Protein AF-0000000081663710 (afdb_homodimer)

Sequence (1134 aa):
MAEGKDVPVFTVFLDIFIFLIVEASFLVPYYLNLDLLPTRHRGFTCDDASIQHPKYNQTVPELYVLIGTFAIIIFMIGLYVFGAGMSFIFVLLTKKMVGKLRPNFMALCQPDFSKINCTDGLILDFTCLGDSAEAEDARQSFPSGHASTSFYCLTFIVIYIEARLIWRGSRLLKTLLQIVCLLVATFISLSRVYDFYHSLGDVIGGAVLGVGIAILMAYHVSSLFGKKSTGIEFEDKKQDTSVEMYNYVVSNRSTVPAWNEYTMMARDIRIYNVVIDIVIFVITVAVLVLFYLCIFDVVPLRFGFYCDDPDIRYPYLGDTVSELMLVVCVLLPPVAVFIIGEVLFYFLRTRRIERRRHRCWPFKLTINPLLVRIYQIVALYFFGETLNAIFTLLGKRLGGQLRPHFLATCVPDYSLFNCSDVMITGDVCTGNSKDIQDAIQSFPSGHASTSFYSMMFLAIYIQARLLWRSARLVKPFLQVVCLFVASFCALSRIYDRRHHPIDVLAGTALGITIAVFLTYAVSDLFKKKQKFALDKEEEEEDNEMKYYRTYYQQHKRNRRYEEERYLMAEGKDVPVFTVFLDIFIFLIVEASFLVPYYLNLDLLPTRHRGFTCDDASIQHPKYNQTVPELYVLIGTFAIIIFMIGLYVFGAGMSFIFVLLTKKMVGKLRPNFMALCQPDFSKINCTDGLILDFTCLGDSAEAEDARQSFPSGHASTSFYCLTFIVIYIEARLIWRGSRLLKTLLQIVCLLVATFISLSRVYDFYHSLGDVIGGAVLGVGIAILMAYHVSSLFGKKSTGIEFEDKKQDTSVEMYNYVVSNRSTVPAWNEYTMMARDIRIYNVVIDIVIFVITVAVLVLFYLCIFDVVPLRFGFYCDDPDIRYPYLGDTVSELMLVVCVLLPPVAVFIIGEVLFYFLRTRRIERRRHRCWPFKLTINPLLVRIYQIVALYFFGETLNAIFTLLGKRLGGQLRPHFLATCVPDYSLFNCSDVMITGDVCTGNSKDIQDAIQSFPSGHASTSFYSMMFLAIYIQARLLWRSARLVKPFLQVVCLFVASFCALSRIYDRRHHPIDVLAGTALGITIAVFLTYAVSDLFKKKQKFALDKEEEEEDNEMKYYRTYYQQHKRNRRYEEERYL

Foldseek 3Di:
DPPPPCPDPVVVVVLVVVLVVLQCVQCVCVVVVPCPFAADAFWDAPQPQQQCAAFDDQPDDPVNLVVVLVVLCVPPPRLSSSLLSVLRVVLVVCQRHVQAAFSPLCNAQVWPCVPDDNVVGTDRDTHGPHDPVSNSLRRRAAADSLLQSLLLRLLLVLLLLLLPVPVPLALCPNVLSSLVSVLVSLLSLLSCLLRRGYDPVNNVRSNVNSNVSSCCSVPPPDCSRPDPPPPPPPPPPVLCAVVCQVCLVPPPDPPPPQPPLVVVCPVPSPPVNVVVLVVSLVVLLVVLVCLVPPLPDCPFVSVFDAPPDQQQADAQQDFPQDPVNLCPVFVCVLLVVLLVLLVCLCVVNVVVVVVDDPPDDPDSPPPPVSVVSSCQLVSLLVSLLSSLSVSQSSCQSRVFAAFNNLCNQQVFDCVVDPSVDSGDGDNGGDHDPVSNSLRRRAAADSQLQSLLLRLLLSLVLLVLRVPPVVDPCPSVVSSVVSVVRSCVRLCSCVVSSVHDPVNSVRSNVSSNVSSCCCCSPRDPSRNDPSPPCVVVVVCVVVVVVVVVVVVVVVVVVVVVVVVVVVD/DPPPPCPDPVVVVVLVVVLVVLQCVQCVCVVVVVCPFAADAFWDAPQPQQQCAAFDDQPDDPVNLVVVLVVLCVPPPRLSSSLLSVLRVVLVVCQRHVQAAFSPLCNAQVWDCVPDDNVVGTDRDTHGPHDPVSNSLRRRAAADSLLQSLLLRLLLVLLLLLLPVPVPLALCPNVVSSLVSVLVSLLSLLSCLLRRRYDPVNNVRSNVNSNVSSCCSVPPPDCSNPDPPPPPPPPPPVLVAVVCQVCLVPPVDPPPPQPPLVVVCPVPSPPVNVVVLVVVLVVLLVVLVCLVPPLPDDPFCSVFDAPPPQQQADAQQDFPQDPVNLCPVFVCVLLVVLLVLLVVLCVVNVVVVVVDDPPDDPDSPPPPVSVVSSCQLVSLLVSLLSSLSVSQSSCQSRVFAAFNNLCNQQVFDCVVDPSVDSGDGDNGGDHDPVSNSLRRRAAADSQLQSLLLRLLLSLVLLVLRVPPVVDPCPSVVSSVVSVVRSCVRLCSCVVSSVHDPVNSVRSNVSSNVSSCCCCSPRDCSRRDPSPPCVVVVVCVVVVVVVVVVVVVVVVVVVVVVVVVVVD

pLDDT: mean 74.41, std 20.95, range [21.44, 97.62]

InterPro domains:
  IPR000326 Phosphatidic acid phosphatase type 2/haloperoxidase [PF01569] (79-219)
  IPR000326 Phosphatidic acid phosphatase type 2/haloperoxidase [PF01569] (380-524)
  IPR000326 Phosphatidic acid phosphatase type 2/haloperoxidase [SM00014] (77-218)
  IPR000326 Phosphatidic acid phosphatase type 2/haloperoxidase [SM00014] (378-519)
  IPR036938 Phosphatidic acid phosphatase type 2/haloperoxidase superfamily [SSF48317] (23-220)
  IPR036938 Phosphatidic acid phosphatase type 2/haloperoxidase superfamily [SSF48317] (284-522)
  IPR043216 Phosphatidic acid phosphatases-like [PTHR10165] (276-550)

Solvent-accessible surface area (backbone atoms only — not comparable to full-atom values): 60042 Å² total; per-residue (Å²): 131,73,85,72,74,78,63,55,67,64,29,53,52,48,34,51,50,53,47,50,49,53,46,42,66,46,48,44,36,63,75,63,66,49,70,88,62,66,61,33,82,61,58,52,44,80,80,47,69,72,28,60,38,63,78,55,74,66,81,70,48,68,65,59,55,50,50,53,55,54,61,57,37,76,72,61,47,71,66,50,48,47,44,52,37,50,52,49,43,54,37,50,51,39,14,23,29,59,9,36,66,11,21,20,25,48,60,33,19,34,63,49,59,91,78,53,64,61,87,67,44,63,42,71,83,81,52,62,70,37,54,65,70,51,29,57,53,27,31,40,19,34,37,26,61,65,12,17,51,36,26,20,52,32,44,37,47,36,54,46,44,67,66,63,58,69,71,75,68,40,75,49,57,64,52,48,54,37,49,49,36,52,49,50,25,49,49,57,26,33,37,35,39,56,30,30,54,27,51,67,68,17,29,50,51,9,30,53,51,10,40,52,46,24,51,48,37,48,71,72,55,40,68,73,74,55,80,76,78,64,80,69,77,64,71,89,65,80,73,64,56,83,56,33,61,71,38,42,67,71,58,60,62,76,74,65,69,66,62,71,63,64,60,66,61,54,65,73,74,46,65,64,34,56,48,50,44,49,52,50,46,50,48,53,49,46,50,42,50,45,49,59,62,60,62,55,57,80,69,62,56,75,78,40,51,48,80,84,42,64,70,28,62,38,63,76,66,62,62,87,68,41,73,65,49,44,44,62,71,43,58,43,48,49,55,55,49,48,48,52,48,49,51,50,50,46,56,64,47,43,66,68,43,65,78,69,79,75,82,74,74,83,82,64,84,70,67,55,65,64,58,52,52,45,48,53,53,52,51,49,53,52,46,49,51,47,51,52,49,41,55,37,49,51,32,21,71,31,51,37,33,70,10,22,18,28,50,60,42,23,42,62,46,68,86,79,54,59,73,85,49,79,68,49,63,64,93,45,58,65,41,57,64,70,56,34,60,54,28,44,34,23,24,36,24,57,60,13,16,51,27,24,21,40,26,45,38,40,33,52,50,47,64,59,66,58,70,67,72,65,32,62,43,57,61,57,48,56,35,47,49,28,52,47,53,20,46,51,52,26,38,34,34,43,48,24,34,53,28,53,68,67,18,32,51,50,10,33,52,50,12,40,51,53,24,50,47,43,50,69,72,60,41,69,68,70,68,73,77,74,79,57,67,59,53,49,50,46,43,41,42,43,43,42,42,44,42,42,44,47,44,45,45,46,47,47,47,49,48,48,52,54,50,56,72,71,102,130,72,85,71,74,78,61,54,64,65,28,54,50,48,33,51,50,52,47,50,50,53,45,42,66,44,48,44,34,62,76,62,65,50,68,88,62,66,61,36,84,62,57,51,43,79,80,47,70,73,28,60,38,62,80,54,72,66,82,69,48,69,64,58,56,52,50,53,52,53,63,57,36,76,70,63,47,71,66,51,51,45,44,52,38,50,52,48,45,53,38,51,52,39,14,24,28,60,8,36,67,11,21,18,24,46,60,35,20,34,63,48,61,90,79,53,66,62,86,67,42,63,43,71,82,81,52,60,69,38,54,66,69,50,28,56,54,26,30,39,20,34,37,25,59,64,13,17,51,36,25,21,52,33,45,36,46,36,54,47,44,65,65,63,58,70,72,75,70,42,75,49,56,63,50,48,54,37,48,49,35,51,50,50,27,48,48,57,26,32,36,34,40,57,30,29,53,24,50,69,69,18,29,52,50,8,30,52,52,9,39,52,45,24,50,48,38,49,71,70,56,38,67,70,75,56,78,77,79,65,81,69,78,64,71,87,67,80,74,64,57,81,57,31,62,69,39,41,66,68,59,60,61,75,75,66,70,67,62,71,64,64,60,67,61,55,65,75,73,46,66,64,35,54,49,50,43,49,51,51,46,52,48,52,50,48,50,41,49,44,53,60,63,60,62,56,55,82,71,61,56,76,75,40,50,48,79,81,43,65,69,28,61,38,64,76,67,62,64,86,69,40,74,66,49,43,45,62,70,43,58,44,48,48,54,55,49,48,49,52,47,50,52,49,50,46,55,63,47,43,68,68,44,66,78,68,80,76,80,74,73,84,82,64,85,70,70,55,65,64,58,53,52,44,48,52,54,51,51,49,53,51,47,48,50,48,51,51,49,41,54,38,50,51,32,20,72,32,50,37,33,71,10,22,17,28,49,58,42,23,43,62,48,67,85,79,56,59,74,85,48,79,68,50,62,61,92,44,60,64,42,55,66,70,56,36,58,52,29,45,34,22,23,34,26,59,61,12,17,51,29,24,20,39,28,46,38,41,33,52,48,47,63,59,66,58,72,66,73,66,33,64,44,57,61,55,48,54,34,47,48,27,52,49,52,19,48,51,52,25,38,35,33,42,47,26,33,54,27,53,69,67,19,31,51,50,10,33,51,49,12,41,52,51,25,51,46,43,48,68,72,59,40,70,69,72,69,72,78,73,80,57,68,61,54,49,52,46,42,43,42,42,44,43,42,44,44,42,44,47,45,46,46,48,46,48,47,49,49,48,53,54,53,55,72,71,102

Radius of gyration: 33.09 Å; Cα contacts (8 Å, |Δi|>4): 1557; chains: 2; bounding box: 78×124×87 Å

Nearest PDB structures (foldseek):
  3bb0-assembly1_A  TM=5.117E-01  e=9.313E-01  Curvularia inaequalis
  1vne-assembly1_A  TM=4.960E-01  e=1.161E+00  Curvularia inaequalis
  1vng-assembly1_A  TM=5.085E-01  e=1.447E+00  Curvularia inaequalis
  1vnf-assembly1_A  TM=5.122E-01  e=2.249E+00  Curvularia inaequalis
  1idu-assembly1_A  TM=5.058E-01  e=2.683E+00  Curvularia inaequalis

Structure (mmCIF, N/CA/C/O backbone):
data_AF-0000000081663710-model_v1
#
loop_
_entity.id
_entity.type
_entity.pdbx_description
1 polymer 'PA-phosphatase related-family protein DDB_G0271516-like'
#
loop_
_atom_site.group_PDB
_atom_site.id
_atom_site.type_symbol
_atom_site.label_atom_id
_atom_site.label_alt_id
_atom_sit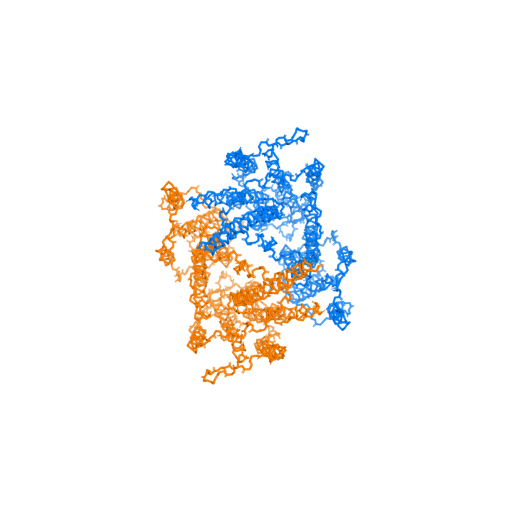e.label_comp_id
_atom_site.label_asym_id
_atom_site.label_entity_id
_atom_site.label_seq_id
_atom_site.pdbx_PDB_ins_code
_atom_site.Cartn_x
_atom_site.Cartn_y
_atom_site.Cartn_z
_atom_site.occupancy
_atom_site.B_iso_or_equiv
_atom_site.auth_seq_id
_atom_site.auth_comp_id
_atom_site.auth_asym_id
_atom_site.auth_atom_id
_atom_site.pdbx_PDB_model_num
ATOM 1 N N . MET A 1 1 ? 1.488 22.703 41.031 1 21.73 1 MET A N 1
ATOM 2 C CA . MET A 1 1 ? 0.462 21.688 41.219 1 21.73 1 MET A CA 1
ATOM 3 C C . MET A 1 1 ? -0.833 22.078 40.5 1 21.73 1 MET A C 1
ATOM 5 O O . MET A 1 1 ? -1.493 23.031 40.906 1 21.73 1 MET A O 1
ATOM 9 N N . ALA A 1 2 ? -0.873 22.125 39.188 1 28.91 2 ALA A N 1
ATOM 10 C CA . ALA A 1 2 ? -1.877 22.734 38.312 1 28.91 2 ALA A CA 1
ATOM 11 C C . ALA A 1 2 ? -3.281 22.266 38.688 1 28.91 2 ALA A C 1
ATOM 13 O O . ALA A 1 2 ? -3.455 21.172 39.25 1 28.91 2 ALA A O 1
ATOM 14 N N . GLU A 1 3 ? -4.152 23.141 39.031 1 32.72 3 GLU A N 1
ATOM 15 C CA . GLU A 1 3 ? -5.477 22.844 39.562 1 32.72 3 GLU A CA 1
ATOM 16 C C . GLU A 1 3 ? -6.074 21.609 38.906 1 32.72 3 GLU A C 1
ATOM 18 O O . GLU A 1 3 ? -6.23 21.578 37.688 1 32.72 3 GLU A O 1
ATOM 23 N N . GLY A 1 4 ? -5.738 20.344 39.188 1 39.12 4 GLY A N 1
ATOM 24 C CA . GLY A 1 4 ? -6.25 18.984 39 1 39.12 4 GLY A CA 1
ATOM 25 C C . GLY A 1 4 ? -7.762 18.938 38.875 1 39.12 4 GLY A C 1
ATOM 26 O O . GLY A 1 4 ? -8.484 18.922 39.875 1 39.12 4 GLY A O 1
ATOM 27 N N . LYS A 1 5 ? -8.227 19.688 37.844 1 46.16 5 LYS A N 1
ATOM 28 C CA . LYS A 1 5 ? -9.68 19.672 37.656 1 46.16 5 LYS A CA 1
ATOM 29 C C . LYS A 1 5 ? -10.242 18.281 37.938 1 46.16 5 LYS A C 1
ATOM 31 O O . LYS A 1 5 ? -9.609 17.281 37.625 1 46.16 5 LYS A O 1
ATOM 36 N N . ASP A 1 6 ? -11.055 17.984 38.938 1 51.72 6 ASP A N 1
ATOM 37 C CA . ASP A 1 6 ? -11.758 16.859 39.531 1 51.72 6 ASP A CA 1
ATOM 38 C C . ASP A 1 6 ? -12.375 15.969 38.438 1 51.72 6 ASP A C 1
ATOM 40 O O . ASP A 1 6 ? -13.312 16.375 37.75 1 51.72 6 ASP A O 1
ATOM 44 N N . VAL A 1 7 ? -11.648 15.172 37.781 1 60.25 7 VAL A N 1
ATOM 45 C CA . VAL A 1 7 ? -12.234 14.141 36.938 1 60.25 7 VAL A CA 1
ATOM 46 C C . VAL A 1 7 ? -13.281 13.359 37.719 1 60.25 7 VAL A C 1
ATOM 48 O O . VAL A 1 7 ? -12.977 12.781 38.781 1 60.25 7 VAL A O 1
ATOM 51 N N . PRO A 1 8 ? -14.539 13.68 37.375 1 67.31 8 PRO A N 1
ATOM 52 C CA . PRO A 1 8 ? -15.578 12.914 38.062 1 67.31 8 PRO A CA 1
ATOM 53 C C . PRO A 1 8 ? -15.258 11.422 38.156 1 67.31 8 PRO A C 1
ATOM 55 O O . PRO A 1 8 ? -14.766 10.844 37.188 1 67.31 8 PRO A O 1
ATOM 58 N N . VAL A 1 9 ? -15.234 10.867 39.375 1 67.5 9 VAL A N 1
ATOM 59 C CA . VAL A 1 9 ? -14.977 9.461 39.688 1 67.5 9 VAL A CA 1
ATOM 60 C C . VAL A 1 9 ? -15.734 8.578 38.688 1 67.5 9 VAL A C 1
ATOM 62 O O . VAL A 1 9 ? -15.234 7.527 38.281 1 67.5 9 VAL A O 1
ATOM 65 N N . PHE A 1 10 ? -16.859 9.102 38.312 1 72.44 10 PHE A N 1
ATOM 66 C CA . PHE A 1 10 ? -17.688 8.32 37.375 1 72.44 10 PHE A CA 1
ATOM 67 C C . PHE A 1 10 ? -16.984 8.117 36.062 1 72.44 10 PHE A C 1
ATOM 69 O O . PHE A 1 10 ? -17.062 7.039 35.469 1 72.44 10 PHE A O 1
ATOM 76 N N . THR A 1 11 ? -16.234 9.07 35.625 1 73.12 11 THR A N 1
ATOM 77 C CA . THR A 1 11 ? -15.578 8.961 34.344 1 73.12 11 THR A CA 1
ATOM 78 C C . THR A 1 11 ? -14.414 7.98 34.406 1 73.12 11 THR A C 1
ATOM 80 O O . THR A 1 11 ? -14.133 7.277 33.438 1 73.12 11 THR A O 1
ATOM 83 N N . VAL A 1 12 ? -13.867 7.914 35.531 1 71.19 12 VAL A N 1
ATOM 84 C CA . VAL A 1 12 ? -12.773 6.965 35.719 1 71.19 12 VAL A CA 1
ATOM 85 C C . VAL A 1 12 ? -13.32 5.543 35.75 1 71.19 12 VAL A C 1
ATOM 87 O O . VAL A 1 12 ? -12.742 4.641 35.125 1 71.19 12 VAL A O 1
ATOM 90 N N . PHE A 1 13 ? -14.461 5.469 36.438 1 71.44 13 PHE A N 1
ATOM 91 C CA . PHE A 1 13 ? -15.102 4.16 36.469 1 71.44 13 PHE A CA 1
ATOM 92 C C . PHE A 1 13 ? -15.539 3.723 35.094 1 71.44 13 PHE A C 1
ATOM 94 O O . PHE A 1 13 ? -15.43 2.547 34.719 1 71.44 13 PHE A O 1
ATOM 101 N N . LEU A 1 14 ? -15.977 4.625 34.344 1 73.56 14 LEU A N 1
ATOM 102 C CA . LEU A 1 14 ? -16.406 4.32 33 1 73.56 14 LEU A CA 1
ATOM 103 C C . LEU A 1 14 ? -15.227 3.887 32.125 1 73.56 14 LEU A C 1
ATOM 105 O O . LEU A 1 14 ? -15.328 2.939 31.359 1 73.56 14 LEU A O 1
ATOM 109 N N . ASP A 1 15 ? -14.156 4.484 32.281 1 75.5 15 ASP A N 1
ATOM 110 C CA . ASP A 1 15 ? -12.945 4.129 31.547 1 75.5 15 ASP A CA 1
ATOM 111 C C . ASP A 1 15 ? -12.461 2.732 31.922 1 75.5 15 ASP A C 1
ATOM 113 O O . ASP A 1 15 ? -12.086 1.939 31.062 1 75.5 15 ASP A O 1
ATOM 117 N N . ILE A 1 16 ? -12.555 2.459 33.156 1 73.44 16 ILE A N 1
ATOM 118 C CA . ILE A 1 16 ? -12.148 1.145 33.656 1 73.44 16 ILE A CA 1
ATOM 119 C C . ILE A 1 16 ? -13.094 0.077 33.094 1 73.44 16 ILE A C 1
ATOM 121 O O . ILE A 1 16 ? -12.664 -0.999 32.688 1 73.44 16 ILE A O 1
ATOM 125 N N . PHE A 1 17 ? -14.352 0.44 33.125 1 74.88 17 PHE A N 1
ATOM 126 C CA . PHE A 1 17 ? -15.367 -0.489 32.625 1 74.88 17 PHE A CA 1
ATOM 127 C C . PHE A 1 17 ? -15.156 -0.783 31.141 1 74.88 17 PHE A C 1
ATOM 129 O O . PHE A 1 17 ? -15.188 -1.941 30.719 1 74.88 17 PHE A O 1
ATOM 136 N N . ILE A 1 18 ? -14.906 0.208 30.422 1 76.06 18 ILE A N 1
ATOM 137 C CA . ILE A 1 18 ? -14.68 0.047 28.984 1 76.06 18 ILE A CA 1
ATOM 138 C C . ILE A 1 18 ? -13.414 -0.771 28.75 1 76.06 18 ILE A C 1
ATOM 140 O O . ILE A 1 18 ? -13.383 -1.654 27.891 1 76.06 18 ILE A O 1
ATOM 144 N N . PHE A 1 19 ? -12.469 -0.525 29.469 1 72.75 19 PHE A N 1
ATOM 145 C CA . PHE A 1 19 ? -11.211 -1.268 29.406 1 72.75 19 PHE A CA 1
ATOM 146 C C . PHE A 1 19 ? -11.445 -2.75 29.672 1 72.75 19 PHE A C 1
ATOM 148 O O . PHE A 1 19 ? -10.977 -3.602 28.922 1 72.75 19 PHE A O 1
ATOM 155 N N . LEU A 1 20 ? -12.227 -3.029 30.625 1 73.88 20 LEU A N 1
ATOM 156 C CA . LEU A 1 20 ? -12.5 -4.41 31.016 1 73.88 20 LEU A CA 1
ATOM 157 C C . LEU A 1 20 ? -13.344 -5.117 29.953 1 73.88 20 LEU A C 1
ATOM 159 O O . LEU A 1 20 ? -13.148 -6.301 29.688 1 73.88 20 LEU A O 1
ATOM 163 N N . ILE A 1 21 ? -14.172 -4.391 29.312 1 74.44 21 ILE A N 1
ATOM 164 C CA . ILE A 1 21 ? -15.031 -4.973 28.297 1 74.44 21 ILE A CA 1
ATOM 165 C C . ILE A 1 21 ? -14.203 -5.359 27.078 1 74.44 21 ILE A C 1
ATOM 167 O O . ILE A 1 21 ? -14.375 -6.441 26.516 1 74.44 21 ILE A O 1
ATOM 171 N N . VAL A 1 22 ? -13.352 -4.52 26.75 1 74.56 22 VAL A N 1
ATOM 172 C CA . VAL A 1 22 ? -12.523 -4.781 25.578 1 74.56 22 VAL A CA 1
ATOM 173 C C . VAL A 1 22 ? -11.594 -5.965 25.859 1 74.56 22 VAL A C 1
ATOM 175 O O . VAL A 1 22 ? -11.469 -6.867 25.031 1 74.56 22 VAL A O 1
ATOM 178 N N . GLU A 1 23 ? -11.078 -6.027 27.047 1 72.5 23 GLU A N 1
ATOM 179 C CA . GLU A 1 23 ? -10.172 -7.113 27.391 1 72.5 23 GLU A CA 1
ATOM 180 C C . GLU A 1 23 ? -10.922 -8.438 27.531 1 72.5 23 GLU A C 1
ATOM 182 O O . GLU A 1 23 ? -10.438 -9.484 27.109 1 72.5 23 GLU A O 1
ATOM 187 N N . ALA A 1 24 ? -12.094 -8.312 27.969 1 73.69 24 ALA A N 1
ATOM 188 C CA . ALA A 1 24 ? -12.906 -9.516 28.156 1 73.69 24 ALA A CA 1
ATOM 189 C C . ALA A 1 24 ? -13.398 -10.055 26.828 1 73.69 24 ALA A C 1
ATOM 191 O O . ALA A 1 24 ? -13.562 -11.266 26.656 1 73.69 24 ALA A O 1
ATOM 192 N N . SER A 1 25 ? -13.617 -9.211 25.953 1 72.62 25 SER A N 1
ATOM 193 C CA . SER A 1 25 ? -14.156 -9.617 24.656 1 72.62 25 SER A CA 1
ATOM 194 C C . SER A 1 25 ? -13.188 -10.523 23.906 1 72.62 25 SER A C 1
ATOM 196 O O . SER A 1 25 ? -13.602 -11.359 23.109 1 72.62 25 SER A O 1
ATOM 198 N N . PHE A 1 26 ? -11.977 -10.398 24.203 1 68.44 26 PHE A N 1
ATOM 199 C CA . PHE A 1 26 ? -11.047 -11.258 23.484 1 68.44 26 PHE A CA 1
ATOM 200 C C . PHE A 1 26 ? -10.523 -12.359 24.406 1 68.44 26 PHE A C 1
ATOM 202 O O . PHE A 1 26 ? -10.336 -13.5 23.969 1 68.44 26 PHE A O 1
ATOM 209 N N . LEU A 1 27 ? -10.344 -12.039 25.625 1 65.62 27 LEU A N 1
ATOM 210 C CA . LEU A 1 27 ? -9.734 -13.008 26.531 1 65.62 27 LEU A CA 1
ATOM 211 C C . LEU A 1 27 ? -10.727 -14.117 26.875 1 65.62 27 LEU A C 1
ATOM 213 O O . LEU A 1 27 ? -10.344 -15.289 26.969 1 65.62 27 LEU A O 1
ATOM 217 N N . VAL A 1 28 ? -11.984 -13.703 26.953 1 64.5 28 VAL A N 1
ATOM 218 C CA . VAL A 1 28 ? -12.977 -14.68 27.406 1 64.5 28 VAL A CA 1
ATOM 219 C C . VAL A 1 28 ? -13.188 -15.734 26.328 1 64.5 28 VAL A C 1
ATOM 221 O O . VAL A 1 28 ? -13.062 -16.938 26.594 1 64.5 28 VAL A O 1
ATOM 224 N N . PRO A 1 29 ? -13.445 -15.297 25.141 1 66.12 29 PRO A N 1
ATOM 225 C CA . PRO A 1 29 ? -13.609 -16.359 24.141 1 66.12 29 PRO A CA 1
ATOM 226 C C . PRO A 1 29 ? -12.32 -17.141 23.891 1 66.12 29 PRO A C 1
ATOM 228 O O . PRO A 1 29 ? -12.367 -18.344 23.625 1 66.12 29 PRO A O 1
ATOM 231 N N . TYR A 1 30 ? -11.266 -16.5 23.984 1 61.06 30 TYR A N 1
ATOM 232 C CA . TYR A 1 30 ? -9.984 -17.156 23.734 1 61.06 30 TYR A CA 1
ATOM 233 C C . TYR A 1 30 ? -9.68 -18.188 24.797 1 61.06 30 TYR A C 1
ATOM 235 O O . TYR A 1 30 ? -9.352 -19.344 24.484 1 61.06 30 TYR A O 1
ATOM 243 N N . TYR A 1 31 ? -9.914 -17.828 26.062 1 58.53 31 TYR A N 1
ATOM 244 C CA . TYR A 1 31 ? -9.547 -18.719 27.156 1 58.53 31 TYR A CA 1
ATOM 245 C C . TYR A 1 31 ? -10.641 -19.75 27.422 1 58.53 31 TYR A C 1
ATOM 247 O O . TYR A 1 31 ? -10.367 -20.859 27.875 1 58.53 31 TYR A O 1
ATOM 255 N N . LEU A 1 32 ? -11.891 -19.297 27.047 1 61.12 32 LEU A N 1
ATOM 256 C CA . LEU A 1 32 ? -12.984 -20.234 27.281 1 61.12 32 LEU A CA 1
ATOM 257 C C . LEU A 1 32 ? -13.25 -21.078 26.031 1 61.12 32 LEU A C 1
ATOM 259 O O . LEU A 1 32 ? -14.195 -21.859 26 1 61.12 32 LEU A O 1
ATOM 263 N N . ASN A 1 33 ? -12.328 -20.984 25.062 1 60 33 ASN A N 1
ATOM 264 C CA . ASN A 1 33 ? -12.484 -21.719 23.812 1 60 33 ASN A CA 1
ATOM 265 C C . ASN A 1 33 ? -13.898 -21.609 23.266 1 60 33 ASN A C 1
ATOM 267 O O . ASN A 1 33 ? -14.508 -22.609 22.875 1 60 33 ASN A O 1
ATOM 271 N N . LEU A 1 34 ? -14.539 -20.453 23.484 1 58.47 34 LEU A N 1
ATOM 272 C CA . LEU A 1 34 ? -15.859 -20.219 22.906 1 58.47 34 LEU A CA 1
ATOM 273 C C . LEU A 1 34 ? -15.75 -19.906 21.406 1 58.47 34 LEU A C 1
ATOM 275 O O . LEU A 1 34 ? -14.992 -19.031 21 1 58.47 34 LEU A O 1
ATOM 279 N N . ASP A 1 35 ? -15.977 -20.875 20.609 1 64.75 35 ASP A N 1
ATOM 280 C CA . ASP A 1 35 ? -15.883 -20.703 19.172 1 64.75 35 ASP A CA 1
ATOM 281 C C . ASP A 1 35 ? -17.062 -19.891 18.641 1 64.75 35 ASP A C 1
ATOM 283 O O . ASP A 1 35 ? -17.953 -20.438 17.984 1 64.75 35 ASP A O 1
ATOM 287 N N . LEU A 1 36 ? -17.219 -18.672 19.078 1 67 36 LEU A N 1
ATOM 288 C CA . LEU A 1 36 ? -18.312 -17.812 18.625 1 67 36 LEU A CA 1
ATOM 289 C C . LEU A 1 36 ? -18.25 -17.578 17.125 1 67 36 LEU A C 1
ATOM 291 O O . LEU A 1 36 ? -19.266 -17.375 16.469 1 67 36 LEU A O 1
ATOM 295 N N . LEU A 1 37 ? -17.062 -17.641 16.625 1 76.38 37 LEU A N 1
ATOM 296 C CA . LEU A 1 37 ? -16.828 -17.5 15.203 1 76.38 37 LEU A CA 1
ATOM 297 C C . LEU A 1 37 ? -15.859 -18.562 14.703 1 76.38 37 LEU A C 1
ATOM 299 O O . LEU A 1 37 ? -14.641 -18.406 14.828 1 76.38 37 LEU A O 1
ATOM 303 N N . PRO A 1 38 ? -16.484 -19.609 14.195 1 81 38 PRO A N 1
ATOM 304 C CA . PRO A 1 38 ? -15.586 -20.656 13.711 1 81 38 PRO A CA 1
ATOM 305 C C . PRO A 1 38 ? -14.703 -20.203 12.555 1 81 38 PRO A C 1
ATOM 307 O O . PRO A 1 38 ? -15.133 -19.375 11.742 1 81 38 PRO A O 1
ATOM 310 N N . THR A 1 39 ? -13.492 -20.688 12.547 1 84.88 39 THR A N 1
ATOM 311 C CA . THR A 1 39 ? -12.57 -20.375 11.461 1 84.88 39 THR A CA 1
ATOM 312 C C . THR A 1 39 ? -13.086 -20.922 10.133 1 84.88 39 THR A C 1
ATOM 314 O O . THR A 1 39 ? -13.586 -22.047 10.078 1 84.88 39 THR A O 1
ATOM 317 N N . ARG A 1 40 ? -13.055 -20.125 9.227 1 84.38 40 ARG A N 1
ATOM 318 C CA . ARG A 1 40 ? -13.453 -20.594 7.902 1 84.38 40 ARG A CA 1
ATOM 319 C C . ARG A 1 40 ? -12.359 -21.469 7.277 1 84.38 40 ARG A C 1
ATOM 321 O O . ARG A 1 40 ? -11.258 -20.984 7.004 1 84.38 40 ARG A O 1
ATOM 328 N N . HIS A 1 41 ? -12.75 -22.672 7.047 1 86.62 41 HIS A N 1
ATOM 329 C CA . HIS A 1 41 ? -11.781 -23.609 6.488 1 86.62 41 HIS A CA 1
ATOM 330 C C . HIS A 1 41 ? -11.641 -23.422 4.98 1 86.62 41 HIS A C 1
ATOM 332 O O . HIS A 1 41 ? -12.648 -23.328 4.27 1 86.62 41 HIS A O 1
ATOM 338 N N . ARG A 1 42 ? -10.414 -23.328 4.613 1 87.75 42 ARG A N 1
ATOM 339 C CA . ARG A 1 42 ? -10.102 -23.234 3.193 1 87.75 42 ARG A CA 1
ATOM 340 C C . ARG A 1 42 ? -9.594 -24.562 2.656 1 87.75 42 ARG A C 1
ATOM 342 O O . ARG A 1 42 ? -9.086 -25.391 3.414 1 87.75 42 ARG A O 1
ATOM 349 N N . GLY A 1 43 ? -9.875 -24.703 1.405 1 87.75 43 GLY A N 1
ATOM 350 C CA . GLY A 1 43 ? -9.328 -25.875 0.752 1 87.75 43 GLY A CA 1
ATOM 351 C C . GLY A 1 43 ? -7.918 -25.672 0.234 1 87.75 43 GLY A C 1
ATOM 352 O O . GLY A 1 43 ? -7.34 -24.594 0.4 1 87.75 43 GLY A O 1
ATOM 353 N N . PHE A 1 44 ? -7.301 -26.781 -0.149 1 88.56 44 PHE A N 1
ATOM 354 C CA . PHE A 1 44 ? -5.961 -26.703 -0.727 1 88.56 44 PHE A CA 1
ATOM 355 C C . PHE A 1 44 ? -5.855 -27.594 -1.956 1 88.56 44 PHE A C 1
ATOM 357 O O . PHE A 1 44 ? -6.738 -28.406 -2.217 1 88.56 44 PHE A O 1
ATOM 364 N N . THR A 1 45 ? -4.91 -27.266 -2.811 1 86.88 45 THR A N 1
ATOM 365 C CA . THR A 1 45 ? -4.539 -28.156 -3.91 1 86.88 45 THR A CA 1
ATOM 366 C C . THR A 1 45 ? -3.287 -28.953 -3.561 1 86.88 45 THR A C 1
ATOM 368 O O . THR A 1 45 ? -2.381 -28.438 -2.9 1 86.88 45 THR A O 1
ATOM 371 N N . CYS A 1 46 ? -3.32 -30.141 -3.992 1 81.75 46 CYS A N 1
ATOM 372 C CA . CYS A 1 46 ? -2.24 -31.062 -3.627 1 81.75 46 CYS A CA 1
ATOM 373 C C . CYS A 1 46 ? -0.896 -30.531 -4.117 1 81.75 46 CYS A C 1
ATOM 375 O O . CYS A 1 46 ? 0.14 -30.797 -3.504 1 81.75 46 CYS A O 1
ATOM 377 N N . ASP A 1 47 ? -0.935 -29.672 -5.156 1 76.25 47 ASP A N 1
ATOM 378 C CA . ASP A 1 47 ? 0.316 -29.219 -5.746 1 76.25 47 ASP A CA 1
ATOM 379 C C . ASP A 1 47 ? 0.652 -27.797 -5.277 1 76.25 47 ASP A C 1
ATOM 381 O O . ASP A 1 47 ? 1.55 -27.156 -5.824 1 76.25 47 ASP A O 1
ATOM 385 N N . ASP A 1 48 ? -0.047 -27.375 -4.273 1 80.06 48 ASP A N 1
ATOM 386 C CA . ASP A 1 48 ? 0.233 -26.031 -3.781 1 80.06 48 ASP A CA 1
ATOM 387 C C . ASP A 1 48 ? 1.531 -26 -2.979 1 80.06 48 ASP A C 1
ATOM 389 O O . ASP A 1 48 ? 1.552 -26.375 -1.807 1 80.06 48 ASP A O 1
ATOM 393 N N . ALA A 1 49 ? 2.564 -25.438 -3.531 1 76.31 49 ALA A N 1
ATOM 394 C CA . ALA A 1 49 ? 3.893 -25.422 -2.924 1 76.31 49 ALA A CA 1
ATOM 395 C C . ALA A 1 49 ? 3.943 -24.438 -1.75 1 76.31 49 ALA A C 1
ATOM 397 O O . ALA A 1 49 ? 4.766 -24.594 -0.843 1 76.31 49 ALA A O 1
ATOM 398 N N . SER A 1 50 ? 3.049 -23.531 -1.735 1 79.62 50 SER A N 1
ATOM 399 C CA . SER A 1 50 ? 3.102 -22.453 -0.743 1 79.62 50 SER A CA 1
ATOM 400 C C . SER A 1 50 ? 2.73 -22.969 0.644 1 79.62 50 SER A C 1
ATOM 402 O O . SER A 1 50 ? 3.012 -22.328 1.65 1 79.62 50 SER A O 1
ATOM 404 N N . ILE A 1 51 ? 2.191 -24.125 0.774 1 88.62 51 ILE A N 1
ATOM 405 C CA . ILE A 1 51 ? 1.743 -24.625 2.072 1 88.62 51 ILE A CA 1
ATOM 406 C C . ILE A 1 51 ? 2.463 -25.922 2.41 1 88.62 51 ILE A C 1
ATOM 408 O O . ILE A 1 51 ? 2.029 -26.672 3.289 1 88.62 51 ILE A O 1
ATOM 412 N N . GLN A 1 52 ? 3.557 -26.25 1.715 1 84.19 52 GLN A N 1
ATOM 413 C CA . GLN A 1 52 ? 4.219 -27.547 1.877 1 84.19 52 GLN A CA 1
ATOM 414 C C . GLN A 1 52 ? 5.516 -27.406 2.672 1 84.19 52 GLN A C 1
ATOM 416 O O . GLN A 1 52 ? 6.309 -28.344 2.748 1 84.19 52 GLN A O 1
ATOM 421 N N . HIS A 1 53 ? 5.734 -26.297 3.332 1 82.38 53 HIS A N 1
ATOM 422 C CA . HIS A 1 53 ? 6.969 -26.078 4.082 1 82.38 53 HIS A CA 1
ATOM 423 C C . HIS A 1 53 ? 6.977 -26.891 5.371 1 82.38 53 HIS A C 1
ATOM 425 O O . HIS A 1 53 ? 5.922 -27.172 5.945 1 82.38 53 HIS A O 1
ATOM 431 N N . PRO A 1 54 ? 8.18 -27.281 5.785 1 82.69 54 PRO A N 1
ATOM 432 C CA . PRO A 1 54 ? 8.281 -28.078 7.004 1 82.69 54 PRO A CA 1
ATOM 433 C C . PRO A 1 54 ? 8.047 -27.266 8.273 1 82.69 54 PRO A C 1
ATOM 435 O O . PRO A 1 54 ? 8.016 -26.031 8.219 1 82.69 54 PRO A O 1
ATOM 438 N N . LYS A 1 55 ? 7.793 -27.969 9.344 1 86.38 55 LYS A N 1
ATOM 439 C CA . LYS A 1 55 ? 7.633 -27.328 10.656 1 86.38 55 LYS A CA 1
ATOM 440 C C . LYS A 1 55 ? 8.984 -27.125 11.328 1 86.38 55 LYS A C 1
ATOM 442 O O . LYS A 1 55 ? 9.789 -28.047 11.43 1 86.38 55 LYS A O 1
ATOM 447 N N . TYR A 1 56 ? 9.297 -25.906 11.703 1 82.19 56 TYR A N 1
ATOM 448 C CA . TYR A 1 56 ? 10.484 -25.578 12.477 1 82.19 56 TYR A CA 1
ATOM 449 C C . TYR A 1 56 ? 10.109 -25.031 13.852 1 82.19 56 TYR A C 1
ATOM 451 O O . TYR A 1 56 ? 8.969 -24.625 14.07 1 82.19 56 TYR A O 1
ATOM 459 N N . ASN A 1 57 ? 11.109 -25.094 14.688 1 83.5 57 ASN A N 1
ATOM 460 C CA . ASN A 1 57 ? 10.898 -24.453 15.984 1 83.5 57 ASN A CA 1
ATOM 461 C C . ASN A 1 57 ? 10.805 -22.938 15.852 1 83.5 57 ASN A C 1
ATOM 463 O O . ASN A 1 57 ? 11.469 -22.344 15.008 1 83.5 57 ASN A O 1
ATOM 467 N N . GLN A 1 58 ? 9.969 -22.438 16.719 1 85.81 58 GLN A N 1
ATOM 468 C CA . GLN A 1 58 ? 9.773 -20.984 16.672 1 85.81 58 GLN A CA 1
ATOM 469 C C . GLN A 1 58 ? 10.992 -20.25 17.219 1 85.81 58 GLN A C 1
ATOM 471 O O . GLN A 1 58 ? 11.422 -20.484 18.344 1 85.81 58 GLN A O 1
ATOM 476 N N . THR A 1 59 ? 11.625 -19.406 16.453 1 81.5 59 THR A N 1
ATOM 477 C CA . THR A 1 59 ? 12.734 -18.562 16.875 1 81.5 59 THR A CA 1
ATOM 478 C C . THR A 1 59 ? 12.312 -17.641 18.016 1 81.5 59 THR A C 1
ATOM 480 O O . THR A 1 59 ? 13.062 -17.438 18.984 1 81.5 59 THR A O 1
ATOM 483 N N . VAL A 1 60 ? 11.102 -17.094 17.922 1 87.69 60 VAL A N 1
ATOM 484 C CA . VAL A 1 60 ? 10.523 -16.266 18.969 1 87.69 60 VAL A CA 1
ATOM 485 C C . VAL A 1 60 ? 9.188 -16.844 19.422 1 87.69 60 VAL A C 1
ATOM 487 O O . VAL A 1 60 ? 8.148 -16.594 18.797 1 87.69 60 VAL A O 1
ATOM 490 N N . PRO A 1 61 ? 9.227 -17.469 20.453 1 86.88 61 PRO A N 1
ATOM 491 C CA . PRO A 1 61 ? 7.977 -18.062 20.953 1 86.88 61 PRO A CA 1
ATOM 492 C C . PRO A 1 61 ? 6.961 -17 21.391 1 86.88 61 PRO A C 1
ATOM 494 O O . PRO A 1 61 ? 7.34 -15.875 21.719 1 86.88 61 PRO A O 1
ATOM 497 N N . GLU A 1 62 ? 5.734 -17.375 21.312 1 85.19 62 GLU A N 1
ATOM 498 C CA . GLU A 1 62 ? 4.629 -16.484 21.656 1 85.19 62 GLU A CA 1
ATOM 499 C C . GLU A 1 62 ? 4.781 -15.93 23.078 1 85.19 62 GLU A C 1
ATOM 501 O O . GLU A 1 62 ? 4.453 -14.766 23.328 1 85.19 62 GLU A O 1
ATOM 506 N N . LEU A 1 63 ? 5.293 -16.656 23.922 1 82.12 63 LEU A N 1
ATOM 507 C CA . LEU A 1 63 ? 5.445 -16.266 25.328 1 82.12 63 LEU A CA 1
ATOM 508 C C . LEU A 1 63 ? 6.363 -15.047 25.453 1 82.12 63 LEU A C 1
ATOM 510 O O . LEU A 1 63 ? 6.117 -14.164 26.266 1 82.12 63 LEU A O 1
ATOM 514 N N . TYR A 1 64 ? 7.348 -15.078 24.625 1 83.25 64 TYR A N 1
ATOM 515 C CA . TYR A 1 64 ? 8.281 -13.961 24.688 1 83.25 64 TYR A CA 1
ATOM 516 C C . TYR A 1 64 ? 7.613 -12.672 24.234 1 83.25 64 TYR A C 1
ATOM 518 O O . TYR A 1 64 ? 7.875 -11.602 24.781 1 83.25 64 TYR A O 1
ATOM 526 N N . VAL A 1 65 ? 6.766 -12.773 23.266 1 85.06 65 VAL A N 1
ATOM 527 C CA . VAL A 1 65 ? 6.055 -11.594 22.766 1 85.06 65 VAL A CA 1
ATOM 528 C C . VAL A 1 65 ? 5.059 -11.109 23.812 1 85.06 65 VAL A C 1
ATOM 530 O O . VAL A 1 65 ? 4.934 -9.906 24.062 1 85.06 65 VAL A O 1
ATOM 533 N N . LEU A 1 66 ? 4.484 -12.016 24.484 1 78.62 66 LEU A N 1
ATOM 534 C CA . LEU A 1 66 ? 3.527 -11.68 25.531 1 78.62 66 LEU A CA 1
ATOM 535 C C . LEU A 1 66 ? 4.227 -11.008 26.719 1 78.62 66 LEU A C 1
ATOM 537 O O . LEU A 1 66 ? 3.75 -9.992 27.234 1 78.62 66 LEU A O 1
ATOM 541 N N . ILE A 1 67 ? 5.336 -11.516 27.062 1 78.12 67 ILE A N 1
ATOM 542 C CA . ILE A 1 67 ? 6.102 -10.961 28.172 1 78.12 67 ILE A CA 1
ATOM 543 C C . ILE A 1 67 ? 6.582 -9.555 27.812 1 78.12 67 ILE A C 1
ATOM 545 O O . ILE A 1 67 ? 6.504 -8.633 28.625 1 78.12 67 ILE A O 1
ATOM 549 N N . GLY A 1 68 ? 6.977 -9.445 26.609 1 76.44 68 GLY A N 1
ATOM 550 C CA . GLY A 1 68 ? 7.414 -8.133 26.156 1 76.44 68 GLY A CA 1
ATOM 551 C C . GLY A 1 68 ? 6.301 -7.102 26.156 1 76.44 68 GLY A C 1
ATOM 552 O O . GLY A 1 68 ? 6.516 -5.949 26.547 1 76.44 68 GLY A O 1
ATOM 553 N N . THR A 1 69 ? 5.164 -7.508 25.781 1 75.06 69 THR A N 1
ATOM 554 C CA . THR A 1 69 ? 4.008 -6.621 25.734 1 75.06 69 THR A CA 1
ATOM 555 C C . THR A 1 69 ? 3.605 -6.195 27.156 1 75.06 69 THR A C 1
ATOM 557 O O . THR A 1 69 ? 3.311 -5.023 27.391 1 75.06 69 THR A O 1
ATOM 560 N N . PHE A 1 70 ? 3.705 -7.105 28.094 1 70.88 70 PHE A N 1
ATOM 561 C CA . PHE A 1 70 ? 3.256 -6.816 29.438 1 70.88 70 PHE A CA 1
ATOM 562 C C . PHE A 1 70 ? 4.32 -6.043 30.219 1 70.88 70 PHE A C 1
ATOM 564 O O . PHE A 1 70 ? 4 -5.277 31.125 1 70.88 70 PHE A O 1
ATOM 571 N N . ALA A 1 71 ? 5.539 -6.199 29.781 1 69.44 71 ALA A N 1
ATOM 572 C CA . ALA A 1 71 ? 6.613 -5.453 30.438 1 69.44 71 ALA A CA 1
ATOM 573 C C . ALA A 1 71 ? 6.488 -3.957 30.156 1 69.44 71 ALA A C 1
ATOM 575 O O . ALA A 1 71 ? 6.852 -3.133 31 1 69.44 71 ALA A O 1
ATOM 576 N N . ILE A 1 72 ? 5.914 -3.66 29.031 1 63.91 72 ILE A N 1
ATOM 577 C CA . ILE A 1 72 ? 5.766 -2.26 28.656 1 63.91 72 ILE A CA 1
ATOM 578 C C . ILE A 1 72 ? 4.578 -1.646 29.391 1 63.91 72 ILE A C 1
ATOM 580 O O . ILE A 1 72 ? 4.57 -0.448 29.688 1 63.91 72 ILE A O 1
ATOM 584 N N . ILE A 1 73 ? 3.439 -2.402 29.797 1 57.41 73 ILE A N 1
ATOM 585 C CA . ILE A 1 73 ? 2.221 -2.008 30.5 1 57.41 73 ILE A CA 1
ATOM 586 C C . ILE A 1 73 ? 2.58 -1.286 31.797 1 57.41 73 ILE A C 1
ATOM 588 O O . ILE A 1 73 ? 1.91 -0.327 32.188 1 57.41 73 ILE A O 1
ATOM 592 N N . ILE A 1 74 ? 3.594 -1.753 32.469 1 51.41 74 ILE A N 1
ATOM 593 C CA . ILE A 1 74 ? 3.885 -1.212 33.812 1 51.41 74 ILE A CA 1
ATOM 594 C C . ILE A 1 74 ? 4.016 0.307 33.719 1 51.41 74 ILE A C 1
ATOM 596 O O . ILE A 1 74 ? 3.645 1.019 34.656 1 51.41 74 ILE A O 1
ATOM 600 N N . PHE A 1 75 ? 4.32 0.912 32.656 1 48.72 75 PHE A N 1
ATOM 601 C CA . PHE A 1 75 ? 4.527 2.354 32.688 1 48.72 75 PHE A CA 1
ATOM 602 C C . PHE A 1 75 ? 3.271 3.096 32.25 1 48.72 75 PHE A C 1
ATOM 604 O O . PHE A 1 75 ? 2.916 4.125 32.844 1 48.72 75 PHE A O 1
ATOM 611 N N . MET A 1 76 ? 2.758 3.115 31 1 54.66 76 MET A N 1
ATOM 612 C CA . MET A 1 76 ? 1.696 3.961 30.469 1 54.66 76 MET A CA 1
ATOM 613 C C . MET A 1 76 ? 0.388 3.184 30.359 1 54.66 76 MET A C 1
ATOM 615 O O . MET A 1 76 ? 0.025 2.73 29.266 1 54.66 76 MET A O 1
ATOM 619 N N . ILE A 1 77 ? -0.201 2.695 31.562 1 58.81 77 ILE A N 1
ATOM 620 C CA . ILE A 1 77 ? -0.959 1.491 31.891 1 58.81 77 ILE A CA 1
ATOM 621 C C . ILE A 1 77 ? -2.258 1.469 31.078 1 58.81 77 ILE A C 1
ATOM 623 O O . ILE A 1 77 ? -2.555 0.486 30.391 1 58.81 77 ILE A O 1
ATOM 627 N N . GLY A 1 78 ? -3.182 2.387 31.25 1 62.62 78 GLY A N 1
ATOM 628 C CA . GLY A 1 78 ? -4.547 2.113 30.828 1 62.62 78 GLY A CA 1
ATOM 629 C C . GLY A 1 78 ? -4.762 2.256 29.344 1 62.62 78 GLY A C 1
ATOM 630 O O . GLY A 1 78 ? -5.359 1.386 28.703 1 62.62 78 GLY A O 1
ATOM 631 N N . LEU A 1 79 ? -4.172 3.168 28.688 1 71.94 79 LEU A N 1
ATOM 632 C CA . LEU A 1 79 ? -4.418 3.445 27.281 1 71.94 79 LEU A CA 1
ATOM 633 C C . LEU A 1 79 ? -3.631 2.484 26.391 1 71.94 79 LEU A C 1
ATOM 635 O O . LEU A 1 79 ? -4.129 2.045 25.359 1 71.94 79 LEU A O 1
ATOM 639 N N . TYR A 1 80 ? -2.428 2.131 26.875 1 77.38 80 TYR A N 1
ATOM 640 C CA . TYR A 1 80 ? -1.599 1.191 26.125 1 77.38 80 TYR A CA 1
ATOM 641 C C . TYR A 1 80 ? -2.262 -0.178 26.047 1 77.38 80 TYR A C 1
ATOM 643 O O . TYR A 1 80 ? -2.277 -0.808 24.984 1 77.38 80 TYR A O 1
ATOM 651 N N . VAL A 1 81 ? -2.885 -0.539 27.062 1 77 81 VAL A N 1
ATOM 652 C CA . VAL A 1 81 ? -3.49 -1.865 27.125 1 77 81 VAL A CA 1
ATOM 653 C C . VAL A 1 81 ? -4.762 -1.892 26.281 1 77 81 VAL A C 1
ATOM 655 O O . VAL A 1 81 ? -5.082 -2.91 25.672 1 77 81 VAL A O 1
ATOM 658 N N . PHE A 1 82 ? -5.371 -0.763 26.266 1 80.06 82 PHE A N 1
ATOM 659 C CA . PHE A 1 82 ? -6.555 -0.665 25.422 1 80.06 82 PHE A CA 1
ATOM 660 C C . PHE A 1 82 ? -6.195 -0.882 23.969 1 80.06 82 PHE A C 1
ATOM 662 O O . PHE A 1 82 ? -6.883 -1.616 23.25 1 80.06 82 PHE A O 1
ATOM 669 N N . GLY A 1 83 ? -5.133 -0.252 23.531 1 83.19 83 GLY A N 1
ATOM 670 C CA . GLY A 1 83 ? -4.688 -0.429 22.156 1 83.19 83 GLY A CA 1
ATOM 671 C C . GLY A 1 83 ? -4.23 -1.845 21.859 1 83.19 83 GLY A C 1
ATOM 672 O O . GLY A 1 83 ? -4.477 -2.361 20.766 1 83.19 83 GLY A O 1
ATOM 673 N N . ALA A 1 84 ? -3.564 -2.475 22.797 1 83.94 84 ALA A N 1
ATOM 674 C CA . ALA A 1 84 ? -3.139 -3.863 22.625 1 83.94 84 ALA A CA 1
ATOM 675 C C . ALA A 1 84 ? -4.34 -4.793 22.484 1 83.94 84 ALA A C 1
ATOM 677 O O . ALA A 1 84 ? -4.32 -5.719 21.672 1 83.94 84 ALA A O 1
ATOM 678 N N . GLY A 1 85 ? -5.363 -4.512 23.281 1 82.38 85 GLY A N 1
ATOM 679 C CA . GLY A 1 85 ? -6.594 -5.281 23.172 1 82.38 85 GLY A CA 1
ATOM 680 C C . GLY A 1 85 ? -7.266 -5.129 21.812 1 82.38 85 GLY A C 1
ATOM 681 O O . GLY A 1 85 ? -7.746 -6.109 21.25 1 82.38 85 GLY A O 1
ATOM 682 N N . MET A 1 86 ? -7.25 -3.926 21.328 1 83.44 86 MET A N 1
ATOM 683 C CA . MET A 1 86 ? -7.812 -3.676 20 1 83.44 86 MET A CA 1
ATOM 684 C C . MET A 1 86 ? -7.047 -4.449 18.922 1 83.44 86 MET A C 1
ATOM 686 O O . MET A 1 86 ? -7.656 -5.047 18.031 1 83.44 86 MET A O 1
ATOM 690 N N . SER A 1 87 ? -5.73 -4.375 18.984 1 87.44 87 SER A N 1
ATOM 691 C CA . SER A 1 87 ? -4.914 -5.105 18.031 1 87.44 87 SER A CA 1
ATOM 692 C C . SER A 1 87 ? -5.223 -6.598 18.062 1 87.44 87 SER A C 1
ATOM 694 O O . SER A 1 87 ? -5.359 -7.23 17.016 1 87.44 87 SER A O 1
ATOM 696 N N . PHE A 1 88 ? -5.434 -7.082 19.203 1 86.12 88 PHE A N 1
ATOM 697 C CA . PHE A 1 88 ? -5.699 -8.508 19.375 1 86.12 88 PHE A CA 1
ATOM 698 C C . PHE A 1 88 ? -7.062 -8.875 18.797 1 86.12 88 PHE A C 1
ATOM 700 O O . PHE A 1 88 ? -7.199 -9.891 18.125 1 86.12 88 PHE A O 1
ATOM 707 N N . ILE A 1 89 ? -8.023 -8.094 19.016 1 84.69 89 ILE A N 1
ATOM 708 C CA . ILE A 1 89 ? -9.383 -8.375 18.562 1 84.69 89 ILE A CA 1
ATOM 709 C C . ILE A 1 89 ? -9.43 -8.359 17.047 1 84.69 89 ILE A C 1
ATOM 711 O O . ILE A 1 89 ? -10.039 -9.227 16.422 1 84.69 89 ILE A O 1
ATOM 715 N N . PHE A 1 90 ? -8.797 -7.379 16.484 1 89.38 90 PHE A N 1
ATOM 716 C CA . PHE A 1 90 ? -8.805 -7.281 15.023 1 89.38 90 PHE A CA 1
ATOM 717 C C . PHE A 1 90 ? -8.023 -8.43 14.398 1 89.38 90 PHE A C 1
ATOM 719 O O . PHE A 1 90 ? -8.406 -8.945 13.344 1 89.38 90 PHE A O 1
ATOM 726 N N . VAL A 1 91 ? -6.906 -8.844 15.039 1 90.69 91 VAL A N 1
ATOM 727 C CA . VAL A 1 91 ? -6.137 -9.984 14.547 1 90.69 91 VAL A CA 1
ATOM 728 C C . VAL A 1 91 ? -6.988 -11.25 14.609 1 90.69 91 VAL A C 1
ATOM 730 O O . VAL A 1 91 ? -7.059 -12.008 13.641 1 90.69 91 VAL A O 1
ATOM 733 N N . LEU A 1 92 ? -7.699 -11.414 15.703 1 86.94 92 LEU A N 1
ATOM 734 C CA . LEU A 1 92 ? -8.516 -12.609 15.875 1 86.94 92 LEU A CA 1
ATOM 735 C C . LEU A 1 92 ? -9.672 -12.625 14.883 1 86.94 92 LEU A C 1
ATOM 737 O O . LEU A 1 92 ? -9.953 -13.656 14.266 1 86.94 92 LEU A O 1
ATOM 741 N N . LEU A 1 93 ? -10.305 -11.531 14.766 1 85.88 93 LEU A N 1
ATOM 742 C CA . LEU A 1 93 ? -11.414 -11.422 13.82 1 85.88 93 LEU A CA 1
ATOM 743 C C . LEU A 1 93 ? -10.953 -11.758 12.406 1 85.88 93 LEU A C 1
ATOM 745 O O . LEU A 1 93 ? -11.594 -12.547 11.711 1 85.88 93 LEU A O 1
ATOM 749 N N . THR A 1 94 ? -9.883 -11.203 12.016 1 90.38 94 THR A N 1
ATOM 750 C CA . THR A 1 94 ? -9.391 -11.391 10.656 1 90.38 94 THR A CA 1
ATOM 751 C C . THR A 1 94 ? -8.93 -12.828 10.438 1 90.38 94 THR A C 1
ATOM 753 O O . THR A 1 94 ? -9.195 -13.422 9.391 1 90.38 94 THR A O 1
ATOM 756 N N . LYS A 1 95 ? -8.281 -13.391 11.43 1 89.19 95 LYS A N 1
ATOM 757 C CA . LYS A 1 95 ? -7.812 -14.766 11.312 1 89.19 95 LYS A CA 1
ATOM 758 C C . LYS A 1 95 ? -8.977 -15.727 11.117 1 89.19 95 LYS A C 1
ATOM 760 O O . LYS A 1 95 ? -8.93 -16.609 10.25 1 89.19 95 LYS A O 1
ATOM 765 N N . LYS A 1 96 ? -9.977 -15.555 11.859 1 86.12 96 LYS A N 1
ATOM 766 C CA . LYS A 1 96 ? -11.109 -16.469 11.812 1 86.12 96 LYS A CA 1
ATOM 767 C C . LYS A 1 96 ? -11.906 -16.297 10.523 1 86.12 96 LYS A C 1
ATOM 769 O O . LYS A 1 96 ? -12.375 -17.266 9.938 1 86.12 96 LYS A O 1
ATOM 774 N N . MET A 1 97 ? -11.969 -15.133 10.086 1 87.5 97 MET A N 1
ATOM 775 C CA . MET A 1 97 ? -12.82 -14.867 8.93 1 87.5 97 MET A CA 1
ATOM 776 C C . MET A 1 97 ? -12.078 -15.141 7.633 1 87.5 97 MET A C 1
ATOM 778 O O . MET A 1 97 ? -12.688 -15.555 6.641 1 87.5 97 MET A O 1
ATOM 782 N N . VAL A 1 98 ? -10.789 -14.914 7.555 1 88.12 98 VAL A N 1
ATOM 783 C CA . VAL A 1 98 ? -10.016 -15.133 6.332 1 88.12 98 VAL A CA 1
ATOM 784 C C . VAL A 1 98 ? -9.625 -16.609 6.227 1 88.12 98 VAL A C 1
ATOM 786 O O . VAL A 1 98 ? -9.75 -17.219 5.16 1 88.12 98 VAL A O 1
ATOM 789 N N . GLY A 1 99 ? -9.141 -17.219 7.266 1 90.31 99 GLY A N 1
ATOM 790 C CA . GLY A 1 99 ? -8.797 -18.625 7.305 1 90.31 99 GLY A CA 1
ATOM 791 C C . GLY A 1 99 ? -7.68 -19 6.344 1 90.31 99 GLY A C 1
ATOM 792 O O . GLY A 1 99 ? -7.711 -20.062 5.727 1 90.31 99 GLY A O 1
ATOM 793 N N . LYS A 1 100 ? -6.691 -18.141 6.156 1 92.19 100 LYS A N 1
ATOM 794 C CA . LYS A 1 100 ? -5.562 -18.453 5.277 1 92.19 100 LYS A CA 1
ATOM 795 C C . LYS A 1 100 ? -4.684 -19.547 5.867 1 92.19 100 LYS A C 1
ATOM 797 O O . LYS A 1 100 ? -4.406 -19.547 7.07 1 92.19 100 LYS A O 1
ATOM 802 N N . LEU A 1 101 ? -4.273 -20.469 4.996 1 93.5 101 LEU A N 1
ATOM 803 C CA . LEU A 1 101 ? -3.441 -21.578 5.441 1 93.5 101 LEU A CA 1
ATOM 804 C C . LEU A 1 101 ? -1.992 -21.141 5.613 1 93.5 101 LEU A C 1
ATOM 806 O O . LEU A 1 101 ? -1.472 -20.375 4.801 1 93.5 101 LEU A O 1
ATOM 810 N N . ARG A 1 102 ? -1.371 -21.609 6.625 1 94.31 102 ARG A N 1
ATOM 811 C CA . ARG A 1 102 ? 0.032 -21.312 6.895 1 94.31 102 ARG A CA 1
ATOM 812 C C . ARG A 1 102 ? 0.944 -22.016 5.898 1 94.31 102 ARG A C 1
ATOM 814 O O . ARG A 1 102 ? 0.546 -23 5.281 1 94.31 102 ARG A O 1
ATOM 821 N N . PRO A 1 103 ? 2.137 -21.516 5.773 1 89.19 103 PRO A N 1
ATOM 822 C CA . PRO A 1 103 ? 3.102 -22.188 4.891 1 89.19 103 PRO A CA 1
ATOM 823 C C . PRO A 1 103 ? 3.42 -23.609 5.332 1 89.19 103 PRO A C 1
ATOM 825 O O . PRO A 1 103 ? 3.715 -24.469 4.496 1 89.19 103 PRO A O 1
ATOM 828 N N . ASN A 1 104 ? 3.299 -23.891 6.613 1 91.06 104 ASN A N 1
ATOM 829 C CA . ASN A 1 104 ? 3.584 -25.25 7.098 1 91.06 104 ASN A CA 1
ATOM 830 C C . ASN A 1 104 ? 2.301 -26.016 7.383 1 91.06 104 ASN A C 1
ATOM 832 O O . ASN A 1 104 ? 2.275 -26.891 8.258 1 91.06 104 ASN A O 1
ATOM 836 N N . PHE A 1 105 ? 1.297 -25.688 6.676 1 93.75 105 PHE A N 1
ATOM 837 C CA . PHE A 1 105 ? -0.011 -26.297 6.895 1 93.75 105 PHE A CA 1
ATOM 838 C C . PHE A 1 105 ? 0.055 -27.797 6.715 1 93.75 105 PHE A C 1
ATOM 840 O O . PHE A 1 105 ? -0.486 -28.547 7.531 1 93.75 105 PHE A O 1
ATOM 847 N N . MET A 1 106 ? 0.734 -28.297 5.68 1 90.31 106 MET A N 1
ATOM 848 C CA . MET A 1 106 ? 0.787 -29.734 5.379 1 90.31 106 MET A CA 1
ATOM 849 C C . MET A 1 106 ? 1.512 -30.5 6.48 1 90.31 106 MET A C 1
ATOM 851 O O . MET A 1 106 ? 1.138 -31.625 6.809 1 90.31 106 MET A O 1
ATOM 855 N N . ALA A 1 107 ? 2.516 -29.859 7.051 1 89.88 107 ALA A N 1
ATOM 856 C CA . ALA A 1 107 ? 3.283 -30.5 8.117 1 89.88 107 ALA A CA 1
ATOM 857 C C . ALA A 1 107 ? 2.48 -30.547 9.414 1 89.88 107 ALA A C 1
ATOM 859 O O . ALA A 1 107 ? 2.619 -31.484 10.203 1 89.88 107 ALA A O 1
ATOM 860 N N . LEU A 1 108 ? 1.628 -29.594 9.641 1 92.56 108 LEU A N 1
ATOM 861 C CA . LEU A 1 108 ? 0.879 -29.5 10.883 1 92.56 108 LEU A CA 1
ATOM 862 C C . LEU A 1 108 ? -0.424 -30.297 10.789 1 92.56 108 LEU A C 1
ATOM 864 O O . LEU A 1 108 ? -0.771 -31.031 11.711 1 92.56 108 LEU A O 1
ATOM 868 N N . CYS A 1 109 ? -1.142 -30.094 9.766 1 93.5 109 CYS A N 1
ATOM 869 C CA . CYS A 1 109 ? -2.41 -30.781 9.562 1 93.5 109 CYS A CA 1
ATOM 870 C C . CYS A 1 109 ? -2.186 -32.25 9.195 1 93.5 109 CYS A C 1
ATOM 872 O O . CYS A 1 109 ? -2.887 -33.125 9.695 1 93.5 109 CYS A O 1
ATOM 874 N N . GLN A 1 110 ? -1.214 -32.562 8.289 1 92.5 110 GLN A N 1
ATOM 875 C CA . GLN A 1 110 ? -0.98 -33.906 7.777 1 92.5 110 GLN A CA 1
ATOM 876 C C . GLN A 1 110 ? -2.271 -34.531 7.254 1 92.5 110 GLN A C 1
ATOM 878 O O . GLN A 1 110 ? -2.758 -35.531 7.805 1 92.5 110 GLN A O 1
ATOM 883 N N . PRO A 1 111 ? -2.738 -34 6.184 1 92.62 111 PRO A N 1
ATOM 884 C CA . PRO A 1 111 ? -4 -34.5 5.637 1 92.62 111 PRO A CA 1
ATOM 885 C C . PRO A 1 111 ? -3.953 -36 5.312 1 92.62 111 PRO A C 1
ATOM 887 O O . PRO A 1 111 ? -2.91 -36.5 4.891 1 92.62 111 PRO A O 1
ATOM 890 N N . ASP A 1 112 ? -5.094 -36.656 5.535 1 93.19 112 ASP A N 1
ATOM 891 C CA . ASP A 1 112 ? -5.219 -38.062 5.199 1 93.19 112 ASP A CA 1
ATOM 892 C C . ASP A 1 112 ? -5.34 -38.281 3.691 1 93.19 112 ASP A C 1
ATOM 894 O O . ASP A 1 112 ? -6.449 -38.344 3.154 1 93.19 112 ASP A O 1
ATOM 898 N N . PHE A 1 113 ? -4.254 -38.469 3.111 1 90.38 113 PHE A N 1
ATOM 899 C CA . PHE A 1 113 ? -4.207 -38.531 1.655 1 90.38 113 PHE A CA 1
ATOM 900 C C . PHE A 1 113 ? -4.82 -39.844 1.152 1 90.38 113 PHE A C 1
ATOM 902 O O . PHE A 1 113 ? -5.047 -40 -0.049 1 90.38 113 PHE A O 1
ATOM 909 N N . SER A 1 114 ? -5.07 -40.812 2.068 1 90.38 114 SER A N 1
ATOM 910 C CA . SER A 1 114 ? -5.742 -42.031 1.68 1 90.38 114 SER A CA 1
ATOM 911 C C . SER A 1 114 ? -7.184 -41.781 1.254 1 90.38 114 SER A C 1
ATOM 913 O O . SER A 1 114 ? -7.754 -42.531 0.471 1 90.38 114 SER A O 1
ATOM 915 N N . LYS A 1 115 ? -7.703 -40.719 1.636 1 91.56 115 LYS A N 1
ATOM 916 C CA . LYS A 1 115 ? -9.102 -40.375 1.347 1 91.56 115 LYS A CA 1
ATOM 917 C C . LYS A 1 115 ? -9.203 -39.188 0.395 1 91.56 115 LYS A C 1
ATOM 919 O O . LYS A 1 115 ? -10.289 -38.656 0.194 1 91.56 115 LYS A O 1
ATOM 924 N N . ILE A 1 116 ? -8.117 -38.719 -0.034 1 90.19 116 ILE A N 1
ATOM 925 C CA . ILE A 1 116 ? -8.086 -37.531 -0.891 1 90.19 116 ILE A CA 1
ATOM 926 C C . ILE A 1 116 ? -7.668 -37.938 -2.305 1 90.19 116 ILE A C 1
ATOM 928 O O . ILE A 1 116 ? -6.734 -38.719 -2.482 1 90.19 116 ILE A O 1
ATOM 932 N N . ASN A 1 117 ? -8.453 -37.406 -3.336 1 87.12 117 ASN A N 1
ATOM 933 C CA . ASN A 1 117 ? -8.062 -37.5 -4.738 1 87.12 117 ASN A CA 1
ATOM 934 C C . ASN A 1 117 ? -7.512 -36.188 -5.273 1 87.12 117 ASN A C 1
ATOM 936 O O . ASN A 1 117 ? -8.273 -35.25 -5.547 1 87.12 117 ASN A O 1
ATOM 940 N N . CYS A 1 118 ? -6.266 -36.094 -5.508 1 84.25 118 CYS A N 1
ATOM 941 C CA . CYS A 1 118 ? -5.586 -34.875 -5.902 1 84.25 118 CYS A CA 1
ATOM 942 C C . CYS A 1 118 ? -6.059 -34.406 -7.273 1 84.25 118 CYS A C 1
ATOM 944 O O . CYS A 1 118 ? -5.91 -33.219 -7.621 1 84.25 118 CYS A O 1
ATOM 946 N N . THR A 1 119 ? -6.598 -35.25 -8.094 1 78.56 119 THR A N 1
ATOM 947 C CA . THR A 1 119 ? -7.062 -34.906 -9.43 1 78.56 119 THR A CA 1
ATOM 948 C C . THR A 1 119 ? -8.305 -34.031 -9.352 1 78.56 119 THR A C 1
ATOM 950 O O . THR A 1 119 ? -8.68 -33.375 -10.336 1 78.56 119 THR A O 1
ATOM 953 N N . ASP A 1 120 ? -8.883 -34 -8.172 1 78.56 120 ASP A N 1
ATOM 954 C CA . ASP A 1 120 ? -10.094 -33.219 -7.988 1 78.56 120 ASP A CA 1
ATOM 955 C C . ASP A 1 120 ? -9.781 -31.719 -7.973 1 78.56 120 ASP A C 1
ATOM 957 O O . ASP A 1 120 ? -10.68 -30.891 -8.078 1 78.56 120 ASP A O 1
ATOM 961 N N . GLY A 1 121 ? -8.531 -31.438 -7.953 1 79.44 121 GLY A N 1
ATOM 962 C CA . GLY A 1 121 ? -8.164 -30.031 -7.918 1 79.44 121 GLY A CA 1
ATOM 963 C C . GLY A 1 121 ? -8.219 -29.438 -6.523 1 79.44 121 GLY A C 1
ATOM 964 O O . GLY A 1 121 ? -7.434 -29.812 -5.652 1 79.44 121 GLY A O 1
ATOM 965 N N . LEU A 1 122 ? -9.328 -28.656 -6.312 1 85.31 122 LEU A N 1
ATOM 966 C CA . LEU A 1 122 ? -9.492 -28.047 -4.996 1 85.31 122 LEU A CA 1
ATOM 967 C C . LEU A 1 122 ? -10.148 -29.031 -4.027 1 85.31 122 LEU A C 1
ATOM 969 O O . LEU A 1 122 ? -11.234 -29.531 -4.297 1 85.31 122 LEU A O 1
ATOM 973 N N . ILE A 1 123 ? -9.383 -29.312 -2.918 1 88.81 123 ILE A N 1
ATOM 974 C CA . ILE A 1 123 ? -9.867 -30.234 -1.897 1 88.81 123 ILE A CA 1
ATOM 975 C C . ILE A 1 123 ? -10.469 -29.453 -0.735 1 88.81 123 ILE A C 1
ATOM 977 O O . ILE A 1 123 ? -9.773 -28.672 -0.075 1 88.81 123 ILE A O 1
ATOM 981 N N . LEU A 1 124 ? -11.672 -29.594 -0.525 1 87.94 124 LEU A N 1
ATOM 982 C CA . LEU A 1 124 ? -12.359 -28.828 0.511 1 87.94 124 LEU A CA 1
ATOM 983 C C . LEU A 1 124 ? -12.648 -29.703 1.729 1 87.94 124 LEU A C 1
ATOM 985 O O . LEU A 1 124 ? -12.633 -29.219 2.863 1 87.94 124 LEU A O 1
ATOM 989 N N . ASP A 1 125 ? -12.93 -30.953 1.445 1 87.88 125 ASP A N 1
ATOM 990 C CA . ASP A 1 125 ? -13.258 -31.859 2.535 1 87.88 125 ASP A CA 1
ATOM 991 C C . ASP A 1 125 ? -12.102 -32.844 2.799 1 87.88 125 ASP A C 1
ATOM 993 O O . ASP A 1 125 ? -11.75 -33.625 1.933 1 87.88 125 ASP A O 1
ATOM 997 N N . PHE A 1 126 ? -11.477 -32.688 3.885 1 90.88 126 PHE A N 1
ATOM 998 C CA . PHE A 1 126 ? -10.367 -33.562 4.273 1 90.88 126 PHE A CA 1
ATOM 999 C C . PHE A 1 126 ? -10.234 -33.625 5.793 1 90.88 126 PHE A C 1
ATOM 1001 O O . PHE A 1 126 ? -10.805 -32.781 6.504 1 90.88 126 PHE A O 1
ATOM 1008 N N . THR A 1 127 ? -9.562 -34.656 6.234 1 92.5 127 THR A N 1
ATOM 1009 C CA . THR A 1 127 ? -9.312 -34.812 7.66 1 92.5 127 THR A CA 1
ATOM 1010 C C . THR A 1 127 ? -7.824 -34.688 7.965 1 92.5 127 THR A C 1
ATOM 1012 O O . THR A 1 127 ? -6.984 -35.188 7.215 1 92.5 127 THR A O 1
ATOM 1015 N N . CYS A 1 128 ? -7.566 -34.031 9.031 1 93.44 128 CYS A N 1
ATOM 1016 C CA . CYS A 1 128 ? -6.184 -33.875 9.469 1 93.44 128 CYS A CA 1
ATOM 1017 C C . CYS A 1 128 ? -5.809 -34.969 10.484 1 93.44 128 CYS A C 1
ATOM 1019 O O . CYS A 1 128 ? -6.555 -35.219 11.438 1 93.44 128 CYS A O 1
ATOM 1021 N N . LEU A 1 129 ? -4.668 -35.531 10.297 1 94.44 129 LEU A N 1
ATOM 1022 C CA . LEU A 1 129 ? -4.191 -36.594 11.18 1 94.44 129 LEU A CA 1
ATOM 1023 C C . LEU A 1 129 ? -3.287 -36.031 12.266 1 94.44 129 LEU A C 1
ATOM 1025 O O . LEU A 1 129 ? -3.02 -36.719 13.266 1 94.44 129 LEU A O 1
ATOM 1029 N N . GLY A 1 130 ? -2.768 -34.844 12.062 1 92.88 130 GLY A N 1
ATOM 1030 C CA . GLY A 1 130 ? -1.902 -34.219 13.047 1 92.88 130 GLY A CA 1
ATOM 1031 C C . GLY A 1 130 ? -2.648 -33.781 14.289 1 92.88 130 GLY A C 1
ATOM 1032 O O . GLY A 1 130 ? -3.805 -34.156 14.5 1 92.88 130 GLY A O 1
ATOM 1033 N N . ASP A 1 131 ? -1.896 -33.062 15.164 1 92.25 131 ASP A N 1
ATOM 1034 C CA . ASP A 1 131 ? -2.496 -32.5 16.375 1 92.25 131 ASP A CA 1
ATOM 1035 C C . ASP A 1 131 ? -3.631 -31.547 16.031 1 92.25 131 ASP A C 1
ATOM 1037 O O . ASP A 1 131 ? -3.459 -30.641 15.211 1 92.25 131 ASP A O 1
ATOM 1041 N N . SER A 1 132 ? -4.816 -31.719 16.609 1 90.62 132 SER A N 1
ATOM 1042 C CA . SER A 1 132 ? -6.016 -30.969 16.266 1 90.62 132 SER A CA 1
ATOM 1043 C C . SER A 1 132 ? -5.816 -29.469 16.531 1 90.62 132 SER A C 1
ATOM 1045 O O . SER A 1 132 ? -6.25 -28.641 15.727 1 90.62 132 SER A O 1
ATOM 1047 N N . ALA A 1 133 ? -5.242 -29.188 17.625 1 87.56 133 ALA A N 1
ATOM 1048 C CA . ALA A 1 133 ? -5.027 -27.781 17.969 1 87.56 133 ALA A CA 1
ATOM 1049 C C . ALA A 1 133 ? -4.066 -27.125 16.984 1 87.56 133 ALA A C 1
ATOM 1051 O O . ALA A 1 133 ? -4.293 -25.984 16.547 1 87.56 133 ALA A O 1
ATOM 1052 N N . GLU A 1 134 ? -3.045 -27.781 16.578 1 90.88 134 GLU A N 1
ATOM 1053 C CA . GLU A 1 134 ? -2.066 -27.266 15.633 1 90.88 134 GLU A CA 1
ATOM 1054 C C . GLU A 1 134 ? -2.668 -27.125 14.242 1 90.88 134 GLU A C 1
ATOM 1056 O O . GLU A 1 134 ? -2.359 -26.172 13.516 1 90.88 134 GLU A O 1
ATOM 1061 N N . ALA A 1 135 ? -3.475 -28.109 13.93 1 92.38 135 ALA A N 1
ATOM 1062 C CA . ALA A 1 135 ? -4.141 -28.047 12.633 1 92.38 135 ALA A CA 1
ATOM 1063 C C . ALA A 1 135 ? -5.059 -26.844 12.531 1 92.38 135 ALA A C 1
ATOM 1065 O O . ALA A 1 135 ? -5.129 -26.188 11.492 1 92.38 135 ALA A O 1
ATOM 1066 N N . GLU A 1 136 ? -5.777 -26.609 13.57 1 89.81 136 GLU A N 1
ATOM 1067 C CA . GLU A 1 136 ? -6.652 -25.438 13.57 1 89.81 136 GLU A CA 1
ATOM 1068 C C . GLU A 1 136 ? -5.848 -24.141 13.516 1 89.81 136 GLU A C 1
ATOM 1070 O O . GLU A 1 136 ? -6.238 -23.188 12.828 1 89.81 136 GLU A O 1
ATOM 1075 N N . ASP A 1 137 ? -4.777 -24.094 14.195 1 89.94 137 ASP A N 1
ATOM 1076 C CA . ASP A 1 137 ? -3.904 -22.922 14.18 1 89.94 137 ASP A CA 1
ATOM 1077 C C . ASP A 1 137 ? -3.307 -22.703 12.789 1 89.94 137 ASP A C 1
ATOM 1079 O O . ASP A 1 137 ? -3.053 -21.562 12.391 1 89.94 137 ASP A O 1
ATOM 1083 N N . ALA A 1 138 ? -3.082 -23.766 12.078 1 93.62 138 ALA A N 1
ATOM 1084 C CA . ALA A 1 138 ? -2.479 -23.703 10.75 1 93.62 138 ALA A CA 1
ATOM 1085 C C . ALA A 1 138 ? -3.432 -23.078 9.742 1 93.62 138 ALA A C 1
ATOM 1087 O O . ALA A 1 138 ? -3.02 -22.688 8.641 1 93.62 138 ALA A O 1
ATOM 1088 N N . ARG A 1 139 ? -4.688 -22.938 10.18 1 93.06 139 ARG A N 1
ATOM 1089 C CA . ARG A 1 139 ? -5.691 -22.344 9.305 1 93.06 139 ARG A CA 1
ATOM 1090 C C . ARG A 1 139 ? -5.84 -20.859 9.57 1 93.06 139 ARG A C 1
ATOM 1092 O O . ARG A 1 139 ? -6.734 -20.203 9.023 1 93.06 139 ARG A O 1
ATOM 1099 N N . GLN A 1 140 ? -5.059 -20.344 10.375 1 92.5 140 GLN A N 1
ATOM 1100 C CA . GLN A 1 140 ? -5.172 -18.938 10.789 1 92.5 140 GLN A CA 1
ATOM 1101 C C . GLN A 1 140 ? -3.863 -18.188 10.555 1 92.5 140 GLN A C 1
ATOM 1103 O O . GLN A 1 140 ? -3.299 -17.625 11.492 1 92.5 140 GLN A O 1
ATOM 1108 N N . SER A 1 141 ? -3.498 -18.031 9.289 1 94.06 141 SER A N 1
ATOM 1109 C CA . SER A 1 141 ? -2.199 -17.453 8.969 1 94.06 141 SER A CA 1
ATOM 1110 C C . SER A 1 141 ? -2.271 -15.922 8.922 1 94.06 141 SER A C 1
ATOM 1112 O O . SER A 1 141 ? -1.41 -15.234 9.477 1 94.06 141 SER A O 1
ATOM 1114 N N . PHE A 1 142 ? -3.258 -15.352 8.328 1 92.88 142 PHE A N 1
ATOM 1115 C CA . PHE A 1 142 ? -3.334 -13.922 8.094 1 92.88 142 PHE A CA 1
ATOM 1116 C C . PHE A 1 142 ? -4.281 -13.258 9.086 1 92.88 142 PHE A C 1
ATOM 1118 O O . PHE A 1 142 ? -5.43 -13.68 9.234 1 92.88 142 PHE A O 1
ATOM 1125 N N . PRO A 1 143 ? -3.912 -12.242 9.766 1 94.56 143 PRO A N 1
ATOM 1126 C CA . PRO A 1 143 ? -2.572 -11.656 9.766 1 94.56 143 PRO A CA 1
ATOM 1127 C C . PRO A 1 143 ? -1.675 -12.219 10.859 1 94.56 143 PRO A C 1
ATOM 1129 O O . PRO A 1 143 ? -2.143 -12.969 11.727 1 94.56 143 PRO A O 1
ATOM 1132 N N . SER A 1 144 ? -0.347 -11.93 10.781 1 95.31 144 SER A N 1
ATOM 1133 C CA . SER A 1 144 ? 0.57 -12.406 11.812 1 95.31 144 SER A CA 1
ATOM 1134 C C . SER A 1 144 ? 0.335 -11.695 13.141 1 95.31 144 SER A C 1
ATOM 1136 O O . SER A 1 144 ? 0.436 -10.469 13.219 1 95.31 144 SER A O 1
ATOM 1138 N N . GLY A 1 145 ? 0.014 -12.383 14.219 1 93.31 145 GLY A N 1
ATOM 1139 C CA . GLY A 1 145 ? -0.172 -11.82 15.547 1 93.31 145 GLY A CA 1
ATOM 1140 C C . GLY A 1 145 ? 1.109 -11.266 16.141 1 93.31 145 GLY A C 1
ATOM 1141 O O . GLY A 1 145 ? 1.104 -10.203 16.766 1 93.31 145 GLY A O 1
ATOM 1142 N N . HIS A 1 146 ? 2.211 -12.016 15.938 1 93.5 146 HIS A N 1
ATOM 1143 C CA . HIS A 1 146 ? 3.51 -11.547 16.406 1 93.5 146 HIS A CA 1
ATOM 1144 C C . HIS A 1 146 ? 3.855 -10.195 15.797 1 93.5 146 HIS A C 1
ATOM 1146 O O . HIS A 1 146 ? 4.309 -9.289 16.5 1 93.5 146 HIS A O 1
ATOM 1152 N N . ALA A 1 147 ? 3.594 -10.117 14.516 1 94.81 147 ALA A N 1
ATOM 1153 C CA . ALA A 1 147 ? 3.914 -8.867 13.82 1 94.81 147 ALA A CA 1
ATOM 1154 C C . ALA A 1 147 ? 3.033 -7.727 14.312 1 94.81 147 ALA A C 1
ATOM 1156 O O . ALA A 1 147 ? 3.527 -6.637 14.609 1 94.81 147 ALA A O 1
ATOM 1157 N N . SER A 1 148 ? 1.765 -7.996 14.422 1 94.81 148 SER A N 1
ATOM 1158 C CA . SER A 1 148 ? 0.834 -6.965 14.867 1 94.81 148 SER A CA 1
ATOM 1159 C C . SER A 1 148 ? 1.163 -6.492 16.281 1 94.81 148 SER A C 1
ATOM 1161 O O . SER A 1 148 ? 1.282 -5.289 16.531 1 94.81 148 SER A O 1
ATOM 1163 N N . THR A 1 149 ? 1.412 -7.391 17.156 1 92.31 149 THR A N 1
ATOM 1164 C CA . THR A 1 149 ? 1.651 -7.062 18.547 1 92.31 149 THR A CA 1
ATOM 1165 C C . THR A 1 149 ? 2.996 -6.363 18.719 1 92.31 149 THR A C 1
ATOM 1167 O O . THR A 1 149 ? 3.096 -5.359 19.438 1 92.31 149 THR A O 1
ATOM 1170 N N . SER A 1 150 ? 4.004 -6.883 18.109 1 93.31 150 SER A N 1
ATOM 1171 C CA . SER A 1 150 ? 5.324 -6.285 18.281 1 93.31 150 SER A CA 1
ATOM 1172 C C . SER A 1 150 ? 5.371 -4.883 17.672 1 93.31 150 SER A C 1
ATOM 1174 O O . SER A 1 150 ? 5.891 -3.953 18.297 1 93.31 150 SER A O 1
ATOM 1176 N N . PHE A 1 151 ? 4.809 -4.711 16.516 1 94.06 151 PHE A N 1
ATOM 1177 C CA . PHE A 1 151 ? 4.828 -3.389 15.906 1 94.06 151 PHE A CA 1
ATOM 1178 C C . PHE A 1 151 ? 3.906 -2.432 16.656 1 94.06 151 PHE A C 1
ATOM 1180 O O . PHE A 1 151 ? 4.176 -1.231 16.719 1 94.06 151 PHE A O 1
ATOM 1187 N N . TYR A 1 152 ? 2.781 -2.908 17.172 1 92.62 152 TYR A N 1
ATOM 1188 C CA . TYR A 1 152 ? 1.964 -2.029 18 1 92.62 152 TYR A CA 1
ATOM 1189 C C . TYR A 1 152 ? 2.748 -1.531 19.219 1 92.62 152 TYR A C 1
ATOM 1191 O O . TYR A 1 152 ? 2.838 -0.324 19.453 1 92.62 152 TYR A O 1
ATOM 1199 N N . CYS A 1 153 ? 3.373 -2.482 19.938 1 89.38 153 CYS A N 1
ATOM 1200 C CA . CYS A 1 153 ? 4.059 -2.174 21.188 1 89.38 153 CYS A CA 1
ATOM 1201 C C . CYS A 1 153 ? 5.258 -1.268 20.938 1 89.38 153 CYS A C 1
ATOM 1203 O O . CYS A 1 153 ? 5.398 -0.224 21.578 1 89.38 153 CYS A O 1
ATOM 1205 N N . LEU A 1 154 ? 5.996 -1.609 20 1 90.81 154 LEU A N 1
ATOM 1206 C CA . LEU A 1 154 ? 7.266 -0.914 19.844 1 90.81 154 LEU A CA 1
ATOM 1207 C C . LEU A 1 154 ? 7.078 0.4 19.094 1 90.81 154 LEU A C 1
ATOM 1209 O O . LEU A 1 154 ? 7.805 1.366 19.328 1 90.81 154 LEU A O 1
ATOM 1213 N N . THR A 1 155 ? 6.09 0.463 18.219 1 89.94 155 THR A N 1
ATOM 1214 C CA . THR A 1 155 ? 5.77 1.755 17.609 1 89.94 155 THR A CA 1
ATOM 1215 C C . THR A 1 155 ? 5.211 2.711 18.672 1 89.94 155 THR A C 1
ATOM 1217 O O . THR A 1 155 ? 5.523 3.904 18.656 1 89.94 155 THR A O 1
ATOM 1220 N N . PHE A 1 156 ? 4.41 2.209 19.5 1 87.5 156 PHE A N 1
ATOM 1221 C CA . PHE A 1 156 ? 3.887 3.033 20.578 1 87.5 156 PHE A CA 1
ATOM 1222 C C . PHE A 1 156 ? 5.023 3.598 21.422 1 87.5 156 PHE A C 1
ATOM 1224 O O . PHE A 1 156 ? 5.012 4.781 21.781 1 87.5 156 PHE A O 1
ATOM 1231 N N . ILE A 1 157 ? 6.012 2.803 21.703 1 85.12 157 ILE A N 1
ATOM 1232 C CA . ILE A 1 157 ? 7.16 3.23 22.484 1 85.12 157 ILE A CA 1
ATOM 1233 C C . ILE A 1 157 ? 7.965 4.273 21.719 1 85.12 157 ILE A C 1
ATOM 1235 O O . ILE A 1 157 ? 8.484 5.227 22.297 1 85.12 157 ILE A O 1
ATOM 1239 N N . VAL A 1 158 ? 8.086 4.055 20.469 1 86.25 158 VAL A N 1
ATOM 1240 C CA . VAL A 1 158 ? 8.812 5 19.625 1 86.25 158 VAL A CA 1
ATOM 1241 C C . VAL A 1 158 ? 8.156 6.379 19.703 1 86.25 158 VAL A C 1
ATOM 1243 O O . VAL A 1 158 ? 8.844 7.391 19.875 1 86.25 158 VAL A O 1
ATOM 1246 N N . ILE A 1 159 ? 6.871 6.414 19.641 1 83.56 159 ILE A N 1
ATOM 1247 C CA . ILE A 1 159 ? 6.145 7.676 19.719 1 83.56 159 ILE A CA 1
ATOM 1248 C C . ILE A 1 159 ? 6.258 8.25 21.125 1 83.56 159 ILE A C 1
ATOM 1250 O O . ILE A 1 159 ? 6.387 9.461 21.312 1 83.56 159 ILE A O 1
ATOM 1254 N N . TYR A 1 160 ? 6.254 7.387 22.078 1 80.44 160 TYR A N 1
ATOM 1255 C CA . TYR A 1 160 ? 6.41 7.809 23.469 1 80.44 160 TYR A CA 1
ATOM 1256 C C . TYR A 1 160 ? 7.773 8.445 23.688 1 80.44 160 TYR A C 1
ATOM 1258 O O . TYR A 1 160 ? 7.875 9.484 24.359 1 80.44 160 TYR A O 1
ATOM 1266 N N . ILE A 1 161 ? 8.789 7.84 23.219 1 80.62 161 ILE A N 1
ATOM 1267 C CA . ILE A 1 161 ? 10.141 8.367 23.344 1 80.62 161 ILE A CA 1
ATOM 1268 C C . ILE A 1 161 ? 10.227 9.734 22.672 1 80.62 161 ILE A C 1
ATOM 1270 O O . ILE A 1 161 ? 10.859 10.656 23.203 1 80.62 161 ILE A O 1
ATOM 1274 N N . GLU A 1 162 ? 9.625 9.883 21.578 1 78.44 162 GLU A N 1
ATOM 1275 C CA . GLU A 1 162 ? 9.625 11.164 20.859 1 78.44 162 GLU A CA 1
ATOM 1276 C C . GLU A 1 162 ? 8.969 12.258 21.703 1 78.44 162 GLU A C 1
ATOM 1278 O O . GLU A 1 162 ? 9.461 13.391 21.734 1 78.44 162 GLU A O 1
ATOM 1283 N N . ALA A 1 163 ? 7.988 11.961 22.422 1 72.88 163 ALA A N 1
ATOM 1284 C CA . ALA A 1 163 ? 7.199 12.945 23.156 1 72.88 163 ALA A CA 1
ATOM 1285 C C . ALA A 1 163 ? 7.828 13.25 24.516 1 72.88 163 ALA A C 1
ATOM 1287 O O . ALA A 1 163 ? 7.793 14.391 24.984 1 72.88 163 ALA A O 1
ATOM 1288 N N . ARG A 1 164 ? 8.453 12.312 25.094 1 73.75 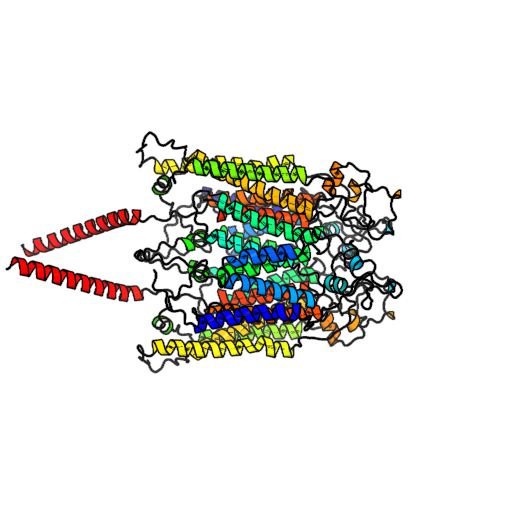164 ARG A N 1
ATOM 1289 C CA . ARG A 1 164 ? 8.805 12.477 26.5 1 73.75 164 ARG A CA 1
ATOM 1290 C C . ARG A 1 164 ? 10.312 12.648 26.672 1 73.75 164 ARG A C 1
ATOM 1292 O O . ARG A 1 164 ? 10.773 13.227 27.656 1 73.75 164 ARG A O 1
ATOM 1299 N N . LEU A 1 165 ? 11 11.938 25.891 1 73.06 165 LEU A N 1
ATOM 1300 C CA . LEU A 1 165 ? 12.445 12.07 26.031 1 73.06 165 LEU A CA 1
ATOM 1301 C C . LEU A 1 165 ? 12.93 13.406 25.484 1 73.06 165 LEU A C 1
ATOM 1303 O O . LEU A 1 165 ? 13.117 13.555 24.281 1 73.06 165 LEU A O 1
ATOM 1307 N N . ILE A 1 166 ? 12.953 14.438 26.297 1 60.97 166 ILE A N 1
ATOM 1308 C CA . ILE A 1 166 ? 13.297 15.812 25.953 1 60.97 166 ILE A CA 1
ATOM 1309 C C . ILE A 1 166 ? 14.805 16.016 26.078 1 60.97 166 ILE A C 1
ATOM 1311 O O . ILE A 1 166 ? 15.328 17.078 25.766 1 60.97 166 ILE A O 1
ATOM 1315 N N . TRP A 1 167 ? 15.484 14.93 26.422 1 58.19 167 TRP A N 1
ATOM 1316 C CA . TRP A 1 167 ? 16.922 15.141 26.578 1 58.19 167 TRP A CA 1
ATOM 1317 C C . TRP A 1 167 ? 17.547 15.609 25.266 1 58.19 167 TRP A C 1
ATOM 1319 O O . TRP A 1 167 ? 17.5 14.898 24.266 1 58.19 167 TRP A O 1
ATOM 1329 N N . ARG A 1 168 ? 17.781 16.875 25.078 1 55.72 168 ARG A N 1
ATOM 1330 C CA . ARG A 1 168 ? 18.266 17.562 23.891 1 55.72 168 ARG A CA 1
ATOM 1331 C C . ARG A 1 168 ? 19.781 17.453 23.781 1 55.72 168 ARG A C 1
ATOM 1333 O O . ARG A 1 168 ? 20.406 18.141 22.969 1 55.72 168 ARG A O 1
ATOM 1340 N N . GLY A 1 169 ? 20.5 16.656 24.781 1 55.75 169 GLY A N 1
ATOM 1341 C CA . GLY A 1 169 ? 21.953 16.656 24.703 1 55.75 169 GLY A CA 1
ATOM 1342 C C . GLY A 1 169 ? 22.484 15.969 23.469 1 55.75 169 GLY A C 1
ATOM 1343 O O . GLY A 1 169 ? 23.312 16.531 22.75 1 55.75 169 GLY A O 1
ATOM 1344 N N . SER A 1 170 ? 22.078 14.727 23.219 1 63.66 170 SER A N 1
ATOM 1345 C CA . SER A 1 170 ? 22.531 14 22.047 1 63.66 170 SER A CA 1
ATOM 1346 C C . SER A 1 170 ? 21.422 13.875 21.016 1 63.66 170 SER A C 1
ATOM 1348 O O . SER A 1 170 ? 20.281 13.562 21.359 1 63.66 170 SER A O 1
ATOM 1350 N N . ARG A 1 171 ? 21.766 14.273 19.844 1 66.06 171 ARG A N 1
ATOM 1351 C CA . ARG A 1 171 ? 20.812 14.219 18.75 1 66.06 171 ARG A CA 1
ATOM 1352 C C . ARG A 1 171 ? 20.516 12.781 18.328 1 66.06 171 ARG A C 1
ATOM 1354 O O . ARG A 1 171 ? 19.406 12.469 17.891 1 66.06 171 ARG A O 1
ATOM 1361 N N . LEU A 1 172 ? 21.516 11.891 18.594 1 76.19 172 LEU A N 1
ATOM 1362 C CA . LEU A 1 172 ? 21.422 10.57 17.984 1 76.19 172 LEU A CA 1
ATOM 1363 C C . LEU A 1 172 ? 20.859 9.547 18.969 1 76.19 172 LEU A C 1
ATOM 1365 O O . LEU A 1 172 ? 20.375 8.492 18.578 1 76.19 172 LEU A O 1
ATOM 1369 N N . LEU A 1 173 ? 20.984 9.859 20.266 1 74.94 173 LEU A N 1
ATOM 1370 C CA . LEU A 1 173 ? 20.578 8.867 21.25 1 74.94 173 LEU A CA 1
ATOM 1371 C C . LEU A 1 173 ? 19.094 8.547 21.125 1 74.94 173 LEU A C 1
ATOM 1373 O O . LEU A 1 173 ? 18.703 7.375 21.125 1 74.94 173 LEU A O 1
ATOM 1377 N N . LYS A 1 174 ? 18.328 9.594 21.078 1 79.31 174 LYS A N 1
ATOM 1378 C CA . LYS A 1 174 ? 16.891 9.391 20.938 1 79.31 174 LYS A CA 1
ATOM 1379 C C . LYS A 1 174 ? 16.562 8.594 19.688 1 79.31 174 LYS A C 1
ATOM 1381 O O . LYS A 1 174 ? 15.773 7.648 19.719 1 79.31 174 LYS A O 1
ATOM 1386 N N . THR A 1 175 ? 17.203 8.945 18.672 1 80.31 175 THR A N 1
ATOM 1387 C CA . THR A 1 175 ? 16.969 8.281 17.391 1 80.31 175 THR A CA 1
ATOM 1388 C C . THR A 1 175 ? 17.438 6.832 17.438 1 80.31 175 THR A C 1
ATOM 1390 O O . THR A 1 175 ? 16.766 5.938 16.922 1 80.31 175 THR A O 1
ATOM 1393 N N . LEU A 1 176 ? 18.484 6.617 18.016 1 80.19 176 LEU A N 1
ATOM 1394 C CA . LEU A 1 176 ? 19.016 5.262 18.141 1 80.19 176 LEU A CA 1
ATOM 1395 C C . LEU A 1 176 ? 18.031 4.367 18.891 1 80.19 176 LEU A C 1
ATOM 1397 O O . LEU A 1 176 ? 17.766 3.236 18.484 1 80.19 176 LEU A O 1
ATOM 1401 N N . LEU A 1 177 ? 17.547 4.906 19.953 1 81.62 177 LEU A N 1
ATOM 1402 C CA . LEU A 1 177 ? 16.609 4.129 20.75 1 81.62 177 LEU A CA 1
ATOM 1403 C C . LEU A 1 177 ? 15.352 3.805 19.953 1 81.62 177 LEU A C 1
ATOM 1405 O O . LEU A 1 177 ? 14.836 2.691 20.031 1 81.62 177 LEU A O 1
ATOM 1409 N N . GLN A 1 178 ? 14.898 4.762 19.281 1 85.75 178 GLN A N 1
ATOM 1410 C CA . GLN A 1 178 ? 13.719 4.562 18.453 1 85.75 178 GLN A CA 1
ATOM 1411 C C . GLN A 1 178 ? 13.977 3.512 17.375 1 85.75 178 GLN A C 1
ATOM 1413 O O . GLN A 1 178 ? 13.141 2.633 17.141 1 85.75 178 GLN A O 1
ATOM 1418 N N . ILE A 1 179 ? 15.109 3.525 16.781 1 84.44 179 ILE A N 1
ATOM 1419 C CA . ILE A 1 179 ? 15.438 2.611 15.695 1 84.44 179 ILE A CA 1
ATOM 1420 C C . ILE A 1 179 ? 15.641 1.203 16.25 1 84.44 179 ILE A C 1
ATOM 1422 O O . ILE A 1 179 ? 15.273 0.217 15.609 1 84.44 179 ILE A O 1
ATOM 1426 N N . VAL A 1 180 ? 16.203 1.109 17.375 1 84 180 VAL A N 1
ATOM 1427 C CA . VAL A 1 180 ? 16.375 -0.194 18 1 84 180 VAL A CA 1
ATOM 1428 C C . VAL A 1 180 ? 15.023 -0.844 18.25 1 84 180 VAL A C 1
ATOM 1430 O O . VAL A 1 180 ? 14.852 -2.045 18.031 1 84 180 VAL A O 1
ATOM 1433 N N . CYS A 1 181 ? 14.055 -0.044 18.688 1 88.5 181 CYS A N 1
ATOM 1434 C CA . CYS A 1 181 ? 12.711 -0.559 18.875 1 88.5 181 CYS A CA 1
ATOM 1435 C C . CYS A 1 181 ? 12.141 -1.102 17.578 1 88.5 181 CYS A C 1
ATOM 1437 O O . CYS A 1 181 ? 11.602 -2.209 17.531 1 88.5 181 CYS A O 1
ATOM 1439 N N . LEU A 1 182 ? 12.352 -0.385 16.531 1 89.06 182 LEU A N 1
ATOM 1440 C CA . LEU A 1 182 ? 11.82 -0.81 15.242 1 89.06 182 LEU A CA 1
ATOM 1441 C C . LEU A 1 182 ? 12.57 -2.027 14.719 1 89.06 182 LEU A C 1
ATOM 1443 O O . LEU A 1 182 ? 11.992 -2.885 14.055 1 89.06 182 LEU A O 1
ATOM 1447 N N . LEU A 1 183 ? 13.867 -2.145 15.047 1 86.62 183 LEU A N 1
ATOM 1448 C CA . LEU A 1 183 ? 14.672 -3.295 14.648 1 86.62 183 LEU A CA 1
ATOM 1449 C C . LEU A 1 183 ? 14.188 -4.562 15.352 1 86.62 183 LEU A C 1
ATOM 1451 O O . LEU A 1 183 ? 14.109 -5.625 14.734 1 86.62 183 LEU A O 1
ATOM 1455 N N . VAL A 1 184 ? 13.844 -4.402 16.562 1 87.94 184 VAL A N 1
ATOM 1456 C CA . VAL A 1 184 ? 13.352 -5.547 17.328 1 87.94 184 VAL A CA 1
ATOM 1457 C C . VAL A 1 184 ? 12.008 -6 16.781 1 87.94 184 VAL A C 1
ATOM 1459 O O . VAL A 1 184 ? 11.773 -7.199 16.594 1 87.94 184 VAL A O 1
ATOM 1462 N N . ALA A 1 185 ? 11.141 -5.062 16.547 1 92.19 185 ALA A N 1
ATOM 1463 C CA . ALA A 1 185 ? 9.852 -5.402 15.953 1 92.19 185 ALA A CA 1
ATOM 1464 C C . ALA A 1 185 ? 10.023 -6.117 14.617 1 92.19 185 ALA A C 1
ATOM 1466 O O . ALA A 1 185 ? 9.336 -7.094 14.336 1 92.19 185 ALA A O 1
ATOM 1467 N N . THR A 1 186 ? 10.984 -5.625 13.836 1 89.56 186 THR A N 1
ATOM 1468 C CA . THR A 1 186 ? 11.25 -6.227 12.539 1 89.56 186 THR A CA 1
ATOM 1469 C C . THR A 1 186 ? 11.812 -7.637 12.703 1 89.56 186 THR A C 1
ATOM 1471 O O . THR A 1 186 ? 11.422 -8.555 11.977 1 89.56 186 THR A O 1
ATOM 1474 N N . PHE A 1 187 ? 12.625 -7.844 13.641 1 87.81 187 PHE A N 1
ATOM 1475 C CA . PHE A 1 187 ? 13.211 -9.148 13.914 1 87.81 187 PHE A CA 1
ATOM 1476 C C . PHE A 1 187 ? 12.133 -10.156 14.305 1 87.81 187 PHE A C 1
ATOM 1478 O O . PHE A 1 187 ? 12.086 -11.266 13.766 1 87.81 187 PHE A O 1
ATOM 1485 N N . ILE A 1 188 ? 11.312 -9.711 15.203 1 90.69 188 ILE A N 1
ATOM 1486 C CA . ILE A 1 188 ? 10.242 -10.586 15.672 1 90.69 188 ILE A CA 1
ATOM 1487 C C . ILE A 1 188 ? 9.328 -10.945 14.5 1 90.69 188 ILE A C 1
ATOM 1489 O O . ILE A 1 188 ? 8.969 -12.109 14.32 1 90.69 188 ILE A O 1
ATOM 1493 N N . SER A 1 189 ? 9.008 -9.984 13.719 1 92.06 189 SER A N 1
ATOM 1494 C CA . SER A 1 189 ? 8.086 -10.18 12.602 1 92.06 189 SER A CA 1
ATOM 1495 C C . SER A 1 189 ? 8.695 -11.086 11.531 1 92.06 189 SER A C 1
ATOM 1497 O O . SER A 1 189 ? 8.055 -12.023 11.062 1 92.06 189 SER A O 1
ATOM 1499 N N . LEU A 1 190 ? 9.938 -10.891 11.211 1 87.19 190 LEU A N 1
ATOM 1500 C CA . LEU A 1 190 ? 10.562 -11.648 10.141 1 87.19 190 LEU A CA 1
ATOM 1501 C C . LEU A 1 190 ? 10.922 -13.055 10.609 1 87.19 190 LEU A C 1
ATOM 1503 O O . LEU A 1 190 ? 11.086 -13.969 9.789 1 87.19 190 LEU A O 1
ATOM 1507 N N . SER A 1 191 ? 11.008 -13.273 11.867 1 87.69 191 SER A N 1
ATOM 1508 C CA . SER A 1 191 ? 11.242 -14.617 12.383 1 87.69 191 SER A CA 1
ATOM 1509 C C . SER A 1 191 ? 10.086 -15.555 12.047 1 87.69 191 SER A C 1
ATOM 1511 O O . SER A 1 191 ? 10.273 -16.766 11.891 1 87.69 191 SER A O 1
ATOM 1513 N N . ARG A 1 192 ? 8.898 -14.969 11.859 1 90.88 192 ARG A N 1
ATOM 1514 C CA . ARG A 1 192 ? 7.727 -15.781 11.531 1 90.88 192 ARG A CA 1
ATOM 1515 C C . ARG A 1 192 ? 7.805 -16.297 10.094 1 90.88 192 ARG A C 1
ATOM 1517 O O . ARG A 1 192 ? 7.258 -17.344 9.781 1 90.88 192 ARG A O 1
ATOM 1524 N N . VAL A 1 193 ? 8.453 -15.523 9.266 1 85.81 193 VAL A N 1
ATOM 1525 C CA . VAL A 1 193 ? 8.672 -15.961 7.891 1 85.81 193 VAL A CA 1
ATOM 1526 C C . VAL A 1 193 ? 9.797 -16.984 7.848 1 85.81 193 VAL A C 1
ATOM 1528 O O . VAL A 1 193 ? 9.688 -18.016 7.176 1 85.81 193 VAL A O 1
ATOM 1531 N N . TYR A 1 194 ? 10.805 -16.719 8.68 1 83.31 194 TYR A N 1
ATOM 1532 C CA . TYR A 1 194 ? 11.969 -17.594 8.766 1 83.31 194 TYR A CA 1
ATOM 1533 C C . TYR A 1 194 ? 11.562 -18.984 9.25 1 83.31 194 TYR A C 1
ATOM 1535 O O . TYR A 1 194 ? 12.109 -19.984 8.789 1 83.31 194 TYR A O 1
ATOM 1543 N N . ASP A 1 195 ? 10.617 -19.031 10.102 1 86.25 195 ASP A N 1
ATOM 1544 C CA . ASP A 1 195 ? 10.188 -20.281 10.695 1 86.25 195 ASP A CA 1
ATOM 1545 C C . ASP A 1 195 ? 9.047 -20.906 9.891 1 86.25 195 ASP A C 1
ATOM 1547 O O . ASP A 1 195 ? 8.523 -21.969 10.258 1 86.25 195 ASP A O 1
ATOM 1551 N N . PHE A 1 196 ? 8.555 -20.312 8.844 1 87.25 196 PHE A N 1
ATOM 1552 C CA . PHE A 1 196 ? 7.523 -20.781 7.922 1 87.25 196 PHE A CA 1
ATOM 1553 C C . PHE A 1 196 ? 6.164 -20.812 8.602 1 87.25 196 PHE A C 1
ATOM 1555 O O . PHE A 1 196 ? 5.332 -21.672 8.289 1 87.25 196 PHE A O 1
ATOM 1562 N N . TYR A 1 197 ? 6.008 -19.984 9.594 1 90.38 197 TYR A N 1
ATOM 1563 C CA . TYR A 1 197 ? 4.695 -19.891 10.219 1 90.38 197 TYR A CA 1
ATOM 1564 C C . TYR A 1 197 ? 3.797 -18.922 9.453 1 90.38 197 TYR A C 1
ATOM 1566 O O . TYR A 1 197 ? 2.57 -19.047 9.484 1 90.38 197 TYR A O 1
ATOM 1574 N N . HIS A 1 198 ? 4.426 -17.953 8.836 1 92.06 198 HIS A N 1
ATOM 1575 C CA . HIS A 1 198 ? 3.67 -16.953 8.094 1 92.06 198 HIS A CA 1
ATOM 1576 C C . HIS A 1 198 ? 4.352 -16.609 6.777 1 92.06 198 HIS A C 1
ATOM 1578 O O . HIS A 1 198 ? 5.566 -16.781 6.641 1 92.06 198 HIS A O 1
ATOM 1584 N N . SER A 1 199 ? 3.555 -16.266 5.809 1 89.31 199 SER A N 1
ATOM 1585 C CA . SER A 1 199 ? 4.09 -15.68 4.59 1 89.31 199 SER A CA 1
ATOM 1586 C C . SER A 1 199 ? 4.449 -14.211 4.801 1 89.31 199 SER A C 1
ATOM 1588 O O . SER A 1 199 ? 4.059 -13.609 5.805 1 89.31 199 SER A O 1
ATOM 1590 N N . LEU A 1 200 ? 5.207 -13.664 3.863 1 85.25 200 LEU A N 1
ATOM 1591 C CA . LEU A 1 200 ? 5.598 -12.258 3.953 1 85.25 200 LEU A CA 1
ATOM 1592 C C . LEU A 1 200 ? 4.371 -11.352 3.965 1 85.25 200 LEU A C 1
ATOM 1594 O O . LEU A 1 200 ? 4.336 -10.352 4.688 1 85.25 200 LEU A O 1
ATOM 1598 N N . GLY A 1 201 ? 3.402 -11.695 3.141 1 87.06 201 GLY A N 1
ATOM 1599 C CA . GLY A 1 201 ? 2.174 -10.922 3.119 1 87.06 201 GLY A CA 1
ATOM 1600 C C . GLY A 1 201 ? 1.471 -10.875 4.461 1 87.06 201 GLY A C 1
ATOM 1601 O O . GLY A 1 201 ? 0.912 -9.844 4.844 1 87.06 201 GLY A O 1
ATOM 1602 N N . ASP A 1 202 ? 1.494 -11.945 5.258 1 93.88 202 ASP A N 1
ATOM 1603 C CA . ASP A 1 202 ? 0.892 -12.016 6.582 1 93.88 202 ASP A CA 1
ATOM 1604 C C . ASP A 1 202 ? 1.572 -11.055 7.551 1 93.88 202 ASP A C 1
ATOM 1606 O O . ASP A 1 202 ? 0.903 -10.375 8.336 1 93.88 202 ASP A O 1
ATOM 1610 N N . VAL A 1 203 ? 2.859 -11.047 7.414 1 92.88 203 VAL A N 1
ATOM 1611 C CA . VAL A 1 203 ? 3.666 -10.25 8.328 1 92.88 203 VAL A CA 1
ATOM 1612 C C . VAL A 1 203 ? 3.486 -8.766 8.016 1 92.88 203 VAL A C 1
ATOM 1614 O O . VAL A 1 203 ? 3.355 -7.941 8.922 1 92.88 203 VAL A O 1
ATOM 1617 N N . ILE A 1 204 ? 3.408 -8.43 6.777 1 88.19 204 ILE A N 1
ATOM 1618 C CA . ILE A 1 204 ? 3.168 -7.051 6.379 1 88.19 204 ILE A CA 1
ATOM 1619 C C . ILE A 1 204 ? 1.782 -6.613 6.848 1 88.19 204 ILE A C 1
ATOM 1621 O O . ILE A 1 204 ? 1.62 -5.516 7.391 1 88.19 204 ILE A O 1
ATOM 1625 N N . GLY A 1 205 ? 0.787 -7.461 6.617 1 91.38 205 GLY A N 1
ATOM 1626 C CA . GLY A 1 205 ? -0.552 -7.16 7.102 1 91.38 205 GLY A CA 1
ATOM 1627 C C . GLY A 1 205 ? -0.607 -6.926 8.602 1 91.38 205 GLY A C 1
ATOM 1628 O O . GLY A 1 205 ? -1.264 -5.992 9.062 1 91.38 205 GLY A O 1
ATOM 1629 N N . GLY A 1 206 ? 0.091 -7.766 9.352 1 94.94 206 GLY A N 1
ATOM 1630 C CA . GLY A 1 206 ? 0.158 -7.594 10.797 1 94.94 206 GLY A CA 1
ATOM 1631 C C . GLY A 1 206 ? 0.865 -6.32 11.211 1 94.94 206 GLY A C 1
ATOM 1632 O O . GLY A 1 206 ? 0.418 -5.625 12.125 1 94.94 206 GLY A O 1
ATOM 1633 N N . ALA A 1 207 ? 1.917 -6.027 10.531 1 94 207 ALA A N 1
ATOM 1634 C CA . ALA A 1 207 ? 2.689 -4.832 10.859 1 94 207 ALA A CA 1
ATOM 1635 C C . ALA A 1 207 ? 1.874 -3.566 10.602 1 94 207 ALA A C 1
ATOM 1637 O O . ALA A 1 207 ? 1.869 -2.646 11.422 1 94 207 ALA A O 1
ATOM 1638 N N . VAL A 1 208 ? 1.204 -3.52 9.484 1 90.88 208 VAL A N 1
ATOM 1639 C CA . VAL A 1 208 ? 0.392 -2.359 9.133 1 90.88 208 VAL A CA 1
ATOM 1640 C C . VAL A 1 208 ? -0.717 -2.174 10.172 1 90.88 208 VAL A C 1
ATOM 1642 O O . VAL A 1 208 ? -0.975 -1.054 10.617 1 90.88 208 VAL A O 1
ATOM 1645 N N . LEU A 1 209 ? -1.346 -3.23 10.547 1 92.62 209 LEU A N 1
ATOM 1646 C CA . LEU A 1 209 ? -2.393 -3.184 11.562 1 92.62 209 LEU A CA 1
ATOM 1647 C C . LEU A 1 209 ? -1.839 -2.684 12.891 1 92.62 209 LEU A C 1
ATOM 1649 O O . LEU A 1 209 ? -2.416 -1.79 13.516 1 92.62 209 LEU A O 1
ATOM 1653 N N . GLY A 1 210 ? -0.698 -3.236 13.305 1 93.75 210 GLY A N 1
ATOM 1654 C CA . GLY A 1 210 ? -0.087 -2.83 14.555 1 93.75 210 GLY A CA 1
ATOM 1655 C C . GLY A 1 210 ? 0.327 -1.372 14.578 1 93.75 210 GLY A C 1
ATOM 1656 O O . GLY A 1 210 ? 0.021 -0.646 15.523 1 93.75 210 GLY A O 1
ATOM 1657 N N . VAL A 1 211 ? 1.001 -0.931 13.547 1 92.75 211 VAL A N 1
ATOM 1658 C CA . VAL A 1 211 ? 1.447 0.455 13.453 1 92.75 211 VAL A CA 1
ATOM 1659 C C . VAL A 1 211 ? 0.237 1.387 13.422 1 92.75 211 VAL A C 1
ATOM 1661 O O . VAL A 1 211 ? 0.223 2.418 14.102 1 92.75 211 VAL A O 1
ATOM 1664 N N . GLY A 1 212 ? -0.791 1.031 12.625 1 88.81 212 GLY A N 1
ATOM 1665 C CA . GLY A 1 212 ? -1.998 1.837 12.539 1 88.81 212 GLY A CA 1
ATOM 1666 C C . GLY A 1 212 ? -2.674 2.047 13.883 1 88.81 212 GLY A C 1
ATOM 1667 O O . GLY A 1 212 ? -3.059 3.17 14.219 1 88.81 212 GLY A O 1
ATOM 1668 N N . ILE A 1 213 ? -2.77 1.056 14.664 1 90.06 213 ILE A N 1
ATOM 1669 C CA . ILE A 1 213 ? -3.416 1.143 15.969 1 90.06 213 ILE A CA 1
ATOM 1670 C C . ILE A 1 213 ? -2.551 1.967 16.922 1 90.06 213 ILE A C 1
ATOM 1672 O O . ILE A 1 213 ? -3.07 2.746 17.719 1 90.06 213 ILE A O 1
ATOM 1676 N N . ALA A 1 214 ? -1.237 1.763 16.828 1 89.44 214 ALA A N 1
ATOM 1677 C CA . ALA A 1 214 ? -0.34 2.537 17.672 1 89.44 214 ALA A CA 1
ATOM 1678 C C . ALA A 1 214 ? -0.479 4.031 17.406 1 89.44 214 ALA A C 1
ATOM 1680 O O . ALA A 1 214 ? -0.526 4.84 18.328 1 89.44 214 ALA A O 1
ATOM 1681 N N . ILE A 1 215 ? -0.592 4.391 16.156 1 84.62 215 ILE A N 1
ATOM 1682 C CA . ILE A 1 215 ? -0.723 5.793 15.781 1 84.62 215 ILE A CA 1
ATOM 1683 C C . ILE A 1 215 ? -2.07 6.332 16.25 1 84.62 215 ILE A C 1
ATOM 1685 O O . ILE A 1 215 ? -2.148 7.438 16.797 1 84.62 215 ILE A O 1
ATOM 1689 N N . LEU A 1 216 ? -3.076 5.566 16.062 1 80.62 216 LEU A N 1
ATOM 1690 C CA . LEU A 1 216 ? -4.41 5.973 16.5 1 80.62 216 LEU A CA 1
ATOM 1691 C C . LEU A 1 216 ? -4.449 6.18 18.016 1 80.62 216 LEU A C 1
ATOM 1693 O O . LEU A 1 216 ? -5.004 7.172 18.484 1 80.62 216 LEU A O 1
ATOM 1697 N N . MET A 1 217 ? -3.799 5.297 18.719 1 81.44 217 MET A N 1
ATOM 1698 C CA . MET A 1 217 ? -3.789 5.383 20.172 1 81.44 217 MET A CA 1
ATOM 1699 C C . MET A 1 217 ? -2.947 6.562 20.641 1 81.44 217 MET A C 1
ATOM 1701 O O . MET A 1 217 ? -3.35 7.293 21.547 1 81.44 217 MET A O 1
ATOM 1705 N N . ALA A 1 218 ? -1.848 6.742 20.047 1 77.62 218 ALA A N 1
ATOM 1706 C CA . ALA A 1 218 ? -0.909 7.77 20.5 1 77.62 218 ALA A CA 1
ATOM 1707 C C . ALA A 1 218 ? -1.428 9.164 20.172 1 77.62 218 ALA A C 1
ATOM 1709 O O . ALA A 1 218 ? -1.325 10.078 20.984 1 77.62 218 ALA A O 1
ATOM 1710 N N . TYR A 1 219 ? -2.033 9.375 19.062 1 70.75 219 TYR A N 1
ATOM 1711 C CA . TYR A 1 219 ? -2.359 10.734 18.625 1 70.75 219 TYR A CA 1
ATOM 1712 C C . TYR A 1 219 ? -3.828 11.047 18.891 1 70.75 219 TYR A C 1
ATOM 1714 O O . TYR A 1 219 ? -4.195 12.211 19.078 1 70.75 219 TYR A O 1
ATOM 1722 N N . HIS A 1 220 ? -4.605 10.078 19 1 67.5 220 HIS A N 1
ATOM 1723 C CA . HIS A 1 220 ? -6.027 10.398 19.094 1 67.5 220 HIS A CA 1
ATOM 1724 C C . HIS A 1 220 ? -6.574 10.055 20.469 1 67.5 220 HIS A C 1
ATOM 1726 O O . HIS A 1 220 ? -7.57 10.633 20.906 1 67.5 220 HIS A O 1
ATOM 1732 N N . VAL A 1 221 ? -5.918 9.156 21.094 1 66.88 221 VAL A N 1
ATOM 1733 C CA . VAL A 1 221 ? -6.488 8.734 22.359 1 66.88 221 VAL A CA 1
ATOM 1734 C C . VAL A 1 221 ? -5.645 9.281 23.516 1 66.88 221 VAL A C 1
ATOM 1736 O O . VAL A 1 221 ? -6.184 9.828 24.484 1 66.88 221 VAL A O 1
ATOM 1739 N N . SER A 1 222 ? -4.344 9.172 23.297 1 63.56 222 SER A N 1
ATOM 1740 C CA . SER A 1 222 ? -3.467 9.547 24.391 1 63.56 222 SER A CA 1
ATOM 1741 C C . SER A 1 222 ? -3.184 11.039 24.406 1 63.56 222 SER A C 1
ATOM 1743 O O . SER A 1 222 ? -3.209 11.688 23.359 1 63.56 222 SER A O 1
ATOM 1745 N N . SER A 1 223 ? -3.371 11.789 25.5 1 58.19 223 SER A N 1
ATOM 1746 C CA . SER A 1 223 ? -2.986 13.188 25.656 1 58.19 223 SER A CA 1
ATOM 1747 C C . SER A 1 223 ? -1.47 13.352 25.656 1 58.19 223 SER A C 1
ATOM 1749 O O . SER A 1 223 ? -0.947 14.375 26.109 1 58.19 223 SER A O 1
ATOM 1751 N N . LEU A 1 224 ? -0.901 12.359 25.453 1 54.34 224 LEU A N 1
ATOM 1752 C CA . LEU A 1 224 ? 0.556 12.359 25.531 1 54.34 224 LEU A CA 1
ATOM 1753 C C . LEU A 1 224 ? 1.141 13.5 24.703 1 54.34 224 LEU A C 1
ATOM 1755 O O . LEU A 1 224 ? 2.227 14 25 1 54.34 224 LEU A O 1
ATOM 1759 N N . PHE A 1 225 ? 0.418 13.906 23.828 1 50.03 225 PHE A N 1
ATOM 1760 C CA . PHE A 1 225 ? 1.079 14.852 22.938 1 50.03 225 PHE A CA 1
ATOM 1761 C C . PHE A 1 225 ? 0.465 16.234 23.078 1 50.03 225 PHE A C 1
ATOM 1763 O O . PHE A 1 225 ? 0.647 17.094 22.203 1 50.03 225 PHE A O 1
ATOM 1770 N N . GLY A 1 226 ? -0.363 16.484 24.141 1 47 226 GLY A N 1
ATOM 1771 C CA . GLY A 1 226 ? -0.921 17.781 24.469 1 47 226 GLY A CA 1
ATOM 1772 C C . GLY A 1 226 ? 0.107 18.75 25.016 1 47 226 GLY A C 1
ATOM 1773 O O . GLY A 1 226 ? 1.125 18.328 25.578 1 47 226 GLY A O 1
ATOM 1774 N N . LYS A 1 227 ? 0.262 19.953 24.453 1 42.59 227 LYS A N 1
ATOM 1775 C CA . LYS A 1 227 ? 1.117 21.047 24.922 1 42.59 227 LYS A CA 1
ATOM 1776 C C . LYS A 1 227 ? 1.043 21.203 26.438 1 42.59 227 LYS A C 1
ATOM 1778 O O . LYS A 1 227 ? -0.046 21.188 27.016 1 42.59 227 LYS A O 1
ATOM 1783 N N . LYS A 1 228 ? 2.02 20.953 27.172 1 40.06 228 LYS A N 1
ATOM 1784 C CA . LYS A 1 228 ? 2.23 21.406 28.547 1 40.06 228 LYS A CA 1
ATOM 1785 C C . LYS A 1 228 ? 1.714 22.828 28.734 1 40.06 228 LYS A C 1
ATOM 1787 O O . LYS A 1 228 ? 2.096 23.75 28 1 40.06 228 LYS A O 1
ATOM 1792 N N . SER A 1 229 ? 0.585 23.047 29.391 1 32.78 229 SER A N 1
ATOM 1793 C CA . SER A 1 229 ? 0.292 24.359 29.984 1 32.78 229 SER A CA 1
ATOM 1794 C C . SER A 1 229 ? 1.45 24.844 30.844 1 32.78 229 SER A C 1
ATOM 1796 O O . SER A 1 229 ? 1.678 24.344 31.938 1 32.78 229 SER A O 1
ATOM 1798 N N . THR A 1 230 ? 2.676 24.969 30.516 1 31.16 230 THR A N 1
ATOM 1799 C CA . THR A 1 230 ? 3.494 25.75 31.438 1 31.16 230 THR A CA 1
ATOM 1800 C C . THR A 1 230 ? 2.73 26.984 31.922 1 31.16 230 THR A C 1
ATOM 1802 O O . THR A 1 230 ? 2.145 27.719 31.125 1 31.16 230 THR A O 1
ATOM 1805 N N . GLY A 1 231 ? 2.135 27.078 33.125 1 29.67 231 GLY A N 1
ATOM 1806 C CA . GLY A 1 231 ? 1.742 28.25 33.906 1 29.67 231 GLY A CA 1
ATOM 1807 C C . GLY A 1 231 ? 2.58 29.484 33.594 1 29.67 231 GLY A C 1
ATOM 1808 O O . GLY A 1 231 ? 2.559 30.453 34.375 1 29.67 231 GLY A O 1
ATOM 1809 N N . ILE A 1 232 ? 3.822 29.531 33.188 1 28.45 232 ILE A N 1
ATOM 1810 C CA . ILE A 1 232 ? 4.266 30.875 32.875 1 28.45 232 ILE A CA 1
ATOM 1811 C C . ILE A 1 232 ? 3.33 31.484 31.828 1 28.45 232 ILE A C 1
ATOM 1813 O O . ILE A 1 232 ? 3.109 30.891 30.766 1 28.45 232 ILE A O 1
ATOM 1817 N N . GLU A 1 233 ? 2.328 32.25 32.281 1 27.92 233 GLU A N 1
ATOM 1818 C CA . GLU A 1 233 ? 1.608 33.281 31.578 1 27.92 233 GLU A CA 1
ATOM 1819 C C . GLU A 1 233 ? 2.426 33.812 30.406 1 27.92 233 GLU A C 1
ATOM 1821 O O . GLU A 1 233 ? 3.311 34.656 30.578 1 27.92 233 GLU A O 1
ATOM 1826 N N . PHE A 1 234 ? 3.051 33 29.641 1 26.33 234 PHE A N 1
ATOM 1827 C CA . PHE A 1 234 ? 3.496 33.75 28.469 1 26.33 234 PHE A CA 1
ATOM 1828 C C . PHE A 1 234 ? 2.346 34.531 27.875 1 26.33 234 PHE A C 1
ATOM 1830 O O . PHE A 1 234 ? 1.235 34 27.719 1 26.33 234 PHE A O 1
ATOM 1837 N N . GLU A 1 235 ? 2.201 35.875 28.078 1 26.44 235 GLU A N 1
ATOM 1838 C CA . GLU A 1 235 ? 1.487 36.75 27.156 1 26.44 235 GLU A CA 1
ATOM 1839 C C . GLU A 1 235 ? 1.4 36.156 25.75 1 26.44 235 GLU A C 1
ATOM 1841 O O . GLU A 1 235 ? 2.35 35.5 25.281 1 26.44 235 GLU A O 1
ATOM 1846 N N . ASP A 1 236 ? 0.202 35.875 25.25 1 27.81 236 ASP A N 1
ATOM 1847 C CA . ASP A 1 236 ? -0.306 35.406 23.969 1 27.81 236 ASP A CA 1
ATOM 1848 C C . ASP A 1 236 ? 0.7 35.656 22.844 1 27.81 236 ASP A C 1
ATOM 1850 O O . ASP A 1 236 ? 0.44 36.469 21.938 1 27.81 236 ASP A O 1
ATOM 1854 N N . LYS A 1 237 ? 2.033 35.75 23.234 1 31.56 237 LYS A N 1
ATOM 1855 C CA . LYS A 1 237 ? 2.799 35.875 22 1 31.56 237 LYS A CA 1
ATOM 1856 C C . LYS A 1 237 ? 2.756 34.562 21.203 1 31.56 237 LYS A C 1
ATOM 1858 O O . LYS A 1 237 ? 2.967 33.5 21.75 1 31.56 237 LYS A O 1
ATOM 1863 N N . LYS A 1 238 ? 2.162 34.594 20.062 1 31.91 238 LYS A N 1
ATOM 1864 C CA . LYS A 1 238 ? 1.893 33.719 18.922 1 31.91 238 LYS A CA 1
ATOM 1865 C C . LYS A 1 238 ? 3.074 32.812 18.641 1 31.91 238 LYS A C 1
ATOM 1867 O O . LYS A 1 238 ? 3.883 33.062 17.75 1 31.91 238 LYS A O 1
ATOM 1872 N N . GLN A 1 239 ? 3.865 32.344 19.719 1 26.19 239 GLN A N 1
ATOM 1873 C CA . GLN A 1 239 ? 4.949 31.531 19.188 1 26.19 239 GLN A CA 1
ATOM 1874 C C . GLN A 1 239 ? 4.449 30.141 18.797 1 26.19 239 GLN A C 1
ATOM 1876 O O . GLN A 1 239 ? 4.059 29.344 19.656 1 26.19 239 GLN A O 1
ATOM 1881 N N . ASP A 1 240 ? 3.736 29.984 17.75 1 27.33 240 ASP A N 1
ATOM 1882 C CA . ASP A 1 240 ? 3.277 28.844 16.953 1 27.33 240 ASP A CA 1
ATOM 1883 C C . ASP A 1 240 ? 4.402 27.828 16.75 1 27.33 240 ASP A C 1
ATOM 1885 O O . ASP A 1 240 ? 5.129 27.891 15.758 1 27.33 240 ASP A O 1
ATOM 1889 N N . THR A 1 241 ? 5.102 27.422 17.812 1 27.28 241 THR A N 1
ATOM 1890 C CA . THR A 1 241 ? 6.266 26.594 17.5 1 27.28 241 THR A CA 1
ATOM 1891 C C . THR A 1 241 ? 5.836 25.25 16.922 1 27.28 241 THR A C 1
ATOM 1893 O O . THR A 1 241 ? 6.508 24.719 16.047 1 27.28 241 THR A O 1
ATOM 1896 N N . SER A 1 242 ? 5.086 24.484 17.703 1 29.22 242 SER A N 1
ATOM 1897 C CA . SER A 1 242 ? 4.98 23.078 17.328 1 29.22 242 SER A CA 1
ATOM 1898 C C . SER A 1 242 ? 4.258 22.906 15.992 1 29.22 242 SER A C 1
ATOM 1900 O O . SER A 1 242 ? 4.383 21.875 15.328 1 29.22 242 SER A O 1
ATOM 1902 N N . VAL A 1 243 ? 3.186 23.734 15.625 1 27.83 243 VAL A N 1
ATOM 1903 C CA . VAL A 1 243 ? 2.535 23.953 14.336 1 27.83 243 VAL A CA 1
ATOM 1904 C C . VAL A 1 243 ? 3.557 24.469 13.328 1 27.83 243 VAL A C 1
ATOM 1906 O O . VAL A 1 243 ? 3.215 24.734 12.172 1 27.83 243 VAL A O 1
ATOM 1909 N N . GLU A 1 244 ? 4.711 24.75 13.789 1 27.47 244 GLU A N 1
ATOM 1910 C CA . GLU A 1 244 ? 5.848 25.25 13.023 1 27.47 244 GLU A CA 1
ATOM 1911 C C . GLU A 1 244 ? 6.398 24.188 12.086 1 27.47 244 GLU A C 1
ATOM 1913 O O . GLU A 1 244 ? 6.863 24.484 10.992 1 27.47 244 GLU A O 1
ATOM 1918 N N . MET A 1 245 ? 6.371 22.969 12.531 1 28.05 245 MET A N 1
ATOM 1919 C CA . MET A 1 245 ? 7.008 22.031 11.602 1 28.05 245 MET A CA 1
ATOM 1920 C C . MET A 1 245 ? 6.172 21.859 10.344 1 28.05 245 MET A C 1
ATOM 1922 O O . MET A 1 245 ? 6.715 21.797 9.234 1 28.05 245 MET A O 1
ATOM 1926 N N . TYR A 1 246 ? 4.855 21.469 10.391 1 28.66 246 TYR A N 1
ATOM 1927 C CA . TYR A 1 246 ? 4.059 21.297 9.188 1 28.66 246 TYR A CA 1
ATOM 1928 C C . TYR A 1 246 ? 3.75 22.641 8.531 1 28.66 246 TYR A C 1
ATOM 1930 O O . TYR A 1 246 ? 3.711 22.75 7.309 1 28.66 246 TYR A O 1
ATOM 1938 N N . ASN A 1 247 ? 3.371 23.656 9.242 1 28.77 247 ASN A N 1
ATOM 1939 C CA . ASN A 1 247 ? 3.176 25.016 8.734 1 28.77 247 ASN A CA 1
ATOM 1940 C C . ASN A 1 247 ? 4.438 25.547 8.07 1 28.77 247 ASN A C 1
ATOM 1942 O O . ASN A 1 247 ? 4.387 26.531 7.324 1 28.77 247 ASN A O 1
ATOM 1946 N N . TYR A 1 248 ? 5.535 25.141 8.57 1 28.38 248 TYR A N 1
ATOM 1947 C CA . TYR A 1 248 ? 6.805 25.594 8.016 1 28.38 248 TYR A CA 1
ATOM 1948 C C . TYR A 1 248 ? 6.984 25.094 6.586 1 28.38 248 TYR A C 1
ATOM 1950 O O . TYR A 1 248 ? 7.668 25.719 5.777 1 28.38 248 TYR A O 1
ATOM 1958 N N . VAL A 1 249 ? 6.387 23.938 6.266 1 28.44 249 VAL A N 1
ATOM 1959 C CA . VAL A 1 249 ? 6.648 23.578 4.875 1 28.44 249 VAL A CA 1
ATOM 1960 C C . VAL A 1 249 ? 5.961 24.594 3.951 1 28.44 249 VAL A C 1
ATOM 1962 O O . VAL A 1 249 ? 6.52 24.984 2.924 1 28.44 249 VAL A O 1
ATOM 1965 N N . VAL A 1 250 ? 4.652 24.859 4.234 1 27.36 250 VAL A N 1
ATOM 1966 C CA . VAL A 1 250 ? 4 25.734 3.25 1 27.36 250 VAL A CA 1
ATOM 1967 C C . VAL A 1 250 ? 4.438 27.172 3.463 1 27.36 250 VAL A C 1
ATOM 1969 O O . VAL A 1 250 ? 4.566 27.938 2.504 1 27.36 250 VAL A O 1
ATOM 1972 N N . SER A 1 251 ? 4.387 27.641 4.719 1 28.25 251 SER A N 1
ATOM 1973 C CA . SER A 1 251 ? 4.566 29.078 4.836 1 28.25 251 SER A CA 1
ATOM 1974 C C . SER A 1 251 ? 6.023 29.484 4.613 1 28.25 251 SER A C 1
ATOM 1976 O O . SER A 1 251 ? 6.672 30.016 5.512 1 28.25 251 SER A O 1
ATOM 1978 N N . ASN A 1 252 ? 6.809 28.766 3.961 1 28.02 252 ASN A N 1
ATOM 1979 C CA . ASN A 1 252 ? 8.172 29.25 3.773 1 28.02 252 ASN A CA 1
ATOM 1980 C C . ASN A 1 252 ? 8.188 30.656 3.168 1 28.02 252 ASN A C 1
ATOM 1982 O O . ASN A 1 252 ? 8.352 30.812 1.957 1 28.02 252 ASN A O 1
ATOM 1986 N N . ARG A 1 253 ? 7.188 31.562 3.523 1 28.06 253 ARG A N 1
ATOM 1987 C CA . ARG A 1 253 ? 7.656 32.875 3.064 1 28.06 253 ARG A CA 1
ATOM 1988 C C . ARG A 1 253 ? 9.094 33.125 3.502 1 28.06 253 ARG A C 1
ATOM 1990 O O . ARG A 1 253 ? 9.562 32.531 4.48 1 28.06 253 ARG A O 1
ATOM 1997 N N . SER A 1 254 ? 9.742 34.062 2.668 1 26.91 254 SER A N 1
ATOM 1998 C CA . SER A 1 254 ? 11.102 34.594 2.564 1 26.91 254 SER A CA 1
ATOM 1999 C C . SER A 1 254 ? 11.594 35.125 3.91 1 26.91 254 SER A C 1
ATOM 2001 O O . SER A 1 254 ? 12.57 35.875 3.971 1 26.91 254 SER A O 1
ATOM 2003 N N . THR A 1 255 ? 10.75 35.156 4.957 1 27.53 255 THR A N 1
ATOM 2004 C CA . THR A 1 255 ? 11.57 35.906 5.887 1 27.53 255 THR A CA 1
ATOM 2005 C C . THR A 1 255 ? 12.875 35.188 6.191 1 27.53 255 THR A C 1
ATOM 2007 O O . THR A 1 255 ? 12.867 34.062 6.648 1 27.53 255 THR A O 1
ATOM 2010 N N . VAL A 1 256 ? 13.883 35.562 5.348 1 27.75 256 VAL A N 1
ATOM 2011 C CA . VAL A 1 256 ? 15.273 35.25 5.625 1 27.75 256 VAL A CA 1
ATOM 2012 C C . VAL A 1 256 ? 15.539 35.312 7.125 1 27.75 256 VAL A C 1
ATOM 2014 O O . VAL A 1 256 ? 15.32 36.375 7.738 1 27.75 256 VAL A O 1
ATOM 2017 N N . PRO A 1 257 ? 15.25 34.281 7.785 1 30.48 257 PRO A N 1
ATOM 2018 C CA . PRO A 1 257 ? 15.609 34.469 9.195 1 30.48 257 PRO A CA 1
ATOM 2019 C C . PRO A 1 257 ? 16.906 35.281 9.367 1 30.48 257 PRO A C 1
ATOM 2021 O O . PRO A 1 257 ? 17.812 35.156 8.547 1 30.48 257 PRO A O 1
ATOM 2024 N N . ALA A 1 258 ? 16.797 36.5 9.844 1 27.89 258 ALA A N 1
ATOM 2025 C CA . ALA A 1 258 ? 18 37.281 10.148 1 27.89 258 ALA A CA 1
ATOM 2026 C C . ALA A 1 258 ? 19.094 36.406 10.742 1 27.89 258 ALA A C 1
ATOM 2028 O O . ALA A 1 258 ? 18.828 35.562 11.594 1 27.89 258 ALA A O 1
ATOM 2029 N N . TRP A 1 259 ? 20.156 36.156 10.008 1 31.25 259 TRP A N 1
ATOM 2030 C CA . TRP A 1 259 ? 21.406 35.438 10.234 1 31.25 259 TRP A CA 1
ATOM 2031 C C . TRP A 1 259 ? 21.875 35.594 11.672 1 31.25 259 TRP A C 1
ATOM 2033 O O . TRP A 1 259 ? 22.5 34.688 12.242 1 31.25 259 TRP A O 1
ATOM 2043 N N . ASN A 1 260 ? 21.594 36.875 12.234 1 29.45 260 ASN A N 1
ATOM 2044 C CA . ASN A 1 260 ? 22.234 37.25 13.492 1 29.45 260 ASN A CA 1
ATOM 2045 C C . ASN A 1 260 ? 21.938 36.219 14.586 1 29.45 260 ASN A C 1
ATOM 2047 O O . ASN A 1 260 ? 22.781 36 15.469 1 29.45 260 ASN A O 1
ATOM 2051 N N . GLU A 1 261 ? 20.641 35.781 14.617 1 30.28 261 GLU A N 1
ATOM 2052 C CA . GLU A 1 261 ? 20.188 35 15.758 1 30.28 261 GLU A CA 1
ATOM 2053 C C . GLU A 1 261 ? 20.578 33.531 15.602 1 30.28 261 GLU A C 1
ATOM 2055 O O . GLU A 1 261 ? 20.469 32.75 16.547 1 30.28 261 GLU A O 1
ATOM 2060 N N . TYR A 1 262 ? 20.797 33.062 14.453 1 31.92 262 TYR A N 1
ATOM 2061 C CA . TYR A 1 262 ? 21.281 31.719 14.234 1 31.92 262 TYR A CA 1
ATOM 2062 C C . TYR A 1 262 ? 22.703 31.547 14.797 1 31.92 262 TYR A C 1
ATOM 2064 O O . TYR A 1 262 ? 23.109 30.438 15.133 1 31.92 262 TYR A O 1
ATOM 2072 N N . THR A 1 263 ? 23.516 32.594 14.727 1 30.61 263 THR A N 1
ATOM 2073 C CA . THR A 1 263 ? 24.875 32.531 15.242 1 30.61 263 THR A CA 1
ATOM 2074 C C . THR A 1 263 ? 24.875 32.344 16.766 1 30.61 263 THR A C 1
ATOM 2076 O O . THR A 1 263 ? 25.828 31.844 17.328 1 30.61 263 THR A O 1
ATOM 2079 N N . MET A 1 264 ? 23.984 33.125 17.469 1 30.27 264 MET A N 1
ATOM 2080 C CA . MET A 1 264 ? 24.172 33.125 18.922 1 30.27 264 MET A CA 1
ATOM 2081 C C . MET A 1 264 ? 23.766 31.766 19.516 1 30.27 264 MET A C 1
ATOM 2083 O O . MET A 1 264 ? 24 31.516 20.688 1 30.27 264 MET A O 1
ATOM 2087 N N . MET A 1 265 ? 22.609 31.172 19 1 31.55 265 MET A N 1
ATOM 2088 C CA . MET A 1 265 ? 22.469 29.922 19.719 1 31.55 265 MET A CA 1
ATOM 2089 C C . MET A 1 265 ? 23.531 28.922 19.297 1 31.55 265 MET A C 1
ATOM 2091 O O . MET A 1 265 ? 23.297 28.078 18.422 1 31.55 265 MET A O 1
ATOM 2095 N N . ALA A 1 266 ? 24.562 29.266 18.812 1 34.88 266 ALA A N 1
ATOM 2096 C CA . ALA A 1 266 ? 25.656 28.328 19 1 34.88 266 ALA A CA 1
ATOM 2097 C C . ALA A 1 266 ? 25.422 27.438 20.203 1 34.88 266 ALA A C 1
ATOM 2099 O O . ALA A 1 266 ? 25.578 27.875 21.344 1 34.88 266 ALA A O 1
ATOM 2100 N N . ARG A 1 267 ? 24.281 26.75 20.188 1 39.41 267 ARG A N 1
ATOM 2101 C CA . ARG A 1 267 ? 24.297 25.719 21.219 1 39.41 267 ARG A CA 1
ATOM 2102 C C . ARG A 1 267 ? 25.719 25.219 21.484 1 39.41 267 ARG A C 1
ATOM 2104 O O . ARG A 1 267 ? 26.469 24.953 20.547 1 39.41 267 ARG A O 1
ATOM 2111 N N . ASP A 1 268 ? 26.391 25.656 22.406 1 43.03 268 ASP A N 1
ATOM 2112 C CA . ASP A 1 268 ? 27.578 25.031 22.984 1 43.03 268 ASP A CA 1
ATOM 2113 C C . ASP A 1 268 ? 27.578 23.531 22.703 1 43.03 268 ASP A C 1
ATOM 2115 O O . ASP A 1 268 ? 26.766 22.781 23.266 1 43.03 268 ASP A O 1
ATOM 2119 N N . ILE A 1 269 ? 27.688 23.25 21.453 1 52.84 269 ILE A N 1
ATOM 2120 C CA . ILE A 1 269 ? 27.938 21.828 21.266 1 52.84 269 ILE A CA 1
ATOM 2121 C C . ILE A 1 269 ? 29.031 21.359 22.219 1 52.84 269 ILE A C 1
ATOM 2123 O O . ILE A 1 269 ? 30.172 21.797 22.125 1 52.84 269 ILE A O 1
ATOM 2127 N N . ARG A 1 270 ? 28.547 21.078 23.375 1 59.03 270 ARG A N 1
ATOM 2128 C CA . ARG A 1 270 ? 29.453 20.469 24.344 1 59.03 270 ARG A CA 1
ATOM 2129 C C . ARG A 1 270 ? 30.172 19.266 23.734 1 59.03 270 ARG A C 1
ATOM 2131 O O . ARG A 1 270 ? 29.562 18.453 23.047 1 59.03 270 ARG A O 1
ATOM 2138 N N . ILE A 1 271 ? 31.391 19.359 23.609 1 67.06 271 ILE A N 1
ATOM 2139 C CA . ILE A 1 271 ? 32.281 18.312 23.125 1 67.06 271 ILE A CA 1
ATOM 2140 C C . ILE A 1 271 ? 31.734 16.953 23.531 1 67.06 271 ILE A C 1
ATOM 2142 O O . ILE A 1 271 ? 31.812 15.984 22.766 1 67.06 271 ILE A O 1
ATOM 2146 N N . TYR A 1 272 ? 31.078 16.938 24.672 1 70.75 272 TYR A N 1
ATOM 2147 C CA . TYR A 1 272 ? 30.578 15.641 25.141 1 70.75 272 TYR A CA 1
ATOM 2148 C C . TYR A 1 272 ? 29.453 15.133 24.266 1 70.75 272 TYR A C 1
ATOM 2150 O O . TYR A 1 272 ? 29.344 13.922 24.031 1 70.75 272 TYR A O 1
ATOM 2158 N N . ASN A 1 273 ? 28.688 16.078 23.656 1 71.56 273 ASN A N 1
ATOM 2159 C CA . ASN A 1 273 ? 27.609 15.633 22.781 1 71.56 273 ASN A CA 1
ATOM 2160 C C . ASN A 1 273 ? 28.156 15.055 21.484 1 71.56 273 ASN A C 1
ATOM 2162 O O . ASN A 1 273 ? 27.609 14.078 20.953 1 71.56 273 ASN A O 1
ATOM 2166 N N . VAL A 1 274 ? 29.219 15.625 21.062 1 72.94 274 VAL A N 1
ATOM 2167 C CA . VAL A 1 274 ? 29.844 15.141 19.828 1 72.94 274 VAL A CA 1
ATOM 2168 C C . VAL A 1 274 ? 30.484 13.773 20.094 1 72.94 274 VAL A C 1
ATOM 2170 O O . VAL A 1 274 ? 30.406 12.883 19.234 1 72.94 274 VAL A O 1
ATOM 2173 N N . VAL A 1 275 ? 31.031 13.688 21.25 1 76.12 275 VAL A N 1
ATOM 2174 C CA . VAL A 1 275 ? 31.656 12.422 21.609 1 76.12 275 VAL A CA 1
ATOM 2175 C C . VAL A 1 275 ? 30.578 11.336 21.719 1 76.12 275 VAL A C 1
ATOM 2177 O O . VAL A 1 275 ? 30.781 10.211 21.25 1 76.12 275 VAL A O 1
ATOM 2180 N N . ILE A 1 276 ? 29.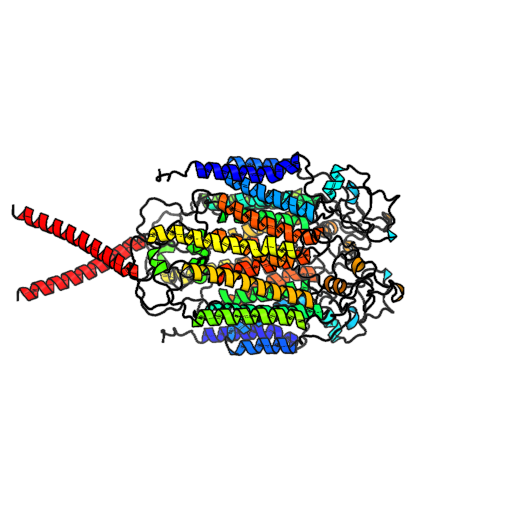5 11.648 22.25 1 77.19 276 ILE A N 1
ATOM 2181 C CA . ILE A 1 276 ? 28.406 10.688 22.375 1 77.19 276 ILE A CA 1
ATOM 2182 C C . ILE A 1 276 ? 27.922 10.281 20.984 1 77.19 276 ILE A C 1
ATOM 2184 O O . ILE A 1 276 ? 27.656 9.102 20.734 1 77.19 276 ILE A O 1
ATOM 2188 N N . ASP A 1 277 ? 27.828 11.234 20.109 1 78.25 277 ASP A N 1
ATOM 2189 C CA . ASP A 1 277 ? 27.375 10.938 18.75 1 78.25 277 ASP A CA 1
ATOM 2190 C C . ASP A 1 277 ? 28.375 10.023 18.047 1 78.25 277 ASP A C 1
ATOM 2192 O O . ASP A 1 277 ? 27.984 9.102 17.328 1 78.25 277 ASP A O 1
ATOM 2196 N N . ILE A 1 278 ? 29.609 10.266 18.297 1 80.81 278 ILE A N 1
ATOM 2197 C CA . ILE A 1 278 ? 30.641 9.445 17.672 1 80.81 278 ILE A CA 1
ATOM 2198 C C . ILE A 1 278 ? 30.578 8.031 18.25 1 80.81 278 ILE A C 1
ATOM 2200 O O . ILE A 1 278 ? 30.703 7.051 17.516 1 80.81 278 ILE A O 1
ATOM 2204 N N . VAL A 1 279 ? 30.391 7.934 19.5 1 81 279 VAL A N 1
ATOM 2205 C CA . VAL A 1 279 ? 30.312 6.625 20.141 1 81 279 VAL A CA 1
ATOM 2206 C C . VAL A 1 279 ? 29.094 5.867 19.625 1 81 279 VAL A C 1
ATOM 2208 O O . VAL A 1 279 ? 29.188 4.676 19.312 1 81 279 VAL A O 1
ATOM 2211 N N . ILE A 1 280 ? 28.047 6.559 19.469 1 81.31 280 ILE A N 1
ATOM 2212 C CA . ILE A 1 280 ? 26.828 5.938 18.969 1 81.31 280 ILE A CA 1
ATOM 2213 C C . ILE A 1 280 ? 27.047 5.465 17.531 1 81.31 280 ILE A C 1
ATOM 2215 O O . ILE A 1 280 ? 26.625 4.371 17.156 1 81.31 280 ILE A O 1
ATOM 2219 N N . PHE A 1 281 ? 27.656 6.219 16.781 1 83.12 281 PHE A N 1
ATOM 2220 C CA . PHE A 1 281 ? 27.938 5.852 15.391 1 83.12 281 PHE A CA 1
ATOM 2221 C C . PHE A 1 281 ? 28.844 4.625 15.328 1 83.12 281 PHE A C 1
ATOM 2223 O O . PHE A 1 281 ? 28.578 3.697 14.562 1 83.12 281 PHE A O 1
ATOM 2230 N N . VAL A 1 282 ? 29.828 4.633 16.156 1 85.31 282 VAL A N 1
ATOM 2231 C CA . VAL A 1 282 ? 30.766 3.521 16.172 1 85.31 282 VAL A CA 1
ATOM 2232 C C . VAL A 1 282 ? 30.062 2.248 16.625 1 85.31 282 VAL A C 1
ATOM 2234 O O . VAL A 1 282 ? 30.281 1.173 16.062 1 85.31 282 VAL A O 1
ATOM 2237 N N . ILE A 1 283 ? 29.234 2.371 17.5 1 82.06 283 ILE A N 1
ATOM 2238 C CA . ILE A 1 283 ? 28.469 1.221 17.984 1 82.06 283 ILE A CA 1
ATOM 2239 C C . ILE A 1 283 ? 27.562 0.702 16.875 1 82.06 283 ILE A C 1
ATOM 2241 O O . ILE A 1 283 ? 27.438 -0.51 16.672 1 82.06 283 ILE A O 1
ATOM 2245 N N . THR A 1 284 ? 26.953 1.615 16.234 1 85 284 THR A N 1
ATOM 2246 C CA . THR A 1 284 ? 26.047 1.208 15.156 1 85 284 THR A CA 1
ATOM 2247 C C . THR A 1 284 ? 26.828 0.503 14.047 1 85 284 THR A C 1
ATOM 2249 O O . THR A 1 284 ? 26.359 -0.5 13.5 1 85 284 THR A O 1
ATOM 2252 N N . VAL A 1 285 ? 27.953 0.982 13.781 1 87.12 285 VAL A N 1
ATOM 2253 C CA . VAL A 1 285 ? 28.797 0.353 12.773 1 87.12 285 VAL A CA 1
ATOM 2254 C C . VAL A 1 285 ? 29.266 -1.016 13.266 1 87.12 285 VAL A C 1
ATOM 2256 O O . VAL A 1 285 ? 29.312 -1.978 12.492 1 87.12 285 VAL A O 1
ATOM 2259 N N . ALA A 1 286 ? 29.547 -1.081 14.516 1 84.44 286 ALA A N 1
ATOM 2260 C CA . ALA A 1 286 ? 29.969 -2.354 15.102 1 84.44 286 ALA A CA 1
ATOM 2261 C C . ALA A 1 286 ? 28.844 -3.389 15.016 1 84.44 286 ALA A C 1
ATOM 2263 O O . ALA A 1 286 ? 29.094 -4.562 14.734 1 84.44 286 ALA A O 1
ATOM 2264 N N . VAL A 1 287 ? 27.703 -2.959 15.25 1 81.19 287 VAL A N 1
ATOM 2265 C CA . VAL A 1 287 ? 26.547 -3.855 15.141 1 81.19 287 VAL A CA 1
ATOM 2266 C C . VAL A 1 287 ? 26.406 -4.344 13.703 1 81.19 287 VAL A C 1
ATOM 2268 O O . VAL A 1 287 ? 26.156 -5.523 13.461 1 81.19 287 VAL A O 1
ATOM 2271 N N . LEU A 1 288 ? 26.578 -3.504 12.773 1 83.38 288 LEU A N 1
ATOM 2272 C CA . LEU A 1 288 ? 26.531 -3.873 11.359 1 83.38 288 LEU A CA 1
ATOM 2273 C C . LEU A 1 288 ? 27.594 -4.914 11.031 1 83.38 288 LEU A C 1
ATOM 2275 O O . LEU A 1 288 ? 27.297 -5.918 10.375 1 83.38 288 LEU A O 1
ATOM 2279 N N . VAL A 1 289 ? 28.734 -4.648 11.562 1 80.75 289 VAL A N 1
ATOM 2280 C CA . VAL A 1 289 ? 29.859 -5.559 11.312 1 80.75 289 VAL A CA 1
ATOM 2281 C C . VAL A 1 289 ? 29.578 -6.902 11.984 1 80.75 289 VAL A C 1
ATOM 2283 O O . VAL A 1 289 ? 29.828 -7.957 11.398 1 80.75 289 VAL A O 1
ATOM 2286 N N . LEU A 1 290 ? 29.031 -6.855 13.117 1 77 290 LEU A N 1
ATOM 2287 C CA . LEU A 1 290 ? 28.688 -8.086 13.82 1 77 290 LEU A CA 1
ATOM 2288 C C . LEU A 1 290 ? 27.625 -8.875 13.055 1 77 290 LEU A C 1
ATOM 2290 O O . LEU A 1 290 ? 27.719 -10.102 12.961 1 77 290 LEU A O 1
ATOM 2294 N N . PHE A 1 291 ? 26.688 -8.188 12.609 1 76.06 291 PHE A N 1
ATOM 2295 C CA . PHE A 1 291 ? 25.656 -8.844 11.805 1 76.06 291 PHE A CA 1
ATOM 2296 C C . PHE A 1 291 ? 26.266 -9.477 10.555 1 76.06 291 PHE A C 1
ATOM 2298 O O . PHE A 1 291 ? 25.859 -10.562 10.148 1 76.06 291 PHE A O 1
ATOM 2305 N N . TYR A 1 292 ? 27.203 -8.773 9.977 1 74.19 292 TYR A N 1
ATOM 2306 C CA . TYR A 1 292 ? 27.859 -9.289 8.781 1 74.19 292 TYR A CA 1
ATOM 2307 C C . TYR A 1 292 ? 28.688 -10.523 9.102 1 74.19 292 TYR A C 1
ATOM 2309 O O . TYR A 1 292 ? 28.719 -11.477 8.32 1 74.19 292 TYR A O 1
ATOM 2317 N N . LEU A 1 293 ? 29.312 -10.523 10.266 1 69 293 LEU A N 1
ATOM 2318 C CA . LEU A 1 293 ? 30.203 -11.617 10.641 1 69 293 LEU A CA 1
ATOM 2319 C C . LEU A 1 293 ? 29.406 -12.797 11.195 1 69 293 LEU A C 1
ATOM 2321 O O . LEU A 1 293 ? 29.766 -13.953 10.938 1 69 293 LEU A O 1
ATOM 2325 N N . CYS A 1 294 ? 28.562 -12.602 12.055 1 59.56 294 CYS A N 1
ATOM 2326 C CA . CYS A 1 294 ? 27.828 -13.68 12.711 1 59.56 294 CYS A CA 1
ATOM 2327 C C . CYS A 1 294 ? 26.812 -14.297 11.773 1 59.56 294 CYS A C 1
ATOM 2329 O O . CYS A 1 294 ? 26.594 -15.508 11.797 1 59.56 294 CYS A O 1
ATOM 2331 N N . ILE A 1 295 ? 26.109 -13.484 11.344 1 53.94 295 ILE A N 1
ATOM 2332 C CA . ILE A 1 295 ? 24.938 -14.023 10.664 1 53.94 295 ILE A CA 1
ATOM 2333 C C . ILE A 1 295 ? 25.359 -14.758 9.398 1 53.94 295 ILE A C 1
ATOM 2335 O O . ILE A 1 295 ? 24.531 -15.359 8.711 1 53.94 295 ILE A O 1
ATOM 2339 N N . PHE A 1 296 ? 26.625 -14.586 8.977 1 50.38 296 PHE A N 1
ATOM 2340 C CA . PHE A 1 296 ? 27.031 -15.25 7.742 1 50.38 296 PHE A CA 1
ATOM 2341 C C . PHE A 1 296 ? 27.047 -16.766 7.93 1 50.38 296 PHE A C 1
ATOM 2343 O O . PHE A 1 296 ? 27.328 -17.516 6.988 1 50.38 296 PHE A O 1
ATOM 2350 N N . ASP A 1 297 ? 27.078 -17.281 9.094 1 48.81 297 ASP A N 1
ATOM 2351 C CA . ASP A 1 297 ? 27.047 -18.719 8.844 1 48.81 297 ASP A CA 1
ATOM 2352 C C . ASP A 1 297 ? 25.891 -19.078 7.918 1 48.81 297 ASP A C 1
ATOM 2354 O O . ASP A 1 297 ? 24.906 -18.344 7.805 1 48.81 297 ASP A O 1
ATOM 2358 N N . VAL A 1 298 ? 26.234 -20.328 7.133 1 49.03 298 VAL A N 1
ATOM 2359 C CA . VAL A 1 298 ? 25.562 -20.953 5.992 1 49.03 298 VAL A CA 1
ATOM 2360 C C . VAL A 1 298 ? 24.062 -21.062 6.262 1 49.03 298 VAL A C 1
ATOM 2362 O O . VAL A 1 298 ? 23.641 -21.766 7.188 1 49.03 298 VAL A O 1
ATOM 2365 N N . VAL A 1 299 ? 23.422 -20.047 6.254 1 51.53 299 VAL A N 1
ATOM 2366 C CA . VAL A 1 299 ? 21.984 -20.297 6.266 1 51.53 299 VAL A CA 1
ATOM 2367 C C . VAL A 1 299 ? 21.625 -21.328 5.207 1 51.53 299 VAL A C 1
ATOM 2369 O O . VAL A 1 299 ? 21.844 -21.109 4.016 1 51.53 299 VAL A O 1
ATOM 2372 N N . PRO A 1 300 ? 21.781 -22.594 5.484 1 52.22 300 PRO A N 1
ATOM 2373 C CA . PRO A 1 300 ? 21.266 -23.562 4.516 1 52.22 300 PRO A CA 1
ATOM 2374 C C . PRO A 1 300 ? 20.031 -23.062 3.773 1 52.22 300 PRO A C 1
ATOM 2376 O O . PRO A 1 300 ? 19.344 -22.156 4.25 1 52.22 300 PRO A O 1
ATOM 2379 N N . LEU A 1 301 ? 20.078 -23.484 2.521 1 58.72 301 LEU A N 1
ATOM 2380 C CA . LEU A 1 301 ? 18.891 -23.359 1.682 1 58.72 301 LEU A CA 1
ATOM 2381 C C . LEU A 1 301 ? 17.625 -23.719 2.467 1 58.72 301 LEU A C 1
ATOM 2383 O O . LEU A 1 301 ? 17.094 -24.828 2.316 1 58.72 301 LEU A O 1
ATOM 2387 N N . ARG A 1 302 ? 17.391 -23.062 3.529 1 65.88 302 ARG A N 1
ATOM 2388 C CA . ARG A 1 302 ? 16.219 -23.391 4.348 1 65.88 302 ARG A CA 1
ATOM 2389 C C . ARG A 1 302 ? 14.938 -23.281 3.533 1 65.88 302 ARG A C 1
ATOM 2391 O O . ARG A 1 302 ? 13.992 -24.031 3.764 1 65.88 302 ARG A O 1
ATOM 2398 N N . PHE A 1 303 ? 14.945 -22.484 2.523 1 68.81 303 PHE A N 1
ATOM 2399 C CA . PHE A 1 303 ? 13.695 -22.25 1.806 1 68.81 303 PHE A CA 1
ATOM 2400 C C . PHE A 1 303 ? 13.516 -23.266 0.681 1 68.81 303 PHE A C 1
ATOM 2402 O O . PHE A 1 303 ? 12.406 -23.438 0.18 1 68.81 303 PHE A O 1
ATOM 2409 N N . GLY A 1 304 ? 14.391 -24.109 0.529 1 76.19 304 GLY A N 1
ATOM 2410 C CA . GLY A 1 304 ? 14.258 -25.094 -0.536 1 76.19 304 GLY A CA 1
ATOM 2411 C C . GLY A 1 304 ? 13.734 -24.5 -1.831 1 76.19 304 GLY A C 1
ATOM 2412 O O . GLY A 1 304 ? 13.453 -23.297 -1.903 1 76.19 304 GLY A O 1
ATOM 2413 N N . PHE A 1 305 ? 13.703 -25.234 -2.971 1 82.5 305 PHE A N 1
ATOM 2414 C CA . PHE A 1 305 ? 13.18 -24.766 -4.25 1 82.5 305 PHE A CA 1
ATOM 2415 C C . PHE A 1 305 ? 12.43 -25.891 -4.969 1 82.5 305 PHE A C 1
ATOM 2417 O O . PHE A 1 305 ? 12.539 -27.062 -4.59 1 82.5 305 PHE A O 1
ATOM 2424 N N . TYR A 1 306 ? 11.586 -25.453 -5.895 1 78.12 306 TYR A N 1
ATOM 2425 C CA . TYR A 1 306 ? 10.852 -26.375 -6.762 1 78.12 306 TYR A CA 1
ATOM 2426 C C . TYR A 1 306 ? 11.477 -26.422 -8.148 1 78.12 306 TYR A C 1
ATOM 2428 O O . TYR A 1 306 ? 11.859 -25.391 -8.703 1 78.12 306 TYR A O 1
ATOM 2436 N N . CYS A 1 307 ? 11.523 -27.625 -8.562 1 77.31 307 CYS A N 1
ATOM 2437 C CA . CYS A 1 307 ? 12.227 -27.859 -9.82 1 77.31 307 CYS A CA 1
ATOM 2438 C C . CYS A 1 307 ? 11.594 -27.062 -10.953 1 77.31 307 CYS A C 1
ATOM 2440 O O . CYS A 1 307 ? 12.289 -26.547 -11.828 1 77.31 307 CYS A O 1
ATOM 2442 N N . ASP A 1 308 ? 10.273 -26.922 -10.961 1 77.12 308 ASP A N 1
ATOM 2443 C CA . ASP A 1 308 ? 9.594 -26.297 -12.094 1 77.12 308 ASP A CA 1
ATOM 2444 C C . ASP A 1 308 ? 9.141 -24.875 -11.75 1 77.12 308 ASP A C 1
ATOM 2446 O O . ASP A 1 308 ? 8.242 -24.328 -12.391 1 77.12 308 ASP A O 1
ATOM 2450 N N . ASP A 1 309 ? 9.836 -24.344 -10.789 1 79.81 309 ASP A N 1
ATOM 2451 C CA . ASP A 1 309 ? 9.484 -22.969 -10.445 1 79.81 309 ASP A CA 1
ATOM 2452 C C . ASP A 1 309 ? 10.031 -21.984 -11.469 1 79.81 309 ASP A C 1
ATOM 2454 O O . ASP A 1 309 ? 11.242 -21.781 -11.547 1 79.81 309 ASP A O 1
ATOM 2458 N N . PRO A 1 310 ? 9.133 -21.359 -12.25 1 82.75 310 PRO A N 1
ATOM 2459 C CA . PRO A 1 310 ? 9.617 -20.469 -13.305 1 82.75 310 PRO A CA 1
ATOM 2460 C C . PRO A 1 310 ? 10.242 -19.188 -12.758 1 82.75 310 PRO A C 1
ATOM 2462 O O . PRO A 1 310 ? 11.016 -18.531 -13.453 1 82.75 310 PRO A O 1
ATOM 2465 N N . ASP A 1 311 ? 10.023 -18.906 -11.523 1 84.38 311 ASP A N 1
ATOM 2466 C CA . ASP A 1 311 ? 10.469 -17.641 -10.961 1 84.38 311 ASP A CA 1
ATOM 2467 C C . ASP A 1 311 ? 11.938 -17.688 -10.555 1 84.38 311 ASP A C 1
ATOM 2469 O O . ASP A 1 311 ? 12.539 -16.672 -10.234 1 84.38 311 ASP A O 1
ATOM 2473 N N . ILE A 1 312 ? 12.57 -18.812 -10.641 1 90.25 312 ILE A N 1
ATOM 2474 C CA . ILE A 1 312 ? 13.961 -18.906 -10.211 1 90.25 312 ILE A CA 1
ATOM 2475 C C . ILE A 1 312 ? 14.797 -19.547 -11.32 1 90.25 312 ILE A C 1
ATOM 2477 O O . ILE A 1 312 ? 15.891 -20.062 -11.07 1 90.25 312 ILE A O 1
ATOM 2481 N N . ARG A 1 313 ? 14.305 -19.516 -12.578 1 89.38 313 ARG A N 1
ATOM 2482 C CA . ARG A 1 313 ? 14.961 -20.234 -13.664 1 89.38 313 ARG A CA 1
ATOM 2483 C C . ARG A 1 313 ? 15.617 -19.266 -14.648 1 89.38 313 ARG A C 1
ATOM 2485 O O . ARG A 1 313 ? 16.062 -19.672 -15.727 1 89.38 313 ARG A O 1
ATOM 2492 N N . TYR A 1 314 ? 15.719 -18.078 -14.336 1 90.62 314 TYR A N 1
ATOM 2493 C CA . TYR A 1 314 ? 16.344 -17.109 -15.219 1 90.62 314 TYR A CA 1
ATOM 2494 C C . TYR A 1 314 ? 17.859 -17.25 -15.203 1 90.62 314 TYR A C 1
ATOM 2496 O O . TYR A 1 314 ? 18.438 -17.734 -14.219 1 90.62 314 TYR A O 1
ATOM 2504 N N . PRO A 1 315 ? 18.469 -16.844 -16.297 1 90.38 315 PRO A N 1
ATOM 2505 C CA . PRO A 1 315 ? 19.938 -16.875 -16.312 1 90.38 315 PRO A CA 1
ATOM 2506 C C . PRO A 1 315 ? 20.547 -15.734 -15.523 1 90.38 315 PRO A C 1
ATOM 2508 O O . PRO A 1 315 ? 19.875 -14.75 -15.211 1 90.38 315 PRO A O 1
ATOM 2511 N N . TYR A 1 316 ? 21.75 -15.945 -15.109 1 90.81 316 TYR A N 1
ATOM 2512 C CA . TYR A 1 316 ? 22.5 -14.867 -14.477 1 90.81 316 TYR A CA 1
ATOM 2513 C C . TYR A 1 316 ? 22.984 -13.867 -15.516 1 90.81 316 TYR A C 1
ATOM 2515 O O . TYR A 1 316 ? 23.766 -14.219 -16.406 1 90.81 316 TYR A O 1
ATOM 2523 N N . LEU A 1 317 ? 22.625 -12.594 -15.477 1 90.38 317 LEU A N 1
ATOM 2524 C CA . LEU A 1 317 ? 22.906 -11.602 -16.5 1 90.38 317 LEU A CA 1
ATOM 2525 C C . LEU A 1 317 ? 23.922 -10.57 -16.016 1 90.38 317 LEU A C 1
ATOM 2527 O O . LEU A 1 317 ? 24.172 -9.562 -16.672 1 90.38 317 LEU A O 1
ATOM 2531 N N . GLY A 1 318 ? 24.453 -10.766 -14.898 1 89.81 318 GLY A N 1
ATOM 2532 C CA . GLY A 1 318 ? 25.391 -9.781 -14.367 1 89.81 318 GLY A CA 1
ATOM 2533 C C . GLY A 1 318 ? 24.703 -8.594 -13.727 1 89.81 318 GLY A C 1
ATOM 2534 O O . GLY A 1 318 ? 23.547 -8.688 -13.312 1 89.81 318 GLY A O 1
ATOM 2535 N N . ASP A 1 319 ? 25.5 -7.492 -13.516 1 91.88 319 ASP A N 1
ATOM 2536 C CA . ASP A 1 319 ? 25 -6.293 -12.859 1 91.88 319 ASP A CA 1
ATOM 2537 C C . ASP A 1 319 ? 25.188 -5.062 -13.734 1 91.88 319 ASP A C 1
ATOM 2539 O O . ASP A 1 319 ? 26.312 -4.691 -14.07 1 91.88 319 ASP A O 1
ATOM 2543 N N . THR A 1 320 ? 24.094 -4.426 -14.188 1 89.19 320 THR A N 1
ATOM 2544 C CA . THR A 1 320 ? 24.156 -3.143 -14.875 1 89.19 320 THR A CA 1
ATOM 2545 C C . THR A 1 320 ? 24.781 -2.08 -13.969 1 89.19 320 THR A C 1
ATOM 2547 O O . THR A 1 320 ? 25.609 -1.276 -14.422 1 89.19 320 THR A O 1
ATOM 2550 N N . VAL A 1 321 ? 24.375 -2.076 -12.719 1 93.44 321 VAL A N 1
ATOM 2551 C CA . VAL A 1 321 ? 24.969 -1.228 -11.688 1 93.44 321 VAL A CA 1
ATOM 2552 C C . VAL A 1 321 ? 25.734 -2.088 -10.68 1 93.44 321 VAL A C 1
ATOM 2554 O O . VAL A 1 321 ? 25.125 -2.744 -9.828 1 93.44 321 VAL A O 1
ATOM 2557 N N . SER A 1 322 ? 26.984 -2.021 -10.781 1 93.75 322 SER A N 1
ATOM 2558 C CA . SER A 1 322 ? 27.828 -2.805 -9.883 1 93.75 322 SER A CA 1
ATOM 2559 C C . SER A 1 322 ? 27.844 -2.191 -8.484 1 93.75 322 SER A C 1
ATOM 2561 O O . SER A 1 322 ? 27.375 -1.069 -8.281 1 93.75 322 SER A O 1
ATOM 2563 N N . GLU A 1 323 ? 28.359 -2.934 -7.539 1 92.44 323 GLU A N 1
ATOM 2564 C CA . GLU A 1 323 ? 28.484 -2.436 -6.172 1 92.44 323 GLU A CA 1
ATOM 2565 C C . GLU A 1 323 ? 29.391 -1.209 -6.113 1 92.44 323 GLU A C 1
ATOM 2567 O O . GLU A 1 323 ? 29.109 -0.259 -5.379 1 92.44 323 GLU A O 1
ATOM 2572 N N . LEU A 1 324 ? 30.438 -1.284 -6.871 1 91.94 324 LEU A N 1
ATOM 2573 C CA . LEU A 1 324 ? 31.359 -0.153 -6.918 1 91.94 324 LEU A CA 1
ATOM 2574 C C . LEU A 1 324 ? 30.672 1.081 -7.496 1 91.94 324 LEU A C 1
ATOM 2576 O O . LEU A 1 324 ? 30.859 2.191 -6.992 1 91.94 324 LEU A O 1
ATOM 2580 N N . MET A 1 325 ? 29.906 0.827 -8.539 1 94.31 325 MET A N 1
ATOM 2581 C CA . MET A 1 325 ? 29.172 1.938 -9.133 1 94.31 325 MET A CA 1
ATOM 2582 C C . MET A 1 325 ? 28.172 2.516 -8.141 1 94.31 325 MET A C 1
ATOM 2584 O O . MET A 1 325 ? 27.953 3.729 -8.102 1 94.31 325 MET A O 1
ATOM 2588 N N . LEU A 1 326 ? 27.562 1.685 -7.348 1 95.06 326 LEU A N 1
ATOM 2589 C CA . LEU A 1 326 ? 26.609 2.125 -6.332 1 95.06 326 LEU A CA 1
ATOM 2590 C C . LEU A 1 326 ? 27.281 3.047 -5.32 1 95.06 326 LEU A C 1
ATOM 2592 O O . LEU A 1 326 ? 26.734 4.098 -4.973 1 95.06 326 LEU A O 1
ATOM 2596 N N . VAL A 1 327 ? 28.453 2.734 -4.914 1 93.19 327 VAL A N 1
ATOM 2597 C CA . VAL A 1 327 ? 29.172 3.512 -3.908 1 93.19 327 VAL A CA 1
ATOM 2598 C C . VAL A 1 327 ? 29.672 4.82 -4.52 1 93.19 327 VAL A C 1
ATOM 2600 O O . VAL A 1 327 ? 29.438 5.898 -3.973 1 93.19 327 VAL A O 1
ATOM 2603 N N . VAL A 1 328 ? 30.203 4.758 -5.754 1 92.62 328 VAL A N 1
ATOM 2604 C CA . VAL A 1 328 ? 30.891 5.902 -6.344 1 92.62 328 VAL A CA 1
ATOM 2605 C C . VAL A 1 328 ? 29.875 6.848 -6.977 1 92.62 328 VAL A C 1
ATOM 2607 O O . VAL A 1 328 ? 30.016 8.07 -6.891 1 92.62 328 VAL A O 1
ATOM 2610 N N . CYS A 1 329 ? 28.797 6.258 -7.535 1 92.75 329 CYS A N 1
ATOM 2611 C CA . CYS A 1 329 ? 27.906 7.094 -8.32 1 92.75 329 CYS A CA 1
ATOM 2612 C C . CYS A 1 329 ? 26.656 7.445 -7.531 1 92.75 329 CYS A C 1
ATOM 2614 O O . CYS A 1 329 ? 25.906 8.359 -7.898 1 92.75 329 CYS A O 1
ATOM 2616 N N . VAL A 1 330 ? 26.438 6.781 -6.414 1 94.62 330 VAL A N 1
ATOM 2617 C CA . VAL A 1 330 ? 25.172 7.02 -5.727 1 94.62 330 VAL A CA 1
ATOM 2618 C C . VAL A 1 330 ? 25.438 7.43 -4.281 1 94.62 330 VAL A C 1
ATOM 2620 O O . VAL A 1 330 ? 24.953 8.469 -3.822 1 94.62 330 VAL A O 1
ATOM 2623 N N . LEU A 1 331 ? 26.297 6.77 -3.6 1 94.56 331 LEU A N 1
ATOM 2624 C CA . LEU A 1 331 ? 26.484 6.969 -2.166 1 94.56 331 LEU A CA 1
ATOM 2625 C C . LEU A 1 331 ? 27.391 8.156 -1.899 1 94.56 331 LEU A C 1
ATOM 2627 O O . LEU A 1 331 ? 27.156 8.938 -0.972 1 94.56 331 LEU A O 1
ATOM 2631 N N . LEU A 1 332 ? 28.391 8.422 -2.705 1 94.31 332 LEU A N 1
ATOM 2632 C CA . LEU A 1 332 ? 29.422 9.414 -2.395 1 94.31 332 LEU A CA 1
ATOM 2633 C C . LEU A 1 332 ? 29.047 10.781 -2.965 1 94.31 332 LEU A C 1
ATOM 2635 O O . LEU A 1 332 ? 29.297 11.812 -2.33 1 94.31 332 LEU A O 1
ATOM 2639 N N . PRO A 1 333 ? 28.375 10.859 -4.082 1 93.81 333 PRO A N 1
ATOM 2640 C CA . PRO A 1 333 ? 28.078 12.172 -4.652 1 93.81 333 PRO A CA 1
ATOM 2641 C C . PRO A 1 333 ? 27.281 13.062 -3.707 1 93.81 333 PRO A C 1
ATOM 2643 O O . PRO A 1 333 ? 27.547 14.258 -3.598 1 93.81 333 PRO A O 1
ATOM 2646 N N . PRO A 1 334 ? 26.328 12.602 -2.959 1 95.62 334 PRO A N 1
ATOM 2647 C CA . PRO A 1 334 ? 25.625 13.477 -2.014 1 95.62 334 PRO A CA 1
ATOM 2648 C C . PRO A 1 334 ? 26.562 14.133 -1.008 1 95.62 334 PRO A C 1
ATOM 2650 O O . PRO A 1 334 ? 26.359 15.289 -0.623 1 95.62 334 PRO A O 1
ATOM 2653 N N . VAL A 1 335 ? 27.625 13.43 -0.585 1 94.62 335 VAL A N 1
ATOM 2654 C CA . VAL A 1 335 ? 28.594 13.977 0.359 1 94.62 335 VAL A CA 1
ATOM 2655 C C . VAL A 1 335 ? 29.281 15.195 -0.253 1 94.62 335 VAL A C 1
ATOM 2657 O O . VAL A 1 335 ? 29.422 16.234 0.405 1 94.62 335 VAL A O 1
ATOM 2660 N N . ALA A 1 336 ? 29.625 15.07 -1.491 1 93.31 336 ALA A N 1
ATOM 2661 C CA . ALA A 1 336 ? 30.234 16.203 -2.189 1 93.31 336 ALA A CA 1
ATOM 2662 C C . ALA A 1 336 ? 29.266 17.375 -2.273 1 93.31 336 ALA A C 1
ATOM 2664 O O . ALA A 1 336 ? 29.656 18.531 -2.061 1 93.31 336 ALA A O 1
ATOM 2665 N N . VAL A 1 337 ? 28.031 17.078 -2.521 1 93.88 337 VAL A N 1
ATOM 2666 C CA . VAL A 1 337 ? 27.031 18.125 -2.633 1 93.88 337 VAL A CA 1
ATOM 2667 C C . VAL A 1 337 ? 26.797 18.766 -1.267 1 93.88 337 VAL A C 1
ATOM 2669 O O . VAL A 1 337 ? 26.625 19.984 -1.166 1 93.88 337 VAL A O 1
ATOM 2672 N N . PHE A 1 338 ? 26.828 17.953 -0.174 1 93.81 338 PHE A N 1
ATOM 2673 C CA . PHE A 1 338 ? 26.688 18.5 1.174 1 93.81 338 PHE A CA 1
ATOM 2674 C C . PHE A 1 338 ? 27.797 19.484 1.484 1 93.81 338 PHE A C 1
ATOM 2676 O O . PHE A 1 338 ? 27.547 20.594 1.976 1 93.81 338 PHE A O 1
ATOM 2683 N N . ILE A 1 339 ? 29 19.094 1.158 1 91.69 339 ILE A N 1
ATOM 2684 C CA . ILE A 1 339 ? 30.172 19.922 1.468 1 91.69 339 ILE A CA 1
ATOM 2685 C C . ILE A 1 339 ? 30.109 21.219 0.666 1 91.69 339 ILE A C 1
ATOM 2687 O O . ILE A 1 339 ? 30.219 22.312 1.229 1 91.69 339 ILE A O 1
ATOM 2691 N N . ILE A 1 340 ? 29.844 21.109 -0.637 1 90.56 340 ILE A N 1
ATOM 2692 C CA . ILE A 1 340 ? 29.781 22.281 -1.507 1 90.56 340 ILE A CA 1
ATOM 2693 C C . ILE A 1 340 ? 28.609 23.172 -1.102 1 90.56 340 ILE A C 1
ATOM 2695 O O . ILE A 1 340 ? 28.734 24.391 -1.036 1 90.56 340 ILE A O 1
ATOM 2699 N N . GLY A 1 341 ? 27.516 22.516 -0.815 1 88.75 341 GLY A N 1
ATOM 2700 C CA . GLY A 1 341 ? 26.328 23.25 -0.433 1 88.75 341 GLY A CA 1
ATOM 2701 C C . GLY A 1 341 ? 26.5 24.031 0.86 1 88.75 341 GLY A C 1
ATOM 2702 O O . GLY A 1 341 ? 26.109 25.188 0.949 1 88.75 341 GLY A O 1
ATOM 2703 N N . GLU A 1 342 ? 27.109 23.422 1.837 1 87.06 342 GLU A N 1
ATOM 2704 C CA . GLU A 1 342 ? 27.297 24.078 3.121 1 87.06 342 GLU A CA 1
ATOM 2705 C C . GLU A 1 342 ? 28.344 25.188 3.016 1 87.06 342 GLU A C 1
ATOM 2707 O O . GLU A 1 342 ? 28.219 26.234 3.678 1 87.06 342 GLU A O 1
ATOM 2712 N N . VAL A 1 343 ? 29.328 25.016 2.162 1 84.81 343 VAL A N 1
ATOM 2713 C CA . VAL A 1 343 ? 30.344 26.047 1.939 1 84.81 343 VAL A CA 1
ATOM 2714 C C . VAL A 1 343 ? 29.719 27.25 1.243 1 84.81 343 VAL A C 1
ATOM 2716 O O . VAL A 1 343 ? 29.922 28.391 1.659 1 84.81 343 VAL A O 1
ATOM 2719 N N . LEU A 1 344 ? 28.922 26.969 0.258 1 83.06 344 LEU A N 1
ATOM 2720 C CA . LEU A 1 344 ? 28.25 28.031 -0.463 1 83.06 344 LEU A CA 1
ATOM 2721 C C . LEU A 1 344 ? 27.25 28.75 0.441 1 83.06 344 LEU A C 1
ATOM 2723 O O . LEU A 1 344 ? 27.156 29.984 0.407 1 83.06 344 LEU A O 1
ATOM 2727 N N . PHE A 1 345 ? 26.641 27.969 1.182 1 79.06 345 PHE A N 1
ATOM 2728 C CA . PHE A 1 345 ? 25.672 28.516 2.105 1 79.06 345 PHE A CA 1
ATOM 2729 C C . PHE A 1 345 ? 26.344 29.406 3.143 1 79.06 345 PHE A C 1
ATOM 2731 O O . PHE A 1 345 ? 25.812 30.453 3.508 1 79.06 345 PHE A O 1
ATOM 2738 N N . TYR A 1 346 ? 27.453 29.047 3.596 1 75.81 346 TYR A N 1
ATOM 2739 C CA . TYR A 1 346 ? 28.234 29.812 4.566 1 75.81 346 TYR A CA 1
ATOM 2740 C C . TYR A 1 346 ? 28.734 31.109 3.959 1 75.81 346 TYR A C 1
ATOM 2742 O O . TYR A 1 346 ? 28.641 32.156 4.586 1 75.81 346 TYR A O 1
ATOM 2750 N N . PHE A 1 347 ? 29.172 31.078 2.812 1 75.12 347 PHE A N 1
ATOM 2751 C CA . PHE A 1 347 ? 29.75 32.25 2.184 1 75.12 347 PHE A CA 1
ATOM 2752 C C . PHE A 1 347 ? 28.656 33.219 1.714 1 75.12 347 PHE A C 1
ATOM 2754 O O . PHE A 1 347 ? 28.844 34.438 1.739 1 75.12 347 PHE A O 1
ATOM 2761 N N . LEU A 1 348 ? 27.656 32.656 1.282 1 68.06 348 LEU A N 1
ATOM 2762 C CA . LEU A 1 348 ? 26.562 33.5 0.81 1 68.06 348 LEU A CA 1
ATOM 2763 C C . LEU A 1 348 ? 25.844 34.188 1.98 1 68.06 348 LEU A C 1
ATOM 2765 O O . LEU A 1 348 ? 25.391 35.312 1.876 1 68.06 348 LEU A O 1
ATOM 2769 N N . ARG A 1 349 ? 25.797 33.531 3.064 1 57.44 349 ARG A N 1
ATOM 2770 C CA . ARG A 1 349 ? 25.109 34.094 4.215 1 57.44 349 ARG A CA 1
ATOM 2771 C C . ARG A 1 349 ? 26.047 34.906 5.086 1 57.44 349 ARG A C 1
ATOM 2773 O O . ARG A 1 349 ? 25.625 35.875 5.727 1 57.44 349 ARG A O 1
ATOM 2780 N N . THR A 1 350 ? 27.297 34.5 5.422 1 52.94 350 THR A N 1
ATOM 2781 C CA . THR A 1 350 ? 28.266 35.312 6.164 1 52.94 350 THR A CA 1
ATOM 2782 C C . THR A 1 350 ? 28.484 36.656 5.484 1 52.94 350 THR A C 1
ATOM 2784 O O . THR A 1 350 ? 28.719 37.656 6.156 1 52.94 350 THR A O 1
ATOM 2787 N N . ARG A 1 351 ? 28.531 36.75 4.27 1 46.88 351 ARG A N 1
ATOM 2788 C CA . ARG A 1 351 ? 28.656 38.094 3.713 1 46.88 351 ARG A CA 1
ATOM 2789 C C . ARG A 1 351 ? 27.516 39 4.195 1 46.88 351 ARG A C 1
ATOM 2791 O O . ARG A 1 351 ? 27.719 40.188 4.387 1 46.88 351 ARG A O 1
ATOM 2798 N N . ARG A 1 352 ? 26.484 38.344 4.52 1 40.38 352 ARG A N 1
ATOM 2799 C CA . ARG A 1 352 ? 25.422 39.219 5 1 40.38 352 ARG A CA 1
ATOM 2800 C C . ARG A 1 352 ? 25.609 39.531 6.48 1 40.38 352 ARG A C 1
ATOM 2802 O O . ARG A 1 352 ? 25.297 40.656 6.922 1 40.38 352 ARG A O 1
ATOM 2809 N N . ILE A 1 353 ? 26.219 38.594 7.262 1 40.38 353 ILE A N 1
ATOM 2810 C CA . ILE A 1 353 ? 26.391 38.781 8.703 1 40.38 353 ILE A CA 1
ATOM 2811 C C . ILE A 1 353 ? 27.688 39.562 8.969 1 40.38 353 ILE A C 1
ATOM 2813 O O . ILE A 1 353 ? 27.844 40.156 10.031 1 40.38 353 ILE A O 1
ATOM 2817 N N . GLU A 1 354 ? 28.766 39.438 8.305 1 40.19 354 GLU A N 1
ATOM 2818 C CA . GLU A 1 354 ? 29.984 40.125 8.727 1 40.19 354 GLU A CA 1
ATOM 2819 C C . GLU A 1 354 ? 29.719 41.594 9.062 1 40.19 354 GLU A C 1
ATOM 2821 O O . GLU A 1 354 ? 30.562 42.25 9.656 1 40.19 354 GLU A O 1
ATOM 2826 N N . ARG A 1 355 ? 28.75 42.375 8.656 1 34.88 355 ARG A N 1
ATOM 2827 C CA . ARG A 1 355 ? 28.859 43.75 9.164 1 34.88 355 ARG A CA 1
ATOM 2828 C C . ARG A 1 355 ? 28.781 43.781 10.68 1 34.88 355 ARG A C 1
ATOM 2830 O O . ARG A 1 355 ? 29.344 44.656 11.32 1 34.88 355 ARG A O 1
ATOM 2837 N N . ARG A 1 356 ? 27.938 42.938 11.391 1 34.12 356 ARG A N 1
ATOM 2838 C CA . ARG A 1 356 ? 27.75 43.375 12.773 1 34.12 356 ARG A CA 1
ATOM 2839 C C . ARG A 1 356 ? 28.75 42.688 13.695 1 34.12 356 ARG A C 1
ATOM 2841 O O . ARG A 1 356 ? 29.312 43.312 14.594 1 34.12 356 ARG A O 1
ATOM 2848 N N . ARG A 1 357 ? 28.766 41.344 14.078 1 38.53 357 ARG A N 1
ATOM 2849 C CA . ARG A 1 357 ? 29.156 40.906 15.414 1 38.53 357 ARG A CA 1
ATOM 2850 C C . ARG A 1 357 ? 30.625 40.469 15.445 1 38.53 357 ARG A C 1
ATOM 2852 O O . ARG A 1 357 ? 30.953 39.375 15.031 1 38.53 357 ARG A O 1
ATOM 2859 N N . HIS A 1 358 ? 31.656 41.312 15.086 1 32.81 358 HIS A N 1
ATOM 2860 C CA . HIS A 1 358 ? 33.031 40.906 15.367 1 32.81 358 HIS A CA 1
ATOM 2861 C C . HIS A 1 358 ? 33.219 40.625 16.844 1 32.81 358 HIS A C 1
ATOM 2863 O O . HIS A 1 358 ? 34.344 40.594 17.344 1 32.81 358 HIS A O 1
ATOM 2869 N N . ARG A 1 359 ? 32.344 40.594 17.797 1 31.78 359 ARG A N 1
ATOM 2870 C CA . ARG A 1 359 ? 32.906 40.5 19.141 1 31.78 359 ARG A CA 1
ATOM 2871 C C . ARG A 1 359 ? 33.375 39.062 19.438 1 31.78 359 ARG A C 1
ATOM 2873 O O . ARG A 1 359 ? 32.562 38.156 19.578 1 31.78 359 ARG A O 1
ATOM 2880 N N . CYS A 1 360 ? 34.562 38.594 18.984 1 31.61 360 CYS A N 1
ATOM 2881 C CA . CYS A 1 360 ? 35.312 37.344 19.125 1 31.61 360 CYS A CA 1
ATOM 2882 C C . CYS A 1 360 ? 35.625 37.094 20.594 1 31.61 360 CYS A C 1
ATOM 2884 O O . CYS A 1 360 ? 36.312 37.875 21.25 1 31.61 360 CYS A O 1
ATOM 2886 N N . TRP A 1 361 ? 34.812 36.656 21.469 1 31.98 361 TRP A N 1
ATOM 2887 C CA . TRP A 1 361 ? 35.406 36.25 22.75 1 31.98 361 TRP A CA 1
ATOM 2888 C C . TRP A 1 361 ? 36.438 35.156 22.547 1 31.98 361 TRP A C 1
ATOM 2890 O O . TRP A 1 361 ? 36.281 34.281 21.719 1 31.98 361 TRP A O 1
ATOM 2900 N N . PRO A 1 362 ? 37.719 35.156 23.125 1 34.97 362 PRO A N 1
ATOM 2901 C CA . PRO A 1 362 ? 39 34.5 22.922 1 34.97 362 PRO A CA 1
ATOM 2902 C C . PRO A 1 362 ? 38.875 32.969 23 1 34.97 362 PRO A C 1
ATOM 2904 O O . PRO A 1 362 ? 39.469 32.25 22.203 1 34.97 362 PRO A O 1
ATOM 2907 N N . PHE A 1 363 ? 38.688 32.344 24.188 1 36.03 363 PHE A N 1
ATOM 2908 C CA . PHE A 1 363 ? 39.094 31 24.594 1 36.03 363 PHE A CA 1
ATOM 2909 C C . PHE A 1 363 ? 38.156 29.938 24.047 1 36.03 363 PHE A C 1
ATOM 2911 O O . PHE A 1 363 ? 38.219 28.766 24.422 1 36.03 363 PHE A O 1
ATOM 2918 N N . LYS A 1 364 ? 36.938 30.188 23.75 1 37.47 364 LYS A N 1
ATOM 2919 C CA . LYS A 1 364 ? 35.969 29.156 23.359 1 37.47 364 LYS A CA 1
ATOM 2920 C C . LYS A 1 364 ? 36.375 28.5 22.047 1 37.47 364 LYS A C 1
ATOM 2922 O O . LYS A 1 364 ? 36.625 29.203 21.047 1 37.47 364 LYS A O 1
ATOM 2927 N N . LEU A 1 365 ? 37.125 27.344 22 1 40.59 365 LEU A N 1
ATOM 2928 C CA . LEU A 1 365 ? 37.406 26.578 20.797 1 40.59 365 LEU A CA 1
AT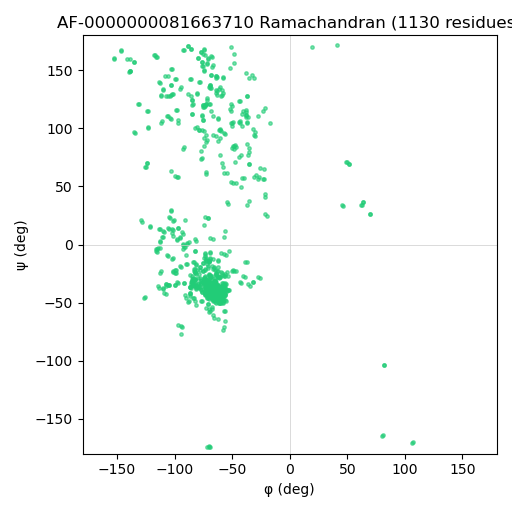OM 2929 C C . LEU A 1 365 ? 36.281 26.719 19.781 1 40.59 365 LEU A C 1
ATOM 2931 O O . LEU A 1 365 ? 35.219 26.125 19.938 1 40.59 365 LEU A O 1
ATOM 2935 N N . THR A 1 366 ? 35.906 27.766 19.281 1 47.69 366 THR A N 1
ATOM 2936 C CA . THR A 1 366 ? 34.875 28.109 18.328 1 47.69 366 THR A CA 1
ATOM 2937 C C . THR A 1 366 ? 35.062 27.344 17.031 1 47.69 366 THR A C 1
ATOM 2939 O O . THR A 1 366 ? 36 27.625 16.266 1 47.69 366 THR A O 1
ATOM 2942 N N . ILE A 1 367 ? 35 25.891 17.094 1 55.84 367 ILE A N 1
ATOM 2943 C CA . ILE A 1 367 ? 35 25.188 15.812 1 55.84 367 ILE A CA 1
ATOM 2944 C C . ILE A 1 367 ? 34.188 25.969 14.781 1 55.84 367 ILE A C 1
ATOM 2946 O O . ILE A 1 367 ? 33.156 26.547 15.109 1 55.84 367 ILE A O 1
ATOM 2950 N N . ASN A 1 368 ? 34.938 26.172 13.617 1 64.69 368 ASN A N 1
ATOM 2951 C CA . ASN A 1 368 ? 34.312 26.859 12.5 1 64.69 368 ASN A CA 1
ATOM 2952 C C . ASN A 1 368 ? 32.906 26.344 12.258 1 64.69 368 ASN A C 1
ATOM 2954 O O . ASN A 1 368 ? 32.688 25.141 12.133 1 64.69 368 ASN A O 1
ATOM 2958 N N . PRO A 1 369 ? 31.938 27.125 12.633 1 73.19 369 PRO A N 1
ATOM 2959 C CA . PRO A 1 369 ? 30.547 26.719 12.461 1 73.19 369 PRO A CA 1
ATOM 2960 C C . PRO A 1 369 ? 30.297 25.984 11.148 1 73.19 369 PRO A C 1
ATOM 2962 O O . PRO A 1 369 ? 29.422 25.125 11.07 1 73.19 369 PRO A O 1
ATOM 2965 N N . LEU A 1 370 ? 31.141 26.328 10.172 1 80.19 370 LEU A N 1
ATOM 2966 C CA . LEU A 1 370 ? 31.016 25.641 8.891 1 80.19 370 LEU A CA 1
ATOM 2967 C C . LEU A 1 370 ? 31.375 24.156 9.031 1 80.19 370 LEU A C 1
ATOM 2969 O O . LEU A 1 370 ? 30.656 23.297 8.523 1 80.19 370 LEU A O 1
ATOM 2973 N N . LEU A 1 371 ? 32.469 23.906 9.734 1 80.31 371 LEU A N 1
ATOM 2974 C CA . LEU A 1 371 ? 32.906 22.531 9.906 1 80.31 371 LEU A CA 1
ATOM 2975 C C . LEU A 1 371 ? 31.906 21.734 10.742 1 80.31 371 LEU A C 1
ATOM 2977 O O . LEU A 1 371 ? 31.703 20.547 10.516 1 80.31 371 LEU A O 1
ATOM 2981 N N . VAL A 1 372 ? 31.312 22.375 11.586 1 75.56 372 VAL A N 1
ATOM 2982 C CA . VAL A 1 372 ? 30.344 21.719 12.445 1 75.56 372 VAL A CA 1
ATOM 2983 C C . VAL A 1 372 ? 29.094 21.344 11.633 1 75.56 372 VAL A C 1
ATOM 2985 O O . VAL A 1 372 ? 28.562 20.25 11.766 1 75.56 372 VAL A O 1
ATOM 2988 N N . ARG A 1 373 ? 28.719 22.219 10.766 1 81.81 373 ARG A N 1
ATOM 2989 C CA . ARG A 1 373 ? 27.547 21.969 9.938 1 81.81 373 ARG A CA 1
ATOM 2990 C C . ARG A 1 373 ? 27.812 20.812 8.969 1 81.81 373 ARG A C 1
ATOM 2992 O O . ARG A 1 373 ? 26.953 19.969 8.758 1 81.81 373 ARG A O 1
ATOM 2999 N N . ILE A 1 374 ? 28.969 20.875 8.445 1 85.94 374 ILE A N 1
ATOM 3000 C CA . ILE A 1 374 ? 29.328 19.828 7.504 1 85.94 374 ILE A CA 1
ATOM 3001 C C . ILE A 1 374 ? 29.391 18.484 8.234 1 85.94 374 ILE A C 1
ATOM 3003 O O . ILE A 1 374 ? 28.875 17.484 7.742 1 85.94 374 ILE A O 1
ATOM 3007 N N . TYR A 1 375 ? 29.969 18.469 9.375 1 81.75 375 TYR A N 1
ATOM 3008 C CA . TYR A 1 375 ? 30.078 17.25 10.164 1 81.75 375 TYR A CA 1
ATOM 3009 C C . TYR A 1 375 ? 28.688 16.734 10.547 1 81.75 375 TYR A C 1
ATOM 3011 O O . TYR A 1 375 ? 28.422 15.539 10.469 1 81.75 375 TYR A O 1
ATOM 3019 N N . GLN A 1 376 ? 27.828 17.578 10.883 1 81.56 376 GLN A N 1
ATOM 3020 C CA . GLN A 1 376 ? 26.516 17.172 11.344 1 81.56 376 GLN A CA 1
ATOM 3021 C C . GLN A 1 376 ? 25.719 16.516 10.219 1 81.56 376 GLN A C 1
ATOM 3023 O O . GLN A 1 376 ? 25.062 15.477 10.422 1 81.56 376 GLN A O 1
ATOM 3028 N N . ILE A 1 377 ? 25.812 17.078 9.07 1 89.06 377 ILE A N 1
ATOM 3029 C CA . ILE A 1 377 ? 25.031 16.531 7.969 1 89.06 377 ILE A CA 1
ATOM 3030 C C . ILE A 1 377 ? 25.672 15.258 7.449 1 89.06 377 ILE A C 1
ATOM 3032 O O . ILE A 1 377 ? 24.984 14.273 7.172 1 89.06 377 ILE A O 1
ATOM 3036 N N . VAL A 1 378 ? 26.938 15.219 7.34 1 89.25 378 VAL A N 1
ATOM 3037 C CA . VAL A 1 378 ? 27.656 14.062 6.809 1 89.25 378 VAL A CA 1
ATOM 3038 C C . VAL A 1 378 ? 27.578 12.906 7.805 1 89.25 378 VAL A C 1
ATOM 3040 O O . VAL A 1 378 ? 27.344 11.758 7.422 1 89.25 378 VAL A O 1
ATOM 3043 N N . ALA A 1 379 ? 27.734 13.211 9.055 1 85.31 379 ALA A N 1
ATOM 3044 C CA . ALA A 1 379 ? 27.656 12.18 10.086 1 85.31 379 ALA A CA 1
ATOM 3045 C C . ALA A 1 379 ? 26.25 11.578 10.141 1 85.31 379 ALA A C 1
ATOM 3047 O O . ALA A 1 379 ? 26.094 10.359 10.266 1 85.31 379 ALA A O 1
ATOM 3048 N N . LEU A 1 380 ? 25.297 12.422 10.031 1 88.38 380 LEU A N 1
ATOM 3049 C CA . LEU A 1 380 ? 23.906 11.945 10.039 1 88.38 380 LEU A CA 1
ATOM 3050 C C . LEU A 1 380 ? 23.625 11.086 8.805 1 88.38 380 LEU A C 1
ATOM 3052 O O . LEU A 1 380 ? 22.922 10.078 8.898 1 88.38 380 LEU A O 1
ATOM 3056 N N . TYR A 1 381 ? 24.156 11.547 7.656 1 93.62 381 TYR A N 1
ATOM 3057 C CA . TYR A 1 381 ? 23.984 10.82 6.402 1 93.62 381 TYR A CA 1
ATOM 3058 C C . TYR A 1 381 ? 24.547 9.406 6.512 1 93.62 381 TYR A C 1
ATOM 3060 O O . TYR A 1 381 ? 23.875 8.438 6.145 1 93.62 381 TYR A O 1
ATOM 3068 N N . PHE A 1 382 ? 25.672 9.273 7.094 1 91.81 382 PHE A N 1
ATOM 3069 C CA . PHE A 1 382 ? 26.312 7.961 7.188 1 91.81 382 PHE A CA 1
ATOM 3070 C C . PHE A 1 382 ? 25.688 7.141 8.32 1 91.81 382 PHE A C 1
ATOM 3072 O O . PHE A 1 382 ? 25.609 5.918 8.227 1 91.81 382 PHE A O 1
ATOM 3079 N N . PHE A 1 383 ? 25.297 7.789 9.344 1 89.31 383 PHE A N 1
ATOM 3080 C CA . PHE A 1 383 ? 24.578 7.09 10.391 1 89.31 383 PHE A CA 1
ATOM 3081 C C . PHE A 1 383 ? 23.312 6.438 9.836 1 89.31 383 PHE A C 1
ATOM 3083 O O . PHE A 1 383 ? 23.047 5.27 10.109 1 89.31 383 PHE A O 1
ATOM 3090 N N . GLY A 1 384 ? 22.562 7.215 9.031 1 91.69 384 GLY A N 1
ATOM 3091 C CA . GLY A 1 384 ? 21.359 6.688 8.406 1 91.69 384 GLY A CA 1
ATOM 3092 C C . GLY A 1 384 ? 21.641 5.535 7.457 1 91.69 384 GLY A C 1
ATOM 3093 O O . GLY A 1 384 ? 20.875 4.566 7.414 1 91.69 384 GLY A O 1
ATOM 3094 N N . GLU A 1 385 ? 22.688 5.633 6.695 1 93.69 385 GLU A N 1
ATOM 3095 C CA . GLU A 1 385 ? 23.031 4.551 5.777 1 93.69 385 GLU A CA 1
ATOM 3096 C C . GLU A 1 385 ? 23.391 3.275 6.539 1 93.69 385 GLU A C 1
ATOM 3098 O O . GLU A 1 385 ? 23.062 2.172 6.094 1 93.69 385 GLU A O 1
ATOM 3103 N N . THR A 1 386 ? 24.047 3.414 7.656 1 91.25 386 THR A N 1
ATOM 3104 C CA . THR A 1 386 ? 24.375 2.252 8.477 1 91.25 386 THR A CA 1
ATOM 3105 C C . THR A 1 386 ? 23.109 1.584 9 1 91.25 386 THR A C 1
ATOM 3107 O O . THR A 1 386 ? 23 0.356 8.992 1 91.25 386 THR A O 1
ATOM 3110 N N . LEU A 1 387 ? 22.234 2.377 9.43 1 89.62 387 LEU A N 1
ATOM 3111 C CA . LEU A 1 387 ? 20.953 1.834 9.883 1 89.62 387 LEU A CA 1
ATOM 3112 C C . LEU A 1 387 ? 20.234 1.133 8.742 1 89.62 387 LEU A C 1
ATOM 3114 O O . LEU A 1 387 ? 19.688 0.044 8.922 1 89.62 387 LEU A O 1
ATOM 3118 N N . ASN A 1 388 ? 20.234 1.795 7.609 1 92.56 388 ASN A N 1
ATOM 3119 C CA . ASN A 1 388 ? 19.625 1.205 6.418 1 92.56 388 ASN A CA 1
ATOM 3120 C C . ASN A 1 388 ? 20.25 -0.15 6.09 1 92.56 388 ASN A C 1
ATOM 3122 O O . ASN A 1 388 ? 19.547 -1.104 5.773 1 92.56 388 ASN A O 1
ATOM 3126 N N . ALA A 1 389 ? 21.531 -0.221 6.25 1 92.25 389 ALA A N 1
ATOM 3127 C CA . ALA A 1 389 ? 22.25 -1.46 5.973 1 92.25 389 ALA A CA 1
ATOM 3128 C C . ALA A 1 389 ? 21.891 -2.543 6.984 1 92.25 389 ALA A C 1
ATOM 3130 O O . ALA A 1 389 ? 21.75 -3.717 6.625 1 92.25 389 ALA A O 1
ATOM 3131 N N . ILE A 1 390 ? 21.719 -2.18 8.164 1 89.38 390 ILE A N 1
ATOM 3132 C CA . ILE A 1 390 ? 21.375 -3.139 9.203 1 89.38 390 ILE A CA 1
ATOM 3133 C C . ILE A 1 390 ? 19.984 -3.721 8.938 1 89.38 390 ILE A C 1
ATOM 3135 O O . ILE A 1 390 ? 19.797 -4.938 8.992 1 89.38 390 ILE A O 1
ATOM 3139 N N . PHE A 1 391 ? 19.031 -2.881 8.617 1 90.56 391 PHE A N 1
ATOM 3140 C CA . PHE A 1 391 ? 17.688 -3.354 8.305 1 90.56 391 PHE A CA 1
ATOM 3141 C C . PHE A 1 391 ? 17.719 -4.266 7.082 1 90.56 391 PHE A C 1
ATOM 3143 O O . PHE A 1 391 ? 17.031 -5.289 7.051 1 90.56 391 PHE A O 1
ATOM 3150 N N . THR A 1 392 ? 18.469 -3.855 6.078 1 90.56 392 THR A N 1
ATOM 3151 C CA . THR A 1 392 ? 18.562 -4.641 4.855 1 90.56 392 THR A CA 1
ATOM 3152 C C . THR A 1 392 ? 19.156 -6.016 5.141 1 90.56 392 THR A C 1
ATOM 3154 O O . THR A 1 392 ? 18.656 -7.031 4.648 1 90.56 392 THR A O 1
ATOM 3157 N N . LEU A 1 393 ? 20.156 -6.016 5.992 1 87.38 393 LEU A N 1
ATOM 3158 C CA . LEU A 1 393 ? 20.812 -7.273 6.328 1 87.38 393 LEU A CA 1
ATOM 3159 C C . LEU A 1 393 ? 19.875 -8.172 7.141 1 87.38 393 LEU A C 1
ATOM 3161 O O . LEU A 1 393 ? 19.844 -9.383 6.93 1 87.38 393 LEU A O 1
ATOM 3165 N N . LEU A 1 394 ? 19.219 -7.602 8 1 84 394 LEU A N 1
ATOM 3166 C CA . LEU A 1 394 ? 18.25 -8.359 8.781 1 84 394 LEU A CA 1
ATOM 3167 C C . LEU A 1 394 ? 17.188 -9 7.879 1 84 394 LEU A C 1
ATOM 3169 O O . LEU A 1 394 ? 16.844 -10.164 8.055 1 84 394 LEU A O 1
ATOM 3173 N N . GLY A 1 395 ? 16.703 -8.273 6.961 1 85.94 395 GLY A N 1
ATOM 3174 C CA . GLY A 1 395 ? 15.742 -8.805 6.012 1 85.94 395 GLY A CA 1
ATOM 3175 C C . GLY A 1 395 ? 16.297 -9.93 5.16 1 85.94 395 GLY A C 1
ATOM 3176 O O . GLY A 1 395 ? 15.617 -10.93 4.93 1 85.94 395 GLY A O 1
ATOM 3177 N N . LYS A 1 396 ? 17.469 -9.773 4.727 1 84.69 396 LYS A N 1
ATOM 3178 C CA . LYS A 1 396 ? 18.094 -10.781 3.881 1 84.69 396 LYS A CA 1
ATOM 3179 C C . LYS A 1 396 ? 18.312 -12.086 4.648 1 84.69 396 LYS A C 1
ATOM 3181 O O . LYS A 1 396 ? 18.141 -13.172 4.102 1 84.69 396 LYS A O 1
ATOM 3186 N N . ARG A 1 397 ? 18.547 -11.969 5.812 1 81.12 397 ARG A N 1
ATOM 3187 C CA . ARG A 1 397 ? 18.875 -13.156 6.598 1 81.12 397 ARG A CA 1
ATOM 3188 C C . ARG A 1 397 ? 17.609 -13.875 7.059 1 81.12 397 ARG A C 1
ATOM 3190 O O . ARG A 1 397 ? 17.578 -15.102 7.125 1 81.12 397 ARG A O 1
ATOM 3197 N N . LEU A 1 398 ? 16.609 -13.102 7.348 1 78.81 398 LEU A N 1
ATOM 3198 C CA . LEU A 1 398 ? 15.406 -13.711 7.898 1 78.81 398 LEU A CA 1
ATOM 3199 C C . LEU A 1 398 ? 14.344 -13.898 6.82 1 78.81 398 LEU A C 1
ATOM 3201 O O . LEU A 1 398 ? 13.531 -14.82 6.898 1 78.81 398 LEU A O 1
ATOM 3205 N N . GLY A 1 399 ? 14.25 -13.062 5.926 1 73.75 399 GLY A N 1
ATOM 3206 C CA . GLY A 1 399 ? 13.25 -13.141 4.871 1 73.75 399 GLY A CA 1
ATOM 3207 C C . GLY A 1 399 ? 13.727 -13.906 3.65 1 73.75 399 GLY A C 1
ATOM 3208 O O . GLY A 1 399 ? 12.914 -14.398 2.861 1 73.75 399 GLY A O 1
ATOM 3209 N N . GLY A 1 400 ? 14.859 -14.234 3.537 1 71.44 400 GLY A N 1
ATOM 3210 C CA . GLY A 1 400 ? 15.656 -14.805 2.461 1 71.44 400 GLY A CA 1
ATOM 3211 C C . GLY A 1 400 ? 14.82 -15.414 1.354 1 71.44 400 GLY A C 1
ATOM 3212 O O . GLY A 1 400 ? 13.812 -16.078 1.624 1 71.44 400 GLY A O 1
ATOM 3213 N N . GLN A 1 401 ? 14.57 -14.977 0.203 1 80.56 401 GLN A N 1
ATOM 3214 C CA . GLN A 1 401 ? 13.945 -15.492 -1.011 1 80.56 401 GLN A CA 1
ATOM 3215 C C . GLN A 1 401 ? 14.992 -15.797 -2.08 1 80.56 401 GLN A C 1
ATOM 3217 O O . GLN A 1 401 ? 16.062 -15.195 -2.09 1 80.56 401 GLN A O 1
ATOM 3222 N N . LEU A 1 402 ? 14.625 -16.859 -2.773 1 88.25 402 LEU A N 1
ATOM 3223 C CA . LEU A 1 402 ? 15.547 -17.219 -3.846 1 88.25 402 LEU A CA 1
ATOM 3224 C C . LEU A 1 402 ? 15.516 -16.188 -4.965 1 88.25 402 LEU A C 1
ATOM 3226 O O . LEU A 1 402 ? 14.445 -15.695 -5.328 1 88.25 402 LEU A O 1
ATOM 3230 N N . ARG A 1 403 ? 16.656 -15.828 -5.402 1 92.75 403 ARG A N 1
ATOM 3231 C CA . ARG A 1 403 ? 16.75 -14.883 -6.508 1 92.75 403 ARG A CA 1
ATOM 3232 C C . ARG A 1 403 ? 16.234 -15.5 -7.801 1 92.75 403 ARG A C 1
ATOM 3234 O O . ARG A 1 403 ? 16.141 -16.719 -7.922 1 92.75 403 ARG A O 1
ATOM 3241 N N . PRO A 1 404 ? 15.914 -14.672 -8.766 1 91.88 404 PRO A N 1
ATOM 3242 C CA . PRO A 1 404 ? 15.398 -15.188 -10.039 1 91.88 404 PRO A CA 1
ATOM 3243 C C . PRO A 1 404 ? 16.406 -16.078 -10.766 1 91.88 404 PRO A C 1
ATOM 3245 O O . PRO A 1 404 ? 16.016 -16.984 -11.492 1 91.88 404 PRO A O 1
ATOM 3248 N N . HIS A 1 405 ? 17.672 -15.875 -10.562 1 92.88 405 HIS A N 1
ATOM 3249 C CA . HIS A 1 405 ? 18.688 -16.641 -11.273 1 92.88 405 HIS A CA 1
ATOM 3250 C C . HIS A 1 405 ? 19.25 -17.75 -10.383 1 92.88 405 HIS A C 1
ATOM 3252 O O . HIS A 1 405 ? 20.359 -18.234 -10.625 1 92.88 405 HIS A O 1
ATOM 3258 N N . PHE A 1 406 ? 18.562 -18.172 -9.344 1 92.25 406 PHE A N 1
ATOM 3259 C CA . PHE A 1 406 ? 19.062 -19.109 -8.336 1 92.25 406 PHE A CA 1
ATOM 3260 C C . PHE A 1 406 ? 19.531 -20.406 -8.984 1 92.25 406 PHE A C 1
ATOM 3262 O O . PHE A 1 406 ? 20.641 -20.875 -8.703 1 92.25 406 PHE A O 1
ATOM 3269 N N . LEU A 1 407 ? 18.703 -20.969 -9.883 1 90.19 407 LEU A N 1
ATOM 3270 C CA . LEU A 1 407 ? 19.031 -22.266 -10.461 1 90.19 407 LEU A CA 1
ATOM 3271 C C . LEU A 1 407 ? 20.281 -22.156 -11.352 1 90.19 407 LEU A C 1
ATOM 3273 O O . LEU A 1 407 ? 21.078 -23.094 -11.406 1 90.19 407 LEU A O 1
ATOM 3277 N N . ALA A 1 408 ? 20.391 -21.031 -12.023 1 91.62 408 ALA A N 1
ATOM 3278 C CA . ALA A 1 408 ? 21.578 -20.812 -12.859 1 91.62 408 ALA A CA 1
ATOM 3279 C C . ALA A 1 408 ? 22.828 -20.672 -12.008 1 91.62 408 ALA A C 1
ATOM 3281 O O . ALA A 1 408 ? 23.922 -21.062 -12.43 1 91.62 408 ALA A O 1
ATOM 3282 N N . THR A 1 409 ? 22.703 -20.156 -10.805 1 92.31 409 THR A N 1
ATOM 3283 C CA . THR A 1 409 ? 23.828 -19.969 -9.898 1 92.31 409 THR A CA 1
ATOM 3284 C C . THR A 1 409 ? 24.094 -21.219 -9.078 1 92.31 409 THR A C 1
ATOM 3286 O O . THR A 1 409 ? 25.25 -21.578 -8.844 1 92.31 409 THR A O 1
ATOM 3289 N N . CYS A 1 410 ? 23.094 -21.812 -8.633 1 90.06 410 CYS A N 1
ATOM 3290 C CA . CYS A 1 410 ? 23.188 -23.031 -7.832 1 90.06 410 CYS A CA 1
ATOM 3291 C C . CYS A 1 410 ? 23.734 -24.188 -8.656 1 90.06 410 CYS A C 1
ATOM 3293 O O . CYS A 1 410 ? 24.594 -24.938 -8.195 1 90.06 410 CYS A O 1
ATOM 3295 N N . VAL A 1 411 ? 23.312 -24.422 -9.891 1 91.31 411 VAL A N 1
ATOM 3296 C CA . VAL A 1 411 ? 23.656 -25.562 -10.734 1 91.31 411 VAL A CA 1
ATOM 3297 C C . VAL A 1 411 ? 23.453 -26.859 -9.945 1 91.31 411 VAL A C 1
ATOM 3299 O O . VAL A 1 411 ? 24.406 -27.562 -9.641 1 91.31 411 VAL A O 1
ATOM 3302 N N . PRO A 1 412 ? 22.188 -27.141 -9.742 1 90 412 PRO A N 1
ATOM 3303 C CA . PRO A 1 412 ? 21.891 -28.297 -8.883 1 90 412 PRO A CA 1
ATOM 3304 C C . PRO A 1 412 ? 22.375 -29.609 -9.484 1 90 412 PRO A C 1
ATOM 3306 O O . PRO A 1 412 ? 22.359 -29.781 -10.703 1 90 412 PRO A O 1
ATOM 3309 N N . ASP A 1 413 ? 22.812 -30.469 -8.609 1 90.19 413 ASP A N 1
ATOM 3310 C CA . ASP A 1 413 ? 23.109 -31.844 -8.992 1 90.19 413 ASP A CA 1
ATOM 3311 C C . ASP A 1 413 ? 21.828 -32.688 -9.016 1 90.19 413 ASP A C 1
ATOM 3313 O O . ASP A 1 413 ? 21.406 -33.188 -7.98 1 90.19 413 ASP A O 1
ATOM 3317 N N . TYR A 1 414 ? 21.344 -32.875 -10.195 1 87.25 414 TYR A N 1
ATOM 3318 C CA . TYR A 1 414 ? 20.047 -33.5 -10.383 1 87.25 414 TYR A CA 1
ATOM 3319 C C . TYR A 1 414 ? 20.094 -34.969 -10.008 1 87.25 414 TYR A C 1
ATOM 3321 O O . TYR A 1 414 ? 19.047 -35.625 -9.891 1 87.25 414 TYR A O 1
ATOM 3329 N N . SER A 1 415 ? 21.25 -35.469 -9.742 1 87.06 415 SER A N 1
ATOM 3330 C CA . SER A 1 415 ? 21.391 -36.875 -9.336 1 87.06 415 SER A CA 1
ATOM 3331 C C . SER A 1 415 ? 21.078 -37.062 -7.855 1 87.06 415 SER A C 1
ATOM 3333 O O . SER A 1 415 ? 20.797 -38.156 -7.398 1 87.06 415 SER A O 1
ATOM 3335 N N . LEU A 1 416 ? 21.094 -36.031 -7.168 1 86 416 LEU A N 1
ATOM 3336 C CA . LEU A 1 416 ? 20.969 -36.094 -5.715 1 86 416 LEU A CA 1
ATOM 3337 C C . LEU A 1 416 ? 19.5 -36.031 -5.293 1 86 416 LEU A C 1
ATOM 3339 O O . LEU A 1 416 ? 19.172 -36.281 -4.129 1 86 416 LEU A O 1
ATOM 3343 N N . PHE A 1 417 ? 18.641 -35.594 -6.184 1 82.44 417 PHE A N 1
ATOM 3344 C CA . PHE A 1 417 ? 17.219 -35.5 -5.836 1 82.44 417 PHE A CA 1
ATOM 3345 C C . PHE A 1 417 ? 16.344 -35.781 -7.047 1 82.44 417 PHE A C 1
ATOM 3347 O O . PHE A 1 417 ? 16.844 -35.969 -8.156 1 82.44 417 PHE A O 1
ATOM 3354 N N . ASN A 1 418 ? 14.953 -36 -6.742 1 81.56 418 ASN A N 1
ATOM 3355 C CA . ASN A 1 418 ? 13.953 -36.188 -7.789 1 81.56 418 ASN A CA 1
ATOM 3356 C C . ASN A 1 418 ? 12.984 -35.031 -7.871 1 81.56 418 ASN A C 1
ATOM 3358 O O . ASN A 1 418 ? 12.453 -34.594 -6.855 1 81.56 418 ASN A O 1
ATOM 3362 N N . CYS A 1 419 ? 12.828 -34.5 -9.031 1 79 419 CYS A N 1
ATOM 3363 C CA . CYS A 1 419 ? 11.961 -33.344 -9.25 1 79 419 CYS A CA 1
ATOM 3364 C C . CYS A 1 419 ? 10.516 -33.688 -8.914 1 79 419 CYS A C 1
ATOM 3366 O O . CYS A 1 419 ? 9.672 -32.781 -8.797 1 79 419 CYS A O 1
ATOM 3368 N N . SER A 1 420 ? 10.273 -34.938 -8.781 1 69.88 420 SER A N 1
ATOM 3369 C CA . SER A 1 420 ? 8.938 -35.344 -8.344 1 69.88 420 SER A CA 1
ATOM 3370 C C . SER A 1 420 ? 8.711 -35 -6.875 1 69.88 420 SER A C 1
ATOM 3372 O O . SER A 1 420 ? 7.57 -34.938 -6.418 1 69.88 420 SER A O 1
ATOM 3374 N N . ASP A 1 421 ? 9.883 -34.844 -6.289 1 64.44 421 ASP A N 1
ATOM 3375 C CA . ASP A 1 421 ? 9.766 -34.469 -4.883 1 64.44 421 ASP A CA 1
ATOM 3376 C C . ASP A 1 421 ? 9.203 -33.031 -4.738 1 64.44 421 ASP A C 1
ATOM 3378 O O . ASP A 1 421 ? 9.445 -32.188 -5.59 1 64.44 421 ASP A O 1
ATOM 3382 N N . VAL A 1 422 ? 8.312 -32.844 -3.842 1 64 422 VAL A N 1
ATOM 3383 C CA . VAL A 1 422 ? 7.559 -31.609 -3.684 1 64 422 VAL A CA 1
ATOM 3384 C C . VAL A 1 422 ? 8.523 -30.438 -3.471 1 64 422 VAL A C 1
ATOM 3386 O O . VAL A 1 422 ? 8.461 -29.438 -4.176 1 64 422 VAL A O 1
ATOM 3389 N N . MET A 1 423 ? 9.43 -30.422 -2.449 1 74.19 423 MET A N 1
ATOM 3390 C CA . MET A 1 423 ? 10.375 -29.344 -2.158 1 74.19 423 MET A CA 1
ATOM 3391 C C . MET A 1 423 ? 11.773 -29.906 -1.941 1 74.19 423 MET A C 1
ATOM 3393 O O . MET A 1 423 ? 11.961 -30.859 -1.182 1 74.19 423 MET A O 1
ATOM 3397 N N . ILE A 1 424 ? 12.734 -29.438 -2.785 1 77.69 424 ILE A N 1
ATOM 3398 C CA . ILE A 1 424 ? 14.125 -29.859 -2.697 1 77.69 424 ILE A CA 1
ATOM 3399 C C . ILE A 1 424 ? 14.859 -29.016 -1.659 1 77.69 424 ILE A C 1
ATOM 3401 O O . ILE A 1 424 ? 14.875 -27.781 -1.749 1 77.69 424 ILE A O 1
ATOM 3405 N N . THR A 1 425 ? 15.195 -29.672 -0.654 1 75.75 425 THR A N 1
ATOM 3406 C CA . THR A 1 425 ? 15.961 -29.016 0.404 1 75.75 425 THR A CA 1
ATOM 3407 C C . THR A 1 425 ? 17.344 -29.672 0.549 1 75.75 425 THR A C 1
ATOM 3409 O O . THR A 1 425 ? 17.641 -30.656 -0.121 1 75.75 425 THR A O 1
ATOM 3412 N N . GLY A 1 426 ? 18.234 -29.062 1.165 1 73.44 426 GLY A N 1
ATOM 3413 C CA . GLY A 1 426 ? 19.531 -29.656 1.413 1 73.44 426 GLY A CA 1
ATOM 3414 C C . GLY A 1 426 ? 20.641 -29.047 0.556 1 73.44 426 GLY A C 1
ATOM 3415 O O . GLY A 1 426 ? 20.422 -28.047 -0.123 1 73.44 426 GLY A O 1
ATOM 3416 N N . ASP A 1 427 ? 21.812 -29.688 0.587 1 79.38 427 ASP A N 1
ATOM 3417 C CA . ASP A 1 427 ? 23 -29.203 -0.124 1 79.38 427 ASP A CA 1
ATOM 3418 C C . ASP A 1 427 ? 23.109 -29.828 -1.509 1 79.38 427 ASP A C 1
ATOM 3420 O O . ASP A 1 427 ? 23.812 -30.828 -1.688 1 79.38 427 ASP A O 1
ATOM 3424 N N . VAL A 1 428 ? 22.422 -29.297 -2.445 1 86.75 428 VAL A N 1
ATOM 3425 C CA . VAL A 1 428 ? 22.344 -29.906 -3.771 1 86.75 428 VAL A CA 1
ATOM 3426 C C . VAL A 1 428 ? 23.047 -29 -4.789 1 86.75 428 VAL A C 1
ATOM 3428 O O . VAL A 1 428 ? 23.125 -29.344 -5.973 1 86.75 428 VAL A O 1
ATOM 3431 N N . CYS A 1 429 ? 23.5 -27.891 -4.352 1 88.94 429 CYS A N 1
ATOM 3432 C CA . CYS A 1 429 ? 24.078 -26.922 -5.281 1 88.94 429 CYS A CA 1
ATOM 3433 C C . CYS A 1 429 ? 25.562 -27.203 -5.516 1 88.94 429 CYS A C 1
ATOM 3435 O O . CYS A 1 429 ? 26.281 -27.578 -4.586 1 88.94 429 CYS A O 1
ATOM 3437 N N . THR A 1 430 ? 26 -27.016 -6.738 1 91.5 430 THR A N 1
ATOM 3438 C CA . THR A 1 430 ? 27.391 -27.281 -7.09 1 91.5 430 THR A CA 1
ATOM 3439 C C . THR A 1 430 ? 28.109 -26 -7.5 1 91.5 430 THR A C 1
ATOM 3441 O O . THR A 1 430 ? 29.312 -26.016 -7.734 1 91.5 430 THR A O 1
ATOM 3444 N N . GLY A 1 431 ? 27.453 -24.953 -7.617 1 90.94 431 GLY A N 1
ATOM 3445 C CA . GLY A 1 431 ? 28.062 -23.703 -8.016 1 90.94 431 GLY A CA 1
ATOM 3446 C C . GLY A 1 431 ? 28.984 -23.125 -6.957 1 90.94 431 GLY A C 1
ATOM 3447 O O . GLY A 1 431 ? 29.328 -23.797 -5.984 1 90.94 431 GLY A O 1
ATOM 3448 N N . ASN A 1 432 ? 29.469 -21.891 -7.266 1 89.5 432 ASN A N 1
ATOM 3449 C CA . ASN A 1 432 ? 30.328 -21.172 -6.34 1 89.5 432 ASN A CA 1
ATOM 3450 C C . ASN A 1 432 ? 29.609 -20.844 -5.035 1 89.5 432 ASN A C 1
ATOM 3452 O O . ASN A 1 432 ? 28.5 -20.312 -5.055 1 89.5 432 ASN A O 1
ATOM 3456 N N . SER A 1 433 ? 30.203 -21.172 -3.906 1 85.31 433 SER A N 1
ATOM 3457 C CA . SER A 1 433 ? 29.578 -21.062 -2.592 1 85.31 433 SER A CA 1
ATOM 3458 C C . SER A 1 433 ? 29.172 -19.609 -2.293 1 85.31 433 SER A C 1
ATOM 3460 O O . SER A 1 433 ? 28.109 -19.375 -1.745 1 85.31 433 SER A O 1
ATOM 3462 N N . LYS A 1 434 ? 30.047 -18.734 -2.627 1 85 434 LYS A N 1
ATOM 3463 C CA . LYS A 1 434 ? 29.75 -17.328 -2.354 1 85 434 LYS A CA 1
ATOM 3464 C C . LYS A 1 434 ? 28.547 -16.859 -3.164 1 85 434 LYS A C 1
ATOM 3466 O O . LYS A 1 434 ? 27.703 -16.125 -2.65 1 85 434 LYS A O 1
ATOM 3471 N N . ASP A 1 435 ? 28.469 -17.234 -4.367 1 88.81 435 ASP A N 1
ATOM 3472 C CA . ASP A 1 435 ? 27.359 -16.844 -5.246 1 88.81 435 ASP A CA 1
ATOM 3473 C C . ASP A 1 435 ? 26.047 -17.484 -4.812 1 88.81 435 ASP A C 1
ATOM 3475 O O . ASP A 1 435 ? 24.984 -16.875 -4.922 1 88.81 435 ASP A O 1
ATOM 3479 N N . ILE A 1 436 ? 26.188 -18.703 -4.348 1 87.5 436 ILE A N 1
ATOM 3480 C CA . ILE A 1 436 ? 25 -19.406 -3.875 1 87.5 436 ILE A CA 1
ATOM 3481 C C . ILE A 1 436 ? 24.453 -18.703 -2.639 1 87.5 436 ILE A C 1
ATOM 3483 O O . ILE A 1 436 ? 23.234 -18.516 -2.514 1 87.5 436 ILE A O 1
ATOM 3487 N N . GLN A 1 437 ? 25.328 -18.328 -1.751 1 83.5 437 GLN A N 1
ATOM 3488 C CA . GLN A 1 437 ? 24.891 -17.609 -0.55 1 83.5 437 GLN A CA 1
ATOM 3489 C C . GLN A 1 437 ? 24.203 -16.297 -0.905 1 83.5 437 GLN A C 1
ATOM 3491 O O . GLN A 1 437 ? 23.234 -15.906 -0.257 1 83.5 437 GLN A O 1
ATOM 3496 N N . ASP A 1 438 ? 24.672 -15.656 -1.883 1 86.94 438 ASP A N 1
ATOM 3497 C CA . ASP A 1 438 ? 24.062 -14.414 -2.34 1 86.94 438 ASP A CA 1
ATOM 3498 C C . ASP A 1 438 ? 22.703 -14.68 -2.994 1 86.94 438 ASP A C 1
ATOM 3500 O O . ASP A 1 438 ? 21.781 -13.875 -2.861 1 86.94 438 ASP A O 1
ATOM 3504 N N . ALA A 1 439 ? 22.609 -15.797 -3.658 1 89.94 439 ALA A N 1
ATOM 3505 C CA . ALA A 1 439 ? 21.406 -16.109 -4.445 1 89.94 439 ALA A CA 1
ATOM 3506 C C . ALA A 1 439 ? 20.25 -16.516 -3.543 1 89.94 439 ALA A C 1
ATOM 3508 O O . ALA A 1 439 ? 19.094 -16.547 -3.98 1 89.94 439 ALA A O 1
ATOM 3509 N N . ILE A 1 440 ? 20.578 -16.844 -2.277 1 86.94 440 ILE A N 1
ATOM 3510 C CA . ILE A 1 440 ? 19.5 -17.266 -1.385 1 86.94 440 ILE A CA 1
ATOM 3511 C C . ILE A 1 440 ? 19.062 -16.094 -0.518 1 86.94 440 ILE A C 1
ATOM 3513 O O . ILE A 1 440 ? 18.219 -16.25 0.374 1 86.94 440 ILE A O 1
ATOM 3517 N N . GLN A 1 441 ? 19.562 -14.953 -0.713 1 86.94 441 GLN A N 1
ATOM 3518 C CA . GLN A 1 441 ? 19.234 -13.75 0.054 1 86.94 441 GLN A CA 1
ATOM 3519 C C . GLN A 1 441 ? 18.766 -12.633 -0.86 1 86.94 441 GLN A C 1
ATOM 3521 O O . GLN A 1 441 ? 19.391 -11.57 -0.931 1 86.94 441 GLN A O 1
ATOM 3526 N N . SER A 1 442 ? 17.594 -12.797 -1.41 1 89.56 442 SER A N 1
ATOM 3527 C CA . SER A 1 442 ? 17.094 -11.828 -2.385 1 89.56 442 SER A CA 1
ATOM 3528 C C . SER A 1 442 ? 16.375 -10.68 -1.701 1 89.56 442 SER A C 1
ATOM 3530 O O . SER A 1 442 ? 16.562 -9.516 -2.066 1 89.56 442 SER A O 1
ATOM 3532 N N . PHE A 1 443 ? 15.648 -10.922 -0.634 1 87.31 443 PHE A N 1
ATOM 3533 C CA . PHE A 1 443 ? 14.758 -9.938 -0.027 1 87.31 443 PHE A CA 1
ATOM 3534 C C . PHE A 1 443 ? 15.391 -9.328 1.217 1 87.31 443 PHE A C 1
ATOM 3536 O O . PHE A 1 443 ? 15.812 -10.047 2.123 1 87.31 443 PHE A O 1
ATOM 3543 N N . PRO A 1 444 ? 15.43 -7.992 1.332 1 92 444 PRO A N 1
ATOM 3544 C CA . PRO A 1 444 ? 15.109 -6.961 0.34 1 92 444 PRO A CA 1
ATOM 3545 C C . PRO A 1 444 ? 16.312 -6.574 -0.519 1 92 444 PRO A C 1
ATOM 3547 O O . PRO A 1 444 ? 17.422 -7.023 -0.259 1 92 444 PRO A O 1
ATOM 3550 N N . SER A 1 445 ? 16.078 -5.789 -1.578 1 95.44 445 SER A N 1
ATOM 3551 C CA . SER A 1 445 ? 17.172 -5.371 -2.455 1 95.44 445 SER A CA 1
ATOM 3552 C C . SER A 1 445 ? 18.047 -4.309 -1.791 1 95.44 445 SER A C 1
ATOM 3554 O O . SER A 1 445 ? 17.547 -3.234 -1.435 1 95.44 445 SER A O 1
ATOM 3556 N N . GLY A 1 446 ? 19.312 -4.543 -1.589 1 95.06 446 GLY A N 1
ATOM 3557 C CA . GLY A 1 446 ? 20.25 -3.592 -1.01 1 95.06 446 GLY A CA 1
ATOM 3558 C C . GLY A 1 446 ? 20.5 -2.389 -1.897 1 95.06 446 GLY A C 1
ATOM 3559 O O . GLY A 1 446 ? 20.562 -1.257 -1.415 1 95.06 446 GLY A O 1
ATOM 3560 N N . HIS A 1 447 ? 20.625 -2.625 -3.238 1 96.5 447 HIS A N 1
ATOM 3561 C CA . HIS A 1 447 ? 20.812 -1.528 -4.184 1 96.5 447 HIS A CA 1
ATOM 3562 C C . HIS A 1 447 ? 19.641 -0.555 -4.137 1 96.5 447 HIS A C 1
ATOM 3564 O O . HIS A 1 447 ? 19.844 0.663 -4.129 1 96.5 447 HIS A O 1
ATOM 3570 N N . ALA A 1 448 ? 18.453 -1.138 -4.078 1 97.06 448 ALA A N 1
ATOM 3571 C CA . ALA A 1 448 ? 17.266 -0.294 -4.035 1 97.06 448 ALA A CA 1
ATOM 3572 C C . ALA A 1 448 ? 17.203 0.511 -2.738 1 97.06 448 ALA A C 1
ATOM 3574 O O . ALA A 1 448 ? 16.938 1.715 -2.76 1 97.06 448 ALA A O 1
ATOM 3575 N N . SER A 1 449 ? 17.469 -0.117 -1.651 1 97.12 449 SER A N 1
ATOM 3576 C CA . SER A 1 449 ? 17.422 0.551 -0.355 1 97.12 449 SER A CA 1
ATOM 3577 C C . SER A 1 449 ? 18.469 1.662 -0.264 1 97.12 449 SER A C 1
ATOM 3579 O O . SER A 1 449 ? 18.141 2.799 0.086 1 97.12 449 SER A O 1
ATOM 3581 N N . THR A 1 450 ? 19.656 1.394 -0.651 1 97.12 450 THR A N 1
ATOM 3582 C CA . THR A 1 450 ? 20.75 2.35 -0.538 1 97.12 450 THR A CA 1
ATOM 3583 C C . THR A 1 450 ? 20.562 3.512 -1.508 1 97.12 450 THR A C 1
ATOM 3585 O O . THR A 1 450 ? 20.781 4.672 -1.149 1 97.12 450 THR A O 1
ATOM 3588 N N . SER A 1 451 ? 20.188 3.207 -2.723 1 97.62 451 SER A N 1
ATOM 3589 C CA . SER A 1 451 ? 20.047 4.27 -3.713 1 97.62 451 SER A CA 1
ATOM 3590 C C . SER A 1 451 ? 18.906 5.219 -3.336 1 97.62 451 SER A C 1
ATOM 3592 O O . SER A 1 451 ? 19.062 6.438 -3.4 1 97.62 451 SER A O 1
ATOM 3594 N N . PHE A 1 452 ? 17.812 4.68 -2.902 1 97.5 452 PHE A N 1
ATOM 3595 C CA . PHE A 1 452 ? 16.688 5.555 -2.541 1 97.5 452 PHE A CA 1
ATOM 3596 C C . PHE A 1 452 ? 16.969 6.27 -1.224 1 97.5 452 PHE A C 1
ATOM 3598 O O . PHE A 1 452 ? 16.531 7.402 -1.021 1 97.5 452 PHE A O 1
ATOM 3605 N N . TYR A 1 453 ? 17.656 5.637 -0.264 1 97.12 453 TYR A N 1
ATOM 3606 C CA . TYR A 1 453 ? 18.062 6.355 0.938 1 97.12 453 TYR A CA 1
ATOM 3607 C C . TYR A 1 453 ? 18.922 7.57 0.584 1 97.12 453 TYR A C 1
ATOM 3609 O O . TYR A 1 453 ? 18.625 8.688 1.014 1 97.12 453 TYR A O 1
ATOM 3617 N N . SER A 1 454 ? 19.922 7.34 -0.255 1 97.56 454 SER A N 1
ATOM 3618 C CA . SER A 1 454 ? 20.922 8.359 -0.583 1 97.56 454 SER A CA 1
ATOM 3619 C C . SER A 1 454 ? 20.297 9.5 -1.388 1 97.56 454 SER A C 1
ATOM 3621 O O . SER A 1 454 ? 20.422 10.672 -1.027 1 97.56 454 SER A O 1
ATOM 3623 N N . MET A 1 455 ? 19.562 9.133 -2.355 1 97 455 MET A N 1
ATOM 3624 C CA . MET A 1 455 ? 19.031 10.148 -3.264 1 97 455 MET A CA 1
ATOM 3625 C C . MET A 1 455 ? 17.859 10.891 -2.625 1 97 455 MET A C 1
ATOM 3627 O O . MET A 1 455 ? 17.656 12.078 -2.883 1 97 455 MET A O 1
ATOM 3631 N N . MET A 1 456 ? 17.109 10.172 -1.836 1 95.75 456 MET A N 1
ATOM 3632 C CA . MET A 1 456 ? 16.047 10.859 -1.116 1 95.75 456 MET A CA 1
ATOM 3633 C C . MET A 1 456 ? 16.625 11.836 -0.096 1 95.75 456 MET A C 1
ATOM 3635 O O . MET A 1 456 ? 16.125 12.961 0.043 1 95.75 456 MET A O 1
ATOM 3639 N N . PHE A 1 457 ? 17.625 11.445 0.64 1 96.5 457 PHE A N 1
ATOM 3640 C CA . PHE A 1 457 ? 18.297 12.328 1.578 1 96.5 457 PHE A CA 1
ATOM 3641 C C . PHE A 1 457 ? 18.828 13.57 0.869 1 96.5 457 PHE A C 1
ATOM 3643 O O . PHE A 1 457 ? 18.625 14.688 1.342 1 96.5 457 PHE A O 1
ATOM 3650 N N . LEU A 1 458 ? 19.391 13.359 -0.277 1 95.62 458 LEU A N 1
ATOM 3651 C CA . LEU A 1 458 ? 19.938 14.461 -1.058 1 95.62 458 LEU A CA 1
ATOM 3652 C C . LEU A 1 458 ? 18.828 15.375 -1.557 1 95.62 458 LEU A C 1
ATOM 3654 O O . LEU A 1 458 ? 18.953 16.594 -1.506 1 95.62 458 LEU A O 1
ATOM 3658 N N . ALA A 1 459 ? 17.766 14.812 -2.043 1 93.81 459 ALA A N 1
ATOM 3659 C CA . ALA A 1 459 ? 16.641 15.602 -2.543 1 93.81 459 ALA A CA 1
ATOM 3660 C C . ALA A 1 459 ? 16.062 16.484 -1.444 1 93.81 459 ALA A C 1
ATOM 3662 O O . ALA A 1 459 ? 15.734 17.641 -1.688 1 93.81 459 ALA A O 1
ATOM 3663 N N . ILE A 1 460 ? 15.984 15.984 -0.259 1 92.62 460 ILE A N 1
ATOM 3664 C CA . ILE A 1 460 ? 15.445 16.734 0.865 1 92.62 460 ILE A CA 1
ATOM 3665 C C . ILE A 1 460 ? 16.438 17.828 1.277 1 92.62 460 ILE A C 1
ATOM 3667 O O . ILE A 1 460 ? 16.047 18.938 1.628 1 92.62 460 ILE A O 1
ATOM 3671 N N . TYR A 1 461 ? 17.719 17.531 1.286 1 92.88 461 TYR A N 1
ATOM 3672 C CA . TYR A 1 461 ? 18.75 18.531 1.568 1 92.88 461 TYR A CA 1
ATOM 3673 C C . TYR A 1 461 ? 18.656 19.688 0.593 1 92.88 461 TYR A C 1
ATOM 3675 O O . TYR A 1 461 ? 18.734 20.859 0.996 1 92.88 461 TYR A O 1
ATOM 3683 N N . ILE A 1 462 ? 18.484 19.344 -0.707 1 90 462 ILE A N 1
ATOM 3684 C CA . ILE A 1 462 ? 18.359 20.375 -1.735 1 90 462 ILE A CA 1
ATOM 3685 C C . ILE A 1 462 ? 17.125 21.234 -1.457 1 90 462 ILE A C 1
ATOM 3687 O O . ILE A 1 462 ? 17.172 22.453 -1.634 1 90 462 ILE A O 1
ATOM 3691 N N . GLN A 1 463 ? 16.125 20.625 -1.012 1 86.19 463 GLN A N 1
ATOM 3692 C CA . GLN A 1 463 ? 14.914 21.359 -0.66 1 86.19 463 GLN A CA 1
ATOM 3693 C C . GLN A 1 463 ? 15.18 22.344 0.473 1 86.19 463 GLN A C 1
ATOM 3695 O O . GLN A 1 463 ? 14.68 23.484 0.454 1 86.19 463 GLN A O 1
ATOM 3700 N N . ALA A 1 464 ? 15.984 22.016 1.382 1 83.75 464 ALA A N 1
ATOM 3701 C CA . ALA A 1 464 ? 16.234 22.812 2.582 1 83.75 464 ALA A CA 1
ATOM 3702 C C . ALA A 1 464 ? 17.25 23.922 2.309 1 83.75 464 ALA A C 1
ATOM 3704 O O . ALA A 1 464 ? 17.141 25.016 2.854 1 83.75 464 ALA A O 1
ATOM 3705 N N . ARG A 1 465 ? 18.188 23.719 1.415 1 85 465 ARG A N 1
ATOM 3706 C CA . ARG A 1 465 ? 19.312 24.641 1.31 1 85 465 ARG A CA 1
ATOM 3707 C C . ARG A 1 465 ? 19.203 25.5 0.056 1 85 465 ARG A C 1
ATOM 3709 O O . ARG A 1 465 ? 19.703 26.625 0.021 1 85 465 ARG A O 1
ATOM 3716 N N . LEU A 1 466 ? 18.672 24.922 -0.963 1 81.06 466 LEU A N 1
ATOM 3717 C CA . LEU A 1 466 ? 18.562 25.719 -2.18 1 81.06 466 LEU A CA 1
ATOM 3718 C C . LEU A 1 466 ? 17.375 26.672 -2.102 1 81.06 466 LEU A C 1
ATOM 3720 O O . LEU A 1 466 ? 16.219 26.266 -2.311 1 81.06 466 LEU A O 1
ATOM 3724 N N . LEU A 1 467 ? 17.594 27.844 -1.789 1 71 467 LEU A N 1
ATOM 3725 C CA . LEU A 1 467 ? 16.562 28.844 -1.538 1 71 467 LEU A CA 1
ATOM 3726 C C . LEU A 1 467 ? 16.391 29.766 -2.734 1 71 467 LEU A C 1
ATOM 3728 O O . LEU A 1 467 ? 15.703 30.781 -2.643 1 71 467 LEU A O 1
ATOM 3732 N N . TRP A 1 468 ? 17.094 29.375 -3.789 1 65.12 468 TRP A N 1
ATOM 3733 C CA . TRP A 1 468 ? 16.984 30.203 -4.98 1 65.12 468 TRP A CA 1
ATOM 3734 C C . TRP A 1 468 ? 15.539 30.266 -5.469 1 65.12 468 TRP A C 1
ATOM 3736 O O . TRP A 1 468 ? 15.023 29.281 -6.008 1 65.12 468 TRP A O 1
ATOM 3746 N N . ARG A 1 469 ? 14.742 31.312 -5.156 1 61.66 469 ARG A N 1
ATOM 3747 C CA . ARG A 1 469 ? 13.305 31.438 -5.402 1 61.66 469 ARG A CA 1
ATOM 3748 C C . ARG A 1 469 ? 13.031 31.891 -6.832 1 61.66 469 ARG A C 1
ATOM 3750 O O . ARG A 1 469 ? 11.953 31.625 -7.371 1 61.66 469 ARG A O 1
ATOM 3757 N N . SER A 1 470 ? 14.062 32.531 -7.531 1 63.22 470 SER A N 1
ATOM 3758 C CA . SER A 1 470 ? 13.805 33.125 -8.844 1 63.22 470 SER A CA 1
ATOM 3759 C C . SER A 1 470 ? 13.664 32.031 -9.906 1 63.22 470 SER A C 1
ATOM 3761 O O . SER A 1 470 ? 12.891 32.188 -10.859 1 63.22 470 SER A O 1
ATOM 3763 N N . ALA A 1 471 ? 14.461 31 -9.734 1 66 471 ALA A N 1
ATOM 3764 C CA . ALA A 1 471 ? 14.352 29.875 -10.664 1 66 471 ALA A CA 1
ATOM 3765 C C . ALA A 1 471 ? 13.484 28.766 -10.086 1 66 471 ALA A C 1
ATOM 3767 O O . ALA A 1 471 ? 13.938 27.984 -9.242 1 66 471 ALA A O 1
ATOM 3768 N N . ARG A 1 472 ? 12.266 28.656 -10.578 1 71.5 472 ARG A N 1
ATOM 3769 C CA . ARG A 1 472 ? 11.258 27.797 -9.969 1 71.5 472 ARG A CA 1
ATOM 3770 C C . ARG A 1 472 ? 11.484 26.328 -10.336 1 71.5 472 ARG A C 1
ATOM 3772 O O . ARG A 1 472 ? 11.07 25.422 -9.609 1 71.5 472 ARG A O 1
ATOM 3779 N N . LEU A 1 473 ? 12.195 26.062 -11.43 1 77.81 473 LEU A N 1
ATOM 3780 C CA . LEU A 1 473 ? 12.258 24.672 -11.906 1 77.81 473 LEU A CA 1
ATOM 3781 C C . LEU A 1 473 ? 13.617 24.062 -11.609 1 77.81 473 LEU A C 1
ATOM 3783 O O . LEU A 1 473 ? 13.797 22.844 -11.742 1 77.81 473 LEU A O 1
ATOM 3787 N N . VAL A 1 474 ? 14.594 24.891 -11.18 1 79.88 474 VAL A N 1
ATOM 3788 C CA . VAL A 1 474 ? 15.922 24.344 -10.93 1 79.88 474 VAL A CA 1
ATOM 3789 C C . VAL A 1 474 ? 15.867 23.344 -9.781 1 79.88 474 VAL A C 1
ATOM 3791 O O . VAL A 1 474 ? 16.375 22.234 -9.898 1 79.88 474 VAL A O 1
ATOM 3794 N N . LYS A 1 475 ? 15.227 23.719 -8.734 1 83.62 475 LYS A N 1
ATOM 3795 C CA . LYS A 1 475 ? 15.148 22.875 -7.551 1 83.62 475 LYS A CA 1
ATOM 3796 C C . LYS A 1 475 ? 14.383 21.594 -7.844 1 83.62 475 LYS A C 1
ATOM 3798 O O . LYS A 1 475 ? 14.906 20.484 -7.641 1 83.62 475 LYS A O 1
ATOM 3803 N N . PRO A 1 476 ? 13.188 21.703 -8.453 1 81.25 476 PRO A N 1
ATOM 3804 C CA . PRO A 1 476 ? 12.477 20.453 -8.766 1 81.25 476 PRO A CA 1
ATOM 3805 C C . PRO A 1 476 ? 13.219 19.594 -9.781 1 81.25 476 PRO A C 1
ATOM 3807 O O . PRO A 1 476 ? 13.133 18.375 -9.734 1 81.25 476 PRO A O 1
ATOM 3810 N N . PHE A 1 477 ? 13.906 20.188 -10.625 1 80.88 477 PHE A N 1
ATOM 3811 C CA . PHE A 1 477 ? 14.656 19.438 -11.617 1 80.88 477 PHE A CA 1
ATOM 3812 C C . PHE A 1 477 ? 15.758 18.609 -10.953 1 80.88 477 PHE A C 1
ATOM 3814 O O . PHE A 1 477 ? 15.906 17.422 -11.242 1 80.88 477 PHE A O 1
ATOM 3821 N N . LEU A 1 478 ? 16.484 19.234 -10.078 1 86 478 LEU A N 1
ATOM 3822 C CA . LEU A 1 478 ? 17.562 18.531 -9.383 1 86 478 LEU A CA 1
ATOM 3823 C C . LEU A 1 478 ? 17 17.391 -8.523 1 86 478 LEU A C 1
ATOM 3825 O O . LEU A 1 478 ? 17.594 16.328 -8.422 1 86 478 LEU A O 1
ATOM 3829 N N . GLN A 1 479 ? 15.898 17.641 -7.961 1 88.56 479 GLN A N 1
ATOM 3830 C CA . GLN A 1 479 ? 15.258 16.625 -7.129 1 88.56 479 GLN A CA 1
ATOM 3831 C C . GLN A 1 479 ? 14.773 15.445 -7.973 1 88.56 479 GLN A C 1
ATOM 3833 O O . GLN A 1 479 ? 14.891 14.289 -7.559 1 88.56 479 GLN A O 1
ATOM 3838 N N . VAL A 1 480 ? 14.297 15.734 -9.125 1 84.25 480 VAL A N 1
ATOM 3839 C CA . VAL A 1 480 ? 13.828 14.68 -10.023 1 84.25 480 VAL A CA 1
ATOM 3840 C C . VAL A 1 480 ? 15.016 13.867 -10.523 1 84.25 480 VAL A C 1
ATOM 3842 O O . VAL A 1 480 ? 14.914 12.648 -10.695 1 84.25 480 VAL A O 1
ATOM 3845 N N . VAL A 1 481 ? 16.031 14.492 -10.75 1 87 481 VAL A N 1
ATOM 3846 C CA . VAL A 1 481 ? 17.25 13.789 -11.172 1 87 481 VAL A CA 1
ATOM 3847 C C . VAL A 1 481 ? 17.672 12.805 -10.094 1 87 481 VAL A C 1
ATOM 3849 O O . VAL A 1 481 ? 18.062 11.672 -10.391 1 87 481 VAL A O 1
ATOM 3852 N N . CYS A 1 482 ? 17.594 13.242 -8.836 1 92.94 482 CYS A N 1
ATOM 3853 C CA . CYS A 1 482 ? 17.906 12.344 -7.727 1 92.94 482 CYS A CA 1
ATOM 3854 C C . CYS A 1 482 ? 17 11.125 -7.742 1 92.94 482 CYS A C 1
ATOM 3856 O O . CYS A 1 482 ? 17.484 9.992 -7.664 1 92.94 482 CYS A O 1
ATOM 3858 N N . LEU A 1 483 ? 15.727 11.312 -7.957 1 89.94 483 LEU A N 1
ATOM 3859 C CA . LEU A 1 483 ? 14.773 10.211 -7.949 1 89.94 483 LEU A CA 1
ATOM 3860 C C . LEU A 1 483 ? 14.969 9.305 -9.164 1 89.94 483 LEU A C 1
ATOM 3862 O O . LEU A 1 483 ? 14.766 8.094 -9.078 1 89.94 483 LEU A O 1
ATOM 3866 N N . PHE A 1 484 ? 15.383 9.922 -10.258 1 88.56 484 PHE A N 1
ATOM 3867 C CA . PHE A 1 484 ? 15.648 9.156 -11.469 1 88.56 484 PHE A CA 1
ATOM 3868 C C . PHE A 1 484 ? 16.844 8.234 -11.273 1 88.56 484 PHE A C 1
ATOM 3870 O O . PHE A 1 484 ? 16.797 7.059 -11.648 1 88.56 484 PHE A O 1
ATOM 3877 N N . VAL A 1 485 ? 17.859 8.75 -10.664 1 92.44 485 VAL A N 1
ATOM 3878 C CA . VAL A 1 485 ? 19.062 7.957 -10.414 1 92.44 485 VAL A CA 1
ATOM 3879 C C . VAL A 1 485 ? 18.734 6.801 -9.477 1 92.44 485 VAL A C 1
ATOM 3881 O O . VAL A 1 485 ? 19.141 5.664 -9.711 1 92.44 485 VAL A O 1
ATOM 3884 N N . ALA A 1 486 ? 18 7.105 -8.453 1 95.5 486 ALA A N 1
ATOM 3885 C CA . ALA A 1 486 ? 17.594 6.07 -7.508 1 95.5 486 ALA A CA 1
ATOM 3886 C C . ALA A 1 486 ? 16.75 5 -8.195 1 95.5 486 ALA A C 1
ATOM 3888 O O . ALA A 1 486 ? 16.969 3.803 -8 1 95.5 486 ALA A O 1
ATOM 3889 N N . SER A 1 487 ? 15.82 5.449 -9.047 1 93.06 487 SER A N 1
ATOM 3890 C CA . SER A 1 487 ? 14.938 4.516 -9.742 1 93.06 487 SER A CA 1
ATOM 3891 C C . SER A 1 487 ? 15.711 3.66 -10.734 1 93.06 487 SER A C 1
ATOM 3893 O O . SER A 1 487 ? 15.453 2.461 -10.859 1 93.06 487 SER A O 1
ATOM 3895 N N . PHE A 1 488 ? 16.641 4.25 -11.406 1 91 488 PHE A N 1
ATOM 3896 C CA . PHE A 1 488 ? 17.453 3.508 -12.359 1 91 488 PHE A CA 1
ATOM 3897 C C . PHE A 1 488 ? 18.25 2.406 -11.664 1 91 488 PHE A C 1
ATOM 3899 O O . PHE A 1 488 ? 18.266 1.265 -12.125 1 91 488 PHE A O 1
ATOM 3906 N N . CYS A 1 489 ? 18.812 2.789 -10.562 1 93.81 489 CYS A N 1
ATOM 3907 C CA . CYS A 1 489 ? 19.578 1.812 -9.797 1 93.81 489 CYS A CA 1
ATOM 3908 C C . CYS A 1 489 ? 18.672 0.694 -9.289 1 93.81 489 CYS A C 1
ATOM 3910 O O . CYS A 1 489 ? 19 -0.486 -9.438 1 93.81 489 CYS A O 1
ATOM 3912 N N . ALA A 1 490 ? 17.562 1.067 -8.766 1 95.5 490 ALA A N 1
ATOM 3913 C CA . ALA A 1 490 ? 16.641 0.083 -8.203 1 95.5 490 ALA A CA 1
ATOM 3914 C C . ALA A 1 490 ? 16.078 -0.824 -9.289 1 95.5 490 ALA A C 1
ATOM 3916 O O . ALA A 1 490 ? 16.047 -2.047 -9.133 1 95.5 490 ALA A O 1
ATOM 3917 N N . LEU A 1 491 ? 15.719 -0.257 -10.406 1 92.88 491 LEU A N 1
ATOM 3918 C CA . LEU A 1 491 ? 15.078 -1.017 -11.477 1 92.88 491 LEU A CA 1
ATOM 3919 C C . LEU A 1 491 ? 16.094 -1.874 -12.219 1 92.88 491 LEU A C 1
ATOM 3921 O O . LEU A 1 491 ? 15.734 -2.891 -12.812 1 92.88 491 LEU A O 1
ATOM 3925 N N . SER A 1 492 ? 17.344 -1.534 -12.18 1 92.94 492 SER A N 1
ATOM 3926 C CA . SER A 1 492 ? 18.375 -2.35 -12.805 1 92.94 492 SER A CA 1
ATOM 3927 C C . SER A 1 492 ? 18.453 -3.734 -12.172 1 92.94 492 SER A C 1
ATOM 3929 O O . SER A 1 492 ? 18.828 -4.703 -12.82 1 92.94 492 SER A O 1
ATOM 3931 N N . ARG A 1 493 ? 17.969 -3.807 -10.914 1 94.25 493 ARG A N 1
ATOM 3932 C CA . ARG A 1 493 ? 18 -5.09 -10.219 1 94.25 493 ARG A CA 1
ATOM 3933 C C . ARG A 1 493 ? 16.938 -6.035 -10.773 1 94.25 493 ARG A C 1
ATOM 3935 O O . ARG A 1 493 ? 17.094 -7.258 -10.711 1 94.25 493 ARG A O 1
ATOM 3942 N N . ILE A 1 494 ? 15.898 -5.461 -11.281 1 91.81 494 ILE A N 1
ATOM 3943 C CA . ILE A 1 494 ? 14.875 -6.266 -11.945 1 91.81 494 ILE A CA 1
ATOM 3944 C C . ILE A 1 494 ? 15.32 -6.582 -13.375 1 91.81 494 ILE A C 1
ATOM 3946 O O . ILE A 1 494 ? 15.164 -7.711 -13.844 1 91.81 494 ILE A O 1
ATOM 3950 N N . TYR A 1 495 ? 15.969 -5.566 -13.961 1 90.75 495 TYR A N 1
ATOM 3951 C CA . TYR A 1 495 ? 16.453 -5.672 -15.328 1 90.75 495 TYR A CA 1
ATOM 3952 C C . TYR A 1 495 ? 17.469 -6.793 -15.461 1 90.75 495 TYR A C 1
ATOM 3954 O O . TYR A 1 495 ? 17.484 -7.523 -16.453 1 90.75 495 TYR A O 1
ATOM 3962 N N . ASP A 1 496 ? 18.25 -6.957 -14.492 1 92.44 496 ASP A N 1
ATOM 3963 C CA . ASP A 1 496 ? 19.344 -7.934 -14.508 1 92.44 496 ASP A CA 1
ATOM 3964 C C . ASP A 1 496 ? 18.891 -9.273 -13.922 1 92.44 496 ASP A C 1
ATOM 3966 O O . ASP A 1 496 ? 19.688 -10.203 -13.805 1 92.44 496 ASP A O 1
ATOM 3970 N N . ARG A 1 497 ? 17.641 -9.344 -13.5 1 91.88 497 ARG A N 1
ATOM 3971 C CA . ARG A 1 497 ? 17.078 -10.547 -12.898 1 91.88 497 ARG A CA 1
ATOM 3972 C C . ARG A 1 497 ? 17.812 -10.898 -11.609 1 91.88 497 ARG A C 1
ATOM 3974 O O . ARG A 1 497 ? 18.062 -12.078 -11.328 1 91.88 497 ARG A O 1
ATOM 3981 N N . ARG A 1 498 ? 18.25 -9.844 -10.906 1 93.56 498 ARG A N 1
ATOM 3982 C CA . ARG A 1 498 ? 18.891 -10.023 -9.609 1 93.56 498 ARG A CA 1
ATOM 3983 C C . ARG A 1 498 ? 17.859 -10.125 -8.492 1 93.56 498 ARG A C 1
ATOM 3985 O O . ARG A 1 498 ? 18.078 -10.797 -7.488 1 93.56 498 ARG A O 1
ATOM 3992 N N . HIS A 1 499 ? 16.766 -9.43 -8.695 1 94 499 HIS A N 1
ATOM 3993 C CA . HIS A 1 499 ? 15.75 -9.367 -7.656 1 94 499 HIS A CA 1
ATOM 3994 C C . HIS A 1 499 ? 14.352 -9.469 -8.258 1 94 499 HIS A C 1
ATOM 3996 O O . HIS A 1 499 ? 14.141 -9.125 -9.422 1 94 499 HIS A O 1
ATOM 4002 N N . HIS A 1 500 ? 13.445 -10.047 -7.461 1 92.12 500 HIS A N 1
ATOM 4003 C CA . HIS A 1 500 ? 12.023 -9.953 -7.77 1 92.12 500 HIS A CA 1
ATOM 4004 C C . HIS A 1 500 ? 11.5 -8.539 -7.52 1 92.12 500 HIS A C 1
ATOM 4006 O O . HIS A 1 500 ? 12.102 -7.77 -6.77 1 92.12 500 HIS A O 1
ATOM 4012 N N . PRO A 1 501 ? 10.445 -8.156 -8.164 1 90.25 501 PRO A N 1
ATOM 4013 C CA . PRO A 1 501 ? 9.914 -6.797 -7.996 1 90.25 501 PRO A CA 1
ATOM 4014 C C . PRO A 1 501 ? 9.594 -6.465 -6.539 1 90.25 501 PRO A C 1
ATOM 4016 O O . PRO A 1 501 ? 9.82 -5.336 -6.098 1 90.25 501 PRO A O 1
ATOM 4019 N N . ILE A 1 502 ? 9.109 -7.387 -5.789 1 87.69 502 ILE A N 1
ATOM 4020 C CA . ILE A 1 502 ? 8.734 -7.129 -4.402 1 87.69 502 ILE A CA 1
ATOM 4021 C C . ILE A 1 502 ? 9.977 -6.809 -3.578 1 87.69 502 ILE A C 1
ATOM 4023 O O . ILE A 1 502 ? 9.914 -6.004 -2.643 1 87.69 502 ILE A O 1
ATOM 4027 N N . ASP A 1 503 ? 11.117 -7.43 -3.875 1 93.38 503 ASP A N 1
ATOM 4028 C CA . ASP A 1 503 ? 12.375 -7.117 -3.211 1 93.38 503 ASP A CA 1
ATOM 4029 C C . ASP A 1 503 ? 12.75 -5.648 -3.391 1 93.38 503 ASP A C 1
ATOM 4031 O O . ASP A 1 503 ? 13.148 -4.98 -2.436 1 93.38 503 ASP A O 1
ATOM 4035 N N . VAL A 1 504 ? 12.602 -5.23 -4.613 1 94.81 504 VAL A N 1
ATOM 4036 C CA . VAL A 1 504 ? 12.992 -3.875 -4.984 1 94.81 504 VAL A CA 1
ATOM 4037 C C . VAL A 1 504 ? 12.039 -2.869 -4.348 1 94.81 504 VAL A C 1
ATOM 4039 O O . VAL A 1 504 ? 12.477 -1.834 -3.832 1 94.81 504 VAL A O 1
ATOM 4042 N N . LEU A 1 505 ? 10.789 -3.184 -4.305 1 91.19 505 LEU A N 1
ATOM 4043 C CA . LEU A 1 505 ? 9.805 -2.311 -3.674 1 91.19 505 LEU A CA 1
ATOM 4044 C C . LEU A 1 505 ? 10.07 -2.184 -2.178 1 91.19 505 LEU A C 1
ATOM 4046 O O . LEU A 1 505 ? 9.992 -1.086 -1.619 1 91.19 505 LEU A O 1
ATOM 4050 N N . ALA A 1 506 ? 10.336 -3.268 -1.552 1 90.19 506 ALA A N 1
ATOM 4051 C CA . ALA A 1 506 ? 10.625 -3.254 -0.12 1 90.19 506 ALA A CA 1
ATOM 4052 C C . ALA A 1 506 ? 11.891 -2.455 0.177 1 90.19 506 ALA A C 1
ATOM 4054 O O . ALA A 1 506 ? 11.93 -1.68 1.135 1 90.19 506 ALA A O 1
ATOM 4055 N N . GLY A 1 507 ? 12.922 -2.689 -0.62 1 95 507 GLY A N 1
ATOM 4056 C CA . GLY A 1 507 ? 14.133 -1.903 -0.46 1 95 507 GLY A CA 1
ATOM 4057 C C . GLY A 1 507 ? 13.914 -0.416 -0.651 1 95 507 GLY A C 1
ATOM 4058 O O . GLY A 1 507 ? 14.438 0.4 0.109 1 95 507 GLY A O 1
ATOM 4059 N N . THR A 1 508 ? 13.133 -0.066 -1.657 1 95.62 508 THR A N 1
ATOM 4060 C CA . THR A 1 508 ? 12.797 1.325 -1.939 1 95.62 508 THR A CA 1
ATOM 4061 C C . THR A 1 508 ? 12.07 1.956 -0.757 1 95.62 508 THR A C 1
ATOM 4063 O O . THR A 1 508 ? 12.43 3.047 -0.308 1 95.62 508 THR A O 1
ATOM 4066 N N . ALA A 1 509 ? 11.102 1.258 -0.269 1 91.25 509 ALA A N 1
ATOM 4067 C CA . ALA A 1 509 ? 10.328 1.765 0.862 1 91.25 509 ALA A CA 1
ATOM 4068 C C . ALA A 1 509 ? 11.211 1.958 2.09 1 91.25 509 ALA A C 1
ATOM 4070 O O . ALA A 1 509 ? 11.094 2.961 2.799 1 91.25 509 ALA A O 1
ATOM 4071 N N . LEU A 1 510 ? 12.055 1.042 2.34 1 92.56 510 LEU A N 1
ATOM 4072 C CA . LEU A 1 510 ? 12.961 1.116 3.475 1 92.56 510 LEU A CA 1
ATOM 4073 C C . LEU A 1 510 ? 13.875 2.332 3.361 1 92.56 510 LEU A C 1
ATOM 4075 O O . LEU A 1 510 ? 13.977 3.127 4.297 1 92.56 510 LEU A O 1
ATOM 4079 N N . GLY A 1 511 ? 14.516 2.5 2.219 1 95.81 511 GLY A N 1
ATOM 4080 C CA . GLY A 1 511 ? 15.398 3.633 2.006 1 95.81 511 GLY A CA 1
ATOM 4081 C C . GLY A 1 511 ? 14.703 4.973 2.16 1 95.81 511 GLY A C 1
ATOM 4082 O O . GLY A 1 511 ? 15.219 5.871 2.832 1 95.81 511 GLY A O 1
ATOM 4083 N N . ILE A 1 512 ? 13.547 5.102 1.594 1 94.38 512 ILE A N 1
ATOM 4084 C CA . ILE A 1 512 ? 12.789 6.348 1.654 1 94.38 512 ILE A CA 1
ATOM 4085 C C . ILE A 1 512 ? 12.406 6.648 3.102 1 94.38 512 ILE A C 1
ATOM 4087 O O . ILE A 1 512 ? 12.57 7.781 3.568 1 94.38 512 ILE A O 1
ATOM 4091 N N . THR A 1 513 ? 11.945 5.648 3.844 1 89.38 513 THR A N 1
ATOM 4092 C CA . THR A 1 513 ? 11.477 5.828 5.211 1 89.38 513 THR A CA 1
ATOM 4093 C C . THR A 1 513 ? 12.609 6.293 6.117 1 89.38 513 THR A C 1
ATOM 4095 O O . THR A 1 513 ? 12.445 7.238 6.895 1 89.38 513 THR A O 1
ATOM 4098 N N . ILE A 1 514 ? 13.758 5.738 5.992 1 91.31 514 ILE A N 1
ATOM 4099 C CA . ILE A 1 514 ? 14.891 6.098 6.836 1 91.31 514 ILE A CA 1
ATOM 4100 C C . ILE A 1 514 ? 15.367 7.508 6.484 1 91.31 514 ILE A C 1
ATOM 4102 O O . ILE A 1 514 ? 15.656 8.312 7.375 1 91.31 514 ILE A O 1
ATOM 4106 N N . ALA A 1 515 ? 15.414 7.793 5.172 1 94.62 515 ALA A N 1
ATOM 4107 C CA . ALA A 1 515 ? 15.852 9.125 4.742 1 94.62 515 ALA A CA 1
ATOM 4108 C C . ALA A 1 515 ? 14.906 10.203 5.258 1 94.62 515 ALA A C 1
ATOM 4110 O O . ALA A 1 515 ? 15.352 11.219 5.793 1 94.62 515 ALA A O 1
ATOM 4111 N N . VAL A 1 516 ? 13.656 9.992 5.176 1 89.31 516 VAL A N 1
ATOM 4112 C CA . VAL A 1 516 ? 12.656 10.969 5.582 1 89.31 516 VAL A CA 1
ATOM 4113 C C . VAL A 1 516 ? 12.664 11.117 7.102 1 89.31 516 VAL A C 1
ATOM 4115 O O . VAL A 1 516 ? 12.602 12.234 7.621 1 89.31 516 VAL A O 1
ATOM 4118 N N . PHE A 1 517 ? 12.812 10.07 7.852 1 85.06 517 PHE A N 1
ATOM 4119 C CA . PHE A 1 517 ? 12.836 10.094 9.312 1 85.06 517 PHE A CA 1
ATOM 4120 C C . PHE A 1 517 ? 14.031 10.891 9.82 1 85.06 517 PHE A C 1
ATOM 4122 O O . PHE A 1 517 ? 13.891 11.75 10.688 1 85.06 517 PHE A O 1
ATOM 4129 N N . LEU A 1 518 ? 15.141 10.641 9.227 1 87.31 518 LEU A N 1
ATOM 4130 C CA . LEU A 1 518 ? 16.359 11.289 9.695 1 87.31 518 LEU A CA 1
ATOM 4131 C C . LEU A 1 518 ? 16.359 12.766 9.328 1 87.31 518 LEU A C 1
ATOM 4133 O O . LEU A 1 518 ? 16.766 13.609 10.141 1 87.31 518 LEU A O 1
ATOM 4137 N N . THR A 1 519 ? 15.914 13.117 8.148 1 89.06 519 THR A N 1
ATOM 4138 C CA . THR A 1 519 ? 15.992 14.492 7.691 1 89.06 519 THR A CA 1
ATOM 4139 C C . THR A 1 519 ? 14.922 15.352 8.352 1 89.06 519 THR A C 1
ATOM 4141 O O . THR A 1 519 ? 15.164 16.516 8.68 1 89.06 519 THR A O 1
ATOM 4144 N N . TYR A 1 520 ? 13.812 14.805 8.641 1 79.56 520 TYR A N 1
ATOM 4145 C CA . TYR A 1 520 ? 12.727 15.609 9.18 1 79.56 520 TYR A CA 1
ATOM 4146 C C . TYR A 1 520 ? 12.688 15.516 10.703 1 79.56 520 TYR A C 1
ATOM 4148 O O . TYR A 1 520 ? 12.375 16.5 11.383 1 79.56 520 TYR A O 1
ATOM 4156 N N . ALA A 1 521 ? 13.039 14.398 11.203 1 73.62 521 ALA A N 1
ATOM 4157 C CA . ALA A 1 521 ? 12.859 14.203 12.641 1 73.62 521 ALA A CA 1
ATOM 4158 C C . ALA A 1 521 ? 14.164 14.43 13.398 1 73.62 521 ALA A C 1
ATOM 4160 O O . ALA A 1 521 ? 14.156 14.828 14.562 1 73.62 521 ALA A O 1
ATOM 4161 N N . VAL A 1 522 ? 15.258 14.258 12.734 1 76.81 522 VAL A N 1
ATOM 4162 C CA . VAL A 1 522 ? 16.516 14.266 13.477 1 76.81 522 VAL A CA 1
ATOM 4163 C C . VAL A 1 522 ? 17.344 15.484 13.07 1 76.81 522 VAL A C 1
ATOM 4165 O O . VAL A 1 522 ? 17.875 16.188 13.93 1 76.81 522 VAL A O 1
ATOM 4168 N N . SER A 1 523 ? 17.266 15.797 11.82 1 79.38 523 SER A N 1
ATOM 4169 C CA . SER A 1 523 ? 18.141 16.859 11.32 1 79.38 523 SER A CA 1
ATOM 4170 C C . SER A 1 523 ? 17.578 18.234 11.664 1 79.38 523 SER A C 1
ATOM 4172 O O . SER A 1 523 ? 16.406 18.375 11.984 1 79.38 523 SER A O 1
ATOM 4174 N N . ASP A 1 524 ? 18.422 19.141 11.617 1 73.62 524 ASP A N 1
ATOM 4175 C CA . ASP A 1 524 ? 18.047 20.531 11.844 1 73.62 524 ASP A CA 1
ATOM 4176 C C . ASP A 1 524 ? 17.828 21.266 10.523 1 73.62 524 ASP A C 1
ATOM 4178 O O . ASP A 1 524 ? 17.891 22.484 10.477 1 73.62 524 ASP A O 1
ATOM 4182 N N . LEU A 1 525 ? 17.734 20.5 9.555 1 78.12 525 LEU A N 1
ATOM 4183 C CA . LEU A 1 525 ? 17.625 21.109 8.234 1 78.12 525 LEU A CA 1
ATOM 4184 C C . LEU A 1 525 ? 16.406 22.016 8.148 1 78.12 525 LEU A C 1
ATOM 4186 O O . LEU A 1 525 ? 16.438 23.062 7.496 1 78.12 525 LEU A O 1
ATOM 4190 N N . PHE A 1 526 ? 15.281 21.688 8.859 1 64 526 PHE A N 1
ATOM 4191 C CA . PHE A 1 526 ? 14.039 22.438 8.727 1 64 526 PHE A CA 1
ATOM 4192 C C . PHE A 1 526 ? 13.672 23.125 10.031 1 64 526 PHE A C 1
ATOM 4194 O O . PHE A 1 526 ? 12.562 23.641 10.188 1 64 526 PHE A O 1
ATOM 4201 N N . LYS A 1 527 ? 14.273 23.047 11.141 1 56.66 527 LYS A N 1
ATOM 4202 C CA . LYS A 1 527 ? 13.938 23.656 12.422 1 56.66 527 LYS A CA 1
ATOM 4203 C C . LYS A 1 527 ? 13.969 25.188 12.32 1 56.66 527 LYS A C 1
ATOM 4205 O O . LYS A 1 527 ? 14.922 25.75 11.789 1 56.66 527 LYS A O 1
ATOM 4210 N N . LYS A 1 528 ? 12.633 25.812 12.352 1 46.41 528 LYS A N 1
ATOM 4211 C CA . LYS A 1 528 ? 12.445 27.266 12.391 1 46.41 528 LYS A CA 1
ATOM 4212 C C . LYS A 1 528 ? 13.086 27.859 13.641 1 46.41 528 LYS A C 1
ATOM 4214 O O . LYS A 1 528 ? 13.125 27.234 14.688 1 46.41 528 LYS A O 1
ATOM 4219 N N . LYS A 1 529 ? 13.805 28.938 13.586 1 38.22 529 LYS A N 1
ATOM 4220 C CA . LYS A 1 529 ? 14.336 29.781 14.648 1 38.22 529 LYS A CA 1
ATOM 4221 C C . LYS A 1 529 ? 13.25 30.141 15.656 1 38.22 529 LYS A C 1
ATOM 4223 O O . LYS A 1 529 ? 12.219 30.703 15.281 1 38.22 529 LYS A O 1
ATOM 4228 N N . GLN A 1 530 ? 12.891 29.359 16.688 1 34.16 530 GLN A N 1
ATOM 4229 C CA . GLN A 1 530 ? 12.117 29.953 17.766 1 34.16 530 GLN A CA 1
ATOM 4230 C C . GLN A 1 530 ? 12.477 31.438 17.953 1 34.16 530 GLN A C 1
ATOM 4232 O O . GLN A 1 530 ? 13.648 31.781 18.109 1 34.16 530 GLN A O 1
ATOM 4237 N N . LYS A 1 531 ? 11.766 32.375 17.359 1 34.12 531 LYS A N 1
ATOM 4238 C CA . LYS A 1 531 ? 11.914 33.75 17.812 1 34.12 531 LYS A CA 1
ATOM 4239 C C . LYS A 1 531 ? 12.133 33.812 19.328 1 34.12 531 LYS A C 1
ATOM 4241 O O . LYS A 1 531 ? 11.227 33.5 20.094 1 34.12 531 LYS A O 1
ATOM 4246 N N . PHE A 1 532 ? 13.18 33.406 19.906 1 30.58 532 PHE A N 1
ATOM 4247 C CA . PHE A 1 532 ? 13.383 33.781 21.297 1 30.58 532 PHE A CA 1
ATOM 4248 C C . PHE A 1 532 ? 12.859 35.188 21.562 1 30.58 532 PHE A C 1
ATOM 4250 O O . PHE A 1 532 ? 12.844 36.031 20.672 1 30.58 532 PHE A O 1
ATOM 4257 N N . ALA A 1 533 ? 12.273 35.406 22.766 1 32.66 533 ALA A N 1
ATOM 4258 C CA . ALA A 1 533 ? 11.812 36.594 23.484 1 32.66 533 ALA A CA 1
ATOM 4259 C C . ALA A 1 533 ? 12.766 37.781 23.25 1 32.66 533 ALA A C 1
ATOM 4261 O O . ALA A 1 533 ? 12.539 38.875 23.781 1 32.66 533 ALA A O 1
ATOM 4262 N N . LEU A 1 534 ? 13.883 37.5 22.766 1 31.33 534 LEU A N 1
ATOM 4263 C CA . LEU A 1 534 ? 14.75 38.688 22.766 1 31.33 534 LEU A CA 1
ATOM 4264 C C . LEU A 1 534 ? 14.281 39.719 21.75 1 31.33 534 LEU A C 1
ATOM 4266 O O . LEU A 1 534 ? 14.664 40.875 21.812 1 31.33 534 LEU A O 1
ATOM 4270 N N . ASP A 1 535 ? 13.602 39.219 20.734 1 33.06 535 ASP A N 1
ATOM 4271 C CA . ASP A 1 535 ? 13.055 40.281 19.906 1 33.06 535 ASP A CA 1
ATOM 4272 C C . ASP A 1 535 ? 11.898 41 20.609 1 33.06 535 ASP A C 1
ATOM 4274 O O . ASP A 1 535 ? 11.383 42 20.109 1 33.06 535 ASP A O 1
ATOM 4278 N N . LYS A 1 536 ? 11.391 40.375 21.594 1 37.38 536 LYS A N 1
ATOM 4279 C CA . LYS A 1 536 ? 10.5 41.156 22.469 1 37.38 536 LYS A CA 1
ATOM 4280 C C . LYS A 1 536 ? 11.273 42.25 23.203 1 37.38 536 LYS A C 1
ATOM 4282 O O . LYS A 1 536 ? 10.719 43.312 23.5 1 37.38 536 LYS A O 1
ATOM 4287 N N . GLU A 1 537 ? 12.484 42.031 23.562 1 35.47 537 GLU A N 1
ATOM 4288 C CA . GLU A 1 537 ? 13.25 43.125 24.125 1 35.47 537 GLU A CA 1
ATOM 4289 C C . GLU A 1 537 ? 13.633 44.125 23.047 1 35.47 537 GLU A C 1
ATOM 4291 O O . GLU A 1 537 ? 13.578 45.344 23.281 1 35.47 537 GLU A O 1
ATOM 4296 N N . GLU A 1 538 ? 13.953 43.688 21.891 1 35.44 538 GLU A N 1
ATOM 4297 C CA . GLU A 1 538 ? 14.219 44.688 20.859 1 35.44 538 GLU A CA 1
ATOM 4298 C C . GLU A 1 538 ? 12.914 45.188 20.25 1 35.44 538 GLU A C 1
ATOM 4300 O O . GLU A 1 538 ? 12.789 46.406 19.953 1 35.44 538 GLU A O 1
ATOM 4305 N N . GLU A 1 539 ? 11.953 44.375 20.078 1 37.72 539 GLU A N 1
ATOM 4306 C CA . GLU A 1 539 ? 10.641 44.906 19.75 1 37.72 539 GLU A CA 1
ATOM 4307 C C . GLU A 1 539 ? 10.016 45.625 20.953 1 37.72 539 GLU A C 1
ATOM 4309 O O . GLU A 1 539 ? 9.32 46.625 20.797 1 37.72 539 GLU A O 1
ATOM 4314 N N . GLU A 1 540 ? 10.25 45.125 22.109 1 38.47 540 GLU A N 1
ATOM 4315 C CA . GLU A 1 540 ? 9.992 45.938 23.297 1 38.47 540 GLU A CA 1
ATOM 4316 C C . GLU A 1 540 ? 10.93 47.125 23.359 1 38.47 540 GLU A C 1
ATOM 4318 O O . GLU A 1 540 ? 10.516 48.219 23.734 1 38.47 540 GLU A O 1
ATOM 4323 N N . GLU A 1 541 ? 12.172 46.938 22.938 1 37.75 541 GLU A N 1
ATOM 4324 C CA . GLU A 1 541 ? 13.031 48.094 22.781 1 37.75 541 GLU A CA 1
ATOM 4325 C C . GLU A 1 541 ? 12.625 48.938 21.562 1 37.75 541 GLU A C 1
ATOM 4327 O O . GLU A 1 541 ? 12.586 50.156 21.625 1 37.75 541 GLU A O 1
ATOM 4332 N N . ASP A 1 542 ? 12.312 48.281 20.5 1 39.16 542 ASP A N 1
ATOM 4333 C CA . ASP A 1 542 ? 11.805 49.031 19.359 1 39.16 542 ASP A CA 1
ATOM 4334 C C . ASP A 1 542 ? 10.367 49.5 19.609 1 39.16 542 ASP A C 1
ATOM 4336 O O . ASP A 1 542 ? 10 50.625 19.266 1 39.16 542 ASP A O 1
ATOM 4340 N N . ASN A 1 543 ? 9.562 48.625 20.188 1 38.88 543 ASN A N 1
ATOM 4341 C CA . ASN A 1 543 ? 8.273 49.125 20.672 1 38.88 543 ASN A CA 1
ATOM 4342 C C . ASN A 1 543 ? 8.438 50.094 21.828 1 38.88 543 ASN A C 1
ATOM 4344 O O . ASN A 1 543 ? 7.695 51.062 21.938 1 38.88 543 ASN A O 1
ATOM 4348 N N . GLU A 1 544 ? 9.398 49.844 22.672 1 37.91 544 GLU A N 1
ATOM 4349 C CA . GLU A 1 544 ? 9.805 50.844 23.641 1 37.91 544 GLU A CA 1
ATOM 4350 C C . GLU A 1 544 ? 10.422 52.062 22.938 1 37.91 544 GLU A C 1
ATOM 4352 O O . GLU A 1 544 ? 10.141 53.188 23.297 1 37.91 544 GLU A O 1
ATOM 4357 N N . MET A 1 545 ? 11.164 51.781 21.906 1 39.53 545 MET A N 1
ATOM 4358 C CA . MET A 1 545 ? 11.672 52.906 21.109 1 39.53 545 MET A CA 1
ATOM 4359 C C . MET A 1 545 ? 10.562 53.531 20.266 1 39.53 545 MET A C 1
ATOM 4361 O O . MET A 1 545 ? 10.492 54.75 20.125 1 39.53 545 MET A O 1
ATOM 4365 N N . LYS A 1 546 ? 9.711 52.656 19.688 1 41.78 546 LYS A N 1
ATOM 4366 C CA . LYS A 1 546 ? 8.531 53.188 19.031 1 41.78 546 LYS A CA 1
ATOM 4367 C C . LYS A 1 546 ? 7.566 53.812 20.047 1 41.78 546 LYS A C 1
ATOM 4369 O O . LYS A 1 546 ? 6.973 54.844 19.797 1 41.78 546 LYS A O 1
ATOM 4374 N N . TYR A 1 547 ? 7.445 53.156 21.172 1 40.75 547 TYR A N 1
ATOM 4375 C CA . TYR A 1 547 ? 6.758 53.75 22.312 1 40.75 547 TYR A CA 1
ATOM 4376 C C . TYR A 1 547 ? 7.477 55.031 22.766 1 40.75 547 TYR A C 1
ATOM 4378 O O . TYR A 1 547 ? 6.848 56.062 23 1 40.75 547 TYR A O 1
ATOM 4386 N N . TYR A 1 548 ? 8.805 54.938 22.797 1 39.97 548 TYR A N 1
ATOM 4387 C CA . TYR A 1 548 ? 9.562 56.156 23.109 1 39.97 548 TYR A CA 1
ATOM 4388 C C . TYR A 1 548 ? 9.477 57.156 21.969 1 39.97 548 TYR A C 1
ATOM 4390 O O . TYR A 1 548 ? 9.32 58.344 22.203 1 39.97 548 TYR A O 1
ATOM 4398 N N . ARG A 1 549 ? 9.469 56.625 20.797 1 41.88 549 ARG A N 1
ATOM 4399 C CA . ARG A 1 549 ? 9.32 57.562 19.672 1 41.88 549 ARG A CA 1
ATOM 4400 C C . ARG A 1 549 ? 7.902 58.125 19.609 1 41.88 549 ARG A C 1
ATOM 4402 O O . ARG A 1 549 ? 7.711 59.312 19.406 1 41.88 549 ARG A O 1
ATOM 4409 N N . THR A 1 550 ? 6.922 57.188 19.75 1 44.56 550 THR A N 1
ATOM 4410 C CA . THR A 1 550 ? 5.551 57.688 19.812 1 44.56 550 THR A CA 1
ATOM 4411 C C . THR A 1 550 ? 5.328 58.5 21.094 1 44.56 550 THR A C 1
ATOM 4413 O O . THR A 1 550 ? 4.664 59.531 21.062 1 44.56 550 THR A O 1
ATOM 4416 N N . TYR A 1 551 ? 5.926 58.031 22.203 1 43 551 TYR A N 1
ATOM 4417 C CA . TYR A 1 551 ? 5.918 58.781 23.438 1 43 551 TYR A CA 1
ATOM 4418 C C . TYR A 1 551 ? 6.668 60.094 23.266 1 43 551 TYR A C 1
ATOM 4420 O O . TYR A 1 551 ? 6.191 61.156 23.703 1 43 551 TYR A O 1
ATOM 4428 N N . TYR A 1 552 ? 7.789 60.031 22.562 1 44.25 552 TYR A N 1
ATOM 4429 C CA . TYR A 1 552 ? 8.523 61.25 22.266 1 44.25 552 TYR A CA 1
ATOM 4430 C C . TYR A 1 552 ? 7.758 62.125 21.266 1 44.25 552 TYR A C 1
ATOM 4432 O O . TYR A 1 552 ? 7.691 63.344 21.422 1 44.25 552 TYR A O 1
ATOM 4440 N N . GLN A 1 553 ? 7.188 61.438 20.344 1 45.5 553 GLN A N 1
ATOM 4441 C CA . GLN A 1 553 ? 6.395 62.219 19.406 1 45.5 553 GLN A CA 1
ATOM 4442 C C . GLN A 1 553 ? 5.121 62.75 20.062 1 45.5 553 GLN A C 1
ATOM 4444 O O . GLN A 1 553 ? 4.73 63.875 19.844 1 45.5 553 GLN A O 1
ATOM 4449 N N . GLN A 1 554 ? 4.473 61.844 20.828 1 45.59 554 GLN A N 1
ATOM 4450 C CA . GLN A 1 554 ? 3.312 62.312 21.578 1 45.59 554 GLN A CA 1
ATOM 4451 C C . GLN A 1 554 ? 3.713 63.344 22.641 1 45.59 554 GLN A C 1
ATOM 4453 O O . GLN A 1 554 ? 3.006 64.312 22.844 1 45.59 554 GLN A O 1
ATOM 4458 N N . HIS A 1 555 ? 4.867 63.094 23.266 1 46.75 555 HIS A N 1
ATOM 4459 C CA . HIS A 1 555 ? 5.414 64.062 24.188 1 46.75 555 HIS A CA 1
ATOM 4460 C C . HIS A 1 555 ? 5.809 65.375 23.453 1 46.75 555 HIS A C 1
ATOM 4462 O O . HIS A 1 555 ? 5.617 66.438 23.969 1 46.75 555 HIS A O 1
ATOM 4468 N N . LYS A 1 556 ? 6.336 65.188 22.266 1 49.62 556 LYS A N 1
ATOM 4469 C CA . LYS A 1 556 ? 6.598 66.375 21.453 1 49.62 556 LYS A CA 1
ATOM 4470 C C . LYS A 1 556 ? 5.297 67 21.016 1 49.62 556 LYS A C 1
ATOM 4472 O O . LYS A 1 556 ? 5.199 68.25 21.016 1 49.62 556 LYS A O 1
ATOM 4477 N N . ARG A 1 557 ? 4.34 66.188 20.688 1 49.72 557 ARG A N 1
ATOM 4478 C CA . ARG A 1 557 ? 3.055 66.75 20.297 1 49.72 557 ARG A CA 1
ATOM 4479 C C . ARG A 1 557 ? 2.354 67.375 21.5 1 49.72 557 ARG A C 1
ATOM 4481 O O . ARG A 1 557 ? 1.79 68.438 21.391 1 49.72 557 ARG A O 1
ATOM 4488 N N . ASN A 1 558 ? 2.41 66.688 22.609 1 47 558 ASN A N 1
ATOM 4489 C CA . ASN A 1 558 ? 1.832 67.25 23.828 1 47 558 ASN A CA 1
ATOM 4490 C C . ASN A 1 558 ? 2.6 68.5 24.266 1 47 558 ASN A C 1
ATOM 4492 O O . ASN A 1 558 ? 2.002 69.438 24.766 1 47 558 ASN A O 1
ATOM 4496 N N . ARG A 1 559 ? 3.938 68.438 24.094 1 47.09 559 ARG A N 1
ATOM 4497 C CA . ARG A 1 559 ? 4.699 69.625 24.375 1 47.09 559 ARG A CA 1
ATOM 4498 C C . ARG A 1 559 ? 4.312 70.75 23.422 1 47.09 559 ARG A C 1
ATOM 4500 O O . ARG A 1 559 ? 4.234 71.938 23.828 1 47.09 559 ARG A O 1
ATOM 4507 N N . ARG A 1 560 ? 4.086 70.438 22.172 1 49.75 560 ARG A N 1
ATOM 4508 C CA . ARG A 1 560 ? 3.658 71.438 21.234 1 49.75 560 ARG A CA 1
ATOM 4509 C C . ARG A 1 560 ? 2.281 72 21.609 1 49.75 560 ARG A C 1
ATOM 4511 O O . ARG A 1 560 ? 2.039 73.188 21.531 1 49.75 560 ARG A O 1
ATOM 4518 N N . TYR A 1 561 ? 1.365 71.125 22 1 49.69 561 TYR A N 1
ATOM 4519 C CA . TYR A 1 561 ? 0.041 71.562 22.391 1 49.69 561 TYR A CA 1
ATOM 4520 C C . TYR A 1 561 ? 0.116 72.438 23.672 1 49.69 561 TYR A C 1
ATOM 4522 O O . TYR A 1 561 ? -0.577 73.438 23.812 1 49.69 561 TYR A O 1
ATOM 4530 N N . GLU A 1 562 ? 0.962 72 24.625 1 47.69 562 GLU A N 1
ATOM 4531 C CA . GLU A 1 562 ? 1.149 72.875 25.812 1 47.69 562 GLU A CA 1
ATOM 4532 C C . GLU A 1 562 ? 1.799 74.188 25.469 1 47.69 562 GLU A C 1
ATOM 4534 O O . GLU A 1 562 ? 1.437 75.25 26.031 1 47.69 562 GLU A O 1
ATOM 4539 N N . GLU A 1 563 ? 2.713 74.25 24.547 1 49.31 563 GLU A N 1
ATOM 4540 C CA . GLU A 1 563 ? 3.307 75.5 24.141 1 49.31 563 GLU A CA 1
ATOM 4541 C C . GLU A 1 563 ? 2.295 76.375 23.391 1 49.31 563 GLU A C 1
ATOM 4543 O O . GLU A 1 563 ? 2.27 77.562 23.578 1 49.31 563 GLU A O 1
ATOM 4548 N N . GLU A 1 564 ? 1.406 75.75 22.609 1 49.81 564 GLU A N 1
ATOM 4549 C CA . GLU A 1 564 ? 0.424 76.625 21.922 1 49.81 564 GLU A CA 1
ATOM 4550 C C . GLU A 1 564 ? -0.619 77.125 22.891 1 49.81 564 GLU A C 1
ATOM 4552 O O . GLU A 1 564 ? -1.146 78.25 22.688 1 49.81 564 GLU A O 1
ATOM 4557 N N . ARG A 1 565 ? -0.955 76.438 23.938 1 46.66 565 ARG A N 1
ATOM 4558 C CA . ARG A 1 565 ? -1.881 77 24.922 1 46.66 565 ARG A CA 1
ATOM 4559 C C . ARG A 1 565 ? -1.237 78.125 25.672 1 46.66 565 ARG A C 1
ATOM 4561 O O . ARG A 1 565 ? -1.935 79 26.188 1 46.66 565 ARG A O 1
ATOM 4568 N N . TYR A 1 566 ? 0.09 78.125 25.781 1 48.59 566 TYR A N 1
ATOM 4569 C CA . TYR A 1 566 ? 0.694 79.25 26.453 1 48.59 566 TYR A CA 1
ATOM 4570 C C . TYR A 1 566 ? 0.886 80.438 25.484 1 48.59 566 TYR A C 1
ATOM 4572 O O . TYR A 1 566 ? 1.065 81.562 25.922 1 48.59 566 TYR A O 1
ATOM 4580 N N . LEU A 1 567 ? 0.792 80.25 24.266 1 37.03 567 LEU A N 1
ATOM 4581 C CA . LEU A 1 567 ? 0.801 81.438 23.469 1 37.03 567 LEU A CA 1
ATOM 4582 C C . LEU A 1 567 ? -0.613 82 23.281 1 37.03 567 LEU A C 1
ATOM 4584 O O . LEU A 1 567 ? -0.809 83.188 23.203 1 37.03 567 LEU A O 1
ATOM 4588 N N . MET B 1 1 ? -1.533 45.969 -8 1 21.44 1 MET B N 1
ATOM 4589 C CA . MET B 1 1 ? -0.457 45.531 -8.891 1 21.44 1 MET B CA 1
ATOM 4590 C C . MET B 1 1 ? 0.831 45.281 -8.109 1 21.44 1 MET B C 1
ATOM 4592 O O . MET B 1 1 ? 1.423 46.25 -7.574 1 21.44 1 MET B O 1
ATOM 4596 N N . ALA B 1 2 ? 0.901 44.281 -7.262 1 30.41 2 ALA B N 1
ATOM 4597 C CA . ALA B 1 2 ? 1.916 44 -6.254 1 30.41 2 ALA B CA 1
ATOM 4598 C C . ALA B 1 2 ? 3.32 44.062 -6.844 1 30.41 2 ALA B C 1
ATOM 4600 O O . ALA B 1 2 ? 3.508 43.875 -8.047 1 30.41 2 ALA B O 1
ATOM 4601 N N . GLU B 1 3 ? 4.125 44.938 -6.355 1 32.72 3 GLU B N 1
ATOM 4602 C CA . GLU B 1 3 ? 5.453 45.219 -6.898 1 32.72 3 GLU B CA 1
ATOM 4603 C C . GLU B 1 3 ? 6.109 43.938 -7.43 1 32.72 3 GLU B C 1
ATOM 4605 O O . GLU B 1 3 ? 6.281 42.969 -6.691 1 32.72 3 GLU B O 1
ATOM 4610 N N . GLY B 1 4 ? 5.812 43.406 -8.625 1 38.72 4 GLY B N 1
ATOM 4611 C CA . GLY B 1 4 ? 6.379 42.438 -9.57 1 38.72 4 GLY B CA 1
ATOM 4612 C C . GLY B 1 4 ? 7.891 42.344 -9.477 1 38.72 4 GLY B C 1
ATOM 4613 O O . GLY B 1 4 ? 8.617 43.125 -10.078 1 38.72 4 GLY B O 1
ATOM 4614 N N . LYS B 1 5 ? 8.312 42.031 -8.211 1 45.69 5 LYS B N 1
ATOM 4615 C CA . LYS B 1 5 ? 9.766 41.906 -8.086 1 45.69 5 LYS B CA 1
ATOM 4616 C C . LYS B 1 5 ? 10.375 41.25 -9.328 1 45.69 5 LYS B C 1
ATOM 4618 O O . LYS B 1 5 ? 9.766 40.375 -9.938 1 45.69 5 LYS B O 1
ATOM 4623 N N . ASP B 1 6 ? 11.203 41.844 -10.141 1 52.03 6 ASP B N 1
ATOM 4624 C CA . ASP B 1 6 ? 11.93 41.625 -11.383 1 52.03 6 ASP B CA 1
ATOM 4625 C C . ASP B 1 6 ? 12.562 40.219 -11.391 1 52.03 6 ASP B C 1
ATOM 4627 O O . ASP B 1 6 ? 13.492 39.938 -10.633 1 52.03 6 ASP B O 1
ATOM 4631 N N . VAL B 1 7 ? 11.828 39.219 -11.594 1 60.22 7 VAL B N 1
ATOM 4632 C CA . VAL B 1 7 ? 12.43 37.906 -11.867 1 60.22 7 VAL B CA 1
ATOM 4633 C C . VAL B 1 7 ? 13.484 38.062 -12.961 1 60.22 7 VAL B C 1
ATOM 4635 O O . VAL B 1 7 ? 13.188 38.5 -14.07 1 60.22 7 VAL B O 1
ATOM 4638 N N . PRO B 1 8 ? 14.734 38 -12.477 1 67.88 8 PRO B N 1
ATOM 4639 C CA . PRO B 1 8 ? 15.781 38.062 -13.5 1 67.88 8 PRO B CA 1
ATOM 4640 C C . PRO B 1 8 ? 15.477 37.188 -14.719 1 67.88 8 PRO B C 1
ATOM 4642 O O . PRO B 1 8 ? 15 36.062 -14.578 1 67.88 8 PRO B O 1
ATOM 4645 N N . VAL B 1 9 ? 15.453 37.812 -15.898 1 68.38 9 VAL B N 1
ATOM 4646 C CA . VAL B 1 9 ? 15.211 37.188 -17.188 1 68.38 9 VAL B CA 1
ATOM 4647 C C . VAL B 1 9 ? 15.984 35.875 -17.266 1 68.38 9 VAL B C 1
ATOM 4649 O O . VAL B 1 9 ? 15.5 34.875 -17.844 1 68.38 9 VAL B O 1
ATOM 4652 N N . PHE B 1 10 ? 17.109 35.906 -16.594 1 72.88 10 PHE B N 1
ATOM 4653 C CA . PHE B 1 10 ? 17.953 34.688 -16.641 1 72.88 10 PHE B CA 1
ATOM 4654 C C . PHE B 1 10 ? 17.25 33.531 -15.977 1 72.88 10 PHE B C 1
ATOM 4656 O O . PHE B 1 10 ? 17.344 32.375 -16.469 1 72.88 10 PHE B O 1
ATOM 4663 N N . THR B 1 11 ? 16.484 33.781 -14.984 1 73.62 11 THR B N 1
ATOM 4664 C CA . THR B 1 11 ? 15.828 32.688 -14.273 1 73.62 11 THR B CA 1
ATOM 4665 C C . THR B 1 11 ? 14.68 32.125 -15.094 1 73.62 11 THR B C 1
ATOM 4667 O O . THR B 1 11 ? 14.406 30.922 -15.047 1 73.62 11 THR B O 1
ATOM 4670 N N . VAL B 1 12 ? 14.125 32.938 -15.836 1 71.81 12 VAL B N 1
ATOM 4671 C CA . VAL B 1 12 ? 13.047 32.5 -16.719 1 71.81 12 VAL B CA 1
ATOM 4672 C C . VAL B 1 12 ? 13.617 31.641 -17.828 1 71.81 12 VAL B C 1
ATOM 4674 O O . VAL B 1 12 ? 13.047 30.594 -18.172 1 71.81 12 VAL B O 1
ATOM 4677 N N . PHE B 1 13 ? 14.758 32.156 -18.312 1 71.94 13 PHE B N 1
ATOM 4678 C CA . PHE B 1 13 ? 15.414 31.391 -19.359 1 71.94 13 PHE B CA 1
ATOM 4679 C C . PHE B 1 13 ? 15.859 30.031 -18.828 1 71.94 13 PHE B C 1
ATOM 4681 O O . PHE B 1 13 ? 15.766 29.016 -19.547 1 71.94 13 PHE B O 1
ATOM 4688 N N . LEU B 1 14 ? 16.281 30.016 -17.656 1 74.12 14 LEU B N 1
ATOM 4689 C CA . LEU B 1 14 ? 16.719 28.766 -17.062 1 74.12 14 LEU B CA 1
ATOM 4690 C C . LEU B 1 14 ? 15.547 27.812 -16.875 1 74.12 14 LEU B C 1
ATOM 4692 O O . LEU B 1 14 ? 15.672 26.609 -17.141 1 74.12 14 LEU B O 1
ATOM 4696 N N . ASP B 1 15 ? 14.469 28.281 -16.516 1 75.81 15 ASP B N 1
ATOM 4697 C CA . ASP B 1 15 ? 13.273 27.469 -16.344 1 75.81 15 ASP B CA 1
ATOM 4698 C C . ASP B 1 15 ? 12.805 26.906 -17.688 1 75.81 15 ASP B C 1
ATOM 4700 O O . ASP B 1 15 ? 12.445 25.719 -17.781 1 75.81 15 ASP B O 1
ATOM 4704 N N . ILE B 1 16 ? 12.906 27.703 -18.656 1 74.12 16 ILE B N 1
ATOM 4705 C CA . ILE B 1 16 ? 12.508 27.266 -19.984 1 74.12 16 ILE B CA 1
ATOM 4706 C C . ILE B 1 16 ? 13.477 26.203 -20.484 1 74.12 16 ILE B C 1
ATOM 4708 O O . ILE B 1 16 ? 13.055 25.203 -21.078 1 74.12 16 ILE B O 1
ATOM 4712 N N . PHE B 1 17 ? 14.719 26.438 -20.203 1 75.25 17 PHE B N 1
ATOM 4713 C CA . PHE B 1 17 ? 15.742 25.484 -20.625 1 75.25 17 PHE B CA 1
ATOM 4714 C C . PHE B 1 17 ? 15.531 24.141 -19.938 1 75.25 17 PHE B C 1
ATOM 4716 O O . PHE B 1 17 ? 15.586 23.094 -20.594 1 75.25 17 PHE B O 1
ATOM 4723 N N . ILE B 1 18 ? 15.266 24.188 -18.719 1 76.5 18 ILE B N 1
ATOM 4724 C CA . ILE B 1 18 ? 15.047 22.969 -17.969 1 76.5 18 ILE B CA 1
ATOM 4725 C C . ILE B 1 18 ? 13.789 22.266 -18.484 1 76.5 18 ILE B C 1
ATOM 4727 O O . ILE B 1 18 ? 13.773 21.047 -18.656 1 76.5 18 ILE B O 1
ATOM 4731 N N . PHE B 1 19 ? 12.836 22.969 -18.719 1 73.25 19 PHE B N 1
ATOM 4732 C CA . PHE B 1 19 ? 11.594 22.438 -19.266 1 73.25 19 PHE B CA 1
ATOM 4733 C C . PHE B 1 19 ? 11.844 21.734 -20.594 1 73.25 19 PHE B C 1
ATOM 4735 O O . PHE B 1 19 ? 11.391 20.609 -20.812 1 73.25 19 PHE B O 1
ATOM 4742 N N . LEU B 1 20 ? 12.648 22.312 -21.406 1 74.56 20 LEU B N 1
ATOM 4743 C CA . LEU B 1 20 ? 12.922 21.766 -22.734 1 74.56 20 LEU B CA 1
ATOM 4744 C C . LEU B 1 20 ? 13.789 20.516 -22.625 1 74.56 20 LEU B C 1
ATOM 4746 O O . LEU B 1 20 ? 13.602 19.562 -23.391 1 74.56 20 LEU B O 1
ATOM 4750 N N . ILE B 1 21 ? 14.602 20.453 -21.656 1 74.88 21 ILE B N 1
ATOM 4751 C CA . ILE B 1 21 ? 15.477 19.297 -21.484 1 74.88 21 ILE B CA 1
ATOM 4752 C C . ILE B 1 21 ? 14.648 18.094 -21.031 1 74.88 21 ILE B C 1
ATOM 4754 O O . ILE B 1 21 ? 14.844 16.984 -21.531 1 74.88 21 ILE B O 1
ATOM 4758 N N . VAL B 1 22 ? 13.797 18.359 -20.188 1 75.25 22 VAL B N 1
ATOM 4759 C CA . VAL B 1 22 ? 12.969 17.266 -19.672 1 75.25 22 VAL B CA 1
ATOM 4760 C C . VAL B 1 22 ? 12.062 16.734 -20.781 1 75.25 22 VAL B C 1
ATOM 4762 O O . VAL B 1 22 ? 11.938 15.531 -20.969 1 75.25 22 VAL B O 1
ATOM 4765 N N . GLU B 1 23 ? 11.539 17.625 -21.547 1 72.81 23 GLU B N 1
ATOM 4766 C CA . GLU B 1 23 ? 10.641 17.234 -22.625 1 72.81 23 GLU B CA 1
ATOM 4767 C C . GLU B 1 23 ? 11.406 16.531 -23.75 1 72.81 23 GLU B C 1
ATOM 4769 O O . GLU B 1 23 ? 10.93 15.539 -24.312 1 72.81 23 GLU B O 1
ATOM 4774 N N . ALA B 1 24 ? 12.578 16.953 -23.922 1 74.31 24 ALA B N 1
ATOM 4775 C CA . ALA B 1 24 ? 13.398 16.375 -24.969 1 74.31 24 ALA B CA 1
ATOM 4776 C C . ALA B 1 24 ? 13.906 14.984 -24.562 1 74.31 24 ALA B C 1
ATOM 4778 O O . ALA B 1 24 ? 14.07 14.109 -25.422 1 74.31 24 ALA B O 1
ATOM 4779 N N . SER B 1 25 ? 14.109 14.828 -23.359 1 73.12 25 SER B N 1
ATOM 4780 C CA . SER B 1 25 ? 14.656 13.57 -22.875 1 73.12 25 SER B CA 1
ATOM 4781 C C . SER B 1 25 ? 13.688 12.414 -23.125 1 73.12 25 SER B C 1
ATOM 4783 O O . SER B 1 25 ? 14.109 11.266 -23.281 1 73.12 25 SER B O 1
ATOM 4785 N N . PHE B 1 26 ? 12.477 12.719 -23.203 1 68.69 26 PHE B N 1
ATOM 4786 C CA . PHE B 1 26 ? 11.555 11.609 -23.438 1 68.69 26 PHE B CA 1
ATOM 4787 C C . PHE B 1 26 ? 11.047 11.633 -24.875 1 68.69 26 PHE B C 1
ATOM 4789 O O . PHE B 1 26 ? 10.891 10.578 -25.5 1 68.69 26 PHE B O 1
ATOM 4796 N N . LEU B 1 27 ? 10.867 12.789 -25.391 1 66.06 27 LEU B N 1
ATOM 4797 C CA . LEU B 1 27 ? 10.273 12.891 -26.719 1 66.06 27 LEU B CA 1
ATOM 4798 C C . LEU B 1 27 ? 11.281 12.484 -27.797 1 66.06 27 LEU B C 1
ATOM 4800 O O . LEU B 1 27 ? 10.914 11.812 -28.766 1 66.06 27 LEU B O 1
ATOM 4804 N N . VAL B 1 28 ? 12.539 12.805 -27.516 1 64.94 28 VAL B N 1
ATOM 4805 C CA . VAL B 1 28 ? 13.547 12.57 -28.547 1 64.94 28 VAL B CA 1
ATOM 4806 C C . VAL B 1 28 ? 13.773 11.07 -28.703 1 64.94 28 VAL B C 1
ATOM 4808 O O . VAL B 1 28 ? 13.656 10.531 -29.812 1 64.94 28 VAL B O 1
ATOM 4811 N N . PRO B 1 29 ? 14.008 10.406 -27.625 1 66.19 29 PRO B N 1
ATOM 4812 C CA . PRO B 1 29 ? 14.172 8.961 -27.828 1 66.19 29 PRO B CA 1
ATOM 4813 C C . PRO B 1 29 ? 12.898 8.281 -28.328 1 66.19 29 PRO B C 1
ATOM 4815 O O . PRO B 1 29 ? 12.961 7.324 -29.094 1 66.19 29 PRO B O 1
ATOM 4818 N N . TYR B 1 30 ? 11.844 8.742 -27.875 1 61.5 30 TYR B N 1
ATOM 4819 C CA . TYR B 1 30 ? 10.57 8.141 -28.25 1 61.5 30 TYR B CA 1
ATOM 4820 C C . TYR B 1 30 ? 10.281 8.344 -29.734 1 61.5 30 TYR B C 1
ATOM 4822 O O . TYR B 1 30 ? 9.961 7.383 -30.453 1 61.5 30 TYR B O 1
ATOM 4830 N N . TYR B 1 31 ? 10.539 9.547 -30.234 1 58.59 31 TYR B N 1
ATOM 4831 C CA . TYR B 1 31 ? 10.18 9.852 -31.609 1 58.59 31 TYR B CA 1
ATOM 4832 C C . TYR B 1 31 ? 11.289 9.438 -32.562 1 58.59 31 TYR B C 1
ATOM 4834 O O . TYR B 1 31 ? 11.031 9.102 -33.719 1 58.59 31 TYR B O 1
ATOM 4842 N N . LEU B 1 32 ? 12.516 9.43 -31.953 1 61.72 32 LEU B N 1
ATOM 4843 C CA . LEU B 1 32 ? 13.617 9.039 -32.812 1 61.72 32 LEU B CA 1
ATOM 4844 C C . LEU B 1 32 ? 13.898 7.547 -32.719 1 61.72 32 LEU B C 1
ATOM 4846 O O . LEU B 1 32 ? 14.867 7.043 -33.281 1 61.72 32 LEU B O 1
ATOM 4850 N N . ASN B 1 33 ? 12.977 6.836 -32.031 1 60.34 33 ASN B N 1
ATOM 4851 C CA . ASN B 1 33 ? 13.148 5.398 -31.844 1 60.34 33 ASN B CA 1
ATOM 4852 C C . ASN B 1 33 ? 14.562 5.055 -31.406 1 60.34 33 ASN B C 1
ATOM 4854 O O . ASN B 1 33 ? 15.188 4.137 -31.938 1 60.34 33 ASN B O 1
ATOM 4858 N N . LEU B 1 34 ? 15.195 5.957 -30.625 1 58.72 34 LEU B N 1
ATOM 4859 C CA . LEU B 1 34 ? 16.5 5.656 -30.062 1 58.72 34 LEU B CA 1
ATOM 4860 C C . LEU B 1 34 ? 16.391 4.676 -28.906 1 58.72 34 LEU B C 1
ATOM 4862 O O . LEU B 1 34 ? 15.625 4.91 -27.969 1 58.72 34 LEU B O 1
ATOM 4866 N N . ASP B 1 35 ? 16.609 3.457 -29.156 1 64.81 35 ASP B N 1
ATOM 4867 C CA . ASP B 1 35 ? 16.516 2.438 -28.109 1 64.81 35 ASP B CA 1
ATOM 4868 C C . ASP B 1 35 ? 17.688 2.521 -27.156 1 64.81 35 ASP B C 1
ATOM 4870 O O . ASP B 1 35 ? 18.578 1.665 -27.172 1 64.81 35 ASP B O 1
ATOM 4874 N N . LEU B 1 36 ? 17.844 3.613 -26.469 1 67.56 36 LEU B N 1
ATOM 4875 C CA . LEU B 1 36 ? 18.938 3.809 -25.516 1 67.56 36 LEU B CA 1
ATOM 4876 C C . LEU B 1 36 ? 18.875 2.766 -24.406 1 67.56 36 LEU B C 1
ATOM 4878 O O . LEU B 1 36 ? 19.906 2.4 -23.828 1 67.56 36 LEU B O 1
ATOM 4882 N N . LEU B 1 37 ? 17.688 2.328 -24.156 1 76.75 37 LEU B N 1
ATOM 4883 C CA . LEU B 1 37 ? 17.469 1.285 -23.156 1 76.75 37 LEU B CA 1
ATOM 4884 C C . LEU B 1 37 ? 16.5 0.225 -23.688 1 76.75 37 LEU B C 1
ATOM 4886 O O . LEU B 1 37 ? 15.289 0.405 -23.641 1 76.75 37 LEU B O 1
ATOM 4890 N N . PRO B 1 38 ? 17.141 -0.829 -24.188 1 81.44 38 PRO B N 1
ATOM 4891 C CA . PRO B 1 38 ? 16.25 -1.865 -24.719 1 81.44 38 PRO B CA 1
ATOM 4892 C C . PRO B 1 38 ? 15.367 -2.5 -23.641 1 81.44 38 PRO B C 1
ATOM 4894 O O . PRO B 1 38 ? 15.789 -2.617 -22.5 1 81.44 38 PRO B O 1
ATOM 4897 N N . THR B 1 39 ? 14.172 -2.836 -24.031 1 85.06 39 THR B N 1
ATOM 4898 C CA . THR B 1 39 ? 13.258 -3.502 -23.109 1 85.06 39 THR B CA 1
ATOM 4899 C C . THR B 1 39 ? 13.789 -4.871 -22.703 1 85.06 39 THR B C 1
ATOM 4901 O O . THR B 1 39 ? 14.305 -5.613 -23.547 1 85.06 39 THR B O 1
ATOM 4904 N N . ARG B 1 40 ? 13.742 -5.09 -21.516 1 84.69 40 ARG B N 1
ATOM 4905 C CA . ARG B 1 40 ? 14.148 -6.41 -21.062 1 84.69 40 ARG B CA 1
ATOM 4906 C C . ARG B 1 40 ? 13.078 -7.453 -21.359 1 84.69 40 ARG B C 1
ATOM 4908 O O . ARG B 1 40 ? 11.969 -7.379 -20.828 1 84.69 40 ARG B O 1
ATOM 4915 N N . HIS B 1 41 ? 13.492 -8.375 -22.156 1 87 41 HIS B N 1
ATOM 4916 C CA . HIS B 1 41 ? 12.547 -9.414 -22.547 1 87 41 HIS B CA 1
ATOM 4917 C C . HIS B 1 41 ? 12.414 -10.484 -21.469 1 87 41 HIS B C 1
ATOM 4919 O O . HIS B 1 41 ? 13.422 -10.977 -20.953 1 87 41 HIS B O 1
ATOM 4925 N N . ARG B 1 42 ? 11.18 -10.719 -21.172 1 87.75 42 ARG B N 1
ATOM 4926 C CA . ARG B 1 42 ? 10.875 -11.781 -20.219 1 87.75 42 ARG B CA 1
ATOM 4927 C C . ARG B 1 42 ? 10.383 -13.031 -20.922 1 87.75 42 ARG B C 1
ATOM 4929 O O . ARG B 1 42 ? 9.875 -12.961 -22.047 1 87.75 42 ARG B O 1
ATOM 4936 N N . GLY B 1 43 ? 10.68 -14.102 -20.25 1 87.94 43 GLY B N 1
ATOM 4937 C CA . GLY B 1 43 ? 10.148 -15.352 -20.766 1 87.94 43 GLY B CA 1
ATOM 4938 C C . GLY B 1 43 ? 8.742 -15.648 -20.281 1 87.94 43 GLY B C 1
ATOM 4939 O O . GLY B 1 43 ? 8.148 -14.852 -19.547 1 87.94 43 GLY B O 1
ATOM 4940 N N . PHE B 1 44 ? 8.141 -16.641 -20.922 1 88.44 44 PHE B N 1
ATOM 4941 C CA . PHE B 1 44 ? 6.809 -17.062 -20.5 1 88.44 44 PHE B CA 1
ATOM 4942 C C . PHE B 1 44 ? 6.719 -18.578 -20.438 1 88.44 44 PHE B C 1
ATOM 4944 O O . PHE B 1 44 ? 7.617 -19.281 -20.906 1 88.44 44 PHE B O 1
ATOM 4951 N N . THR B 1 45 ? 5.773 -19.047 -19.656 1 87 45 THR B N 1
ATOM 4952 C CA . THR B 1 45 ? 5.418 -20.469 -19.672 1 87 45 THR B CA 1
ATOM 4953 C C . THR B 1 45 ? 4.172 -20.703 -20.516 1 87 45 THR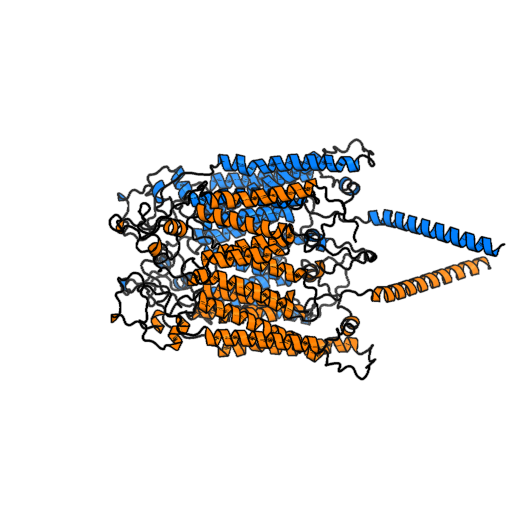 B C 1
ATOM 4955 O O . THR B 1 45 ? 3.26 -19.875 -20.531 1 87 45 THR B O 1
ATOM 4958 N N . CYS B 1 46 ? 4.219 -21.781 -21.188 1 81.81 46 CYS B N 1
ATOM 4959 C CA . CYS B 1 46 ? 3.146 -22.078 -22.125 1 81.81 46 CYS B CA 1
ATOM 4960 C C . CYS B 1 46 ? 1.8 -22.141 -21.406 1 81.81 46 CYS B C 1
ATOM 4962 O O . CYS B 1 46 ? 0.763 -21.844 -22 1 81.81 46 CYS B O 1
ATOM 4964 N N . ASP B 1 47 ? 1.848 -22.422 -20.109 1 76.19 47 ASP B N 1
ATOM 4965 C CA . ASP B 1 47 ? 0.598 -22.609 -19.375 1 76.19 47 ASP B CA 1
ATOM 4966 C C . ASP B 1 47 ? 0.243 -21.359 -18.562 1 76.19 47 ASP B C 1
ATOM 4968 O O . ASP B 1 47 ? -0.663 -21.406 -17.719 1 76.19 47 ASP B O 1
ATOM 4972 N N . ASP B 1 48 ? 0.927 -20.328 -18.844 1 80.12 48 ASP B N 1
ATOM 4973 C CA . ASP B 1 48 ? 0.631 -19.109 -18.094 1 80.12 48 ASP B CA 1
ATOM 4974 C C . ASP B 1 48 ? -0.674 -18.469 -18.578 1 80.12 48 ASP B C 1
ATOM 4976 O O . ASP B 1 48 ? -0.699 -17.781 -19.609 1 80.12 48 ASP B O 1
ATOM 4980 N N . ALA B 1 49 ? -1.712 -18.562 -17.797 1 76.62 49 ALA B N 1
ATOM 4981 C CA . ALA B 1 49 ? -3.045 -18.094 -18.156 1 76.62 49 ALA B CA 1
ATOM 4982 C C . ALA B 1 49 ? -3.115 -16.578 -18.125 1 76.62 49 ALA B C 1
ATOM 4984 O O . ALA B 1 49 ? -3.945 -15.969 -18.812 1 76.62 49 ALA B O 1
ATOM 4985 N N . SER B 1 50 ? -2.234 -15.969 -17.422 1 80.19 50 SER B N 1
ATOM 4986 C CA . SER B 1 50 ? -2.305 -14.523 -17.203 1 80.19 50 SER B CA 1
ATOM 4987 C C . SER B 1 50 ? -1.937 -13.758 -18.469 1 80.19 50 SER B C 1
ATOM 4989 O O . SER B 1 50 ? -2.232 -12.562 -18.578 1 80.19 50 SER B O 1
ATOM 4991 N N . ILE B 1 51 ? -1.382 -14.367 -19.453 1 89 51 ILE B N 1
ATOM 4992 C CA . ILE B 1 51 ? -0.938 -13.648 -20.641 1 89 51 ILE B CA 1
ATOM 4993 C C . ILE B 1 51 ? -1.648 -14.211 -21.875 1 89 51 ILE B C 1
ATOM 4995 O O . ILE B 1 51 ? -1.213 -13.977 -23 1 89 51 ILE B O 1
ATOM 4999 N N . GLN B 1 52 ? -2.729 -14.961 -21.703 1 84.62 52 GLN B N 1
ATOM 5000 C CA . GLN B 1 52 ? -3.385 -15.648 -22.812 1 84.62 52 GLN B CA 1
ATOM 5001 C C . GLN B 1 52 ? -4.684 -14.945 -23.203 1 84.62 52 GLN B C 1
ATOM 5003 O O . GLN B 1 52 ? -5.473 -15.477 -23.984 1 84.62 52 GLN B O 1
ATOM 5008 N N . HIS B 1 53 ? -4.918 -13.75 -22.75 1 82.69 53 HIS B N 1
ATOM 5009 C CA . HIS B 1 53 ? -6.156 -13.047 -23.047 1 82.69 53 HIS B CA 1
ATOM 5010 C C . HIS B 1 53 ? -6.168 -12.539 -24.484 1 82.69 53 HIS B C 1
ATOM 5012 O O 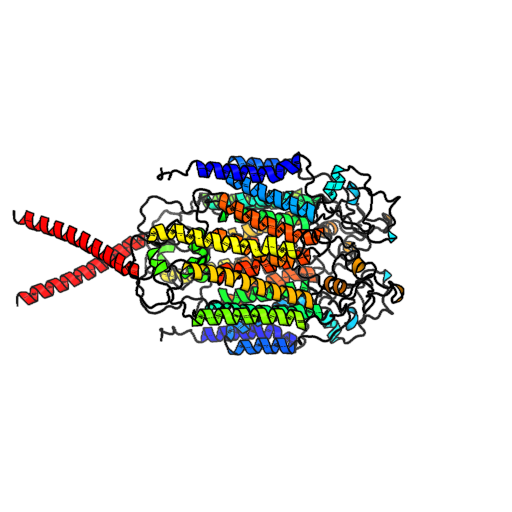. HIS B 1 53 ? -5.113 -12.25 -25.062 1 82.69 53 HIS B O 1
ATOM 5018 N N . PRO B 1 54 ? -7.371 -12.453 -25.047 1 83.12 54 PRO B N 1
ATOM 5019 C CA . PRO B 1 54 ? -7.465 -12.008 -26.438 1 83.12 54 PRO B CA 1
ATOM 5020 C C . PRO B 1 54 ? -7.246 -10.5 -26.594 1 83.12 54 PRO B C 1
ATOM 5022 O O . PRO B 1 54 ? -7.227 -9.773 -25.594 1 83.12 54 PRO B O 1
ATOM 5025 N N . LYS B 1 55 ? -6.988 -10.094 -27.812 1 86.75 55 LYS B N 1
ATOM 5026 C CA . LYS B 1 55 ? -6.84 -8.68 -28.125 1 86.75 55 LYS B CA 1
ATOM 5027 C C . LYS B 1 55 ? -8.195 -8.031 -28.391 1 86.75 55 LYS B C 1
ATOM 5029 O O . LYS B 1 55 ? -8.992 -8.539 -29.188 1 86.75 55 LYS B O 1
ATOM 5034 N N . TYR B 1 56 ? -8.523 -6.988 -27.688 1 82.81 56 TYR B N 1
ATOM 5035 C CA . TYR B 1 56 ? -9.727 -6.188 -27.906 1 82.81 56 TYR B CA 1
ATOM 5036 C C . TYR B 1 56 ? -9.359 -4.77 -28.328 1 82.81 56 TYR B C 1
ATOM 5038 O O . TYR B 1 56 ? -8.227 -4.328 -28.141 1 82.81 56 TYR B O 1
ATOM 5046 N N . ASN B 1 57 ? -10.359 -4.164 -28.891 1 84.19 57 ASN B N 1
ATOM 5047 C CA . ASN B 1 57 ? -10.164 -2.752 -29.188 1 84.19 57 ASN B CA 1
ATOM 5048 C C . ASN B 1 57 ? -10.086 -1.913 -27.922 1 84.19 57 ASN B C 1
ATOM 5050 O O . ASN B 1 57 ? -10.758 -2.213 -26.938 1 84.19 57 ASN B O 1
ATOM 5054 N N . GLN B 1 58 ? -9.273 -0.918 -28.047 1 86.69 58 GLN B N 1
ATOM 5055 C CA . GLN B 1 58 ? -9.086 -0.055 -26.891 1 86.69 58 GLN B CA 1
ATOM 5056 C C . GLN B 1 58 ? -10.32 0.818 -26.656 1 86.69 58 GLN B C 1
ATOM 5058 O O . GLN B 1 58 ? -10.75 1.549 -27.547 1 86.69 58 GLN B O 1
ATOM 5063 N N . THR B 1 59 ? -10.961 0.734 -25.516 1 83.31 59 THR B N 1
ATOM 5064 C CA . THR B 1 59 ? -12.078 1.583 -25.141 1 83.31 59 THR B CA 1
ATOM 5065 C C . THR B 1 59 ? -11.672 3.053 -25.141 1 83.31 59 THR B C 1
ATOM 5067 O O . THR B 1 59 ? -12.43 3.916 -25.578 1 83.31 59 THR B O 1
ATOM 5070 N N . VAL B 1 60 ? -10.469 3.322 -24.641 1 89.12 60 VAL B N 1
ATOM 5071 C CA . VAL B 1 60 ? -9.898 4.668 -24.625 1 89.12 60 VAL B CA 1
ATOM 5072 C C . VAL B 1 60 ? -8.562 4.672 -25.359 1 89.12 60 VAL B C 1
ATOM 5074 O O . VAL B 1 60 ? -7.523 4.355 -24.781 1 89.12 60 VAL B O 1
ATOM 5077 N N . PRO B 1 61 ? -8.602 5.102 -26.516 1 87.75 61 PRO B N 1
ATOM 5078 C CA . PRO B 1 61 ? -7.352 5.141 -27.266 1 87.75 61 PRO B CA 1
ATOM 5079 C C . PRO B 1 61 ? -6.352 6.148 -26.703 1 87.75 61 PRO B C 1
ATOM 5081 O O . PRO B 1 61 ? -6.742 7.102 -26.031 1 87.75 61 PRO B O 1
ATOM 5084 N N . GLU B 1 62 ? -5.121 5.875 -26.953 1 85.75 62 GLU B N 1
ATOM 5085 C CA . GLU B 1 62 ? -4.027 6.707 -26.453 1 85.75 62 GLU B CA 1
ATOM 5086 C C . GLU B 1 62 ? -4.195 8.156 -26.891 1 85.75 62 GLU B C 1
ATOM 5088 O O . GLU B 1 62 ? -3.881 9.086 -26.141 1 85.75 62 GLU B O 1
ATOM 5093 N N . LEU B 1 63 ? -4.695 8.375 -28 1 83.06 63 LEU B N 1
ATOM 5094 C CA . LEU B 1 63 ? -4.863 9.711 -28.562 1 83.06 63 LEU B CA 1
ATOM 5095 C C . LEU B 1 63 ? -5.793 10.555 -27.703 1 83.06 63 LEU B C 1
ATOM 5097 O O . LEU B 1 63 ? -5.559 11.75 -27.516 1 83.06 63 LEU B O 1
ATOM 5101 N N . TYR B 1 64 ? -6.77 9.883 -27.203 1 84 64 TYR B N 1
ATOM 5102 C CA . TYR B 1 64 ? -7.715 10.617 -26.375 1 84 64 TYR B CA 1
ATOM 5103 C C . TYR B 1 64 ? -7.062 11.062 -25.062 1 84 64 TYR B C 1
ATOM 5105 O O . TYR B 1 64 ? -7.344 12.156 -24.562 1 84 64 TYR B O 1
ATOM 5113 N N . VAL B 1 65 ? -6.203 10.242 -24.547 1 85.44 65 VAL B N 1
ATOM 5114 C CA . VAL B 1 65 ? -5.508 10.594 -23.312 1 85.44 65 VAL B CA 1
ATOM 5115 C C . VAL B 1 65 ? -4.523 11.727 -23.578 1 85.44 65 VAL B C 1
ATOM 5117 O O . VAL B 1 65 ? -4.406 12.664 -22.781 1 85.44 65 VAL B O 1
ATOM 5120 N N . LEU B 1 66 ? -3.939 11.703 -24.703 1 79.31 66 LEU B N 1
ATOM 5121 C CA . LEU B 1 66 ? -2.99 12.742 -25.078 1 79.31 66 LEU B CA 1
ATOM 5122 C C . LEU B 1 66 ? -3.699 14.078 -25.297 1 79.31 66 LEU B C 1
ATOM 5124 O O . LEU B 1 66 ? -3.236 15.117 -24.812 1 79.31 66 LEU B O 1
ATOM 5128 N N . ILE B 1 67 ? -4.809 14.031 -25.922 1 78.31 67 ILE B N 1
ATOM 5129 C CA . ILE B 1 67 ? -5.586 15.242 -26.172 1 78.31 67 ILE B CA 1
ATOM 5130 C C . ILE B 1 67 ? -6.082 15.82 -24.844 1 78.31 67 ILE B C 1
ATOM 5132 O O . ILE B 1 67 ? -6.016 17.031 -24.625 1 78.31 67 ILE B O 1
ATOM 5136 N N . GLY B 1 68 ? -6.477 14.938 -24.016 1 76.31 68 GLY B N 1
ATOM 5137 C CA . GLY B 1 68 ? -6.93 15.398 -22.719 1 76.31 68 GLY B CA 1
ATOM 5138 C C . GLY B 1 68 ? -5.828 16.047 -21.906 1 76.31 68 GLY B C 1
ATOM 5139 O O . GLY B 1 68 ? -6.062 17.047 -21.219 1 76.31 68 GLY B O 1
ATOM 5140 N N . THR B 1 69 ? -4.695 15.508 -21.984 1 75.25 69 THR B N 1
ATOM 5141 C CA . THR B 1 69 ? -3.549 16.047 -21.25 1 75.25 69 THR B CA 1
ATOM 5142 C C . THR B 1 69 ? -3.158 17.422 -21.781 1 75.25 69 THR B C 1
ATOM 5144 O O . THR B 1 69 ? -2.881 18.328 -21.016 1 75.25 69 THR B O 1
ATOM 5147 N N . PHE B 1 70 ? -3.246 17.594 -23.094 1 70.75 70 PHE B N 1
ATOM 5148 C CA . PHE B 1 70 ? -2.795 18.828 -23.688 1 70.75 70 PHE B CA 1
ATOM 5149 C C . PHE B 1 70 ? -3.877 19.906 -23.594 1 70.75 70 PHE B C 1
ATOM 5151 O O . PHE B 1 70 ? -3.574 21.094 -23.578 1 70.75 70 PHE B O 1
ATOM 5158 N N . ALA B 1 71 ? -5.094 19.438 -23.453 1 68.44 71 ALA B N 1
ATOM 5159 C CA . ALA B 1 71 ? -6.176 20.406 -23.297 1 68.44 71 ALA B CA 1
ATOM 5160 C C . ALA B 1 71 ? -6.086 21.125 -21.953 1 68.44 71 ALA B C 1
ATOM 5162 O O . ALA B 1 71 ? -6.457 22.297 -21.828 1 68.44 71 ALA B O 1
ATOM 5163 N N . ILE B 1 72 ? -5.52 20.422 -21.016 1 63.06 72 ILE B N 1
ATOM 5164 C CA . ILE B 1 72 ? -5.391 21 -19.672 1 63.06 72 ILE B CA 1
ATOM 5165 C C . ILE B 1 72 ? -4.219 21.984 -19.656 1 63.06 72 ILE B C 1
ATOM 5167 O O . ILE B 1 72 ? -4.234 22.953 -18.891 1 63.06 72 ILE B O 1
ATOM 5171 N N . ILE B 1 73 ? -3.08 21.844 -20.516 1 56.69 73 ILE B N 1
ATOM 5172 C CA . ILE B 1 73 ? -1.869 22.656 -20.641 1 56.69 73 ILE B CA 1
ATOM 5173 C C . ILE B 1 73 ? -2.244 24.125 -20.859 1 56.69 73 ILE B C 1
ATOM 5175 O O . ILE B 1 73 ? -1.574 25.016 -20.344 1 56.69 73 ILE B O 1
ATOM 5179 N N . ILE B 1 74 ? -3.268 24.344 -21.641 1 51 74 ILE B N 1
ATOM 5180 C CA . ILE B 1 74 ? -3.541 25.719 -22.031 1 51 74 ILE B CA 1
ATOM 5181 C C . ILE B 1 74 ? -3.658 26.594 -20.781 1 51 74 ILE B C 1
ATOM 5183 O O . ILE B 1 74 ? -3.275 27.766 -20.812 1 51 74 ILE B O 1
ATOM 5187 N N . PHE B 1 75 ? -4.008 26.141 -19.688 1 48 75 PHE B N 1
ATOM 5188 C CA . PHE B 1 75 ? -4.195 27.094 -18.609 1 48 75 PHE B CA 1
ATOM 5189 C C . PHE B 1 75 ? -2.928 27.203 -17.766 1 48 75 PHE B C 1
ATOM 5191 O O . PHE B 1 75 ? -2.559 28.312 -17.344 1 48 75 PHE B O 1
ATOM 5198 N N . MET B 1 76 ? -2.426 26.266 -16.922 1 54.41 76 MET B N 1
ATOM 5199 C CA . MET B 1 76 ? -1.371 26.391 -15.922 1 54.41 76 MET B CA 1
ATOM 5200 C C . MET B 1 76 ? -0.047 25.859 -16.453 1 54.41 76 MET B C 1
ATOM 5202 O O . MET B 1 76 ? 0.338 24.734 -16.141 1 54.41 76 MET B O 1
ATOM 5206 N N . ILE B 1 77 ? 0.487 26.469 -17.625 1 58.78 77 ILE B N 1
ATOM 5207 C CA . ILE B 1 77 ? 1.271 26.016 -18.766 1 58.78 77 ILE B CA 1
ATOM 5208 C C . ILE B 1 77 ? 2.566 25.375 -18.281 1 58.78 77 ILE B C 1
ATOM 5210 O O . ILE B 1 77 ? 2.879 24.234 -18.656 1 58.78 77 ILE B O 1
ATOM 5214 N N . GLY B 1 78 ? 3.51 26.062 -17.656 1 63.03 78 GLY B N 1
ATOM 5215 C CA . GLY B 1 78 ? 4.879 25.578 -17.625 1 63.03 78 GLY B CA 1
ATOM 5216 C C . GLY B 1 78 ? 5.102 24.5 -16.578 1 63.03 78 GLY B C 1
ATOM 5217 O O . GLY B 1 78 ? 5.695 23.453 -16.875 1 63.03 78 GLY B O 1
ATOM 5218 N N . LEU B 1 79 ? 4.512 24.531 -15.453 1 72.31 79 LEU B N 1
ATOM 5219 C CA . LEU B 1 79 ? 4.77 23.609 -14.359 1 72.31 79 LEU B CA 1
ATOM 5220 C C . LEU B 1 79 ? 3.988 22.312 -14.555 1 72.31 79 LEU B C 1
ATOM 5222 O O . LEU B 1 79 ? 4.492 21.219 -14.25 1 72.31 79 LEU B O 1
ATOM 5226 N N . TYR B 1 80 ? 2.785 22.453 -15.133 1 78 80 TYR B N 1
ATOM 5227 C CA . TYR B 1 80 ? 1.964 21.281 -15.398 1 78 80 TYR B CA 1
ATOM 5228 C C . TYR B 1 80 ? 2.635 20.375 -16.422 1 78 80 TYR B C 1
ATOM 5230 O O . TYR B 1 80 ? 2.664 19.156 -16.25 1 78 80 TYR B O 1
ATOM 5238 N N . VAL B 1 81 ? 3.268 20.938 -17.344 1 77.5 81 VAL B N 1
ATOM 5239 C CA . VAL B 1 81 ? 3.879 20.156 -18.422 1 77.5 81 VAL B CA 1
ATOM 5240 C C . VAL B 1 81 ? 5.16 19.5 -17.922 1 77.5 81 VAL B C 1
ATOM 5242 O O . VAL B 1 81 ? 5.496 18.391 -18.328 1 77.5 81 VAL B O 1
ATOM 5245 N N . PHE B 1 82 ? 5.754 20.203 -17.031 1 80.12 82 PHE B N 1
ATOM 5246 C CA . PHE B 1 82 ? 6.941 19.625 -16.422 1 80.12 82 PHE B CA 1
ATOM 5247 C C . PHE B 1 82 ? 6.598 18.344 -15.672 1 80.12 82 PHE B C 1
ATOM 5249 O O . PHE B 1 82 ? 7.301 17.328 -15.805 1 80.12 82 PHE B O 1
ATOM 5256 N N . GLY B 1 83 ? 5.531 18.391 -14.914 1 83.25 83 GLY B N 1
ATOM 5257 C CA . GLY B 1 83 ? 5.102 17.203 -14.195 1 83.25 83 GLY B CA 1
ATOM 5258 C C . GLY B 1 83 ? 4.66 16.078 -15.109 1 83.25 83 GLY B C 1
ATOM 5259 O O . GLY B 1 83 ? 4.914 14.906 -14.828 1 83.25 83 GLY B O 1
ATOM 5260 N N . ALA B 1 84 ? 4.004 16.406 -16.188 1 83.94 84 ALA B N 1
ATOM 5261 C CA . ALA B 1 84 ? 3.592 15.414 -17.172 1 83.94 84 ALA B CA 1
ATOM 5262 C C . ALA B 1 84 ? 4.801 14.734 -17.797 1 83.94 84 ALA B C 1
ATOM 5264 O O . ALA B 1 84 ? 4.797 13.516 -18.016 1 83.94 84 ALA B O 1
ATOM 5265 N N . GLY B 1 85 ? 5.809 15.539 -18.094 1 82.56 85 GLY B N 1
ATOM 5266 C CA . GLY B 1 85 ? 7.047 14.984 -18.625 1 82.56 85 GLY B CA 1
ATOM 5267 C C . GLY B 1 85 ? 7.73 14.031 -17.656 1 82.56 85 GLY B C 1
ATOM 5268 O O . GLY B 1 85 ? 8.227 12.977 -18.062 1 82.56 85 GLY B O 1
ATOM 5269 N N . MET B 1 86 ? 7.699 14.398 -16.406 1 83.62 86 MET B N 1
ATOM 5270 C CA . MET B 1 86 ? 8.273 13.531 -15.383 1 83.62 86 MET B CA 1
ATOM 5271 C C . MET B 1 86 ? 7.527 12.203 -15.32 1 83.62 86 MET B C 1
ATOM 5273 O O . MET B 1 86 ? 8.148 11.141 -15.219 1 83.62 86 MET B O 1
ATOM 5277 N N . SER B 1 87 ? 6.207 12.289 -15.289 1 87.38 87 SER B N 1
ATOM 5278 C CA . SER B 1 87 ? 5.406 11.07 -15.25 1 87.38 87 SER B CA 1
ATOM 5279 C C . SER B 1 87 ? 5.727 10.164 -16.438 1 87.38 87 SER B C 1
ATOM 5281 O O . SER B 1 87 ? 5.875 8.953 -16.281 1 87.38 87 SER B O 1
ATOM 5283 N N . PHE B 1 88 ? 5.941 10.758 -17.547 1 86.06 88 PHE B N 1
ATOM 5284 C CA . PHE B 1 88 ? 6.219 10 -18.75 1 86.06 88 PHE B CA 1
ATOM 5285 C C . PHE B 1 88 ? 7.59 9.336 -18.672 1 86.06 88 PHE B C 1
ATOM 5287 O O . PHE B 1 88 ? 7.742 8.172 -19.062 1 86.06 88 PHE B O 1
ATOM 5294 N N . ILE B 1 89 ? 8.555 10.016 -18.219 1 84.88 89 ILE B N 1
ATOM 5295 C CA . ILE B 1 89 ? 9.914 9.5 -18.156 1 84.88 89 ILE B CA 1
ATOM 5296 C C . ILE B 1 89 ? 9.977 8.32 -17.188 1 84.88 89 ILE B C 1
ATOM 5298 O O . ILE B 1 89 ? 10.609 7.305 -17.469 1 84.88 89 ILE B O 1
ATOM 5302 N N . PHE B 1 90 ? 9.328 8.477 -16.062 1 89.5 90 PHE B N 1
ATOM 5303 C CA . PHE B 1 90 ? 9.344 7.402 -15.086 1 89.5 90 PHE B CA 1
ATOM 5304 C C . PHE B 1 90 ? 8.586 6.188 -15.594 1 89.5 90 PHE B C 1
ATOM 5306 O O . PHE B 1 90 ? 8.977 5.047 -15.336 1 89.5 90 PHE B O 1
ATOM 5313 N N . VAL B 1 91 ? 7.469 6.41 -16.328 1 90.81 91 VAL B N 1
ATOM 5314 C CA . VAL B 1 91 ? 6.715 5.309 -16.906 1 90.81 91 VAL B CA 1
ATOM 5315 C C . VAL B 1 91 ? 7.582 4.578 -17.938 1 90.81 91 VAL B C 1
ATOM 5317 O O . VAL B 1 91 ? 7.664 3.348 -17.922 1 90.81 91 VAL B O 1
ATOM 5320 N N . LEU B 1 92 ? 8.281 5.332 -18.75 1 87.06 92 LEU B N 1
ATOM 5321 C CA . LEU B 1 92 ? 9.109 4.73 -19.781 1 87.06 92 LEU B CA 1
ATOM 5322 C C . LEU B 1 92 ? 10.273 3.961 -19.172 1 87.06 92 LEU B C 1
ATOM 5324 O O . LEU B 1 92 ? 10.57 2.84 -19.594 1 87.06 92 LEU B O 1
ATOM 5328 N N . LEU B 1 93 ? 10.891 4.57 -18.234 1 86.12 93 LEU B N 1
ATOM 5329 C CA . LEU B 1 93 ? 12 3.91 -17.562 1 86.12 93 LEU B CA 1
ATOM 5330 C C . LEU B 1 93 ? 11.555 2.588 -16.953 1 86.12 93 LEU B C 1
ATOM 5332 O O . LEU B 1 93 ? 12.211 1.561 -17.125 1 86.12 93 LEU B O 1
ATOM 5336 N N . THR B 1 94 ? 10.484 2.619 -16.281 1 90.69 94 THR B N 1
ATOM 5337 C CA . THR B 1 94 ? 10.008 1.433 -15.578 1 90.69 94 THR B CA 1
ATOM 5338 C C . THR B 1 94 ? 9.562 0.362 -16.562 1 90.69 94 THR B C 1
ATOM 5340 O O . THR B 1 94 ? 9.844 -0.823 -16.375 1 90.69 94 THR B O 1
ATOM 5343 N N . LYS B 1 95 ? 8.914 0.772 -17.609 1 89.44 95 LYS B N 1
ATOM 5344 C CA . LYS B 1 95 ? 8.461 -0.18 -18.625 1 89.44 95 LYS B CA 1
ATOM 5345 C C . LYS B 1 95 ? 9.633 -0.921 -19.25 1 89.44 95 LYS B C 1
ATOM 5347 O O . LYS B 1 95 ? 9.602 -2.145 -19.391 1 89.44 95 LYS B O 1
ATOM 5352 N N . LYS B 1 96 ? 10.617 -0.223 -19.594 1 86.5 96 LYS B N 1
ATOM 5353 C CA . LYS B 1 96 ? 11.766 -0.816 -20.281 1 86.5 96 LYS B CA 1
ATOM 5354 C C . LYS B 1 96 ? 12.562 -1.708 -19.328 1 86.5 96 LYS B C 1
ATOM 5356 O O . LYS B 1 96 ? 13.047 -2.768 -19.734 1 86.5 96 LYS B O 1
ATOM 5361 N N . MET B 1 97 ? 12.625 -1.315 -18.156 1 88.19 97 MET B N 1
ATOM 5362 C CA . MET B 1 97 ? 13.484 -2.039 -17.219 1 88.19 97 MET B CA 1
ATOM 5363 C C . MET B 1 97 ? 12.75 -3.24 -16.625 1 88.19 97 MET B C 1
ATOM 5365 O O . MET B 1 97 ? 13.367 -4.266 -16.328 1 88.19 97 MET B O 1
ATOM 5369 N N . VAL B 1 98 ? 11.453 -3.182 -16.406 1 88.31 98 VAL B N 1
ATOM 5370 C CA . VAL B 1 98 ? 10.695 -4.285 -15.812 1 88.31 98 VAL B CA 1
ATOM 5371 C C . VAL B 1 98 ? 10.32 -5.289 -16.906 1 88.31 98 VAL B C 1
ATOM 5373 O O . VAL B 1 98 ? 10.461 -6.5 -16.719 1 88.31 98 VAL B O 1
ATOM 5376 N N . GLY B 1 99 ? 9.836 -4.867 -18.031 1 90.81 99 GLY B N 1
ATOM 5377 C CA . GLY B 1 99 ? 9.508 -5.715 -19.156 1 90.81 99 GLY B CA 1
ATOM 5378 C C . GLY B 1 99 ? 8.398 -6.711 -18.859 1 90.81 99 GLY B C 1
ATOM 5379 O O . GLY B 1 99 ? 8.453 -7.859 -19.297 1 90.81 99 GLY B O 1
ATOM 5380 N N . LYS B 1 100 ? 7.398 -6.336 -18.078 1 92.38 100 LYS B N 1
ATOM 5381 C CA . LYS B 1 100 ? 6.285 -7.227 -17.766 1 92.38 100 LYS B CA 1
ATOM 5382 C C . LYS B 1 100 ? 5.41 -7.461 -19 1 92.38 100 LYS B C 1
ATOM 5384 O O . LYS B 1 100 ? 5.121 -6.527 -19.75 1 92.38 100 LYS B O 1
ATOM 5389 N N . LEU B 1 101 ? 5.02 -8.719 -19.188 1 93.75 101 LEU B N 1
ATOM 5390 C CA . LEU B 1 101 ? 4.195 -9.07 -20.344 1 93.75 101 LEU B CA 1
ATOM 5391 C C . LEU B 1 101 ? 2.738 -8.68 -20.109 1 93.75 101 LEU B C 1
ATOM 5393 O O . LEU B 1 101 ? 2.217 -8.844 -19 1 93.75 101 LEU B O 1
ATOM 5397 N N . ARG B 1 102 ? 2.121 -8.18 -21.094 1 94.56 102 ARG B N 1
ATOM 5398 C CA . ARG B 1 102 ? 0.713 -7.805 -21.031 1 94.56 102 ARG B CA 1
ATOM 5399 C C . ARG B 1 102 ? -0.183 -9.039 -20.969 1 94.56 102 ARG B C 1
ATOM 5401 O O . ARG B 1 102 ? 0.231 -10.133 -21.359 1 94.56 102 ARG B O 1
ATOM 5408 N N . PRO B 1 103 ? -1.389 -8.844 -20.516 1 89.56 103 PRO B N 1
ATOM 5409 C CA . PRO B 1 103 ? -2.342 -9.953 -20.484 1 89.56 103 PRO B CA 1
ATOM 5410 C C . PRO B 1 103 ? -2.646 -10.5 -21.875 1 89.56 103 PRO B C 1
ATOM 5412 O O . PRO B 1 103 ? -2.924 -11.688 -22.031 1 89.56 103 PRO B O 1
ATOM 5415 N N . ASN B 1 104 ? -2.537 -9.68 -22.906 1 91.5 104 ASN B N 1
ATOM 5416 C CA . ASN B 1 104 ? -2.812 -10.133 -24.266 1 91.5 104 ASN B CA 1
ATOM 5417 C C . ASN B 1 104 ? -1.524 -10.375 -25.047 1 91.5 104 ASN B C 1
ATOM 5419 O O . ASN B 1 104 ? -1.498 -10.234 -26.266 1 91.5 104 ASN B O 1
ATOM 5423 N N . PHE B 1 105 ? -0.514 -10.711 -24.328 1 94.06 105 PHE B N 1
ATOM 5424 C CA . PHE B 1 105 ? 0.798 -10.898 -24.938 1 94.06 105 PHE B CA 1
ATOM 5425 C C . PHE B 1 105 ? 0.75 -11.977 -26.016 1 94.06 105 PHE B C 1
ATOM 5427 O O . PHE B 1 105 ? 1.292 -11.805 -27.109 1 94.06 105 PHE B O 1
ATOM 5434 N N . MET B 1 106 ? 0.091 -13.102 -25.766 1 90.5 106 MET B N 1
ATOM 5435 C CA . MET B 1 106 ? 0.055 -14.227 -26.703 1 90.5 106 MET B CA 1
ATOM 5436 C C . MET B 1 106 ? -0.668 -13.844 -27.984 1 90.5 106 MET B C 1
ATOM 5438 O O . MET B 1 106 ? -0.283 -14.281 -29.078 1 90.5 106 MET B O 1
ATOM 5442 N N . ALA B 1 107 ? -1.686 -13.023 -27.844 1 90.12 107 ALA B N 1
ATOM 5443 C CA . ALA B 1 107 ? -2.455 -12.586 -29 1 90.12 107 ALA B CA 1
ATOM 5444 C C . ALA B 1 107 ? -1.663 -11.594 -29.844 1 90.12 107 ALA B C 1
ATOM 5446 O O . ALA B 1 107 ? -1.795 -11.555 -31.078 1 90.12 107 ALA B O 1
ATOM 5447 N N . LEU B 1 108 ? -0.832 -10.805 -29.234 1 92.75 108 LEU B N 1
ATOM 5448 C CA . LEU B 1 108 ? -0.093 -9.766 -29.938 1 92.75 108 LEU B CA 1
ATOM 5449 C C . LEU B 1 108 ? 1.218 -10.312 -30.5 1 92.75 108 LEU B C 1
ATOM 5451 O O . LEU B 1 108 ? 1.568 -10.047 -31.641 1 92.75 108 LEU B O 1
ATOM 5455 N N . CYS B 1 109 ? 1.941 -10.992 -29.703 1 93.69 109 CYS B N 1
ATOM 5456 C CA . CYS B 1 109 ? 3.219 -11.562 -30.109 1 93.69 109 CYS B CA 1
ATOM 5457 C C . CYS B 1 109 ? 3.01 -12.766 -31.031 1 93.69 109 CYS B C 1
ATOM 5459 O O . CYS B 1 109 ? 3.715 -12.922 -32.031 1 93.69 109 CYS B O 1
ATOM 5461 N N . GLN B 1 110 ? 2.057 -13.68 -30.719 1 92.62 110 GLN B N 1
ATOM 5462 C CA . GLN B 1 110 ? 1.839 -14.922 -31.453 1 92.62 110 GLN B CA 1
ATOM 5463 C C . GLN B 1 110 ? 3.139 -15.703 -31.609 1 92.62 110 GLN B C 1
ATOM 5465 O O . GLN B 1 110 ? 3.631 -15.883 -32.719 1 92.62 110 GLN B O 1
ATOM 5470 N N . PRO B 1 111 ? 3.6 -16.203 -30.531 1 92.88 111 PRO B N 1
ATOM 5471 C CA . PRO B 1 111 ? 4.871 -16.938 -30.578 1 92.88 111 PRO B CA 1
ATOM 5472 C C . PRO B 1 111 ? 4.836 -18.125 -31.547 1 92.88 111 PRO B C 1
ATOM 5474 O O . PRO B 1 111 ? 3.801 -18.781 -31.688 1 92.88 111 PRO B O 1
ATOM 5477 N N . ASP B 1 112 ? 5.984 -18.344 -32.219 1 93.44 112 ASP B N 1
ATOM 5478 C CA . ASP B 1 112 ? 6.121 -19.484 -33.094 1 93.44 112 ASP B CA 1
ATOM 5479 C C . ASP B 1 112 ? 6.254 -20.781 -32.312 1 93.44 112 ASP B C 1
ATOM 5481 O O . ASP B 1 112 ? 7.367 -21.234 -32.031 1 93.44 112 ASP B O 1
ATOM 5485 N N . PHE B 1 113 ? 5.176 -21.391 -32.125 1 90.5 113 PHE B N 1
ATOM 5486 C CA . PHE B 1 113 ? 5.137 -22.562 -31.266 1 90.5 113 PHE B CA 1
ATOM 5487 C C . PHE B 1 113 ? 5.766 -23.766 -31.969 1 90.5 113 PHE B C 1
ATOM 5489 O O . PHE B 1 113 ? 6.008 -24.797 -31.344 1 90.5 113 PHE B O 1
ATOM 5496 N N . SER B 1 114 ? 6.008 -23.641 -33.281 1 90.56 114 SER B N 1
ATOM 5497 C CA . SER B 1 114 ? 6.695 -24.703 -34 1 90.56 114 SER B CA 1
ATOM 5498 C C . SER B 1 114 ? 8.133 -24.859 -33.531 1 90.56 114 SER B C 1
ATOM 5500 O O . SER B 1 114 ? 8.727 -25.938 -33.625 1 90.56 114 SER B O 1
ATOM 5502 N N . LYS B 1 115 ? 8.633 -23.875 -32.938 1 91.69 115 LYS B N 1
ATOM 5503 C CA . LYS B 1 115 ? 10.031 -23.891 -32.5 1 91.69 115 LYS B CA 1
ATOM 5504 C C . LYS B 1 115 ? 10.133 -23.891 -30.984 1 91.69 115 LYS B C 1
ATOM 5506 O O . LYS B 1 115 ? 11.219 -23.703 -30.422 1 91.69 115 LYS B O 1
ATOM 5511 N N . ILE B 1 116 ? 9.062 -23.938 -30.344 1 90.38 116 ILE B N 1
ATOM 5512 C CA . ILE B 1 116 ? 9.031 -23.875 -28.875 1 90.38 116 ILE B CA 1
ATOM 5513 C C . ILE B 1 116 ? 8.633 -25.234 -28.312 1 90.38 116 ILE B C 1
ATOM 5515 O O . ILE B 1 116 ? 7.703 -25.875 -28.812 1 90.38 116 ILE B O 1
ATOM 5519 N N . ASN B 1 117 ? 9.414 -25.703 -27.25 1 87.5 117 ASN B N 1
ATOM 5520 C CA . ASN B 1 117 ? 9.047 -26.875 -26.469 1 87.5 117 ASN B CA 1
ATOM 5521 C C . ASN B 1 117 ? 8.484 -26.484 -25.109 1 87.5 117 ASN B C 1
ATOM 5523 O O . ASN B 1 117 ? 9.242 -26.109 -24.203 1 87.5 117 ASN B O 1
ATOM 5527 N N . CYS B 1 118 ? 7.242 -26.641 -24.906 1 84.38 118 CYS B N 1
ATOM 5528 C CA . CYS B 1 118 ? 6.555 -26.188 -23.688 1 84.38 118 CYS B CA 1
ATOM 5529 C C . CYS B 1 118 ? 7.031 -26.969 -22.469 1 84.38 118 CYS B C 1
ATOM 5531 O O . CYS B 1 118 ? 6.859 -26.516 -21.344 1 84.38 118 CYS B O 1
ATOM 5533 N N . THR B 1 119 ? 7.582 -28.125 -22.641 1 78.81 119 THR B N 1
ATOM 5534 C CA . THR B 1 119 ? 8.047 -28.953 -21.531 1 78.81 119 THR B CA 1
ATOM 5535 C C . THR B 1 119 ? 9.281 -28.328 -20.875 1 78.81 119 THR B C 1
ATOM 5537 O O . THR B 1 119 ? 9.656 -28.688 -19.766 1 78.81 119 THR B O 1
ATOM 5540 N N . ASP B 1 120 ? 9.852 -27.375 -21.594 1 78.5 120 ASP B N 1
ATOM 5541 C CA . ASP B 1 120 ? 11.055 -26.734 -21.078 1 78.5 120 ASP B CA 1
ATOM 5542 C C . ASP B 1 120 ? 10.727 -25.797 -19.922 1 78.5 120 ASP B C 1
ATOM 5544 O O . ASP B 1 120 ? 11.617 -25.359 -19.203 1 78.5 120 ASP B O 1
ATOM 5548 N N . GLY B 1 121 ? 9.484 -25.625 -19.719 1 79.69 121 GLY B N 1
ATOM 5549 C CA . GLY B 1 121 ? 9.102 -24.719 -18.641 1 79.69 121 GLY B CA 1
ATOM 5550 C C . GLY B 1 121 ? 9.133 -23.266 -19.031 1 79.69 121 GLY B C 1
ATOM 5551 O O . GLY B 1 121 ? 8.344 -22.828 -19.875 1 79.69 121 GLY B O 1
ATOM 5552 N N . LEU B 1 122 ? 10.234 -22.594 -18.547 1 85.62 122 LEU B N 1
ATOM 5553 C CA . LEU B 1 122 ? 10.375 -21.188 -18.891 1 85.62 122 LEU B CA 1
ATOM 5554 C C . LEU B 1 122 ? 11.039 -21.016 -20.25 1 85.62 122 LEU B C 1
ATOM 5556 O O . LEU B 1 122 ? 12.133 -21.547 -20.484 1 85.62 122 LEU B O 1
ATOM 5560 N N . ILE B 1 123 ? 10.273 -20.344 -21.172 1 89 123 ILE B N 1
ATOM 5561 C CA . ILE B 1 123 ? 10.758 -20.125 -22.531 1 89 123 ILE B CA 1
ATOM 5562 C C . ILE B 1 123 ? 11.336 -18.719 -22.641 1 89 123 ILE B C 1
ATOM 5564 O O . ILE B 1 123 ? 10.625 -17.719 -22.438 1 89 123 ILE B O 1
ATOM 5568 N N . LEU B 1 124 ? 12.539 -18.609 -22.875 1 88.12 124 LEU B N 1
ATOM 5569 C CA . LEU B 1 124 ? 13.211 -17.312 -22.906 1 88.12 124 LEU B CA 1
ATOM 5570 C C . LEU B 1 124 ? 13.492 -16.906 -24.359 1 88.12 124 LEU B C 1
ATOM 5572 O O . LEU B 1 124 ? 13.453 -15.711 -24.672 1 88.12 124 LEU B O 1
ATOM 5576 N N . ASP B 1 125 ? 13.789 -17.891 -25.156 1 88 125 ASP B N 1
ATOM 5577 C CA . ASP B 1 125 ? 14.117 -17.609 -26.547 1 88 125 ASP B CA 1
ATOM 5578 C C . ASP B 1 125 ? 12.969 -18.016 -27.469 1 88 125 ASP B C 1
ATOM 5580 O O . ASP B 1 125 ? 12.633 -19.203 -27.562 1 88 125 ASP B O 1
ATOM 5584 N N . PHE B 1 126 ? 12.328 -17.094 -28.031 1 90.88 126 PHE B N 1
ATOM 5585 C CA . PHE B 1 126 ? 11.227 -17.328 -28.953 1 90.88 126 PHE B CA 1
ATOM 5586 C C . PHE B 1 126 ? 11.086 -16.188 -29.938 1 90.88 126 PHE B C 1
ATOM 5588 O O . PHE B 1 126 ? 11.633 -15.102 -29.734 1 90.88 126 PHE B O 1
ATOM 5595 N N . THR B 1 127 ? 10.43 -16.5 -31.031 1 92.56 127 THR B N 1
ATOM 5596 C CA . THR B 1 127 ? 10.172 -15.492 -32.062 1 92.56 127 THR B CA 1
ATOM 5597 C C . THR B 1 127 ? 8.68 -15.195 -32.156 1 92.56 127 THR B C 1
ATOM 5599 O O . THR B 1 127 ? 7.848 -16.094 -32.062 1 92.56 127 THR B O 1
ATOM 5602 N N . CYS B 1 128 ? 8.406 -13.969 -32.312 1 93.5 128 CYS B N 1
ATOM 5603 C CA . CYS B 1 128 ? 7.023 -13.539 -32.469 1 93.5 128 CYS B CA 1
ATOM 5604 C C . CYS B 1 128 ? 6.652 -13.414 -33.938 1 93.5 128 CYS B C 1
ATOM 5606 O O . CYS B 1 128 ? 7.391 -12.812 -34.719 1 93.5 128 CYS B O 1
ATOM 5608 N N . LEU B 1 129 ? 5.523 -13.93 -34.281 1 94.56 129 LEU B N 1
ATOM 5609 C CA . LEU B 1 129 ? 5.051 -13.914 -35.656 1 94.56 129 LEU B CA 1
ATOM 5610 C C . LEU B 1 129 ? 4.137 -12.719 -35.906 1 94.56 129 LEU B C 1
ATOM 5612 O O . LEU B 1 129 ? 3.875 -12.352 -37.062 1 94.56 129 LEU B O 1
ATOM 5616 N N . GLY B 1 130 ? 3.613 -12.148 -34.844 1 93.06 130 GLY B N 1
ATOM 5617 C CA . GLY B 1 130 ? 2.738 -11 -34.969 1 93.06 130 GLY B CA 1
ATOM 5618 C C . GLY B 1 130 ? 3.471 -9.734 -35.375 1 93.06 130 GLY B C 1
ATOM 5619 O O . GLY B 1 130 ? 4.629 -9.789 -35.812 1 93.06 130 GLY B O 1
ATOM 5620 N N . ASP B 1 131 ? 2.701 -8.609 -35.375 1 92.44 131 ASP B N 1
ATOM 5621 C CA . ASP B 1 131 ? 3.287 -7.312 -35.688 1 92.44 131 ASP B CA 1
ATOM 5622 C C . ASP B 1 131 ? 4.414 -6.969 -34.719 1 92.44 131 ASP B C 1
ATOM 5624 O O . ASP B 1 131 ? 4.238 -7.055 -33.5 1 92.44 131 ASP B O 1
ATOM 5628 N N . SER B 1 132 ? 5.59 -6.602 -35.219 1 90.81 132 SER B N 1
ATOM 5629 C CA . SER B 1 132 ? 6.785 -6.387 -34.406 1 90.81 132 SER B CA 1
ATOM 5630 C C . SER B 1 132 ? 6.57 -5.262 -33.406 1 90.81 132 SER B C 1
ATOM 5632 O O . SER B 1 132 ? 6.996 -5.367 -32.25 1 90.81 132 SER B O 1
ATOM 5634 N N . ALA B 1 133 ? 5.988 -4.219 -33.844 1 88 133 ALA B N 1
ATOM 5635 C CA . ALA B 1 133 ? 5.758 -3.084 -32.969 1 88 133 ALA B CA 1
ATOM 5636 C C . ALA B 1 133 ? 4.801 -3.457 -31.844 1 88 133 ALA B C 1
ATOM 5638 O O . ALA B 1 133 ? 5.02 -3.092 -30.688 1 88 133 ALA B O 1
ATOM 5639 N N . GLU B 1 134 ? 3.789 -4.195 -32.125 1 91.12 134 GLU B N 1
ATOM 5640 C CA . GLU B 1 134 ? 2.811 -4.625 -31.125 1 91.12 134 GLU B CA 1
ATOM 5641 C C . GLU B 1 134 ? 3.418 -5.629 -30.141 1 91.12 134 GLU B C 1
ATOM 5643 O O . GLU B 1 134 ? 3.104 -5.613 -28.953 1 91.12 134 GLU B O 1
ATOM 5648 N N . ALA B 1 135 ? 4.23 -6.469 -30.719 1 92.56 135 ALA B N 1
ATOM 5649 C CA . ALA B 1 135 ? 4.902 -7.449 -29.875 1 92.56 135 ALA B CA 1
ATOM 5650 C C . ALA B 1 135 ? 5.809 -6.758 -28.859 1 92.56 135 ALA B C 1
ATOM 5652 O O . ALA B 1 135 ? 5.879 -7.172 -27.703 1 92.56 135 ALA B O 1
ATOM 5653 N N . GLU B 1 136 ? 6.52 -5.789 -29.312 1 89.94 136 GLU B N 1
ATOM 5654 C CA . GLU B 1 136 ? 7.383 -5.051 -28.406 1 89.94 136 GLU B CA 1
ATOM 5655 C C . GLU B 1 136 ? 6.566 -4.305 -27.359 1 89.94 136 GLU B C 1
ATOM 5657 O O . GLU B 1 136 ? 6.949 -4.242 -26.188 1 89.94 136 GLU B O 1
ATOM 5662 N N . ASP B 1 137 ? 5.488 -3.75 -27.734 1 90 137 ASP B N 1
ATOM 5663 C CA . ASP B 1 137 ? 4.602 -3.049 -26.812 1 90 137 ASP B CA 1
ATOM 5664 C C . ASP B 1 137 ? 4.012 -4.008 -25.781 1 90 137 ASP B C 1
ATOM 5666 O O . ASP B 1 137 ? 3.748 -3.617 -24.641 1 90 137 ASP B O 1
ATOM 5670 N N . ALA B 1 138 ? 3.807 -5.23 -26.172 1 93.88 138 ALA B N 1
ATOM 5671 C CA . ALA B 1 138 ? 3.213 -6.242 -25.312 1 93.88 138 ALA B CA 1
ATOM 5672 C C . ALA B 1 138 ? 4.164 -6.625 -24.172 1 93.88 138 ALA B C 1
ATOM 5674 O O . ALA B 1 138 ? 3.756 -7.25 -23.203 1 93.88 138 ALA B O 1
ATOM 5675 N N . ARG B 1 139 ? 5.418 -6.172 -24.344 1 93.19 139 ARG B N 1
ATOM 5676 C CA . ARG B 1 139 ? 6.422 -6.48 -23.328 1 93.19 139 ARG B CA 1
ATOM 5677 C C . ARG B 1 139 ? 6.559 -5.34 -22.328 1 93.19 139 ARG B C 1
ATOM 5679 O O . ARG B 1 139 ? 7.445 -5.363 -21.469 1 93.19 139 ARG B O 1
ATOM 5686 N N . GLN B 1 140 ? 5.762 -4.406 -22.422 1 92.62 140 GLN B N 1
ATOM 5687 C CA . GLN B 1 140 ? 5.855 -3.215 -21.578 1 92.62 140 GLN B CA 1
ATOM 5688 C C . GLN B 1 140 ? 4.543 -2.947 -20.859 1 92.62 140 GLN B C 1
ATOM 5690 O O . GLN B 1 140 ? 3.965 -1.865 -20.984 1 92.62 140 GLN B O 1
ATOM 5695 N N . SER B 1 141 ? 4.176 -3.844 -19.953 1 94.25 141 SER B N 1
ATOM 5696 C CA . SER B 1 141 ? 2.871 -3.752 -19.312 1 94.25 141 SER B CA 1
ATOM 5697 C C . SER B 1 141 ? 2.924 -2.844 -18.078 1 94.25 141 SER B C 1
ATOM 5699 O O . SER B 1 141 ? 2.047 -2 -17.891 1 94.25 141 SER B O 1
ATOM 5701 N N . PHE B 1 142 ? 3.922 -2.932 -17.266 1 93.25 142 PHE B N 1
ATOM 5702 C CA . PHE B 1 142 ? 3.982 -2.225 -15.992 1 93.25 142 PHE B CA 1
ATOM 5703 C C . PHE B 1 142 ? 4.914 -1.023 -16.078 1 93.25 142 PHE B C 1
ATOM 5705 O O . PHE B 1 142 ? 6.07 -1.157 -16.5 1 93.25 142 PHE B O 1
ATOM 5712 N N . PRO B 1 143 ? 4.531 0.122 -15.719 1 94.75 143 PRO B N 1
ATOM 5713 C CA . PRO B 1 143 ? 3.186 0.476 -15.266 1 94.75 143 PRO B CA 1
ATOM 5714 C C . PRO B 1 143 ? 2.291 0.972 -16.391 1 94.75 143 PRO B C 1
ATOM 5716 O O . PRO B 1 143 ? 2.766 1.185 -17.516 1 94.75 143 PRO B O 1
ATOM 5719 N N . SER B 1 144 ? 0.963 1.079 -16.125 1 95.5 144 SER B N 1
ATOM 5720 C CA . SER B 1 144 ? 0.046 1.569 -17.141 1 95.5 144 SER B CA 1
ATOM 5721 C C . SER B 1 144 ? 0.261 3.055 -17.406 1 95.5 144 SER B C 1
ATOM 5723 O O . SER B 1 144 ? 0.143 3.879 -16.5 1 95.5 144 SER B O 1
ATOM 5725 N N . GLY B 1 145 ? 0.584 3.48 -18.625 1 93.44 145 GLY B N 1
ATOM 5726 C CA . GLY B 1 145 ? 0.753 4.875 -19 1 93.44 145 GLY B CA 1
ATOM 5727 C C . GLY B 1 145 ? -0.538 5.668 -18.953 1 93.44 145 GLY B C 1
ATOM 5728 O O . GLY B 1 145 ? -0.547 6.816 -18.5 1 93.44 145 GLY B O 1
ATOM 5729 N N . HIS B 1 146 ? -1.639 5.02 -19.406 1 93.75 146 HIS B N 1
ATOM 5730 C CA . HIS B 1 146 ? -2.945 5.664 -19.328 1 93.75 146 HIS B CA 1
ATOM 5731 C C . HIS B 1 146 ? -3.299 6.027 -17.891 1 93.75 146 HIS B C 1
ATOM 5733 O O . HIS B 1 146 ? -3.764 7.141 -17.625 1 93.75 146 HIS B O 1
ATOM 5739 N N . ALA B 1 147 ? -3.02 5.078 -17.031 1 95.12 147 ALA B N 1
ATOM 5740 C CA . ALA B 1 147 ? -3.344 5.305 -15.617 1 95.12 147 ALA B CA 1
ATOM 5741 C C . ALA B 1 147 ? -2.477 6.414 -15.031 1 95.12 147 ALA B C 1
ATOM 5743 O O . ALA B 1 147 ? -2.984 7.316 -14.359 1 95.12 147 ALA B O 1
ATOM 5744 N N . SER B 1 148 ? -1.209 6.352 -15.305 1 94.88 148 SER B N 1
ATOM 5745 C CA . SER B 1 148 ? -0.292 7.352 -14.773 1 94.88 148 SER B CA 1
ATOM 5746 C C . SER B 1 148 ? -0.635 8.742 -15.281 1 94.88 148 SER B C 1
ATOM 5748 O O . SER B 1 148 ? -0.768 9.688 -14.5 1 94.88 148 SER B O 1
ATOM 5750 N N . THR B 1 149 ? -0.884 8.875 -16.531 1 92.5 149 THR B N 1
ATOM 5751 C CA . THR B 1 149 ? -1.137 10.172 -17.156 1 92.5 149 THR B CA 1
ATOM 5752 C C . THR B 1 149 ? -2.488 10.727 -16.703 1 92.5 149 THR B C 1
ATOM 5754 O O . THR B 1 149 ? -2.602 11.906 -16.359 1 92.5 149 THR B O 1
ATOM 5757 N N . SER B 1 150 ? -3.494 9.906 -16.734 1 93.44 150 SER B N 1
ATOM 5758 C CA . SER B 1 150 ? -4.82 10.391 -16.375 1 93.44 150 SER B CA 1
ATOM 5759 C C . SER B 1 150 ? -4.879 10.797 -14.898 1 93.44 150 SER B C 1
ATOM 5761 O O . SER B 1 150 ? -5.41 11.859 -14.562 1 93.44 150 SER B O 1
ATOM 5763 N N . PHE B 1 151 ? -4.301 10.008 -14.047 1 94.25 151 PHE B N 1
ATOM 5764 C CA . PHE B 1 151 ? -4.328 10.352 -12.625 1 94.25 151 PHE B CA 1
ATOM 5765 C C . PHE B 1 151 ? -3.42 11.539 -12.344 1 94.25 151 PHE B C 1
ATOM 5767 O O . PHE B 1 151 ? -3.701 12.336 -11.445 1 94.25 151 PHE B O 1
ATOM 5774 N N . TYR B 1 152 ? -2.297 11.664 -13.047 1 92.62 152 TYR B N 1
ATOM 5775 C CA . TYR B 1 152 ? -1.493 12.867 -12.867 1 92.62 152 TYR B CA 1
ATOM 5776 C C . TYR B 1 152 ? -2.293 14.117 -13.234 1 92.62 152 TYR B C 1
ATOM 5778 O O . TYR B 1 152 ? -2.395 15.047 -12.43 1 92.62 152 TYR B O 1
ATOM 5786 N N . CYS B 1 153 ? -2.916 14.086 -14.422 1 89.62 153 CYS B N 1
ATOM 5787 C CA . CYS B 1 153 ? -3.615 15.25 -14.953 1 89.62 153 CYS B CA 1
ATOM 5788 C C . CYS B 1 153 ? -4.824 15.602 -14.094 1 89.62 153 CYS B C 1
ATOM 5790 O O . CYS B 1 153 ? -4.977 16.75 -13.672 1 89.62 153 CYS B O 1
ATOM 5792 N N . LEU B 1 154 ? -5.555 14.648 -13.781 1 90.88 154 LEU B N 1
ATOM 5793 C CA . LEU B 1 154 ? -6.832 14.938 -13.141 1 90.88 154 LEU B CA 1
ATOM 5794 C C . LEU B 1 154 ? -6.652 15.172 -11.641 1 90.88 154 LEU B C 1
ATOM 5796 O O . LEU B 1 154 ? -7.391 15.945 -11.039 1 90.88 154 LEU B O 1
ATOM 5800 N N . THR B 1 155 ? -5.648 14.539 -11.047 1 90.25 155 THR B N 1
ATOM 5801 C CA . THR B 1 155 ? -5.332 14.883 -9.664 1 90.25 155 THR B CA 1
ATOM 5802 C C . THR B 1 155 ? -4.793 16.297 -9.57 1 90.25 155 THR B C 1
ATOM 5804 O O . THR B 1 155 ? -5.113 17.031 -8.625 1 90.25 155 THR B O 1
ATOM 5807 N N . PHE B 1 156 ? -3.992 16.656 -10.477 1 87.56 156 PHE B N 1
ATOM 5808 C CA . PHE B 1 156 ? -3.484 18.016 -10.5 1 87.56 156 PHE B CA 1
ATOM 5809 C C . PHE B 1 156 ? -4.629 19.016 -10.594 1 87.56 156 PHE B C 1
ATOM 5811 O O . PHE B 1 156 ? -4.637 20.031 -9.891 1 87.56 156 PHE B O 1
ATOM 5818 N N . ILE B 1 157 ? -5.617 18.719 -11.383 1 85.5 157 ILE B N 1
ATOM 5819 C CA . ILE B 1 157 ? -6.773 19.578 -11.547 1 85.5 157 ILE B CA 1
ATOM 5820 C C . ILE B 1 157 ? -7.582 19.625 -10.258 1 85.5 157 ILE B C 1
ATOM 5822 O O . ILE B 1 157 ? -8.117 20.672 -9.883 1 85.5 157 ILE B O 1
ATOM 5826 N N . VAL B 1 158 ? -7.699 18.5 -9.656 1 86.62 158 VAL B N 1
ATOM 5827 C CA . VAL B 1 158 ? -8.43 18.422 -8.391 1 86.62 158 VAL B CA 1
ATOM 5828 C C . VAL B 1 158 ? -7.789 19.359 -7.367 1 86.62 158 VAL B C 1
ATOM 5830 O O . VAL B 1 158 ? -8.492 20.109 -6.684 1 86.62 158 VAL B O 1
ATOM 5833 N N . ILE B 1 159 ? -6.496 19.359 -7.297 1 83.75 159 ILE B N 1
ATOM 5834 C CA . ILE B 1 159 ? -5.781 20.219 -6.355 1 83.75 159 ILE B CA 1
ATOM 5835 C C . ILE B 1 159 ? -5.914 21.672 -6.785 1 83.75 159 ILE B C 1
ATOM 5837 O O . ILE B 1 159 ? -6.059 22.562 -5.945 1 83.75 159 ILE B O 1
ATOM 5841 N N . TYR B 1 160 ? -5.906 21.875 -8.055 1 80.62 160 TYR B N 1
ATOM 5842 C CA . TYR B 1 160 ? -6.078 23.219 -8.594 1 80.62 160 TYR B CA 1
ATOM 5843 C C . TYR B 1 160 ? -7.449 23.781 -8.234 1 80.62 160 TYR B C 1
ATOM 5845 O O . TYR B 1 160 ? -7.57 24.938 -7.84 1 80.62 160 TYR B O 1
ATOM 5853 N N . ILE B 1 161 ? -8.461 23.016 -8.414 1 80.94 161 ILE B N 1
ATOM 5854 C CA . ILE B 1 161 ? -9.82 23.422 -8.086 1 80.94 161 ILE B CA 1
ATOM 5855 C C . ILE B 1 161 ? -9.922 23.75 -6.594 1 80.94 161 ILE B C 1
ATOM 5857 O O . ILE B 1 161 ? -10.555 24.734 -6.207 1 80.94 161 ILE B O 1
ATOM 5861 N N . GLU B 1 162 ? -9.305 22.984 -5.793 1 78.81 162 GLU B N 1
ATOM 5862 C CA . GLU B 1 162 ? -9.312 23.234 -4.355 1 78.81 162 GLU B CA 1
ATOM 5863 C C . GLU B 1 162 ? -8.688 24.578 -4.02 1 78.81 162 GLU B C 1
ATOM 5865 O O . GLU B 1 162 ? -9.188 25.312 -3.164 1 78.81 162 GLU B O 1
ATOM 5870 N N . ALA B 1 163 ? -7.699 24.969 -4.691 1 73.19 163 ALA B N 1
ATOM 5871 C CA . ALA B 1 163 ? -6.93 26.172 -4.375 1 73.19 163 ALA B CA 1
ATOM 5872 C C . ALA B 1 163 ? -7.574 27.406 -4.984 1 73.19 163 ALA B C 1
ATOM 5874 O O . ALA B 1 163 ? -7.547 28.484 -4.387 1 73.19 163 ALA B O 1
ATOM 5875 N N . ARG B 1 164 ? -8.195 27.266 -6.07 1 73.81 164 ARG B N 1
ATOM 5876 C CA . ARG B 1 164 ? -8.562 28.453 -6.812 1 73.81 164 ARG B CA 1
ATOM 5877 C C . ARG B 1 164 ? -10.078 28.672 -6.785 1 73.81 164 ARG B C 1
ATOM 5879 O O . ARG B 1 164 ? -10.547 29.812 -6.945 1 73.81 164 ARG B O 1
ATOM 5886 N N . LEU B 1 165 ? -10.75 27.625 -6.863 1 73.38 165 LEU B N 1
ATOM 5887 C CA . LEU B 1 165 ? -12.195 27.797 -6.848 1 73.38 165 LEU B CA 1
ATOM 5888 C C . LEU B 1 165 ? -12.68 28.203 -5.457 1 73.38 165 LEU B C 1
ATOM 5890 O O . LEU B 1 165 ? -12.836 27.359 -4.578 1 73.38 165 LEU B O 1
ATOM 5894 N N . ILE B 1 166 ? -12.758 29.484 -5.156 1 61.5 166 ILE B N 1
ATOM 5895 C CA . ILE B 1 166 ? -13.117 30.062 -3.867 1 61.5 166 ILE B CA 1
ATOM 5896 C C . ILE B 1 166 ? -14.625 30.25 -3.789 1 61.5 166 ILE B C 1
ATOM 5898 O O . ILE B 1 166 ? -15.156 30.641 -2.746 1 61.5 166 ILE B O 1
ATOM 5902 N N . TRP B 1 167 ? -15.281 29.844 -4.863 1 58.19 167 TRP B N 1
ATOM 5903 C CA . TRP B 1 167 ? -16.719 30.062 -4.793 1 58.19 167 TRP B CA 1
ATOM 5904 C C . TRP B 1 167 ? -17.328 29.312 -3.613 1 58.19 167 TRP B C 1
ATOM 5906 O O . TRP B 1 167 ? -17.25 28.078 -3.545 1 58.19 167 TRP B O 1
ATOM 5916 N N . ARG B 1 168 ? -17.578 29.953 -2.502 1 56.44 168 ARG B N 1
ATOM 5917 C CA . ARG B 1 168 ? -18.062 29.422 -1.228 1 56.44 168 ARG B CA 1
ATOM 5918 C C . ARG B 1 168 ? -19.578 29.25 -1.241 1 56.44 168 ARG B C 1
ATOM 5920 O O . ARG B 1 168 ? -20.188 29.031 -0.197 1 56.44 168 ARG B O 1
ATOM 5927 N N . GLY B 1 169 ? -20.297 29.516 -2.482 1 56.25 169 GLY B N 1
ATOM 5928 C CA . GLY B 1 169 ? -21.75 29.453 -2.436 1 56.25 169 GLY B CA 1
ATOM 5929 C C . GLY B 1 169 ? -22.266 28.047 -2.201 1 56.25 169 GLY B C 1
ATOM 5930 O O . GLY B 1 169 ? -23.062 27.812 -1.29 1 56.25 169 GLY B O 1
ATOM 5931 N N . SER B 1 170 ? -21.859 27.094 -3.057 1 64.25 170 SER B N 1
ATOM 5932 C CA . SER B 1 170 ? -22.297 25.719 -2.895 1 64.25 170 SER B CA 1
ATOM 5933 C C . SER B 1 170 ? -21.172 24.844 -2.338 1 64.25 170 SER B C 1
ATOM 5935 O O . SER B 1 170 ? -20.031 24.938 -2.791 1 64.25 170 SER B O 1
ATOM 5937 N N . ARG B 1 171 ? -21.516 24.172 -1.307 1 66.81 171 ARG B N 1
ATOM 5938 C CA . ARG B 1 171 ? -20.562 23.281 -0.646 1 66.81 171 ARG B CA 1
ATOM 5939 C C . ARG B 1 171 ? -20.25 22.078 -1.518 1 66.81 171 ARG B C 1
ATOM 5941 O O . ARG B 1 171 ? -19.141 21.547 -1.473 1 66.81 171 ARG B O 1
ATOM 5948 N N . LEU B 1 172 ? -21.219 21.719 -2.391 1 76.62 172 LEU B N 1
ATOM 5949 C CA . LEU B 1 172 ? -21.094 20.422 -3.049 1 76.62 172 LEU B CA 1
ATOM 5950 C C . LEU B 1 172 ? -20.531 20.578 -4.457 1 76.62 172 LEU B C 1
ATOM 5952 O O . LEU B 1 172 ? -20.031 19.609 -5.039 1 76.62 172 LEU B O 1
ATOM 5956 N N . LEU B 1 173 ? -20.672 21.766 -5.008 1 75.56 173 LEU B N 1
ATOM 5957 C CA . LEU B 1 173 ? -20.266 21.938 -6.398 1 75.56 173 LEU B CA 1
ATOM 5958 C C . LEU B 1 173 ? -18.781 21.672 -6.566 1 75.56 173 LEU B C 1
ATOM 5960 O O . LEU B 1 173 ? -18.375 20.953 -7.488 1 75.56 173 LEU B O 1
ATOM 5964 N N . LYS B 1 174 ? -18.031 22.297 -5.727 1 80 174 LYS B N 1
ATOM 5965 C CA . LYS B 1 174 ? -16.578 22.094 -5.801 1 80 174 LYS B CA 1
ATOM 5966 C C . LYS B 1 174 ? -16.234 20.609 -5.641 1 80 174 LYS B C 1
ATOM 5968 O O . LYS B 1 174 ? -15.43 20.078 -6.41 1 80 174 LYS B O 1
ATOM 5973 N N . THR B 1 175 ? -16.859 20.031 -4.742 1 81 175 THR B N 1
ATOM 5974 C CA . THR B 1 175 ? -16.609 18.609 -4.469 1 81 175 THR B CA 1
ATOM 5975 C C . THR B 1 175 ? -17.062 17.75 -5.641 1 81 175 THR B C 1
ATOM 5977 O O . THR B 1 175 ? -16.375 16.797 -6.02 1 81 175 THR B O 1
ATOM 5980 N N . LEU B 1 176 ? -18.109 18.047 -6.168 1 80.69 176 LEU B N 1
ATOM 5981 C CA . LEU B 1 176 ? -18.609 17.281 -7.309 1 80.69 176 LEU B CA 1
ATOM 5982 C C . LEU B 1 176 ? -17.641 17.344 -8.477 1 80.69 176 LEU B C 1
ATOM 5984 O O . LEU B 1 176 ? -17.359 16.328 -9.109 1 80.69 176 LEU B O 1
ATOM 5988 N N . LEU B 1 177 ? -17.156 18.531 -8.703 1 81.94 177 LEU B N 1
ATOM 5989 C CA . LEU B 1 177 ? -16.219 18.688 -9.805 1 81.94 177 LEU B CA 1
ATOM 5990 C C . LEU B 1 177 ? -14.953 17.859 -9.555 1 81.94 177 LEU B C 1
ATOM 5992 O O . LEU B 1 177 ? -14.422 17.25 -10.477 1 81.94 177 LEU B O 1
ATOM 5996 N N . GLN B 1 178 ? -14.5 17.938 -8.391 1 86.19 178 GLN B N 1
ATOM 5997 C CA . GLN B 1 178 ? -13.312 17.172 -8.023 1 86.19 178 GLN B CA 1
ATOM 5998 C C . GLN B 1 178 ? -13.555 15.672 -8.188 1 86.19 178 GLN B C 1
ATOM 6000 O O . GLN B 1 178 ? -12.711 14.961 -8.727 1 86.19 178 GLN B O 1
ATOM 6005 N N . ILE B 1 179 ? -14.68 15.211 -7.816 1 85 179 ILE B N 1
ATOM 6006 C CA . ILE B 1 179 ? -14.984 13.781 -7.855 1 85 179 ILE B CA 1
ATOM 6007 C C . ILE B 1 179 ? -15.18 13.344 -9.305 1 85 179 ILE B C 1
ATOM 6009 O O . ILE B 1 179 ? -14.797 12.234 -9.68 1 85 179 ILE B O 1
ATOM 6013 N N . VAL B 1 180 ? -15.742 14.164 -10.07 1 84.44 180 VAL B N 1
ATOM 6014 C CA . VAL B 1 180 ? -15.922 13.844 -11.484 1 84.44 180 VAL B CA 1
ATOM 6015 C C . VAL B 1 180 ? -14.555 13.648 -12.148 1 84.44 180 VAL B C 1
ATOM 6017 O O . VAL B 1 180 ? -14.375 12.734 -12.945 1 84.44 180 VAL B O 1
ATOM 6020 N N . CYS B 1 181 ? -13.602 14.492 -11.781 1 88.88 181 CYS B N 1
ATOM 6021 C CA . CYS B 1 181 ? -12.25 14.336 -12.297 1 88.88 181 CYS B CA 1
ATOM 6022 C C . CYS B 1 181 ? -11.664 12.984 -11.914 1 88.88 181 CYS B C 1
ATOM 6024 O O . CYS B 1 181 ? -11.117 12.273 -12.758 1 88.88 181 CYS B O 1
ATOM 6026 N N . LEU B 1 182 ? -11.883 12.617 -10.711 1 89.38 182 LEU B N 1
ATOM 6027 C CA . LEU B 1 182 ? -11.336 11.352 -10.234 1 89.38 182 LEU B CA 1
ATOM 6028 C C . LEU B 1 182 ? -12.07 10.172 -10.867 1 89.38 182 LEU B C 1
ATOM 6030 O O . LEU B 1 182 ? -11.477 9.125 -11.125 1 89.38 182 LEU B O 1
ATOM 6034 N N . LEU B 1 183 ? -13.359 10.344 -11.172 1 87.12 183 LEU B N 1
ATOM 6035 C CA . LEU B 1 183 ? -14.148 9.305 -11.82 1 87.12 183 LEU B CA 1
ATOM 6036 C C . LEU B 1 183 ? -13.664 9.07 -13.25 1 87.12 183 LEU B C 1
ATOM 6038 O O . LEU B 1 183 ? -13.57 7.93 -13.703 1 87.12 183 LEU B O 1
ATOM 6042 N N . VAL B 1 184 ? -13.32 10.125 -13.875 1 88.38 184 VAL B N 1
ATOM 6043 C CA . VAL B 1 184 ? -12.828 10.016 -15.242 1 88.38 184 VAL B CA 1
ATOM 6044 C C . VAL B 1 184 ? -11.469 9.32 -15.258 1 88.38 184 VAL B C 1
ATOM 6046 O O . VAL B 1 184 ? -11.219 8.445 -16.078 1 88.38 184 VAL B O 1
ATOM 6049 N N . ALA B 1 185 ? -10.625 9.727 -14.367 1 92.5 185 ALA B N 1
ATOM 6050 C CA . ALA B 1 185 ? -9.32 9.07 -14.258 1 92.5 185 ALA B CA 1
ATOM 6051 C C . ALA B 1 185 ? -9.477 7.578 -13.992 1 92.5 185 ALA B C 1
ATOM 6053 O O . ALA B 1 185 ? -8.773 6.758 -14.578 1 92.5 185 ALA B O 1
ATOM 6054 N N . THR B 1 186 ? -10.445 7.266 -13.125 1 90 186 THR B N 1
ATOM 6055 C CA . THR B 1 186 ? -10.695 5.867 -12.789 1 90 186 THR B CA 1
ATOM 6056 C C . THR B 1 186 ? -11.25 5.113 -13.992 1 90 186 THR B C 1
ATOM 6058 O O . THR B 1 186 ? -10.836 3.98 -14.266 1 90 186 THR B O 1
ATOM 6061 N N . PHE B 1 187 ? -12.055 5.715 -14.742 1 88.25 187 PHE B N 1
ATOM 6062 C CA . PHE B 1 187 ? -12.625 5.109 -15.938 1 88.25 187 PHE B CA 1
ATOM 6063 C C . PHE B 1 187 ? -11.539 4.805 -16.969 1 88.25 187 PHE B C 1
ATOM 6065 O O . PHE B 1 187 ? -11.477 3.693 -17.5 1 88.25 187 PHE B O 1
ATOM 6072 N N . ILE B 1 188 ? -10.734 5.785 -17.172 1 91.12 188 ILE B N 1
ATOM 6073 C CA . ILE B 1 188 ? -9.656 5.617 -18.156 1 91.12 188 ILE B CA 1
ATOM 6074 C C . ILE B 1 188 ? -8.727 4.492 -17.703 1 91.12 188 ILE B C 1
ATOM 6076 O O . ILE B 1 188 ? -8.352 3.629 -18.5 1 91.12 188 ILE B O 1
ATOM 6080 N N . SER B 1 189 ? -8.422 4.48 -16.453 1 92.31 189 SER B N 1
ATOM 6081 C CA . SER B 1 189 ? -7.488 3.494 -15.906 1 92.31 189 SER B CA 1
ATOM 6082 C C . SER B 1 189 ? -8.086 2.092 -15.953 1 92.31 189 SER B C 1
ATOM 6084 O O . SER B 1 189 ? -7.426 1.147 -16.391 1 92.31 189 SER B O 1
ATOM 6086 N N . LEU B 1 190 ? -9.32 1.938 -15.617 1 87.38 190 LEU B N 1
ATOM 6087 C CA . LEU B 1 190 ? -9.938 0.616 -15.547 1 87.38 190 LEU B CA 1
ATOM 6088 C C . LEU B 1 190 ? -10.289 0.105 -16.938 1 87.38 190 LEU B C 1
ATOM 6090 O O . LEU B 1 190 ? -10.43 -1.103 -17.141 1 87.38 190 LEU B O 1
ATOM 6094 N N . SER B 1 191 ? -10.375 0.962 -17.891 1 87.94 191 SER B N 1
ATOM 6095 C CA . SER B 1 191 ? -10.602 0.53 -19.266 1 87.94 191 SER B CA 1
ATOM 6096 C C . SER B 1 191 ? -9.43 -0.301 -19.781 1 87.94 191 SER B C 1
ATOM 6098 O O . SER B 1 191 ? -9.609 -1.175 -20.625 1 87.94 191 SER B O 1
ATOM 6100 N N . ARG B 1 192 ? -8.25 -0.081 -19.188 1 91.12 192 ARG B N 1
ATOM 6101 C CA . ARG B 1 192 ? -7.07 -0.831 -19.625 1 91.12 192 ARG B CA 1
ATOM 6102 C C . ARG B 1 192 ? -7.133 -2.273 -19.125 1 91.12 192 ARG B C 1
ATOM 6104 O O . ARG B 1 192 ? -6.582 -3.176 -19.766 1 91.12 192 ARG B O 1
ATOM 6111 N N . VAL B 1 193 ? -7.777 -2.443 -18.016 1 86.19 193 VAL B N 1
ATOM 6112 C CA . VAL B 1 193 ? -7.984 -3.793 -17.484 1 86.19 193 VAL B CA 1
ATOM 6113 C C . VAL B 1 193 ? -9.102 -4.48 -18.266 1 86.19 193 VAL B C 1
ATOM 6115 O O . VAL B 1 193 ? -8.977 -5.645 -18.656 1 86.19 193 VAL B O 1
ATOM 6118 N N . TYR B 1 194 ? -10.117 -3.674 -18.578 1 83.62 194 TYR B N 1
ATOM 6119 C CA . TYR B 1 194 ? -11.273 -4.164 -19.328 1 83.62 194 TYR B CA 1
ATOM 6120 C C . TYR B 1 194 ? -10.859 -4.645 -20.703 1 83.62 194 TYR B C 1
ATOM 6122 O O . TYR B 1 194 ? -11.391 -5.641 -21.203 1 83.62 194 TYR B O 1
ATOM 6130 N N . ASP B 1 195 ? -9.922 -3.99 -21.281 1 86.62 195 ASP B N 1
ATOM 6131 C CA . ASP B 1 195 ? -9.477 -4.305 -22.641 1 86.62 195 ASP B CA 1
ATOM 6132 C C . ASP B 1 195 ? -8.328 -5.309 -22.625 1 86.62 195 ASP B C 1
ATOM 6134 O O . ASP B 1 195 ? -7.801 -5.676 -23.672 1 86.62 195 ASP B O 1
ATOM 6138 N N . PHE B 1 196 ? -7.828 -5.75 -21.5 1 87.31 196 PHE B N 1
ATOM 6139 C CA . PHE B 1 196 ? -6.793 -6.754 -21.281 1 87.31 196 PHE B CA 1
ATOM 6140 C C . PHE B 1 196 ? -5.434 -6.234 -21.734 1 87.31 196 PHE B C 1
ATOM 6142 O O . PHE B 1 196 ? -4.59 -7.004 -22.203 1 87.31 196 PHE B O 1
ATOM 6149 N N . TYR B 1 197 ? -5.301 -4.922 -21.703 1 90.75 197 TYR B N 1
ATOM 6150 C CA . TYR B 1 197 ? -3.992 -4.359 -22 1 90.75 197 TYR B CA 1
ATOM 6151 C C . TYR B 1 197 ? -3.102 -4.344 -20.766 1 90.75 197 TYR B C 1
ATOM 6153 O O . TYR B 1 197 ? -1.874 -4.379 -20.875 1 90.75 197 TYR B O 1
ATOM 6161 N N . HIS B 1 198 ? -3.748 -4.25 -19.641 1 92.44 198 HIS B N 1
ATOM 6162 C CA . HIS B 1 198 ? -2.996 -4.195 -18.391 1 92.44 198 HIS B CA 1
ATOM 6163 C C . HIS B 1 198 ? -3.672 -5.023 -17.297 1 92.44 198 HIS B C 1
ATOM 6165 O O . HIS B 1 198 ? -4.883 -5.25 -17.344 1 92.44 198 HIS B O 1
ATOM 6171 N N . SER B 1 199 ? -2.865 -5.566 -16.422 1 89.69 199 SER B N 1
ATOM 6172 C CA . SER B 1 199 ? -3.395 -6.156 -15.203 1 89.69 199 SER B CA 1
ATOM 6173 C C . SER B 1 199 ? -3.773 -5.082 -14.188 1 89.69 199 SER B C 1
ATOM 6175 O O . SER B 1 199 ? -3.4 -3.918 -14.344 1 89.69 199 SER B O 1
ATOM 6177 N N . LEU B 1 200 ? -4.531 -5.48 -13.18 1 85.69 200 LEU B N 1
ATOM 6178 C CA . LEU B 1 200 ? -4.938 -4.543 -12.133 1 85.69 200 LEU B CA 1
ATOM 6179 C C . LEU B 1 200 ? -3.719 -3.955 -11.43 1 85.69 200 LEU B C 1
ATOM 6181 O O . LEU B 1 200 ? -3.701 -2.768 -11.102 1 85.69 200 LEU B O 1
ATOM 6185 N N . GLY B 1 201 ? -2.746 -4.801 -11.18 1 87.56 201 GLY B N 1
ATOM 6186 C CA . GLY B 1 201 ? -1.525 -4.32 -10.555 1 87.56 201 GLY B CA 1
ATOM 6187 C C . GLY B 1 201 ? -0.829 -3.236 -11.359 1 87.56 201 GLY B C 1
ATOM 6188 O O . GLY B 1 201 ? -0.28 -2.291 -10.789 1 87.56 201 GLY B O 1
ATOM 6189 N N . ASP B 1 202 ? -0.849 -3.281 -12.695 1 94.12 202 ASP B N 1
ATOM 6190 C CA . ASP B 1 202 ? -0.252 -2.285 -13.578 1 94.12 202 ASP B CA 1
ATOM 6191 C C . ASP B 1 202 ? -0.945 -0.932 -13.422 1 94.12 202 ASP B C 1
ATOM 6193 O O . ASP B 1 202 ? -0.286 0.109 -13.391 1 94.12 202 ASP B O 1
ATOM 6197 N N . VAL B 1 203 ? -2.238 -1.045 -13.336 1 93.12 203 VAL B N 1
ATOM 6198 C CA . VAL B 1 203 ? -3.055 0.164 -13.289 1 93.12 203 VAL B CA 1
ATOM 6199 C C . VAL B 1 203 ? -2.891 0.842 -11.93 1 93.12 203 VAL B C 1
ATOM 6201 O O . VAL B 1 203 ? -2.77 2.066 -11.852 1 93.12 203 VAL B O 1
ATOM 6204 N N . ILE B 1 204 ? -2.809 0.088 -10.898 1 88.62 204 ILE B N 1
ATOM 6205 C CA . ILE B 1 204 ? -2.582 0.641 -9.57 1 88.62 204 ILE B CA 1
ATOM 6206 C C . ILE B 1 204 ? -1.203 1.294 -9.508 1 88.62 204 ILE B C 1
ATOM 6208 O O . ILE B 1 204 ? -1.055 2.4 -8.984 1 88.62 204 ILE B O 1
ATOM 6212 N N . GLY B 1 205 ? -0.196 0.597 -10.031 1 91.75 205 GLY B N 1
ATOM 6213 C CA . GLY B 1 205 ? 1.137 1.175 -10.086 1 91.75 205 GLY B CA 1
ATOM 6214 C C . GLY B 1 205 ? 1.183 2.494 -10.836 1 91.75 205 GLY B C 1
ATOM 6215 O O . GLY B 1 205 ? 1.828 3.445 -10.391 1 91.75 205 GLY B O 1
ATOM 6216 N N . GLY B 1 206 ? 0.496 2.553 -11.969 1 95.19 206 GLY B N 1
ATOM 6217 C CA . GLY B 1 206 ? 0.42 3.787 -12.727 1 95.19 206 GLY B CA 1
ATOM 6218 C C . GLY B 1 206 ? -0.302 4.902 -11.992 1 95.19 206 GLY B C 1
ATOM 6219 O O . GLY B 1 206 ? 0.134 6.055 -12.023 1 95.19 206 GLY B O 1
ATOM 6220 N N . ALA B 1 207 ? -1.358 4.539 -11.336 1 94.25 207 ALA B N 1
ATOM 6221 C CA . ALA B 1 207 ? -2.143 5.527 -10.609 1 94.25 207 ALA B CA 1
ATOM 6222 C C . ALA B 1 207 ? -1.337 6.125 -9.453 1 94.25 207 ALA B C 1
ATOM 6224 O O . ALA B 1 207 ? -1.343 7.34 -9.25 1 94.25 207 ALA B O 1
ATOM 6225 N N . VAL B 1 208 ? -0.659 5.289 -8.727 1 91.19 208 VAL B N 1
ATOM 6226 C CA . VAL B 1 208 ? 0.145 5.746 -7.602 1 91.19 208 VAL B CA 1
ATOM 6227 C C . VAL B 1 208 ? 1.246 6.684 -8.094 1 91.19 208 VAL B C 1
ATOM 6229 O O . VAL B 1 208 ? 1.491 7.734 -7.496 1 91.19 208 VAL B O 1
ATOM 6232 N N . LEU B 1 209 ? 1.883 6.328 -9.164 1 92.81 209 LEU B N 1
ATOM 6233 C CA . LEU B 1 209 ? 2.926 7.164 -9.75 1 92.81 209 LEU B CA 1
ATOM 6234 C C . LEU B 1 209 ? 2.359 8.508 -10.188 1 92.81 209 LEU B C 1
ATOM 6236 O O . LEU B 1 209 ? 2.926 9.555 -9.875 1 92.81 209 LEU B O 1
ATOM 6240 N N . GLY B 1 210 ? 1.224 8.484 -10.875 1 93.81 210 GLY B N 1
ATOM 6241 C CA . GLY B 1 210 ? 0.602 9.711 -11.344 1 93.81 210 GLY B CA 1
ATOM 6242 C C . GLY B 1 210 ? 0.172 10.625 -10.211 1 93.81 210 GLY B C 1
ATOM 6243 O O . GLY B 1 210 ? 0.459 11.828 -10.2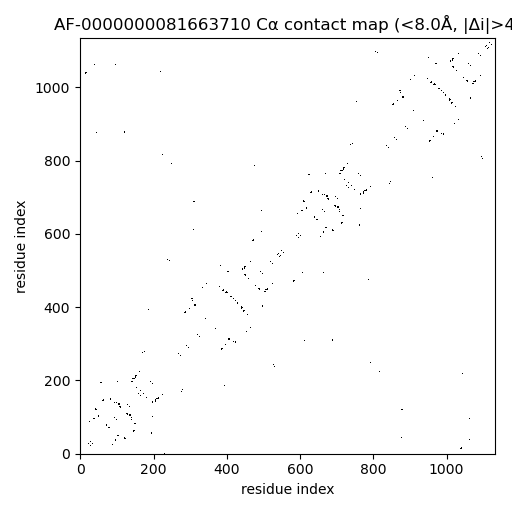34 1 93.81 210 GLY B O 1
ATOM 6244 N N . VAL B 1 211 ? -0.492 10.094 -9.234 1 93 211 VAL B N 1
ATOM 6245 C CA . VAL B 1 211 ? -0.951 10.875 -8.086 1 93 211 VAL B CA 1
ATOM 6246 C C . VAL B 1 211 ? 0.249 11.445 -7.336 1 93 211 VAL B C 1
ATOM 6248 O O . VAL B 1 211 ? 0.249 12.617 -6.949 1 93 211 VAL B O 1
ATOM 6251 N N . GLY B 1 212 ? 1.272 10.602 -7.129 1 88.88 212 GLY B N 1
ATOM 6252 C CA . GLY B 1 212 ? 2.473 11.055 -6.438 1 88.88 212 GLY B CA 1
ATOM 6253 C C . GLY B 1 212 ? 3.135 12.242 -7.105 1 88.88 212 GLY B C 1
ATOM 6254 O O . GLY B 1 212 ? 3.504 13.211 -6.438 1 88.88 212 GLY B O 1
ATOM 6255 N N . ILE B 1 213 ? 3.234 12.234 -8.375 1 90.12 213 ILE B N 1
ATOM 6256 C CA . ILE B 1 213 ? 3.871 13.312 -9.117 1 90.12 213 ILE B CA 1
ATOM 6257 C C . ILE B 1 213 ? 2.99 14.562 -9.062 1 90.12 213 ILE B C 1
ATOM 6259 O O . ILE B 1 213 ? 3.494 15.68 -8.961 1 90.12 213 ILE B O 1
ATOM 6263 N N . ALA B 1 214 ? 1.674 14.344 -9.156 1 89.62 214 ALA B N 1
ATOM 6264 C CA . ALA B 1 214 ? 0.761 15.484 -9.078 1 89.62 214 ALA B CA 1
ATOM 6265 C C . ALA B 1 214 ? 0.888 16.203 -7.742 1 89.62 214 ALA B C 1
ATOM 6267 O O . ALA B 1 214 ? 0.916 17.438 -7.691 1 89.62 214 ALA B O 1
ATOM 6268 N N . ILE B 1 215 ? 1.012 15.445 -6.688 1 84.88 215 ILE B N 1
ATOM 6269 C CA . ILE B 1 215 ? 1.133 16.031 -5.355 1 84.88 215 ILE B CA 1
ATOM 6270 C C . ILE B 1 215 ? 2.471 16.75 -5.227 1 84.88 215 ILE B C 1
ATOM 6272 O O . ILE B 1 215 ? 2.531 17.859 -4.699 1 84.88 215 ILE B O 1
ATOM 6276 N N . LEU B 1 216 ? 3.488 16.125 -5.719 1 80.56 216 LEU B N 1
ATOM 6277 C CA . LEU B 1 216 ? 4.812 16.75 -5.668 1 80.56 216 LEU B CA 1
ATOM 6278 C C . LEU B 1 216 ? 4.832 18.062 -6.445 1 80.56 216 LEU B C 1
ATOM 6280 O O . LEU B 1 216 ? 5.371 19.062 -5.965 1 80.56 216 LEU B O 1
ATOM 6284 N N . MET B 1 217 ? 4.188 18.047 -7.566 1 81.81 217 MET B N 1
ATOM 6285 C CA . MET B 1 217 ? 4.16 19.25 -8.414 1 81.81 217 MET B CA 1
ATOM 6286 C C . MET B 1 217 ? 3.303 20.344 -7.781 1 81.81 217 MET B C 1
ATOM 6288 O O . MET B 1 217 ? 3.691 21.516 -7.77 1 81.81 217 MET B O 1
ATOM 6292 N N . ALA B 1 218 ? 2.207 19.969 -7.273 1 78.19 218 ALA B N 1
ATOM 6293 C CA . ALA B 1 218 ? 1.255 20.953 -6.746 1 78.19 218 ALA B CA 1
ATOM 6294 C C . ALA B 1 218 ? 1.762 21.562 -5.445 1 78.19 218 ALA B C 1
ATOM 6296 O O . ALA B 1 218 ? 1.653 22.781 -5.242 1 78.19 218 ALA B O 1
ATOM 6297 N N . TYR B 1 219 ? 2.377 20.844 -4.594 1 71.31 219 TYR B N 1
ATOM 6298 C CA . TYR B 1 219 ? 2.695 21.344 -3.262 1 71.31 219 TYR B CA 1
ATOM 6299 C C . TYR B 1 219 ? 4.156 21.766 -3.176 1 71.31 219 TYR B C 1
ATOM 6301 O O . TYR B 1 219 ? 4.504 22.656 -2.387 1 71.31 219 TYR B O 1
ATOM 6309 N N . HIS B 1 220 ? 4.938 21.25 -3.994 1 68.62 220 HIS B N 1
ATOM 6310 C CA . HIS B 1 220 ? 6.352 21.547 -3.803 1 68.62 220 HIS B CA 1
ATOM 6311 C C . HIS B 1 220 ? 6.891 22.422 -4.938 1 68.62 220 HIS B C 1
ATOM 6313 O O . HIS B 1 220 ? 7.883 23.141 -4.762 1 68.62 220 HIS B O 1
ATOM 6319 N N . VAL B 1 221 ? 6.223 22.359 -6.016 1 68.56 221 VAL B N 1
ATOM 6320 C CA . VAL B 1 221 ? 6.777 23.094 -7.145 1 68.56 221 VAL B CA 1
ATOM 6321 C C . VAL B 1 221 ? 5.914 24.312 -7.438 1 68.56 221 VAL B C 1
ATOM 6323 O O . VAL B 1 221 ? 6.434 25.422 -7.621 1 68.56 221 VAL B O 1
ATOM 6326 N N . SER B 1 222 ? 4.602 24.047 -7.348 1 64.31 222 SER B N 1
ATOM 6327 C CA . SER B 1 222 ? 3.707 25.125 -7.75 1 64.31 222 SER B CA 1
ATOM 6328 C C . SER B 1 222 ? 3.4 26.047 -6.578 1 64.31 222 SER B C 1
ATOM 6330 O O . SER B 1 222 ? 3.432 25.625 -5.422 1 64.31 222 SER B O 1
ATOM 6332 N N . SER B 1 223 ? 3.527 27.375 -6.66 1 58.88 223 SER B N 1
ATOM 6333 C CA . SER B 1 223 ? 3.123 28.359 -5.652 1 58.88 223 SER B CA 1
ATOM 6334 C C . SER B 1 223 ? 1.605 28.438 -5.539 1 58.88 223 SER B C 1
ATOM 6336 O O . SER B 1 223 ? 1.067 29.438 -5.055 1 58.88 223 SER B O 1
ATOM 6338 N N . LEU B 1 224 ? 1.065 27.625 -6.195 1 55.34 224 LEU B N 1
ATOM 6339 C CA . LEU B 1 224 ? -0.392 27.656 -6.246 1 55.34 224 LEU B CA 1
ATOM 6340 C C . LEU B 1 224 ? -0.985 27.734 -4.844 1 55.34 224 LEU B C 1
ATOM 6342 O O . LEU B 1 224 ? -2.086 28.25 -4.66 1 55.34 224 LEU B O 1
ATOM 6346 N N . PHE B 1 225 ? -0.267 27.344 -3.945 1 50.91 225 PHE B N 1
ATOM 6347 C CA . PHE B 1 225 ? -0.925 27.266 -2.648 1 50.91 225 PHE B CA 1
ATOM 6348 C C . PHE B 1 225 ? -0.351 28.297 -1.68 1 50.91 225 PHE B C 1
ATOM 6350 O O . PHE B 1 225 ? -0.542 28.188 -0.467 1 50.91 225 PHE B O 1
ATOM 6357 N N . GLY B 1 226 ? 0.452 29.297 -2.184 1 47.59 226 GLY B N 1
ATOM 6358 C CA . GLY B 1 226 ? 0.965 30.406 -1.407 1 47.59 226 GLY B CA 1
ATOM 6359 C C . GLY B 1 226 ? -0.103 31.422 -1.046 1 47.59 226 GLY B C 1
ATOM 6360 O O . GLY B 1 226 ? -1.11 31.547 -1.744 1 47.59 226 GLY B O 1
ATOM 6361 N N . LYS B 1 227 ? -0.312 31.75 0.244 1 42.88 227 LYS B N 1
ATOM 6362 C CA . LYS B 1 227 ? -1.208 32.781 0.775 1 42.88 227 LYS B CA 1
ATOM 6363 C C . LYS B 1 227 ? -1.153 34.031 -0.067 1 42.88 227 LYS B C 1
ATOM 6365 O O . LYS B 1 227 ? -0.072 34.5 -0.446 1 42.88 227 LYS B O 1
ATOM 6370 N N . LYS B 1 228 ? -2.139 34.438 -0.72 1 39.81 228 LYS B N 1
ATOM 6371 C CA . LYS B 1 228 ? -2.377 35.781 -1.24 1 39.81 228 LYS B CA 1
ATOM 6372 C C . LYS B 1 228 ? -1.876 36.844 -0.267 1 39.81 228 LYS B C 1
ATOM 6374 O O . LYS B 1 228 ? -2.244 36.844 0.909 1 39.81 228 LYS B O 1
ATOM 6379 N N . SER B 1 229 ? -0.763 37.5 -0.509 1 33.03 229 SER B N 1
ATOM 6380 C CA . SER B 1 229 ? -0.471 38.781 0.126 1 33.03 229 SER B CA 1
ATOM 6381 C C . SER B 1 229 ? -1.65 39.75 0.002 1 33.03 229 SER B C 1
ATOM 6383 O O . SER B 1 229 ? -1.888 40.312 -1.067 1 33.03 229 SER B O 1
ATOM 6385 N N . THR B 1 230 ? -2.877 39.562 0.33 1 31.52 230 THR B N 1
ATOM 6386 C CA . THR B 1 230 ? -3.709 40.75 0.379 1 31.52 230 THR B CA 1
ATOM 6387 C C . THR B 1 230 ? -2.965 41.906 1.057 1 31.52 230 THR B C 1
ATOM 6389 O O . THR B 1 230 ? -2.355 41.719 2.111 1 31.52 230 THR B O 1
ATOM 6392 N N . GLY B 1 231 ? -2.414 42.969 0.422 1 30.17 231 GLY B N 1
ATOM 6393 C CA . GLY B 1 231 ? -2.029 44.281 0.853 1 30.17 231 GLY B CA 1
ATOM 6394 C C . GLY B 1 231 ? -2.832 44.781 2.039 1 30.17 231 GLY B C 1
ATOM 6395 O O . GLY B 1 231 ? -2.818 45.969 2.346 1 30.17 231 GLY B O 1
ATOM 6396 N N . ILE B 1 232 ? -4.066 44.469 2.381 1 28.77 232 ILE B N 1
ATOM 6397 C CA . ILE B 1 232 ? -4.492 45.031 3.658 1 28.77 232 ILE B CA 1
ATOM 6398 C C . ILE B 1 232 ? -3.539 44.594 4.762 1 28.77 232 ILE B C 1
ATOM 6400 O O . ILE B 1 232 ? -3.305 43.406 4.941 1 28.77 232 ILE B O 1
ATOM 6404 N N . GLU B 1 233 ? -2.559 45.438 5.074 1 28.11 233 GLU B N 1
ATOM 6405 C CA . GLU B 1 233 ? -1.81 45.5 6.328 1 28.11 233 GLU B CA 1
ATOM 6406 C C . GLU B 1 233 ? -2.59 44.844 7.469 1 28.11 233 GLU B C 1
ATOM 6408 O O . GLU B 1 233 ? -3.469 45.5 8.062 1 28.11 233 GLU B O 1
ATOM 6413 N N . PHE B 1 234 ? -3.232 43.75 7.254 1 26.48 234 PHE B N 1
ATOM 6414 C CA . PHE B 1 234 ? -3.674 43.25 8.547 1 26.48 234 PHE B CA 1
ATOM 6415 C C . PHE B 1 234 ? -2.514 43.188 9.531 1 26.48 234 PHE B C 1
ATOM 6417 O O . PHE B 1 234 ? -1.413 42.75 9.18 1 26.48 234 PHE B O 1
ATOM 6424 N N . GLU B 1 235 ? -2.373 44.094 10.508 1 26.56 235 GLU B N 1
ATOM 6425 C CA . GLU B 1 235 ? -1.635 43.875 11.75 1 26.56 235 GLU B CA 1
ATOM 6426 C C . GLU B 1 235 ? -1.541 42.375 12.062 1 26.56 235 GLU B C 1
ATOM 6428 O O . GLU B 1 235 ? -2.5 41.625 11.852 1 26.56 235 GLU B O 1
ATOM 6433 N N . ASP B 1 236 ? -0.361 41.781 12.062 1 28 236 ASP B N 1
ATOM 6434 C CA . ASP B 1 236 ? 0.161 40.469 12.375 1 28 236 ASP B CA 1
ATOM 6435 C C . ASP B 1 236 ? -0.791 39.688 13.297 1 28 236 ASP B C 1
ATOM 6437 O O . ASP B 1 236 ? -0.458 39.438 14.453 1 28 236 ASP B O 1
ATOM 6441 N N . LYS B 1 237 ? -2.133 40.062 13.211 1 31.88 237 LYS B N 1
ATOM 6442 C CA . LYS B 1 237 ? -2.861 39.125 14.062 1 31.88 237 LYS B CA 1
ATOM 6443 C C . LYS B 1 237 ? -2.812 37.719 13.5 1 31.88 237 LYS B C 1
ATOM 6445 O O . LYS B 1 237 ? -3.098 37.5 12.32 1 31.88 237 LYS B O 1
ATOM 6450 N N . LYS B 1 238 ? -2.127 36.812 14.125 1 32.25 238 LYS B N 1
ATOM 6451 C CA . LYS B 1 238 ? -1.814 35.375 14.07 1 32.25 238 LYS B CA 1
ATOM 6452 C C . LYS B 1 238 ? -3.016 34.594 13.602 1 32.25 238 LYS B C 1
ATOM 6454 O O . LYS B 1 238 ? -3.764 34.031 14.414 1 32.25 238 LYS B O 1
ATOM 6459 N N . GLN B 1 239 ? -3.854 35.125 12.602 1 26.47 239 GLN B N 1
ATOM 6460 C CA . GLN B 1 239 ? -4.926 34.188 12.305 1 26.47 239 GLN B CA 1
ATOM 6461 C C . GLN B 1 239 ? -4.414 33.031 11.461 1 26.47 239 GLN B C 1
ATOM 6463 O O . GLN B 1 239 ? -4.047 33.219 10.297 1 26.47 239 GLN B O 1
ATOM 6468 N N . ASP B 1 240 ? -3.676 32.094 11.984 1 27.55 240 ASP B N 1
ATOM 6469 C CA . ASP B 1 240 ? -3.186 30.812 11.547 1 27.55 240 ASP B CA 1
ATOM 6470 C C . ASP B 1 240 ? -4.305 29.984 10.914 1 27.55 240 ASP B C 1
ATOM 6472 O O . ASP B 1 240 ? -4.996 29.234 11.594 1 27.55 240 ASP B O 1
ATOM 6476 N N . THR B 1 241 ? -5.02 30.516 9.945 1 27.58 241 THR B N 1
ATOM 6477 C CA . THR B 1 241 ? -6.172 29.75 9.492 1 27.58 241 THR B CA 1
ATOM 6478 C C . THR B 1 241 ? -5.723 28.453 8.836 1 27.58 241 THR B C 1
ATOM 6480 O O . THR B 1 241 ? -6.371 27.406 8.992 1 27.58 241 THR B O 1
ATOM 6483 N N . SER B 1 242 ? -4.992 28.562 7.73 1 29.59 242 SER B N 1
ATOM 6484 C CA . SER B 1 242 ? -4.883 27.375 6.883 1 29.59 242 SER B CA 1
ATOM 6485 C C . SER B 1 242 ? -4.121 26.266 7.586 1 29.59 242 SER B C 1
ATOM 6487 O O . SER B 1 242 ? -4.266 25.094 7.238 1 29.59 242 SER B O 1
ATOM 6489 N N . VAL B 1 243 ? -2.998 26.5 8.367 1 27.94 243 VAL B N 1
ATOM 6490 C CA . VAL B 1 243 ? -2.301 25.656 9.328 1 27.94 243 VAL B CA 1
ATOM 6491 C C . VAL B 1 243 ? -3.268 25.203 10.422 1 27.94 243 VAL B C 1
ATOM 6493 O O . VAL B 1 243 ? -2.877 24.5 11.352 1 27.94 243 VAL B O 1
ATOM 6496 N N . GLU B 1 244 ? -4.426 25.75 10.406 1 27.75 244 GLU B N 1
ATOM 6497 C CA . GLU B 1 244 ? -5.539 25.453 11.305 1 27.75 244 GLU B CA 1
ATOM 6498 C C . GLU B 1 244 ? -6.086 24.047 11.078 1 27.75 244 GLU B C 1
ATOM 6500 O O . GLU B 1 244 ? -6.523 23.391 12.023 1 27.75 244 GLU B O 1
ATOM 6505 N N . MET B 1 245 ? -6.086 23.609 9.852 1 28.41 245 MET B N 1
ATOM 6506 C CA . MET B 1 245 ? -6.715 22.297 9.711 1 28.41 245 MET B CA 1
ATOM 6507 C C . MET B 1 245 ? -5.859 21.219 10.367 1 28.41 245 MET B C 1
ATOM 6509 O O . MET B 1 245 ? -6.387 20.312 11 1 28.41 245 MET B O 1
ATOM 6513 N N . TYR B 1 246 ? -4.547 21.016 9.984 1 28.86 246 TYR B N 1
ATOM 6514 C CA . TYR B 1 246 ? -3.732 19.969 10.602 1 28.86 246 TYR B CA 1
ATOM 6515 C C . TYR B 1 246 ? -3.426 20.312 12.055 1 28.86 246 TYR B C 1
ATOM 6517 O O . TYR B 1 246 ? -3.385 19.422 12.906 1 28.86 246 TYR B O 1
ATOM 6525 N N . ASN B 1 247 ? -3.062 21.516 12.406 1 28.83 247 ASN B N 1
ATOM 6526 C CA . ASN B 1 247 ? -2.875 21.953 13.781 1 28.83 247 ASN B CA 1
ATOM 6527 C C . ASN B 1 247 ? -4.141 21.75 14.609 1 28.83 247 ASN B C 1
ATOM 6529 O O . ASN B 1 247 ? -4.086 21.734 15.844 1 28.83 247 ASN B O 1
ATOM 6533 N N . TYR B 1 248 ? -5.23 21.906 13.977 1 28.42 248 TYR B N 1
ATOM 6534 C CA . TYR B 1 248 ? -6.5 21.734 14.672 1 28.42 248 TYR B CA 1
ATOM 6535 C C . TYR B 1 248 ? -6.676 20.297 15.133 1 28.42 248 TYR B C 1
ATOM 6537 O O . TYR B 1 248 ? -7.348 20.031 16.141 1 28.42 248 TYR B O 1
ATOM 6545 N N . VAL B 1 249 ? -6.105 19.344 14.406 1 28.78 249 VAL B N 1
ATOM 6546 C CA . VAL B 1 249 ? -6.344 18.016 14.977 1 28.78 249 VAL B CA 1
ATOM 6547 C C . VAL B 1 249 ? -5.637 17.891 16.328 1 28.78 249 VAL B C 1
ATOM 6549 O O . VAL B 1 249 ? -6.18 17.312 17.266 1 28.78 249 VAL B O 1
ATOM 6552 N N . VAL B 1 250 ? -4.336 18.297 16.359 1 27.73 250 VAL B N 1
ATOM 6553 C CA . VAL B 1 250 ? -3.67 18.062 17.641 1 27.73 250 VAL B CA 1
ATOM 6554 C C . VAL B 1 250 ? -4.105 19.109 18.656 1 27.73 250 VAL B C 1
ATOM 6556 O O . VAL B 1 250 ? -4.258 18.812 19.844 1 27.73 250 VAL B O 1
ATOM 6559 N N . SER B 1 251 ? -4.062 20.391 18.25 1 28.3 251 SER B N 1
ATOM 6560 C CA . SER B 1 251 ? -4.25 21.375 19.312 1 28.3 251 SER B CA 1
ATOM 6561 C C . SER B 1 251 ? -5.711 21.438 19.75 1 28.3 251 SER B C 1
ATOM 6563 O O . SER B 1 251 ? -6.273 22.531 19.891 1 28.3 251 SER B O 1
ATOM 6565 N N . ASN B 1 252 ? -6.527 20.547 19.484 1 28.31 252 ASN B N 1
ATOM 6566 C CA . ASN B 1 252 ? -7.895 20.734 19.953 1 28.31 252 ASN B CA 1
ATOM 6567 C C . ASN B 1 252 ? -7.945 20.984 21.469 1 28.31 252 ASN B C 1
ATOM 6569 O O . ASN B 1 252 ? -8.18 20.047 22.234 1 28.31 252 ASN B O 1
ATOM 6573 N N . ARG B 1 253 ? -6.938 21.734 22.047 1 28.44 253 ARG B N 1
ATOM 6574 C CA . ARG B 1 253 ? -7.406 22.094 23.391 1 28.44 253 ARG B CA 1
ATOM 6575 C C . ARG B 1 253 ? -8.828 22.641 23.344 1 28.44 253 ARG B C 1
ATOM 6577 O O . ARG B 1 253 ? -9.281 23.125 22.297 1 28.44 253 ARG B O 1
ATOM 6584 N N . SER B 1 254 ? -9.453 22.656 24.641 1 26.83 254 SER B N 1
ATOM 6585 C CA . SER B 1 254 ? -10.781 22.922 25.172 1 26.83 254 SER B CA 1
ATOM 6586 C C . SER B 1 254 ? -11.289 24.297 24.75 1 26.83 254 SER B C 1
ATOM 6588 O O . SER B 1 254 ? -12.281 24.781 25.297 1 26.83 254 SER B O 1
ATOM 6590 N N . THR B 1 255 ? -10.461 25.141 24.141 1 27.69 255 THR B N 1
ATOM 6591 C CA . THR B 1 255 ? -11.281 26.344 24.188 1 27.69 255 THR B CA 1
ATOM 6592 C C . THR B 1 255 ? -12.57 26.156 23.406 1 27.69 255 THR B C 1
ATOM 6594 O O . THR B 1 255 ? -12.539 25.875 22.203 1 27.69 255 THR B O 1
ATOM 6597 N N . VAL B 1 256 ? -13.578 25.641 24.172 1 27.95 256 VAL B N 1
ATOM 6598 C CA . VAL B 1 256 ? -14.969 25.672 23.719 1 27.95 256 VAL B CA 1
ATOM 6599 C C . VAL B 1 256 ? -15.25 26.969 22.969 1 27.95 256 VAL B C 1
ATOM 6601 O O . VAL B 1 256 ? -15.055 28.062 23.5 1 27.95 256 VAL B O 1
ATOM 6604 N N . PRO B 1 257 ? -14.969 26.938 21.719 1 30.53 257 PRO B N 1
ATOM 6605 C CA . PRO B 1 257 ? -15.344 28.219 21.109 1 30.53 257 PRO B CA 1
ATOM 6606 C C . PRO B 1 257 ? -16.641 28.781 21.672 1 30.53 257 PRO B C 1
ATOM 6608 O O . PRO B 1 257 ? -17.547 28.031 22.047 1 30.53 257 PRO B O 1
ATOM 6611 N N . ALA B 1 258 ? -16.562 29.875 22.406 1 28.08 258 ALA B N 1
ATOM 6612 C CA . ALA B 1 258 ? -17.766 30.562 22.891 1 28.08 258 ALA B CA 1
ATOM 6613 C C . ALA B 1 258 ? -18.875 30.531 21.828 1 28.08 258 ALA B C 1
ATOM 6615 O O . ALA B 1 258 ? -18.609 30.734 20.641 1 28.08 258 ALA B O 1
ATOM 6616 N N . TRP B 1 259 ? -19.922 29.812 22.062 1 31.31 259 TRP B N 1
ATOM 6617 C CA . TRP B 1 259 ? -21.172 29.562 21.344 1 31.31 259 TRP B CA 1
ATOM 6618 C C . TRP B 1 259 ? -21.656 30.812 20.625 1 31.31 259 TRP B C 1
ATOM 6620 O O . TRP B 1 259 ? -22.281 30.719 19.578 1 31.31 259 TRP B O 1
ATOM 6630 N N . ASN B 1 260 ? -21.359 32.031 21.312 1 29.41 260 ASN B N 1
ATOM 6631 C CA . ASN B 1 260 ? -22 33.25 20.844 1 29.41 260 ASN B CA 1
ATOM 6632 C C . ASN B 1 260 ? -21.688 33.531 19.375 1 29.41 260 ASN B C 1
ATOM 6634 O O . ASN B 1 260 ? -22.516 34.094 18.656 1 29.41 260 ASN B O 1
ATOM 6638 N N . GLU B 1 261 ? -20.422 33.25 19.031 1 30.58 261 GLU B N 1
ATOM 6639 C CA . GLU B 1 261 ? -19.922 33.688 17.719 1 30.58 261 GLU B CA 1
ATOM 6640 C C . GLU B 1 261 ? -20.344 32.688 16.625 1 30.58 261 GLU B C 1
ATOM 6642 O O . GLU B 1 261 ? -20.25 33 15.438 1 30.58 261 GLU B O 1
ATOM 6647 N N . TYR B 1 262 ? -20.594 31.5 16.938 1 32 262 TYR B N 1
ATOM 6648 C CA . TYR B 1 262 ? -21.109 30.531 15.977 1 32 262 TYR B CA 1
ATOM 6649 C C . TYR B 1 262 ? -22.516 30.906 15.516 1 32 262 TYR B C 1
ATOM 6651 O O . TYR B 1 262 ? -22.953 30.484 14.445 1 32 262 TYR B O 1
ATOM 6659 N N . THR B 1 263 ? -23.312 31.5 16.391 1 30.34 263 THR B N 1
ATOM 6660 C CA . THR B 1 263 ? -24.672 31.875 16.047 1 30.34 263 THR B CA 1
ATOM 6661 C C . THR B 1 263 ? -24.672 32.969 14.969 1 30.34 263 THR B C 1
ATOM 6663 O O . THR B 1 263 ? -25.641 33.094 14.219 1 30.34 263 THR B O 1
ATOM 6666 N N . MET B 1 264 ? -23.781 33.969 15.117 1 30.33 264 MET B N 1
ATOM 6667 C CA . MET B 1 264 ? -23.969 35.125 14.227 1 30.33 264 MET B CA 1
ATOM 6668 C C . MET B 1 264 ? -23.562 34.781 12.805 1 30.33 264 MET B C 1
ATOM 6670 O O . MET B 1 264 ? -23.766 35.562 11.883 1 30.33 264 MET B O 1
ATOM 6674 N N . MET B 1 265 ? -22.422 33.969 12.641 1 31.84 265 MET B N 1
ATOM 6675 C CA . MET B 1 265 ? -22.266 33.781 11.203 1 31.84 265 MET B CA 1
ATOM 6676 C C . MET B 1 265 ? -23.344 32.875 10.656 1 31.84 265 MET B C 1
ATOM 6678 O O . MET B 1 265 ? -23.141 31.656 10.531 1 31.84 265 MET B O 1
ATOM 6682 N N . ALA B 1 266 ? -24.375 32.719 11.211 1 35.34 266 ALA B N 1
ATOM 6683 C CA . ALA B 1 266 ? -25.484 32.312 10.359 1 35.34 266 ALA B CA 1
ATOM 6684 C C . ALA B 1 266 ? -25.25 32.688 8.906 1 35.34 266 ALA B C 1
ATOM 6686 O O . ALA B 1 266 ? -25.391 33.875 8.547 1 35.34 266 ALA B O 1
ATOM 6687 N N . ARG B 1 267 ? -24.141 32.219 8.352 1 39.91 267 ARG B N 1
ATOM 6688 C CA . ARG B 1 267 ? -24.156 32.406 6.902 1 39.91 267 ARG B CA 1
ATOM 6689 C C . ARG B 1 267 ? -25.578 32.312 6.352 1 39.91 267 ARG B C 1
ATOM 6691 O O . ARG B 1 267 ? -26.328 31.406 6.73 1 39.91 267 ARG B O 1
ATOM 6698 N N . ASP B 1 268 ? -26.219 33.312 6.105 1 43.59 268 ASP B N 1
ATOM 6699 C CA . ASP B 1 268 ? -27.406 33.344 5.242 1 43.59 268 ASP B CA 1
ATOM 6700 C C . ASP B 1 268 ? -27.391 32.219 4.219 1 43.59 268 ASP B C 1
ATOM 6702 O O . ASP B 1 268 ? -26.562 32.219 3.295 1 43.59 268 ASP B O 1
ATOM 6706 N N . ILE B 1 269 ? -27.484 31.047 4.742 1 53 269 ILE B N 1
ATOM 6707 C CA . ILE B 1 269 ? -27.703 30.016 3.736 1 53 269 ILE B CA 1
ATOM 6708 C C . ILE B 1 269 ? -28.812 30.453 2.775 1 53 269 ILE B C 1
ATOM 6710 O O . ILE B 1 269 ? -29.953 30.625 3.18 1 53 269 ILE B O 1
ATOM 6714 N N . ARG B 1 270 ? -28.344 31.188 1.812 1 59.88 270 ARG B N 1
ATOM 6715 C CA . ARG B 1 270 ? -29.266 31.562 0.733 1 59.88 270 ARG B CA 1
ATOM 6716 C C . ARG B 1 270 ? -29.953 30.328 0.167 1 59.88 270 ARG B C 1
ATOM 6718 O O . ARG B 1 270 ? -29.328 29.281 -0.035 1 59.88 270 ARG B O 1
ATOM 6725 N N . ILE B 1 271 ? -31.172 30.266 0.307 1 67.75 271 ILE B N 1
ATOM 6726 C CA . ILE B 1 271 ? -32.062 29.219 -0.208 1 67.75 271 ILE B CA 1
ATOM 6727 C C . ILE B 1 271 ? -31.5 28.688 -1.528 1 67.75 271 ILE B C 1
ATOM 6729 O O . ILE B 1 271 ? -31.578 27.484 -1.805 1 67.75 271 ILE B O 1
ATOM 6733 N N . TYR B 1 272 ? -30.844 29.578 -2.256 1 71.31 272 TYR B N 1
ATOM 6734 C CA . TYR B 1 272 ? -30.359 29.156 -3.562 1 71.31 272 TYR B CA 1
ATOM 6735 C C . TYR B 1 272 ? -29.219 28.156 -3.416 1 71.31 272 TYR B C 1
ATOM 6737 O O . TYR B 1 272 ? -29.094 27.219 -4.219 1 71.31 272 TYR B O 1
ATOM 6745 N N . ASN B 1 273 ? -28.453 28.281 -2.322 1 72.56 273 ASN B N 1
ATOM 6746 C CA . ASN B 1 273 ? -27.359 27.328 -2.133 1 72.56 273 ASN B CA 1
ATOM 6747 C C . ASN B 1 273 ? -27.875 25.938 -1.769 1 72.56 273 ASN B C 1
ATOM 6749 O O . ASN B 1 273 ? -27.328 24.922 -2.205 1 72.56 273 ASN B O 1
ATOM 6753 N N . VAL B 1 274 ? -28.938 25.953 -1.055 1 73.19 274 VAL B N 1
ATOM 6754 C CA . VAL B 1 274 ? -29.562 24.688 -0.672 1 73.19 274 VAL B CA 1
ATOM 6755 C C . VAL B 1 274 ? -30.188 24.016 -1.896 1 73.19 274 VAL B C 1
ATOM 6757 O O . VAL B 1 274 ? -30.094 22.797 -2.07 1 73.19 274 VAL B O 1
ATOM 6760 N N . VAL B 1 275 ? -30.75 24.875 -2.682 1 76.31 275 VAL B N 1
ATOM 6761 C CA . VAL B 1 275 ? -31.375 24.359 -3.9 1 76.31 275 VAL B CA 1
ATOM 6762 C C . VAL B 1 275 ? -30.297 23.766 -4.812 1 76.31 275 VAL B C 1
ATOM 6764 O O . VAL B 1 275 ? -30.484 22.703 -5.395 1 76.31 275 VAL B O 1
ATOM 6767 N N . ILE B 1 276 ? -29.219 24.391 -4.914 1 77.44 276 ILE B N 1
ATOM 6768 C CA . ILE B 1 276 ? -28.125 23.891 -5.746 1 77.44 276 ILE B CA 1
ATOM 6769 C C . ILE B 1 276 ? -27.609 22.562 -5.195 1 77.44 276 ILE B C 1
ATOM 6771 O O . ILE B 1 276 ? -27.344 21.641 -5.957 1 77.44 276 ILE B O 1
ATOM 6775 N N . ASP B 1 277 ? -27.516 22.5 -3.9 1 78.62 277 ASP B N 1
ATOM 6776 C CA . ASP B 1 277 ? -27.062 21.25 -3.285 1 78.62 277 ASP B CA 1
ATOM 6777 C C . ASP B 1 277 ? -28.047 20.109 -3.564 1 78.62 277 ASP B C 1
ATOM 6779 O O . ASP B 1 277 ? -27.625 18.984 -3.834 1 78.62 277 ASP B O 1
ATOM 6783 N N . ILE B 1 278 ? -29.281 20.453 -3.527 1 80.56 278 ILE B N 1
ATOM 6784 C CA . ILE B 1 278 ? -30.297 19.438 -3.781 1 80.56 278 ILE B CA 1
ATOM 6785 C C . ILE B 1 278 ? -30.234 19 -5.242 1 80.56 278 ILE B C 1
ATOM 6787 O O . ILE B 1 278 ? -30.328 17.812 -5.547 1 80.56 278 ILE B O 1
ATOM 6791 N N . VAL B 1 279 ? -30.062 19.922 -6.105 1 80.69 279 VAL B N 1
ATOM 6792 C CA . VAL B 1 279 ? -29.969 19.609 -7.527 1 80.69 279 VAL B CA 1
ATOM 6793 C C . VAL B 1 279 ? -28.75 18.734 -7.789 1 80.69 279 VAL B C 1
ATOM 6795 O O . VAL B 1 279 ? -28.828 17.75 -8.523 1 80.69 279 VAL B O 1
ATOM 6798 N N . ILE B 1 280 ? -27.703 19.047 -7.156 1 81.5 280 ILE B N 1
ATOM 6799 C CA . ILE B 1 280 ? -26.469 18.281 -7.324 1 81.5 280 ILE B CA 1
ATOM 6800 C C . ILE B 1 280 ? -26.672 16.859 -6.801 1 81.5 280 ILE B C 1
ATOM 6802 O O . ILE B 1 280 ? -26.234 15.898 -7.426 1 81.5 280 ILE B O 1
ATOM 6806 N N . PHE B 1 281 ? -27.281 16.75 -5.734 1 82.69 281 PHE B N 1
ATOM 6807 C CA . PHE B 1 281 ? -27.547 15.438 -5.16 1 82.69 281 PHE B CA 1
ATOM 6808 C C . PHE B 1 281 ? -28.438 14.609 -6.078 1 82.69 281 PHE B C 1
ATOM 6810 O O . PHE B 1 281 ? -28.156 13.43 -6.32 1 82.69 281 PHE B O 1
ATOM 6817 N N . VAL B 1 282 ? -29.438 15.234 -6.578 1 84.81 282 VAL B N 1
ATOM 6818 C CA . VAL B 1 282 ? -30.375 14.547 -7.461 1 84.81 282 VAL B CA 1
ATOM 6819 C C . VAL B 1 282 ? -29.656 14.117 -8.742 1 84.81 282 VAL B C 1
ATOM 6821 O O . VAL B 1 282 ? -29.859 13.008 -9.234 1 84.81 282 VAL B O 1
ATOM 6824 N N . ILE B 1 283 ? -28.828 14.891 -9.195 1 81.81 283 ILE B N 1
ATOM 6825 C CA . ILE B 1 283 ? -28.078 14.562 -10.398 1 81.81 283 ILE B CA 1
ATOM 6826 C C . ILE B 1 283 ? -27.141 13.383 -10.109 1 81.81 283 ILE B C 1
ATOM 6828 O O . ILE B 1 283 ? -27.016 12.477 -10.938 1 81.81 283 ILE B O 1
ATOM 6832 N N . THR B 1 284 ? -26.531 13.469 -9 1 84.62 284 THR B N 1
ATOM 6833 C CA . THR B 1 284 ? -25.625 12.383 -8.648 1 84.62 284 THR B CA 1
ATOM 6834 C C . THR B 1 284 ? -26.375 11.07 -8.508 1 84.62 284 THR B C 1
ATOM 6836 O O . THR B 1 284 ? -25.906 10.023 -8.953 1 84.62 284 THR B O 1
ATOM 6839 N N . VAL B 1 285 ? -27.516 11.148 -7.969 1 86.75 285 VAL B N 1
ATOM 6840 C CA . VAL B 1 285 ? -28.359 9.953 -7.836 1 86.75 285 VAL B CA 1
ATOM 6841 C C . VAL B 1 285 ? -28.812 9.484 -9.219 1 86.75 285 VAL B C 1
ATOM 6843 O O . VAL B 1 285 ? -28.828 8.281 -9.492 1 86.75 285 VAL B O 1
ATOM 6846 N N . ALA B 1 286 ? -29.094 10.422 -10.047 1 83.94 286 ALA B N 1
ATOM 6847 C CA . ALA B 1 286 ? -29.5 10.086 -11.406 1 83.94 286 ALA B CA 1
ATOM 6848 C C . ALA B 1 286 ? -28.375 9.383 -12.164 1 83.94 286 ALA B C 1
ATOM 6850 O O . ALA B 1 286 ? -28.609 8.43 -12.906 1 83.94 286 ALA B O 1
ATOM 6851 N N . VAL B 1 287 ? -27.234 9.844 -11.969 1 80.56 287 VAL B N 1
ATOM 6852 C CA . VAL B 1 287 ? -26.078 9.219 -12.602 1 80.56 287 VAL B CA 1
ATOM 6853 C C . VAL B 1 287 ? -25.922 7.789 -12.086 1 80.56 287 VAL B C 1
ATOM 6855 O O . VAL B 1 287 ? -25.641 6.871 -12.859 1 80.56 287 VAL B O 1
ATOM 6858 N N . LEU B 1 288 ? -26.078 7.59 -10.852 1 83 288 LEU B N 1
ATOM 6859 C CA . LEU B 1 288 ? -26.016 6.258 -10.258 1 83 288 LEU B CA 1
ATOM 6860 C C . LEU B 1 288 ? -27.062 5.336 -10.867 1 83 288 LEU B C 1
ATOM 6862 O O . LEU B 1 288 ? -26.75 4.203 -11.242 1 83 288 LEU B O 1
ATOM 6866 N N . VAL B 1 289 ? -28.219 5.895 -10.984 1 79.81 289 VAL B N 1
ATOM 6867 C CA . VAL B 1 289 ? -29.312 5.117 -11.547 1 79.81 289 VAL B CA 1
ATOM 6868 C C . VAL B 1 289 ? -29.031 4.805 -13.016 1 79.81 289 VAL B C 1
ATOM 6870 O O . VAL B 1 289 ? -29.266 3.684 -13.477 1 79.81 289 VAL B O 1
ATOM 6873 N N . LEU B 1 290 ? -28.5 5.73 -13.688 1 76.75 290 LEU B N 1
ATOM 6874 C CA . LEU B 1 290 ? -28.156 5.52 -15.086 1 76.75 290 LEU B CA 1
ATOM 6875 C C . LEU B 1 290 ? -27.078 4.449 -15.219 1 76.75 290 LEU B C 1
ATOM 6877 O O . LEU B 1 290 ? -27.141 3.611 -16.125 1 76.75 290 LEU B O 1
ATOM 6881 N N . PHE B 1 291 ? -26.125 4.543 -14.414 1 75.56 291 PHE B N 1
ATOM 6882 C CA . PHE B 1 291 ? -25.078 3.531 -14.422 1 75.56 291 PHE B CA 1
ATOM 6883 C C . PHE B 1 291 ? -25.672 2.15 -14.141 1 75.56 291 PHE B C 1
ATOM 6885 O O . PHE B 1 291 ? -25.234 1.159 -14.734 1 75.56 291 PHE B O 1
ATOM 6892 N N . TYR B 1 292 ? -26.609 2.123 -13.234 1 73.5 292 TYR B N 1
ATOM 6893 C CA . TYR B 1 292 ? -27.25 0.854 -12.891 1 73.5 292 TYR B CA 1
ATOM 6894 C C . TYR B 1 292 ? -28.062 0.321 -14.055 1 73.5 292 TYR B C 1
ATOM 6896 O O . TYR B 1 292 ? -28.078 -0.885 -14.312 1 73.5 292 TYR B O 1
ATOM 6904 N N . LEU B 1 293 ? -28.719 1.226 -14.781 1 68.56 293 LEU B N 1
ATOM 6905 C CA . LEU B 1 293 ? -29.609 0.83 -15.867 1 68.56 293 LEU B CA 1
ATOM 6906 C C . LEU B 1 293 ? -28.812 0.542 -17.141 1 68.56 293 LEU B C 1
ATOM 6908 O O . LEU B 1 293 ? -29.141 -0.382 -17.891 1 68.56 293 LEU B O 1
ATOM 6912 N N . CYS B 1 294 ? -28 1.396 -17.562 1 59.28 294 CYS B N 1
ATOM 6913 C CA . CYS B 1 294 ? -27.281 1.258 -18.812 1 59.28 294 CYS B CA 1
ATOM 6914 C C . CYS B 1 294 ? -26.234 0.144 -18.734 1 59.28 294 CYS B C 1
ATOM 6916 O O . CYS B 1 294 ? -26.031 -0.584 -19.703 1 59.28 294 CYS B O 1
ATOM 6918 N N . ILE B 1 295 ? -25.516 0.372 -17.891 1 52.81 295 ILE B N 1
ATOM 6919 C CA . ILE B 1 295 ? -24.312 -0.447 -17.953 1 52.81 295 ILE B CA 1
ATOM 6920 C C . ILE B 1 295 ? -24.672 -1.92 -17.797 1 52.81 295 ILE B C 1
ATOM 6922 O O . ILE B 1 295 ? -23.844 -2.803 -18.031 1 52.81 295 ILE B O 1
ATOM 6926 N N . PHE B 1 296 ? -25.859 -2.215 -17.25 1 49.53 296 PHE B N 1
ATOM 6927 C CA . PHE B 1 296 ? -26.062 -3.623 -16.922 1 49.53 296 PHE B CA 1
ATOM 6928 C C . PHE B 1 296 ? -26.281 -4.441 -18.203 1 49.53 296 PHE B C 1
ATOM 6930 O O . PHE B 1 296 ? -26.625 -5.617 -18.125 1 49.53 296 PHE B O 1
ATOM 6937 N N . ASP B 1 297 ? -26.453 -3.896 -19.312 1 48.97 297 ASP B N 1
ATOM 6938 C CA . ASP B 1 297 ? -26.5 -5.062 -20.188 1 48.97 297 ASP B CA 1
ATOM 6939 C C . ASP B 1 297 ? -25.297 -5.973 -19.953 1 48.97 297 ASP B C 1
ATOM 6941 O O . ASP B 1 297 ? -24.312 -5.555 -19.344 1 48.97 297 ASP B O 1
ATOM 6945 N N . VAL B 1 298 ? -25.469 -7.332 -20.703 1 48.47 298 VAL B N 1
ATOM 6946 C CA . VAL B 1 298 ? -24.812 -8.625 -20.547 1 48.47 298 VAL B CA 1
ATOM 6947 C C . VAL B 1 298 ? -23.312 -8.461 -20.719 1 48.47 298 VAL B C 1
ATOM 6949 O O . VAL B 1 298 ? -22.828 -8.117 -21.812 1 48.47 298 VAL B O 1
ATOM 6952 N N . VAL B 1 299 ? -22.688 -7.816 -19.891 1 50.94 299 VAL B N 1
ATOM 6953 C CA . VAL B 1 299 ? -21.266 -7.988 -20.094 1 50.94 299 VAL B CA 1
ATOM 6954 C C . VAL B 1 299 ? -20.922 -9.477 -20.188 1 50.94 299 VAL B C 1
ATOM 6956 O O . VAL B 1 299 ? -21.125 -10.227 -19.219 1 50.94 299 VAL B O 1
ATOM 6959 N N . PRO B 1 300 ? -21.078 -10.094 -21.344 1 51.59 300 PRO B N 1
ATOM 6960 C CA . PRO B 1 300 ? -20.578 -11.461 -21.484 1 51.59 300 PRO B CA 1
ATOM 6961 C C . PRO B 1 300 ? -19.328 -11.711 -20.656 1 51.59 300 PRO B C 1
ATOM 6963 O O . PRO B 1 300 ? -18.625 -10.766 -20.266 1 51.59 300 PRO B O 1
ATOM 6966 N N . LEU B 1 301 ? -19.297 -12.969 -20.188 1 58.53 301 LEU B N 1
ATOM 6967 C CA . LEU B 1 301 ? -18.094 -13.516 -19.578 1 58.53 301 LEU B CA 1
ATOM 6968 C C . LEU B 1 301 ? -16.844 -13.062 -20.328 1 58.53 301 LEU B C 1
ATOM 6970 O O . LEU B 1 301 ? -16.297 -13.828 -21.125 1 58.53 301 LEU B O 1
ATOM 6974 N N . ARG B 1 302 ? -16.641 -11.805 -20.453 1 65.81 302 ARG B N 1
ATOM 6975 C CA . ARG B 1 302 ? -15.469 -11.312 -21.172 1 65.81 302 ARG B CA 1
ATOM 6976 C C . ARG B 1 302 ? -14.188 -11.852 -20.547 1 65.81 302 ARG B C 1
ATOM 6978 O O . ARG B 1 302 ? -13.211 -12.117 -21.25 1 65.81 302 ARG B O 1
ATOM 6985 N N . PHE B 1 303 ? -14.242 -12.141 -19.281 1 69 303 PHE B N 1
ATOM 6986 C CA . PHE B 1 303 ? -13.023 -12.57 -18.609 1 69 303 PHE B CA 1
ATOM 6987 C C . PHE B 1 303 ? -12.875 -14.086 -18.656 1 69 303 PHE B C 1
ATOM 6989 O O . PHE B 1 303 ? -11.828 -14.625 -18.312 1 69 303 PHE B O 1
ATOM 6996 N N . GLY B 1 304 ? -13.438 -14.711 -19.453 1 76.25 304 GLY B N 1
ATOM 6997 C CA . GLY B 1 304 ? -13.312 -16.156 -19.531 1 76.25 304 GLY B CA 1
ATOM 6998 C C . GLY B 1 304 ? -12.797 -16.781 -18.25 1 76.25 304 GLY B C 1
ATOM 6999 O O . GLY B 1 304 ? -12.508 -16.078 -17.281 1 76.25 304 GLY B O 1
ATOM 7000 N N . PHE B 1 305 ? -12.812 -18.141 -18.094 1 82.5 305 PHE B N 1
ATOM 7001 C CA . PHE B 1 305 ? -12.289 -18.844 -16.938 1 82.5 305 PHE B CA 1
ATOM 7002 C C . PHE B 1 305 ? -11.531 -20.109 -17.344 1 82.5 305 PHE B C 1
ATOM 7004 O O . PHE B 1 305 ? -11.625 -20.547 -18.5 1 82.5 305 PHE B O 1
ATOM 7011 N N . TYR B 1 306 ? -10.688 -20.547 -16.422 1 78.31 306 TYR B N 1
ATOM 7012 C CA . TYR B 1 306 ? -9.945 -21.797 -16.594 1 78.31 306 TYR B CA 1
ATOM 7013 C C . TYR B 1 306 ? -10.562 -22.906 -15.766 1 78.31 306 TYR B C 1
ATOM 7015 O O . TYR B 1 306 ? -10.945 -22.703 -14.617 1 78.31 306 TYR B O 1
ATOM 7023 N N . CYS B 1 307 ? -10.609 -24 -16.453 1 77.69 307 CYS B N 1
ATOM 7024 C CA . CYS B 1 307 ? -11.305 -25.125 -15.852 1 77.69 307 CYS B CA 1
ATOM 7025 C C . CYS B 1 307 ? -10.672 -25.5 -14.516 1 77.69 307 CYS B C 1
ATOM 7027 O O . CYS B 1 307 ? -11.367 -25.875 -13.57 1 77.69 307 CYS B O 1
ATOM 7029 N N . ASP B 1 308 ? -9.359 -25.406 -14.398 1 77.25 308 ASP B N 1
ATOM 7030 C CA . ASP B 1 308 ? -8.672 -25.891 -13.211 1 77.25 308 ASP B CA 1
ATOM 7031 C C . ASP B 1 308 ? -8.25 -24.734 -12.305 1 77.25 308 ASP B C 1
ATOM 7033 O O . ASP B 1 308 ? -7.344 -24.891 -11.484 1 77.25 308 ASP B O 1
ATOM 7037 N N . ASP B 1 309 ? -8.953 -23.672 -12.5 1 79.81 309 ASP B N 1
ATOM 7038 C CA . ASP B 1 309 ? -8.617 -22.531 -11.641 1 79.81 309 ASP B CA 1
ATOM 7039 C C . ASP B 1 309 ? -9.18 -22.734 -10.227 1 79.81 309 ASP B C 1
ATOM 7041 O O . ASP B 1 309 ? -10.391 -22.672 -10.023 1 79.81 309 ASP B O 1
ATOM 7045 N N . PRO B 1 310 ? -8.289 -22.938 -9.258 1 82.75 310 PRO B N 1
ATOM 7046 C CA . PRO B 1 310 ? -8.773 -23.219 -7.902 1 82.75 310 PRO B CA 1
ATOM 7047 C C . PRO B 1 310 ? -9.414 -22 -7.25 1 82.75 310 PRO B C 1
ATOM 7049 O O . PRO B 1 310 ? -10.188 -22.141 -6.297 1 82.75 310 PRO B O 1
ATOM 7052 N N . ASP B 1 311 ? -9.211 -20.859 -7.785 1 84.19 311 ASP B N 1
ATOM 7053 C CA . ASP B 1 311 ? -9.672 -19.625 -7.145 1 84.19 311 ASP B CA 1
ATOM 7054 C C . ASP B 1 311 ? -11.141 -19.359 -7.449 1 84.19 311 ASP B C 1
ATOM 7056 O O . ASP B 1 311 ? -11.758 -18.484 -6.852 1 84.19 311 ASP B O 1
ATOM 7060 N N . ILE B 1 312 ? -11.758 -20.125 -8.273 1 90 312 ILE B N 1
ATOM 7061 C CA . ILE B 1 312 ? -13.148 -19.859 -8.625 1 90 312 ILE B CA 1
ATOM 7062 C C . ILE B 1 312 ? -13.977 -21.125 -8.43 1 90 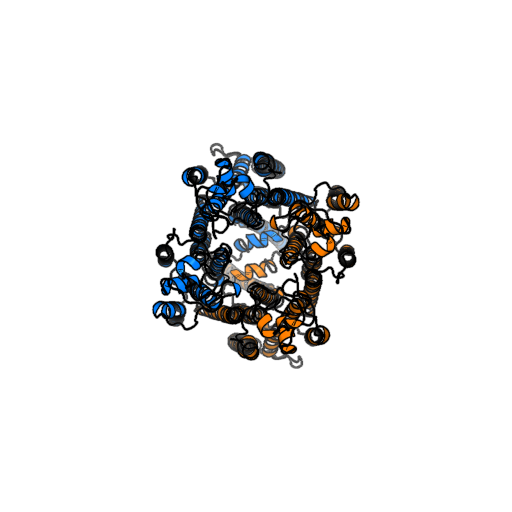312 ILE B C 1
ATOM 7064 O O . ILE B 1 312 ? -15.062 -21.266 -9 1 90 312 ILE B O 1
ATOM 7068 N N . ARG B 1 313 ? -13.477 -22.094 -7.633 1 89.44 313 ARG B N 1
ATOM 7069 C CA . ARG B 1 313 ? -14.125 -23.406 -7.523 1 89.44 313 ARG B CA 1
ATOM 7070 C C . ARG B 1 313 ? -14.789 -23.578 -6.16 1 89.44 313 ARG B C 1
ATOM 7072 O O . ARG B 1 313 ? -15.227 -24.672 -5.812 1 89.44 313 ARG B O 1
ATOM 7079 N N . TYR B 1 314 ? -14.898 -22.594 -5.43 1 90.5 314 TYR B N 1
ATOM 7080 C CA . TYR B 1 314 ? -15.531 -22.688 -4.121 1 90.5 314 TYR B CA 1
ATOM 7081 C C . TYR B 1 314 ? -17.047 -22.781 -4.258 1 90.5 314 TYR B C 1
ATOM 7083 O O . TYR B 1 314 ? -17.609 -22.312 -5.246 1 90.5 314 TYR B O 1
ATOM 7091 N N . PRO B 1 315 ? -17.656 -23.391 -3.262 1 90.25 315 PRO B N 1
ATOM 7092 C CA . PRO B 1 315 ? -19.125 -23.438 -3.279 1 90.25 315 PRO B CA 1
ATOM 7093 C C . PRO B 1 315 ? -19.766 -22.109 -2.881 1 90.25 315 PRO B C 1
ATOM 7095 O O . PRO B 1 315 ? -19.094 -21.25 -2.301 1 90.25 315 PRO B O 1
ATOM 7098 N N . TYR B 1 316 ? -20.953 -21.938 -3.307 1 90.69 316 TYR B N 1
ATOM 7099 C CA . TYR B 1 316 ? -21.734 -20.781 -2.859 1 90.69 316 TYR B CA 1
ATOM 7100 C C . TYR B 1 316 ? -22.219 -20.984 -1.431 1 90.69 316 TYR B C 1
ATOM 7102 O O . TYR B 1 316 ? -22.984 -21.906 -1.151 1 90.69 316 TYR B O 1
ATOM 7110 N N . LEU B 1 317 ? -21.875 -20.156 -0.466 1 90.31 317 LEU B N 1
ATOM 7111 C CA . LEU B 1 317 ? -22.172 -20.359 0.952 1 90.31 317 LEU B CA 1
ATOM 7112 C C . LEU B 1 317 ? -23.188 -19.344 1.445 1 90.31 317 LEU B C 1
ATOM 7114 O O . LEU B 1 317 ? -23.438 -19.234 2.648 1 90.31 317 LEU B O 1
ATOM 7118 N N . GLY B 1 318 ? -23.734 -18.578 0.607 1 89.5 318 GLY B N 1
ATOM 7119 C CA . GLY B 1 318 ? -24.672 -17.562 1.044 1 89.5 318 GLY B CA 1
ATOM 7120 C C . GLY B 1 318 ? -24 -16.328 1.584 1 89.5 318 GLY B C 1
ATOM 7121 O O . GLY B 1 318 ? -22.844 -16.047 1.258 1 89.5 318 GLY B O 1
ATOM 7122 N N . ASP B 1 319 ? -24.828 -15.484 2.305 1 91.62 319 ASP B N 1
ATOM 7123 C CA . ASP B 1 319 ? -24.328 -14.211 2.83 1 91.62 319 ASP B CA 1
ATOM 7124 C C . ASP B 1 319 ? -24.516 -14.133 4.344 1 91.62 319 ASP B C 1
ATOM 7126 O O . ASP B 1 319 ? -25.656 -14.18 4.836 1 91.62 319 ASP B O 1
ATOM 7130 N N . THR B 1 320 ? -23.438 -14.078 5.129 1 88.94 320 THR B N 1
ATOM 7131 C CA . THR B 1 320 ? -23.516 -13.812 6.562 1 88.94 320 THR B CA 1
ATOM 7132 C C . THR B 1 320 ? -24.156 -12.453 6.828 1 88.94 320 THR B C 1
ATOM 7134 O O . THR B 1 320 ? -24.984 -12.312 7.734 1 88.94 320 THR B O 1
ATOM 7137 N N . VAL B 1 321 ? -23.766 -11.469 6.051 1 93.25 321 VAL B N 1
ATOM 7138 C CA . VAL B 1 321 ? -24.359 -10.133 6.07 1 93.25 321 VAL B CA 1
ATOM 7139 C C . VAL B 1 321 ? -25.109 -9.891 4.77 1 93.25 321 VAL B C 1
ATOM 7141 O O . VAL B 1 321 ? -24.5 -9.625 3.729 1 93.25 321 VAL B O 1
ATOM 7144 N N . SER B 1 322 ? -26.375 -9.953 4.871 1 93.44 322 SER B N 1
ATOM 7145 C CA . SER B 1 322 ? -27.203 -9.734 3.688 1 93.44 322 SER B CA 1
ATOM 7146 C C . SER B 1 322 ? -27.25 -8.266 3.305 1 93.44 322 SER B C 1
ATOM 7148 O O . SER B 1 322 ? -26.797 -7.406 4.066 1 93.44 322 SER B O 1
ATOM 7150 N N . GLU B 1 323 ? -27.75 -7.984 2.143 1 92.25 323 GLU B N 1
ATOM 7151 C CA . GLU B 1 323 ? -27.891 -6.602 1.688 1 92.25 323 GLU B CA 1
ATOM 7152 C C . GLU B 1 323 ? -28.812 -5.809 2.609 1 92.25 323 GLU B C 1
ATOM 7154 O O . GLU B 1 323 ? -28.547 -4.641 2.902 1 92.25 323 GLU B O 1
ATOM 7159 N N . LEU B 1 324 ? -29.844 -6.457 3.016 1 91.5 324 LEU B N 1
ATOM 7160 C CA . LEU B 1 324 ? -30.781 -5.805 3.928 1 91.5 324 LEU B CA 1
ATOM 7161 C C . LEU B 1 324 ? -30.109 -5.488 5.258 1 91.5 324 LEU B C 1
ATOM 7163 O O . LEU B 1 324 ? -30.312 -4.406 5.82 1 91.5 324 LEU B O 1
ATOM 7167 N N . MET B 1 325 ? -29.344 -6.457 5.703 1 94.12 325 MET B N 1
ATOM 7168 C CA . MET B 1 325 ? -28.609 -6.227 6.945 1 94.12 325 MET B CA 1
ATOM 7169 C C . MET B 1 325 ? -27.625 -5.074 6.793 1 94.12 325 MET B C 1
ATOM 7171 O O . MET B 1 325 ? -27.438 -4.285 7.719 1 94.12 325 MET B O 1
ATOM 7175 N N . LEU B 1 326 ? -27.016 -4.965 5.656 1 94.88 326 LEU B N 1
ATOM 7176 C CA . LEU B 1 326 ? -26.078 -3.883 5.379 1 94.88 326 LEU B CA 1
ATOM 7177 C C . LEU B 1 326 ? -26.766 -2.525 5.473 1 94.88 326 LEU B C 1
ATOM 7179 O O . LEU B 1 326 ? -26.234 -1.598 6.09 1 94.88 326 LEU B O 1
ATOM 7183 N N . VAL B 1 327 ? -27.938 -2.41 4.969 1 92.88 327 VAL B N 1
ATOM 7184 C CA . VAL B 1 327 ? -28.672 -1.148 4.949 1 92.88 327 VAL B CA 1
ATOM 7185 C C . VAL B 1 327 ? -29.172 -0.823 6.355 1 92.88 327 VAL B C 1
ATOM 7187 O O . VAL B 1 327 ? -28.953 0.281 6.859 1 92.88 327 VAL B O 1
ATOM 7190 N N . VAL B 1 328 ? -29.688 -1.829 7.062 1 92.31 328 VAL B N 1
ATOM 7191 C CA . VAL B 1 328 ? -30.375 -1.593 8.32 1 92.31 328 VAL B CA 1
ATOM 7192 C C . VAL B 1 328 ? -29.359 -1.489 9.461 1 92.31 328 VAL B C 1
ATOM 7194 O O . VAL B 1 328 ? -29.531 -0.667 10.367 1 92.31 328 VAL B O 1
ATOM 7197 N N . CYS B 1 329 ? -28.297 -2.283 9.352 1 92.56 329 CYS B N 1
ATOM 7198 C CA . CYS B 1 329 ? -27.406 -2.373 10.5 1 92.56 329 CYS B CA 1
ATOM 7199 C C . CYS B 1 329 ? -26.156 -1.521 10.289 1 92.56 329 CYS B C 1
ATOM 7201 O O . CYS B 1 329 ? -25.438 -1.232 11.242 1 92.56 329 CYS B O 1
ATOM 7203 N N . VAL B 1 330 ? -25.953 -1.046 9.086 1 94.5 330 VAL B N 1
ATOM 7204 C CA . VAL B 1 330 ? -24.688 -0.343 8.852 1 94.5 330 VAL B CA 1
ATOM 7205 C C . VAL B 1 330 ? -24.969 1.043 8.273 1 94.5 330 VAL B C 1
ATOM 7207 O O . VAL B 1 330 ? -24.5 2.051 8.805 1 94.5 330 VAL B O 1
ATOM 7210 N N . LEU B 1 331 ? -25.812 1.15 7.336 1 94.31 331 LEU B N 1
ATOM 7211 C CA . LEU B 1 331 ? -26 2.396 6.602 1 94.31 331 LEU B CA 1
ATOM 7212 C C . LEU B 1 331 ? -26.938 3.336 7.363 1 94.31 331 LEU B C 1
ATOM 7214 O O . LEU B 1 331 ? -26.703 4.547 7.395 1 94.31 331 LEU B O 1
ATOM 7218 N N . LEU B 1 332 ? -27.938 2.848 8.055 1 94.06 332 LEU B N 1
ATOM 7219 C CA . LEU B 1 332 ? -28.969 3.695 8.633 1 94.06 332 LEU B CA 1
ATOM 7220 C C . LEU B 1 332 ? -28.609 4.098 10.062 1 94.06 332 LEU B C 1
ATOM 7222 O O . LEU B 1 332 ? -28.875 5.23 10.469 1 94.06 332 LEU B O 1
ATOM 7226 N N . PRO B 1 333 ? -27.953 3.285 10.82 1 93.69 333 PRO B N 1
ATOM 7227 C CA . PRO B 1 333 ? -27.656 3.652 12.211 1 93.69 333 PRO B CA 1
ATOM 7228 C C . PRO B 1 333 ? -26.875 4.957 12.32 1 93.69 333 PRO B C 1
ATOM 7230 O O . PRO B 1 333 ? -27.156 5.781 13.195 1 93.69 333 PRO B O 1
ATOM 7233 N N . PRO B 1 334 ? -25.922 5.27 11.516 1 95.62 334 PRO B N 1
ATOM 7234 C CA . PRO B 1 334 ? -25.234 6.562 11.625 1 95.62 334 PRO B CA 1
ATOM 7235 C C . PRO B 1 334 ? -26.203 7.746 11.508 1 95.62 334 PRO B C 1
ATOM 7237 O O . PRO B 1 334 ? -26 8.766 12.172 1 95.62 334 PRO B O 1
ATOM 7240 N N . VAL B 1 335 ? -27.234 7.625 10.68 1 94.38 335 VAL B N 1
ATOM 7241 C CA . VAL B 1 335 ? -28.219 8.695 10.523 1 94.38 335 VAL B CA 1
ATOM 7242 C C . VAL B 1 335 ? -28.906 8.969 11.852 1 94.38 335 VAL B C 1
ATOM 7244 O O . VAL B 1 335 ? -29.062 10.117 12.258 1 94.38 335 VAL B O 1
ATOM 7247 N N . ALA B 1 336 ? -29.25 7.91 12.516 1 93.06 336 ALA B N 1
ATOM 7248 C CA . ALA B 1 336 ? -29.875 8.062 13.836 1 93.06 336 ALA B CA 1
ATOM 7249 C C . ALA B 1 336 ? -28.922 8.742 14.812 1 93.06 336 ALA B C 1
ATOM 7251 O O . ALA B 1 336 ? -29.312 9.617 15.578 1 93.06 336 ALA B O 1
ATOM 7252 N N . VAL B 1 337 ? -27.688 8.375 14.727 1 93.69 337 VAL B N 1
ATOM 7253 C CA . VAL B 1 337 ? -26.688 8.945 15.625 1 93.69 337 VAL B CA 1
ATOM 7254 C C . VAL B 1 337 ? -26.469 10.422 15.281 1 93.69 337 VAL B C 1
ATOM 7256 O O . VAL B 1 337 ? -26.312 11.258 16.172 1 93.69 337 VAL B O 1
ATOM 7259 N N . PHE B 1 338 ? -26.5 10.773 13.977 1 93.62 338 PHE B N 1
ATOM 7260 C CA . PHE B 1 338 ? -26.359 12.164 13.562 1 93.62 338 PHE B CA 1
ATOM 7261 C C . PHE B 1 338 ? -27.484 13.016 14.141 1 93.62 338 PHE B C 1
ATOM 7263 O O . PHE B 1 338 ? -27.25 14.086 14.695 1 93.62 338 PHE B O 1
ATOM 7270 N N . ILE B 1 339 ? -28.672 12.5 14.016 1 91.31 339 ILE B N 1
ATOM 7271 C CA . ILE B 1 339 ? -29.859 13.242 14.461 1 91.31 339 ILE B CA 1
ATOM 7272 C C . ILE B 1 339 ? -29.812 13.414 15.984 1 91.31 339 ILE B C 1
ATOM 7274 O O . ILE B 1 339 ? -29.938 14.531 16.484 1 91.31 339 ILE B O 1
ATOM 7278 N N . ILE B 1 340 ? -29.531 12.336 16.703 1 90.31 340 ILE B N 1
ATOM 7279 C CA . ILE B 1 340 ? -29.484 12.383 18.172 1 90.31 340 ILE B CA 1
ATOM 7280 C C . ILE B 1 340 ? -28.328 13.266 18.609 1 90.31 340 ILE B C 1
ATOM 7282 O O . ILE B 1 340 ? -28.469 14.07 19.531 1 90.31 340 ILE B O 1
ATOM 7286 N N . GLY B 1 341 ? -27.234 13.102 17.938 1 88.5 341 GLY B N 1
ATOM 7287 C CA . GLY B 1 341 ? -26.062 13.875 18.281 1 88.5 341 GLY B CA 1
ATOM 7288 C C . GLY B 1 341 ? -26.25 15.367 18.094 1 88.5 341 GLY B C 1
ATOM 7289 O O . GLY B 1 341 ? -25.859 16.172 18.953 1 88.5 341 GLY B O 1
ATOM 7290 N N . GLU B 1 342 ? -26.844 15.734 17 1 86.56 342 GLU B N 1
ATOM 7291 C CA . GLU B 1 342 ? -27.047 17.156 16.734 1 86.56 342 GLU B CA 1
ATOM 7292 C C . GLU B 1 342 ? -28.109 17.75 17.656 1 86.56 342 GLU B C 1
ATOM 7294 O O . GLU B 1 342 ? -28 18.906 18.062 1 86.56 342 GLU B O 1
ATOM 7299 N N . VAL B 1 343 ? -29.094 16.969 18.031 1 84.38 343 VAL B N 1
ATOM 7300 C CA . VAL B 1 343 ? -30.125 17.406 18.969 1 84.38 343 VAL B CA 1
ATOM 7301 C C . VAL B 1 343 ? -29.5 17.625 20.359 1 84.38 343 VAL B C 1
ATOM 7303 O O . VAL B 1 343 ? -29.719 18.656 20.984 1 84.38 343 VAL B O 1
ATOM 7306 N N . LEU B 1 344 ? -28.703 16.688 20.734 1 82.94 344 LEU B N 1
ATOM 7307 C CA . LEU B 1 344 ? -28.031 16.781 22.031 1 82.94 344 LEU B CA 1
ATOM 7308 C C . LEU B 1 344 ? -27.047 17.953 22.047 1 82.94 344 LEU B C 1
ATOM 7310 O O . LEU B 1 344 ? -26.969 18.688 23.031 1 82.94 344 LEU B O 1
ATOM 7314 N N . PHE B 1 345 ? -26.438 18.062 20.984 1 78.75 345 PHE B N 1
ATOM 7315 C CA . PHE B 1 345 ? -25.469 19.141 20.859 1 78.75 345 PHE B CA 1
ATOM 7316 C C . PHE B 1 345 ? -26.156 20.5 20.906 1 78.75 345 PHE B C 1
ATOM 7318 O O . PHE B 1 345 ? -25.641 21.453 21.5 1 78.75 345 PHE B O 1
ATOM 7325 N N . TYR B 1 346 ? -27.266 20.594 20.328 1 75.62 346 TYR B N 1
ATOM 7326 C CA . TYR B 1 346 ? -28.062 21.828 20.312 1 75.62 346 TYR B CA 1
ATOM 7327 C C . TYR B 1 346 ? -28.578 22.156 21.719 1 75.62 346 TYR B C 1
ATOM 7329 O O . TYR B 1 346 ? -28.5 23.297 22.156 1 75.62 346 TYR B O 1
ATOM 7337 N N . PHE B 1 347 ? -29 21.234 22.391 1 75 347 PHE B N 1
ATOM 7338 C CA . PHE B 1 347 ? -29.594 21.484 23.688 1 75 347 PHE B CA 1
ATOM 7339 C C . PHE B 1 347 ? -28.516 21.719 24.75 1 75 347 PHE B C 1
ATOM 7341 O O . PHE B 1 347 ? -28.719 22.484 25.688 1 75 347 PHE B O 1
ATOM 7348 N N . LEU B 1 348 ? -27.5 21.031 24.578 1 67.88 348 LEU B N 1
ATOM 7349 C CA . LEU B 1 348 ? -26.438 21.203 25.547 1 67.88 348 LEU B CA 1
ATOM 7350 C C . LEU B 1 348 ? -25.719 22.531 25.344 1 67.88 348 LEU B C 1
ATOM 7352 O O . LEU B 1 348 ? -25.297 23.172 26.312 1 67.88 348 LEU B O 1
ATOM 7356 N N . ARG B 1 349 ? -25.672 22.984 24.172 1 57.41 349 ARG B N 1
ATOM 7357 C CA . ARG B 1 349 ? -24.984 24.25 23.891 1 57.41 349 ARG B CA 1
ATOM 7358 C C . ARG B 1 349 ? -25.938 25.422 24 1 57.41 349 ARG B C 1
ATOM 7360 O O . ARG B 1 349 ? -25.531 26.531 24.359 1 57.41 349 ARG B O 1
ATOM 7367 N N . THR B 1 350 ? -27.188 25.406 23.438 1 53.09 350 THR B N 1
ATOM 7368 C CA . THR B 1 350 ? -28.172 26.484 23.609 1 53.09 350 THR B CA 1
ATOM 7369 C C . THR B 1 350 ? -28.406 26.781 25.078 1 53.09 350 THR B C 1
ATOM 7371 O O . THR B 1 350 ? -28.641 27.922 25.469 1 53.09 350 THR B O 1
ATOM 7374 N N . ARG B 1 351 ? -28.453 25.891 25.922 1 46.88 351 ARG B N 1
ATOM 7375 C CA . ARG B 1 351 ? -28.594 26.266 27.328 1 46.88 351 ARG B CA 1
ATOM 7376 C C . ARG B 1 351 ? -27.469 27.219 27.75 1 46.88 351 ARG B C 1
ATOM 7378 O O . ARG B 1 351 ? -27.672 28.109 28.578 1 46.88 351 ARG B O 1
ATOM 7385 N N . ARG B 1 352 ? -26.391 27.078 27.062 1 40.44 352 ARG B N 1
ATOM 7386 C CA . ARG B 1 352 ? -25.344 28 27.453 1 40.44 352 ARG B CA 1
ATOM 7387 C C . ARG B 1 352 ? -25.531 29.359 26.797 1 40.44 352 ARG B C 1
ATOM 7389 O O . ARG B 1 352 ? -25.25 30.406 27.391 1 40.44 352 ARG B O 1
ATOM 7396 N N . ILE B 1 353 ? -26.125 29.391 25.562 1 40.47 353 ILE B N 1
ATOM 7397 C CA . ILE B 1 353 ? -26.312 30.625 24.828 1 40.47 353 ILE B CA 1
ATOM 7398 C C . ILE B 1 353 ? -27.609 31.297 25.25 1 40.47 353 ILE B C 1
ATOM 7400 O O . ILE B 1 353 ? -27.766 32.5 25.094 1 40.47 353 ILE B O 1
ATOM 7404 N N . GLU B 1 354 ? -28.719 30.672 25.547 1 40.31 354 GLU B N 1
ATOM 7405 C CA . GLU B 1 354 ? -29.953 31.406 25.797 1 40.31 354 GLU B CA 1
ATOM 7406 C C . GLU B 1 354 ? -29.719 32.562 26.781 1 40.31 354 GLU B C 1
ATOM 7408 O O . GLU B 1 354 ? -30.562 33.438 26.938 1 40.31 354 GLU B O 1
ATOM 7413 N N . ARG B 1 355 ? -28.766 32.688 27.656 1 34.69 355 ARG B N 1
ATOM 7414 C CA . ARG B 1 355 ? -28.906 33.938 28.453 1 34.69 355 ARG B CA 1
ATOM 7415 C C . ARG B 1 355 ? -28.812 35.156 27.562 1 34.69 355 ARG B C 1
ATOM 7417 O O . ARG B 1 355 ? -29.359 36.219 27.891 1 34.69 355 ARG B O 1
ATOM 7424 N N . ARG B 1 356 ? -27.984 35.188 26.453 1 35.72 356 ARG B N 1
ATOM 7425 C CA . ARG B 1 356 ? -27.797 36.562 25.953 1 35.72 356 ARG B CA 1
ATOM 7426 C C . ARG B 1 356 ? -28.797 36.875 24.844 1 35.72 356 ARG B C 1
ATOM 7428 O O . ARG B 1 356 ? -29.406 37.938 24.828 1 35.72 356 ARG B O 1
ATOM 7435 N N . ARG B 1 357 ? -28.75 36.469 23.516 1 38.25 357 ARG B N 1
ATOM 7436 C CA . ARG B 1 357 ? -29.156 37.281 22.375 1 38.25 357 ARG B CA 1
ATOM 7437 C C . ARG B 1 357 ? -30.562 36.938 21.922 1 38.25 357 ARG B C 1
ATOM 7439 O O . ARG B 1 357 ? -30.766 35.938 21.203 1 38.25 357 ARG B O 1
ATOM 7446 N N . HIS B 1 358 ? -31.672 37.031 22.781 1 32.94 358 HIS B N 1
ATOM 7447 C CA . HIS B 1 358 ? -33.031 36.906 22.234 1 32.94 358 HIS B CA 1
ATOM 7448 C C . HIS B 1 358 ? -33.25 37.938 21.125 1 32.94 358 HIS B C 1
ATOM 7450 O O . HIS B 1 358 ? -34.375 38.406 20.938 1 32.94 358 HIS B O 1
ATOM 7456 N N . ARG B 1 359 ? -32.375 38.688 20.531 1 31.88 359 ARG B N 1
ATOM 7457 C CA . ARG B 1 359 ? -32.969 39.688 19.625 1 31.88 359 ARG B CA 1
ATOM 7458 C C . ARG B 1 359 ? -33.469 39.031 18.344 1 31.88 359 ARG B C 1
ATOM 7460 O O . ARG B 1 359 ? -32.656 38.562 17.531 1 31.88 359 ARG B O 1
ATOM 7467 N N . CYS B 1 360 ? -34.688 38.469 18.25 1 31.88 360 CYS B N 1
ATOM 7468 C CA . CYS B 1 360 ? -35.531 37.844 17.203 1 31.88 360 CYS B CA 1
ATOM 7469 C C . CYS B 1 360 ? -35.781 38.812 16.062 1 31.88 360 CYS B C 1
ATOM 7471 O O . CYS B 1 360 ? -36.375 39.875 16.266 1 31.88 360 CYS B O 1
ATOM 7473 N N . TRP B 1 361 ? -34.938 39.219 15.211 1 32 361 TRP B N 1
ATOM 7474 C CA . TRP B 1 361 ? -35.469 39.969 14.102 1 32 361 TRP B CA 1
ATOM 7475 C C . TRP B 1 361 ? -36.5 39.156 13.336 1 32 361 TRP B C 1
ATOM 7477 O O . TRP B 1 361 ? -36.344 37.938 13.156 1 32 361 TRP B O 1
ATOM 7487 N N . PRO B 1 362 ? -37.812 39.594 12.953 1 34.94 362 PRO B N 1
ATOM 7488 C CA . PRO B 1 362 ? -39.062 39 12.5 1 34.94 362 PRO B CA 1
ATOM 7489 C C . PRO B 1 362 ? -38.906 38.156 11.242 1 34.94 362 PRO B C 1
ATOM 7491 O O . PRO B 1 362 ? -39.469 37.062 11.148 1 34.94 362 PRO B O 1
ATOM 7494 N N . PHE B 1 363 ? -38.656 38.688 10.031 1 35.94 363 PHE B N 1
ATOM 7495 C CA . PHE B 1 363 ? -39.031 38.188 8.711 1 35.94 363 PHE B CA 1
ATOM 7496 C C . PHE B 1 363 ? -38.062 37.125 8.234 1 35.94 363 PHE B C 1
ATOM 7498 O O . PHE B 1 363 ? -38.125 36.719 7.074 1 35.94 363 PHE B O 1
ATOM 7505 N N . LYS B 1 364 ? -36.875 37.062 8.641 1 37.5 364 LYS B N 1
ATOM 7506 C CA . LYS B 1 364 ? -35.875 36.125 8.07 1 37.5 364 LYS B CA 1
ATOM 7507 C C . LYS B 1 364 ? -36.25 34.688 8.383 1 37.5 364 LYS B C 1
ATOM 7509 O O . LYS B 1 364 ? -36.469 34.344 9.547 1 37.5 364 LYS B O 1
ATOM 7514 N N . LEU B 1 365 ? -36.969 33.938 7.492 1 40.62 365 LEU B N 1
ATOM 7515 C CA . LEU B 1 365 ? -37.25 32.5 7.637 1 40.62 365 LEU B CA 1
ATOM 7516 C C . LEU B 1 365 ? -36.125 31.812 8.375 1 40.62 365 LEU B C 1
ATOM 7518 O O . LEU B 1 365 ? -35.062 31.547 7.797 1 40.62 365 LEU B O 1
ATOM 7522 N N . THR B 1 366 ? -35.719 32.094 9.5 1 47.72 366 THR B N 1
ATOM 7523 C CA . THR B 1 366 ? -34.688 31.547 10.359 1 47.72 366 THR B CA 1
ATOM 7524 C C . THR B 1 366 ? -34.875 30.047 10.578 1 47.72 366 THR B C 1
ATOM 7526 O O . THR B 1 366 ? -35.812 29.641 11.266 1 47.72 366 THR B O 1
ATOM 7529 N N . ILE B 1 367 ? -34.812 29.188 9.383 1 55.84 367 ILE B N 1
ATOM 7530 C CA . ILE B 1 367 ? -34.812 27.75 9.625 1 55.84 367 ILE B CA 1
ATOM 7531 C C . ILE B 1 367 ? -34 27.422 10.891 1 55.84 367 ILE B C 1
ATOM 7533 O O . ILE B 1 367 ? -32.969 28.047 11.148 1 55.84 367 ILE B O 1
ATOM 7537 N N . ASN B 1 368 ? -34.75 26.641 11.758 1 64.75 368 ASN B N 1
ATOM 7538 C CA . ASN B 1 368 ? -34.125 26.188 12.992 1 64.75 368 ASN B CA 1
ATOM 7539 C C . ASN B 1 368 ? -32.688 25.688 12.75 1 64.75 368 ASN B C 1
ATOM 7541 O O . ASN B 1 368 ? -32.469 24.844 11.883 1 64.75 368 ASN B O 1
ATOM 7545 N N . PRO B 1 369 ? -31.75 26.453 13.156 1 73.31 369 PRO B N 1
ATOM 7546 C CA . PRO B 1 369 ? -30.344 26.078 12.953 1 73.31 369 PRO B CA 1
ATOM 7547 C C . PRO B 1 369 ? -30.094 24.594 13.203 1 73.31 369 PRO B C 1
ATOM 7549 O O . PRO B 1 369 ? -29.203 24.016 12.586 1 73.31 369 PRO B O 1
ATOM 7552 N N . LEU B 1 370 ? -30.953 24.047 14.07 1 80.12 370 LEU B N 1
ATOM 7553 C CA . LEU B 1 370 ? -30.812 22.609 14.32 1 80.12 370 LEU B CA 1
ATOM 7554 C C . LEU B 1 370 ? -31.156 21.812 13.07 1 80.12 370 LEU B C 1
ATOM 7556 O O . LEU B 1 370 ? -30.422 20.875 12.719 1 80.12 370 LEU B O 1
ATOM 7560 N N . LEU B 1 371 ? -32.219 22.188 12.422 1 79.94 371 LEU B N 1
ATOM 7561 C CA . LEU B 1 371 ? -32.656 21.469 11.227 1 79.94 371 LEU B CA 1
ATOM 7562 C C . LEU B 1 371 ? -31.641 21.641 10.094 1 79.94 371 LEU B C 1
ATOM 7564 O O . LEU B 1 371 ? -31.422 20.719 9.305 1 79.94 371 LEU B O 1
ATOM 7568 N N . VAL B 1 372 ? -31.062 22.703 10.086 1 75.56 372 VAL B N 1
ATOM 7569 C CA . VAL B 1 372 ? -30.078 22.969 9.047 1 75.56 372 VAL B CA 1
ATOM 7570 C C . VAL B 1 372 ? -28.828 22.109 9.281 1 75.56 372 VAL B C 1
ATOM 7572 O O . VAL B 1 372 ? -28.281 21.547 8.336 1 75.56 372 VAL B O 1
ATOM 7575 N N . ARG B 1 373 ? -28.469 21.984 10.492 1 81.94 373 ARG B N 1
ATOM 7576 C CA . ARG B 1 373 ? -27.297 21.188 10.812 1 81.94 373 ARG B CA 1
ATOM 7577 C C . ARG B 1 373 ? -27.531 19.703 10.516 1 81.94 373 ARG B C 1
ATOM 7579 O O . ARG B 1 373 ? -26.656 19.016 9.984 1 81.94 373 ARG B O 1
ATOM 7586 N N . ILE B 1 374 ? -28.688 19.328 10.875 1 85.69 374 ILE B N 1
ATOM 7587 C CA . ILE B 1 374 ? -29.047 17.938 10.625 1 85.69 374 ILE B CA 1
ATOM 7588 C C . ILE B 1 374 ? -29.094 17.672 9.125 1 85.69 374 ILE B C 1
ATOM 7590 O O . ILE B 1 374 ? -28.562 16.672 8.641 1 85.69 374 ILE B O 1
ATOM 7594 N N . TYR B 1 375 ? -29.672 18.562 8.414 1 81.56 375 TYR B N 1
ATOM 7595 C CA . TYR B 1 375 ? -29.766 18.422 6.961 1 81.56 375 TYR B CA 1
ATOM 7596 C C . TYR B 1 375 ? -28.375 18.406 6.336 1 81.56 375 TYR B C 1
ATOM 7598 O O . TYR B 1 375 ? -28.094 17.609 5.445 1 81.56 375 TYR B O 1
ATOM 7606 N N . GLN B 1 376 ? -27.516 19.188 6.789 1 81.5 376 GLN B N 1
ATOM 7607 C CA . GLN B 1 376 ? -26.188 19.312 6.199 1 81.5 376 GLN B CA 1
ATOM 7608 C C . GLN B 1 376 ? -25.375 18.016 6.391 1 81.5 376 GLN B C 1
ATOM 7610 O O . GLN B 1 376 ? -24.719 17.547 5.461 1 81.5 376 GLN B O 1
ATOM 7615 N N . ILE B 1 377 ? -25.484 17.484 7.543 1 89.06 377 ILE B N 1
ATOM 7616 C CA . ILE B 1 377 ? -24.688 16.281 7.812 1 89.06 377 ILE B CA 1
ATOM 7617 C C . ILE B 1 377 ? -25.328 15.078 7.125 1 89.06 377 ILE B C 1
ATOM 7619 O O . ILE B 1 377 ? -24.625 14.258 6.535 1 89.06 377 ILE B O 1
ATOM 7623 N N . VAL B 1 378 ? -26.594 14.969 7.148 1 89.12 378 VAL B N 1
ATOM 7624 C CA . VAL B 1 378 ? -27.281 13.82 6.57 1 89.12 378 VAL B CA 1
ATOM 7625 C C . VAL B 1 378 ? -27.203 13.883 5.047 1 89.12 378 VAL B C 1
ATOM 7627 O O . VAL B 1 378 ? -26.938 12.867 4.391 1 89.12 378 VAL B O 1
ATOM 7630 N N . ALA B 1 379 ? -27.375 15.039 4.512 1 85.06 379 ALA B N 1
ATOM 7631 C CA . ALA B 1 379 ? -27.281 15.203 3.064 1 85.06 379 ALA B CA 1
ATOM 7632 C C . ALA B 1 379 ? -25.875 14.891 2.57 1 85.06 379 ALA B C 1
ATOM 7634 O O . ALA B 1 379 ? -25.703 14.234 1.541 1 85.06 379 ALA B O 1
ATOM 7635 N N . LEU B 1 380 ? -24.922 15.344 3.297 1 88.44 380 LEU B N 1
ATOM 7636 C CA . LEU B 1 380 ? -23.531 15.055 2.93 1 88.44 380 LEU B CA 1
ATOM 7637 C C . LEU B 1 380 ? -23.25 13.562 3.023 1 88.44 380 LEU B C 1
ATOM 7639 O O . LEU B 1 380 ? -22.531 13.016 2.184 1 88.44 380 LEU B O 1
ATOM 7643 N N . TYR B 1 381 ? -23.766 12.961 4.113 1 93.5 381 TYR B N 1
ATOM 7644 C CA . TYR B 1 381 ? -23.578 11.523 4.32 1 93.5 381 TYR B CA 1
ATOM 7645 C C . TYR B 1 381 ? -24.141 10.727 3.146 1 93.5 381 TYR B C 1
ATOM 7647 O O . TYR B 1 381 ? -23.453 9.844 2.615 1 93.5 381 TYR B O 1
ATOM 7655 N N . PHE B 1 382 ? -25.281 11.086 2.658 1 91.56 382 PHE B N 1
ATOM 7656 C CA . PHE B 1 382 ? -25.891 10.336 1.571 1 91.56 382 PHE B CA 1
ATOM 7657 C C . PHE B 1 382 ? -25.266 10.719 0.232 1 91.56 382 PHE B C 1
ATOM 7659 O O . PHE B 1 382 ? -25.172 9.883 -0.669 1 91.56 382 PHE B O 1
ATOM 7666 N N . PHE B 1 383 ? -24.891 11.922 0.12 1 89.19 383 PHE B N 1
ATOM 7667 C CA . PHE B 1 383 ? -24.156 12.32 -1.077 1 89.19 383 PHE B CA 1
ATOM 7668 C C . PHE B 1 383 ? -22.875 11.492 -1.23 1 89.19 383 PHE B C 1
ATOM 7670 O O . PHE B 1 383 ? -22.594 10.984 -2.316 1 89.19 383 PHE B O 1
ATOM 7677 N N . GLY B 1 384 ? -22.141 11.359 -0.131 1 91.94 384 GLY B N 1
ATOM 7678 C CA . GLY B 1 384 ? -20.938 10.555 -0.143 1 91.94 384 GLY B CA 1
ATOM 7679 C C . GLY B 1 384 ? -21.188 9.094 -0.464 1 91.94 384 GLY B C 1
ATOM 7680 O O . GLY B 1 384 ? -20.422 8.469 -1.193 1 91.94 384 GLY B O 1
ATOM 7681 N N . GLU B 1 385 ? -22.219 8.547 0.077 1 93.62 385 GLU B N 1
ATOM 7682 C CA . GLU B 1 385 ? -22.547 7.156 -0.205 1 93.62 385 GLU B CA 1
ATOM 7683 C C . GLU B 1 385 ? -22.906 6.957 -1.678 1 93.62 385 GLU B C 1
ATOM 7685 O O . GLU B 1 385 ? -22.562 5.926 -2.266 1 93.62 385 GLU B O 1
ATOM 7690 N N . THR B 1 386 ? -23.578 7.906 -2.258 1 91.19 386 THR B N 1
ATOM 7691 C CA . THR B 1 386 ? -23.906 7.824 -3.676 1 91.19 386 THR B CA 1
ATOM 7692 C C . THR B 1 386 ? -22.641 7.836 -4.527 1 91.19 386 THR B C 1
ATOM 7694 O O . THR B 1 386 ? -22.516 7.062 -5.477 1 91.19 386 THR B O 1
ATOM 7697 N N . LEU B 1 387 ? -21.766 8.68 -4.176 1 89.88 387 LEU B N 1
ATOM 7698 C CA . LEU B 1 387 ? -20.484 8.711 -4.879 1 89.88 387 LEU B CA 1
ATOM 7699 C C . LEU B 1 387 ? -19.734 7.387 -4.715 1 89.88 387 LEU B C 1
ATOM 7701 O O . LEU B 1 387 ? -19.188 6.859 -5.68 1 89.88 387 LEU B O 1
ATOM 7705 N N . ASN B 1 388 ? -19.734 6.918 -3.498 1 92.75 388 ASN B N 1
ATOM 7706 C CA . ASN B 1 388 ? -19.125 5.625 -3.217 1 92.75 388 ASN B CA 1
ATOM 7707 C C . ASN B 1 388 ? -19.719 4.52 -4.078 1 92.75 388 ASN B C 1
ATOM 7709 O O . ASN B 1 388 ? -19 3.686 -4.621 1 92.75 388 ASN B O 1
ATOM 7713 N N . ALA B 1 389 ? -21 4.59 -4.234 1 92.31 389 ALA B N 1
ATOM 7714 C CA . ALA B 1 389 ? -21.703 3.592 -5.035 1 92.31 389 ALA B CA 1
ATOM 7715 C C . ALA B 1 389 ? -21.344 3.717 -6.512 1 92.31 389 ALA B C 1
ATOM 7717 O O . ALA B 1 389 ? -21.203 2.709 -7.211 1 92.31 389 ALA B O 1
ATOM 7718 N N . ILE B 1 390 ? -21.188 4.855 -6.953 1 89.38 390 ILE B N 1
ATOM 7719 C CA . ILE B 1 390 ? -20.844 5.082 -8.352 1 89.38 390 ILE B CA 1
ATOM 7720 C C . ILE B 1 390 ? -19.453 4.523 -8.633 1 89.38 390 ILE B C 1
ATOM 7722 O O . ILE B 1 390 ? -19.25 3.816 -9.625 1 89.38 390 ILE B O 1
ATOM 7726 N N . PHE B 1 391 ? -18.5 4.812 -7.77 1 90.81 391 PHE B N 1
ATOM 7727 C CA . PHE B 1 391 ? -17.156 4.285 -7.941 1 90.81 391 PHE B CA 1
ATOM 7728 C C . PHE B 1 391 ? -17.156 2.764 -7.895 1 90.81 391 PHE B C 1
ATOM 7730 O O . PHE B 1 391 ? -16.469 2.113 -8.68 1 90.81 391 PHE B O 1
ATOM 7737 N N . THR B 1 392 ? -17.906 2.227 -6.953 1 90.81 392 THR B N 1
ATOM 7738 C CA . THR B 1 392 ? -17.984 0.778 -6.809 1 90.81 392 THR B CA 1
ATOM 7739 C C . THR B 1 392 ? -18.562 0.14 -8.07 1 90.81 392 THR B C 1
ATOM 7741 O O . THR B 1 392 ? -18.047 -0.87 -8.555 1 90.81 392 THR B O 1
ATOM 7744 N N . LEU B 1 393 ? -19.562 0.795 -8.594 1 87.44 393 LEU B N 1
ATOM 7745 C CA . LEU B 1 393 ? -20.203 0.27 -9.797 1 87.44 393 LEU B CA 1
ATOM 7746 C C . LEU B 1 393 ? -19.266 0.357 -11 1 87.44 393 LEU B C 1
ATOM 7748 O O . LEU B 1 393 ? -19.219 -0.563 -11.812 1 87.44 393 LEU B O 1
ATOM 7752 N N . LEU B 1 394 ? -18.609 1.396 -11.078 1 84.38 394 LEU B N 1
ATOM 7753 C CA . LEU B 1 394 ? -17.641 1.549 -12.156 1 84.38 394 LEU B CA 1
ATOM 7754 C C . LEU B 1 394 ? -16.578 0.454 -12.086 1 84.38 394 LEU B C 1
ATOM 7756 O O . LEU B 1 394 ? -16.219 -0.13 -13.109 1 84.38 394 LEU B O 1
ATOM 7760 N N . GLY B 1 395 ? -16.109 0.183 -10.945 1 86.38 395 GLY B N 1
ATOM 7761 C CA . GLY B 1 395 ? -15.133 -0.882 -10.758 1 86.38 395 GLY B CA 1
ATOM 7762 C C . GLY B 1 395 ? -15.672 -2.252 -11.117 1 86.38 395 GLY B C 1
ATOM 7763 O O . GLY B 1 395 ? -14.977 -3.051 -11.758 1 86.38 395 GLY B O 1
ATOM 7764 N N . LYS B 1 396 ? -16.828 -2.504 -10.734 1 84.94 396 LYS B N 1
ATOM 7765 C CA . LYS B 1 396 ? -17.453 -3.799 -11.008 1 84.94 396 LYS B CA 1
ATOM 7766 C C . LYS B 1 396 ? -17.656 -4.008 -12.508 1 84.94 396 LYS B C 1
ATOM 7768 O O . LYS B 1 396 ? -17.469 -5.109 -13.016 1 84.94 396 LYS B O 1
ATOM 7773 N N . ARG B 1 397 ? -17.891 -3.035 -13.141 1 81.44 397 ARG B N 1
ATOM 7774 C CA . ARG B 1 397 ? -18.219 -3.16 -14.562 1 81.44 397 ARG B CA 1
ATOM 7775 C C . ARG B 1 397 ? -16.938 -3.229 -15.406 1 81.44 397 ARG B C 1
ATOM 7777 O O . ARG B 1 397 ? -16.891 -3.938 -16.406 1 81.44 397 ARG B O 1
ATOM 7784 N N . LEU B 1 398 ? -15.945 -2.51 -14.969 1 79.19 398 LEU B N 1
ATOM 7785 C CA . LEU B 1 398 ? -14.734 -2.443 -15.781 1 79.19 398 LEU B CA 1
ATOM 7786 C C . LEU B 1 398 ? -13.664 -3.393 -15.242 1 79.19 398 LEU B C 1
ATOM 7788 O O . LEU B 1 398 ? -12.844 -3.898 -16.016 1 79.19 398 LEU B O 1
ATOM 7792 N N . GLY B 1 399 ? -13.578 -3.574 -14.039 1 74.12 399 GLY B N 1
ATOM 7793 C CA . GLY B 1 399 ? -12.57 -4.43 -13.43 1 74.12 399 GLY B CA 1
ATOM 7794 C C . GLY B 1 399 ? -13.047 -5.855 -13.219 1 74.12 399 GLY B C 1
ATOM 7795 O O . GLY B 1 399 ? -12.25 -6.746 -12.922 1 74.12 399 GLY B O 1
ATOM 7796 N N . GLY B 1 400 ? -14.156 -6.172 -13.477 1 73.25 400 GLY B N 1
ATOM 7797 C CA . GLY B 1 400 ? -14.93 -7.371 -13.188 1 73.25 400 GLY B CA 1
ATOM 7798 C C . GLY B 1 400 ? -14.07 -8.609 -13.023 1 73.25 400 GLY B C 1
ATOM 7799 O O . GLY B 1 400 ? -13.055 -8.766 -13.703 1 73.25 400 GLY B O 1
ATOM 7800 N N . GLN B 1 401 ? -13.859 -9.25 -11.961 1 80.75 401 GLN B N 1
ATOM 7801 C CA . GLN B 1 401 ? -13.219 -10.523 -11.641 1 80.75 401 GLN B CA 1
ATOM 7802 C C . GLN B 1 401 ? -14.258 -11.57 -11.227 1 80.75 401 GLN B C 1
ATOM 7804 O O . GLN B 1 401 ? -15.336 -11.227 -10.75 1 80.75 401 GLN B O 1
ATOM 7809 N N . LEU B 1 402 ? -13.867 -12.758 -11.656 1 88.31 402 LEU B N 1
ATOM 7810 C CA . LEU B 1 402 ? -14.773 -13.836 -11.273 1 88.31 402 LEU B CA 1
ATOM 7811 C C . LEU B 1 402 ? -14.742 -14.07 -9.766 1 88.31 402 LEU B C 1
ATOM 7813 O O . LEU B 1 402 ? -13.672 -14.047 -9.148 1 88.31 402 LEU B O 1
ATOM 7817 N N . ARG B 1 403 ? -15.898 -14.211 -9.227 1 92.62 403 ARG B N 1
ATOM 7818 C CA . ARG B 1 403 ? -15.992 -14.484 -7.797 1 92.62 403 ARG B CA 1
ATOM 7819 C C . ARG B 1 403 ? -15.469 -15.875 -7.473 1 92.62 403 ARG B C 1
ATOM 7821 O O . ARG B 1 403 ? -15.367 -16.734 -8.359 1 92.62 403 ARG B O 1
ATOM 7828 N N . PRO B 1 404 ? -15.156 -16.109 -6.219 1 91.75 404 PRO B N 1
ATOM 7829 C CA . PRO B 1 404 ? -14.633 -17.422 -5.828 1 91.75 404 PRO B CA 1
ATOM 7830 C C . PRO B 1 404 ? -15.625 -18.562 -6.086 1 91.75 404 PRO B C 1
ATOM 7832 O O . PRO B 1 404 ? -15.211 -19.703 -6.344 1 91.75 404 PRO B O 1
ATOM 7835 N N . HIS B 1 405 ? -16.891 -18.297 -6.051 1 92.75 405 HIS B N 1
ATOM 7836 C CA . HIS B 1 405 ? -17.891 -19.328 -6.23 1 92.75 405 HIS B CA 1
ATOM 7837 C C . HIS B 1 405 ? -18.453 -19.328 -7.648 1 92.75 405 HIS B C 1
ATOM 7839 O O . HIS B 1 405 ? -19.562 -19.828 -7.887 1 92.75 405 HIS B O 1
ATOM 7845 N N . PHE B 1 406 ? -17.766 -18.766 -8.625 1 92.31 406 PHE B N 1
ATOM 7846 C CA . PHE B 1 406 ? -18.25 -18.562 -9.984 1 92.31 406 PHE B CA 1
ATOM 7847 C C . PHE B 1 406 ? -18.719 -19.875 -10.602 1 92.31 406 PHE B C 1
ATOM 7849 O O . PHE B 1 406 ? -19.812 -19.953 -11.156 1 92.31 406 PHE B O 1
ATOM 7856 N N . LEU B 1 407 ? -17.875 -20.938 -10.484 1 90.06 407 LEU B N 1
ATOM 7857 C CA . LEU B 1 407 ? -18.203 -22.188 -11.141 1 90.06 407 LEU B CA 1
ATOM 7858 C C . LEU B 1 407 ? -19.438 -22.828 -10.516 1 90.06 407 LEU B C 1
ATOM 7860 O O . LEU B 1 407 ? -20.234 -23.453 -11.211 1 90.06 407 LEU B O 1
ATOM 7864 N N . ALA B 1 408 ? -19.562 -22.656 -9.211 1 91.5 408 ALA B N 1
ATOM 7865 C CA . ALA B 1 408 ? -20.75 -23.172 -8.531 1 91.5 408 ALA B CA 1
ATOM 7866 C C . ALA B 1 408 ? -22 -22.438 -8.969 1 91.5 408 ALA B C 1
ATOM 7868 O O . ALA B 1 408 ? -23.094 -23.016 -9.016 1 91.5 408 ALA B O 1
ATOM 7869 N N . THR B 1 409 ? -21.891 -21.156 -9.305 1 91.88 409 THR B N 1
ATOM 7870 C CA . THR B 1 409 ? -23.016 -20.344 -9.719 1 91.88 409 THR B CA 1
ATOM 7871 C C . THR B 1 409 ? -23.266 -20.484 -11.219 1 91.88 409 THR B C 1
ATOM 7873 O O . THR B 1 409 ? -24.422 -20.531 -11.656 1 91.88 409 THR B O 1
ATOM 7876 N N . CYS B 1 410 ? -22.25 -20.5 -11.953 1 90.12 410 CYS B N 1
ATOM 7877 C CA . CYS B 1 410 ? -22.344 -20.641 -13.398 1 90.12 410 CYS B CA 1
ATOM 7878 C C . CYS B 1 410 ? -22.875 -22 -13.797 1 90.12 410 CYS B C 1
ATOM 7880 O O . CYS B 1 410 ? -23.734 -22.109 -14.672 1 90.12 410 CYS B O 1
ATOM 7882 N N . VAL B 1 411 ? -22.453 -23.109 -13.203 1 91.31 411 VAL B N 1
ATOM 7883 C CA . VAL B 1 411 ? -22.781 -24.484 -13.578 1 91.31 411 VAL B CA 1
ATOM 7884 C C . VAL B 1 411 ? -22.562 -24.672 -15.078 1 91.31 411 VAL B C 1
ATOM 7886 O O . VAL B 1 411 ? -23.516 -24.875 -15.828 1 91.31 411 VAL B O 1
ATOM 7889 N N . PRO B 1 412 ? -21.297 -24.672 -15.43 1 90 412 PRO B N 1
ATOM 7890 C CA . PRO B 1 412 ? -20.984 -24.703 -16.859 1 90 412 PRO B CA 1
ATOM 7891 C C . PRO B 1 412 ? -21.453 -26 -17.531 1 90 412 PRO B C 1
ATOM 7893 O O . PRO B 1 412 ? -21.453 -27.062 -16.891 1 90 412 PRO B O 1
ATOM 7896 N N . ASP B 1 413 ? -21.906 -25.859 -18.734 1 90.31 413 ASP B N 1
ATOM 7897 C CA . ASP B 1 413 ? -22.172 -27.016 -19.578 1 90.31 413 ASP B CA 1
ATOM 7898 C C . ASP B 1 413 ? -20.891 -27.547 -20.219 1 90.31 413 ASP B C 1
ATOM 7900 O O . ASP B 1 413 ? -20.453 -27.062 -21.266 1 90.31 413 ASP B O 1
ATOM 7904 N N . TYR B 1 414 ? -20.422 -28.578 -19.625 1 87.31 414 TYR B N 1
ATOM 7905 C CA . TYR B 1 414 ? -19.109 -29.109 -20 1 87.31 414 TYR B CA 1
ATOM 7906 C C . TYR B 1 414 ? -19.141 -29.734 -21.375 1 87.31 414 TYR B C 1
ATOM 7908 O O . TYR B 1 414 ? -18.094 -30.031 -21.953 1 87.31 414 TYR B O 1
ATOM 7916 N N . SER B 1 415 ? -20.266 -29.844 -21.969 1 87.19 415 SER B N 1
ATOM 7917 C CA . SER B 1 415 ? -20.391 -30.391 -23.312 1 87.19 415 SER B CA 1
ATOM 7918 C C . SER B 1 415 ? -20.078 -29.344 -24.375 1 87.19 415 SER B C 1
ATOM 7920 O O . SER B 1 415 ? -19.781 -29.672 -25.516 1 87.19 415 SER B O 1
ATOM 7922 N N . LEU B 1 416 ? -20.094 -28.172 -24 1 86.12 416 LEU B N 1
ATOM 7923 C CA . LEU B 1 416 ? -19.969 -27.078 -24.953 1 86.12 416 LEU B CA 1
ATOM 7924 C C . LEU B 1 416 ? -18.5 -26.703 -25.156 1 86.12 416 LEU B C 1
ATOM 7926 O O . LEU B 1 416 ? -18.172 -25.938 -26.062 1 86.12 416 LEU B O 1
ATOM 7930 N N . PHE B 1 417 ? -17.641 -27.125 -24.25 1 82.56 417 PHE B N 1
ATOM 7931 C CA . PHE B 1 417 ? -16.234 -26.781 -24.359 1 82.56 417 PHE B CA 1
ATOM 7932 C C . PHE B 1 417 ? -15.359 -27.922 -23.828 1 82.56 417 PHE B C 1
ATOM 7934 O O . PHE B 1 417 ? -15.867 -28.891 -23.281 1 82.56 417 PHE B O 1
ATOM 7941 N N . ASN B 1 418 ? -13.961 -27.797 -24.172 1 81.69 418 ASN B N 1
ATOM 7942 C CA . ASN B 1 418 ? -12.969 -28.734 -23.656 1 81.69 418 ASN B CA 1
ATOM 7943 C C . ASN B 1 418 ? -12.008 -28.062 -22.672 1 81.69 418 ASN B C 1
ATOM 7945 O O . ASN B 1 418 ? -11.469 -27 -22.953 1 81.69 418 ASN B O 1
ATOM 7949 N N . CYS B 1 419 ? -11.867 -28.641 -21.547 1 79.25 419 CYS B N 1
ATOM 7950 C CA . CYS B 1 419 ? -11.016 -28.094 -20.5 1 79.25 419 CYS B CA 1
ATOM 7951 C C . CYS B 1 419 ? -9.562 -28.031 -20.953 1 79.25 419 CYS B C 1
ATOM 7953 O O . CYS B 1 419 ? -8.727 -27.391 -20.312 1 79.25 419 CYS B O 1
ATOM 7955 N N . SER B 1 420 ? -9.305 -28.719 -22.016 1 70.25 420 SER B N 1
ATOM 7956 C CA . SER B 1 420 ? -7.965 -28.625 -22.594 1 70.25 420 SER B CA 1
ATOM 7957 C C . SER B 1 420 ? -7.738 -27.266 -23.25 1 70.25 420 SER B C 1
ATOM 7959 O O . SER B 1 420 ? -6.594 -26.859 -23.453 1 70.25 420 SER B O 1
ATOM 7961 N N . ASP B 1 421 ? -8.914 -26.688 -23.484 1 64.94 421 ASP B N 1
ATOM 7962 C CA . ASP B 1 421 ? -8.797 -25.359 -24.062 1 64.94 421 ASP B CA 1
ATOM 7963 C C . ASP B 1 421 ? -8.25 -24.359 -23.031 1 64.94 421 ASP B C 1
ATOM 7965 O O . ASP B 1 421 ? -8.516 -24.484 -21.828 1 64.94 421 ASP B O 1
ATOM 7969 N N . VAL B 1 422 ? -7.34 -23.547 -23.422 1 64.19 422 VAL B N 1
ATOM 7970 C CA . VAL B 1 422 ? -6.609 -22.656 -22.531 1 64.19 422 VAL B CA 1
ATOM 7971 C C . VAL B 1 422 ? -7.59 -21.766 -21.766 1 64.19 422 VAL B C 1
ATOM 7973 O O . VAL B 1 422 ? -7.559 -21.703 -20.531 1 64.19 422 VAL B O 1
ATOM 7976 N N . MET B 1 423 ? -8.477 -20.953 -22.406 1 74.19 423 MET B N 1
ATOM 7977 C CA . MET B 1 423 ? -9.43 -20.047 -21.766 1 74.19 423 MET B CA 1
ATOM 7978 C C . MET B 1 423 ? -10.828 -20.234 -22.344 1 74.19 423 MET B C 1
ATOM 7980 O O . MET B 1 423 ? -11 -20.234 -23.578 1 74.19 423 MET B O 1
ATOM 7984 N N . ILE B 1 424 ? -11.805 -20.594 -21.484 1 77.94 424 ILE B N 1
ATOM 7985 C CA . ILE B 1 424 ? -13.195 -20.812 -21.875 1 77.94 424 ILE B CA 1
ATOM 7986 C C . ILE B 1 424 ? -13.938 -19.469 -21.875 1 77.94 424 ILE B C 1
ATOM 7988 O O . ILE B 1 424 ? -13.969 -18.781 -20.859 1 77.94 424 ILE B O 1
ATOM 7992 N N . THR B 1 425 ? -14.273 -19.109 -23 1 75.88 425 THR B N 1
ATOM 7993 C CA . THR B 1 425 ? -15.047 -17.875 -23.156 1 75.88 425 THR B CA 1
ATOM 7994 C C . THR B 1 425 ? -16.406 -18.172 -23.766 1 75.88 425 THR B C 1
ATOM 7996 O O . THR B 1 425 ? -16.703 -19.312 -24.109 1 75.88 425 THR B O 1
ATOM 7999 N N . GLY B 1 426 ? -17.312 -17.328 -23.688 1 73.69 426 GLY B N 1
ATOM 8000 C CA . GLY B 1 426 ? -18.609 -17.5 -24.312 1 73.69 426 GLY B CA 1
ATOM 8001 C C . GLY B 1 426 ? -19.703 -17.812 -23.328 1 73.69 426 GLY B C 1
ATOM 8002 O O . GLY B 1 426 ? -19.5 -17.719 -22.109 1 73.69 426 GLY B O 1
ATOM 8003 N N . ASP B 1 427 ? -20.906 -18.172 -23.844 1 79.44 427 ASP B N 1
ATOM 8004 C CA . ASP B 1 427 ? -22.078 -18.438 -23.031 1 79.44 427 ASP B CA 1
ATOM 8005 C C . ASP B 1 427 ? -22.188 -19.922 -22.672 1 79.44 427 ASP B C 1
ATOM 8007 O O . ASP B 1 427 ? -22.875 -20.688 -23.359 1 79.44 427 ASP B O 1
ATOM 8011 N N . VAL B 1 428 ? -21.516 -20.312 -21.656 1 86.94 428 VAL B N 1
ATOM 8012 C CA . VAL B 1 428 ? -21.438 -21.719 -21.312 1 86.94 428 VAL B CA 1
ATOM 8013 C C . VAL B 1 428 ? -22.141 -21.969 -19.969 1 86.94 428 VAL B C 1
ATOM 8015 O O . VAL B 1 428 ? -22.219 -23.109 -19.5 1 86.94 428 VAL B O 1
ATOM 8018 N N . CYS B 1 429 ? -22.609 -20.938 -19.375 1 89.06 429 CYS B N 1
ATOM 8019 C CA . CYS B 1 429 ? -23.203 -21.062 -18.047 1 89.06 429 CYS B CA 1
ATOM 8020 C C . CYS B 1 429 ? -24.672 -21.438 -18.141 1 89.06 429 CYS B C 1
ATOM 8022 O O . CYS B 1 429 ? -25.391 -20.953 -19 1 89.06 429 CYS B O 1
ATOM 8024 N N . THR B 1 430 ? -25.109 -22.281 -17.219 1 91.56 430 THR B N 1
ATOM 8025 C CA . THR B 1 430 ? -26.5 -22.734 -17.234 1 91.56 430 THR B CA 1
ATOM 8026 C C . THR B 1 430 ? -27.234 -22.266 -15.977 1 91.56 430 THR B C 1
ATOM 8028 O O . THR B 1 430 ? -28.438 -22.469 -15.844 1 91.56 430 THR B O 1
ATOM 8031 N N . GLY B 1 431 ? -26.578 -21.688 -15.086 1 90.81 431 GLY B N 1
ATOM 8032 C CA . GLY B 1 431 ? -27.203 -21.234 -13.852 1 90.81 431 GLY B CA 1
ATOM 8033 C C . GLY B 1 431 ? -28.141 -20.047 -14.062 1 90.81 431 GLY B C 1
ATOM 8034 O O . GLY B 1 431 ? -28.484 -19.719 -15.195 1 90.81 431 GLY B O 1
ATOM 8035 N N . ASN B 1 432 ? -28.625 -19.531 -12.922 1 89.31 432 ASN B N 1
ATOM 8036 C CA . ASN B 1 432 ? -29.516 -18.359 -12.938 1 89.31 432 ASN B CA 1
ATOM 8037 C C . ASN B 1 432 ? -28.797 -17.141 -13.492 1 89.31 432 ASN B C 1
ATOM 8039 O O . ASN B 1 432 ? -27.688 -16.812 -13.055 1 89.31 432 ASN B O 1
ATOM 8043 N N . SER B 1 433 ? -29.406 -16.453 -14.43 1 84.94 433 SER B N 1
ATOM 8044 C CA . SER B 1 433 ? -28.781 -15.352 -15.156 1 84.94 433 SER B CA 1
ATOM 8045 C C . SER B 1 433 ? -28.391 -14.219 -14.203 1 84.94 433 SER B C 1
ATOM 8047 O O . SER B 1 433 ? -27.312 -13.633 -14.344 1 84.94 433 SER B O 1
ATOM 8049 N N . LYS B 1 434 ? -29.266 -13.938 -13.32 1 84.75 434 LYS B N 1
ATOM 8050 C CA . LYS B 1 434 ? -29 -12.852 -12.391 1 84.75 434 LYS B CA 1
ATOM 8051 C C . LYS B 1 434 ? -27.797 -13.18 -11.5 1 84.75 434 LYS B C 1
ATOM 8053 O O . LYS B 1 434 ? -26.953 -12.32 -11.25 1 84.75 434 LYS B O 1
ATOM 8058 N N . ASP B 1 435 ? -27.703 -14.359 -11.055 1 88.69 435 ASP B N 1
ATOM 8059 C CA . ASP B 1 435 ? -26.609 -14.789 -10.188 1 88.69 435 ASP B CA 1
ATOM 8060 C C . ASP B 1 435 ? -25.281 -14.844 -10.953 1 88.69 435 ASP B C 1
ATOM 8062 O O . ASP B 1 435 ? -24.234 -14.539 -10.398 1 88.69 435 ASP B O 1
ATOM 8066 N N . ILE B 1 436 ? -25.406 -15.242 -12.211 1 87.5 436 ILE B N 1
ATOM 8067 C CA . ILE B 1 436 ? -24.219 -15.297 -13.039 1 87.5 436 ILE B CA 1
ATOM 8068 C C . ILE B 1 436 ? -23.672 -13.883 -13.258 1 87.5 436 ILE B C 1
ATOM 8070 O O . ILE B 1 436 ? -22.453 -13.664 -13.18 1 87.5 436 ILE B O 1
ATOM 8074 N N . GLN B 1 437 ? -24.562 -12.961 -13.508 1 83.38 437 GLN B N 1
ATOM 8075 C CA . GLN B 1 437 ? -24.141 -11.578 -13.695 1 83.38 437 GLN B CA 1
ATOM 8076 C C . GLN B 1 437 ? -23.469 -11.031 -12.445 1 83.38 437 GLN B C 1
ATOM 8078 O O . GLN B 1 437 ? -22.5 -10.266 -12.531 1 83.38 437 GLN B O 1
ATOM 8083 N N . ASP B 1 438 ? -23.922 -11.406 -11.344 1 86.75 438 ASP B N 1
ATOM 8084 C CA . ASP B 1 438 ? -23.328 -10.984 -10.086 1 86.75 438 ASP B CA 1
ATOM 8085 C C . ASP B 1 438 ? -21.969 -11.648 -9.867 1 86.75 438 ASP B C 1
ATOM 8087 O O . ASP B 1 438 ? -21.047 -11.031 -9.32 1 86.75 438 ASP B O 1
ATOM 8091 N N . ALA B 1 439 ? -21.859 -12.859 -10.328 1 89.88 439 ALA B N 1
ATOM 8092 C CA . ALA B 1 439 ? -20.672 -13.664 -10.078 1 89.88 439 ALA B CA 1
ATOM 8093 C C . ALA B 1 439 ? -19.5 -13.203 -10.945 1 89.88 439 ALA B C 1
ATOM 8095 O O . ALA B 1 439 ? -18.344 -13.547 -10.688 1 89.88 439 ALA B O 1
ATOM 8096 N N . ILE B 1 440 ? -19.828 -12.406 -11.992 1 87.06 440 ILE B N 1
ATOM 8097 C CA . ILE B 1 440 ? -18.75 -11.961 -12.875 1 87.06 440 ILE B CA 1
ATOM 8098 C C . ILE B 1 440 ? -18.312 -10.547 -12.484 1 87.06 440 ILE B C 1
ATOM 8100 O O . ILE B 1 440 ? -17.484 -9.938 -13.164 1 87.06 440 ILE B O 1
ATOM 8104 N N . GLN B 1 441 ? -18.844 -10 -11.453 1 87 441 GLN B N 1
ATOM 8105 C CA . GLN B 1 441 ? -18.531 -8.648 -10.992 1 87 441 GLN B CA 1
ATOM 8106 C C . GLN B 1 441 ? -18.062 -8.664 -9.539 1 87 441 GLN B C 1
ATOM 8108 O O . GLN B 1 441 ? -18.688 -8.055 -8.672 1 87 441 GLN B O 1
ATOM 8113 N N . SER B 1 442 ? -16.875 -9.195 -9.32 1 89.5 442 SER B N 1
ATOM 8114 C CA . SER B 1 442 ? -16.391 -9.359 -7.961 1 89.5 442 SER B CA 1
ATOM 8115 C C . SER B 1 442 ? -15.68 -8.094 -7.473 1 89.5 442 SER B C 1
ATOM 8117 O O . SER B 1 442 ? -15.867 -7.672 -6.332 1 89.5 442 SER B O 1
ATOM 8119 N N . PHE B 1 443 ? -14.961 -7.41 -8.32 1 87.31 443 PHE B N 1
ATOM 8120 C CA . PHE B 1 443 ? -14.086 -6.312 -7.926 1 87.31 443 PHE B CA 1
ATOM 8121 C C . PHE B 1 443 ? -14.742 -4.969 -8.227 1 87.31 443 PHE B C 1
ATOM 8123 O O . PHE B 1 443 ? -15.156 -4.711 -9.352 1 87.31 443 PHE B O 1
ATOM 8130 N N . PRO B 1 444 ? -14.797 -4.047 -7.246 1 92.25 444 PRO B N 1
ATOM 8131 C CA . PRO B 1 444 ? -14.484 -4.18 -5.824 1 92.25 444 PRO B CA 1
ATOM 8132 C C . PRO B 1 444 ? -15.688 -4.621 -4.992 1 92.25 444 PRO B C 1
ATOM 8134 O O . PRO B 1 444 ? -16.797 -4.707 -5.512 1 92.25 444 PRO B O 1
ATOM 8137 N N . SER B 1 445 ? -15.469 -4.961 -3.711 1 95.44 445 SER B N 1
ATOM 8138 C CA . SER B 1 445 ? -16.547 -5.398 -2.844 1 95.44 445 SER B CA 1
ATOM 8139 C C . SER B 1 445 ? -17.438 -4.227 -2.428 1 95.44 445 SER B C 1
ATOM 8141 O O . SER B 1 445 ? -16.969 -3.277 -1.804 1 95.44 445 SER B O 1
ATOM 8143 N N . GLY B 1 446 ? -18.703 -4.223 -2.746 1 95 446 GLY B N 1
ATOM 8144 C CA . GLY B 1 446 ? -19.656 -3.188 -2.369 1 95 446 GLY B CA 1
ATOM 8145 C C . GLY B 1 446 ? -19.922 -3.137 -0.875 1 95 446 GLY B C 1
ATOM 8146 O O . GLY B 1 446 ? -20 -2.055 -0.29 1 95 446 GLY B O 1
ATOM 8147 N N . HIS B 1 447 ? -20.031 -4.332 -0.234 1 96.44 447 HIS B N 1
ATOM 8148 C CA . HIS B 1 447 ? -20.234 -4.391 1.209 1 96.44 447 HIS B CA 1
ATOM 8149 C C . HIS B 1 447 ? -19.078 -3.74 1.953 1 96.44 447 HIS B C 1
ATOM 8151 O O . HIS B 1 447 ? -19.281 -2.98 2.9 1 96.44 447 HIS B O 1
ATOM 8157 N N . ALA B 1 448 ? -17.891 -4.047 1.465 1 97.06 448 ALA B N 1
ATOM 8158 C CA . ALA B 1 448 ? -16.703 -3.477 2.107 1 97.06 448 ALA B CA 1
ATOM 8159 C C . ALA B 1 448 ? -16.672 -1.961 1.935 1 97.06 448 ALA B C 1
ATOM 8161 O O . ALA B 1 448 ? -16.406 -1.228 2.893 1 97.06 448 ALA B O 1
ATOM 8162 N N . SER B 1 449 ? -16.922 -1.506 0.767 1 97.12 449 SER B N 1
ATOM 8163 C CA . SER B 1 449 ? -16.891 -0.073 0.488 1 97.12 449 SER B CA 1
ATOM 8164 C C . SER B 1 449 ? -17.938 0.676 1.299 1 97.12 449 SER B C 1
ATOM 8166 O O . SER B 1 449 ? -17.625 1.661 1.971 1 97.12 449 SER B O 1
ATOM 8168 N N . THR B 1 450 ? -19.125 0.193 1.317 1 97.06 450 THR B N 1
ATOM 8169 C CA . THR B 1 450 ? -20.234 0.864 1.991 1 97.06 450 THR B CA 1
ATOM 8170 C C . THR B 1 450 ? -20.047 0.829 3.506 1 97.06 450 THR B C 1
ATOM 8172 O O . THR B 1 450 ? -20.281 1.828 4.188 1 97.06 450 THR B O 1
ATOM 8175 N N . SER B 1 451 ? -19.688 -0.303 4.02 1 97.5 451 SER B N 1
ATOM 8176 C CA . SER B 1 451 ? -19.547 -0.419 5.469 1 97.5 451 SER B CA 1
ATOM 8177 C C . SER B 1 451 ? -18.422 0.478 5.988 1 97.5 451 SER B C 1
ATOM 8179 O O . SER B 1 451 ? -18.594 1.181 6.984 1 97.5 451 SER B O 1
ATOM 8181 N N . PHE B 1 452 ? -17.297 0.49 5.289 1 97.5 452 PHE B N 1
ATOM 8182 C CA . PHE B 1 452 ? -16.203 1.327 5.758 1 97.5 452 PHE B CA 1
ATOM 8183 C C . PHE B 1 452 ? -16.5 2.801 5.508 1 97.5 452 PHE B C 1
ATOM 8185 O O . PHE B 1 452 ? -16.078 3.666 6.273 1 97.5 452 PHE B O 1
ATOM 8192 N N . TYR B 1 453 ? -17.172 3.121 4.438 1 97.19 453 TYR B N 1
ATOM 8193 C CA . TYR B 1 453 ? -17.594 4.504 4.25 1 97.19 453 TYR B CA 1
ATOM 8194 C C . TYR B 1 453 ? -18.469 4.973 5.406 1 97.19 453 TYR B C 1
ATOM 8196 O O . TYR B 1 453 ? -18.188 6.008 6.023 1 97.19 453 TYR B O 1
ATOM 8204 N N . SER B 1 454 ? -19.484 4.188 5.746 1 97.31 454 SER B N 1
ATOM 8205 C CA . SER B 1 454 ? -20.469 4.559 6.742 1 97.31 454 SER B CA 1
ATOM 8206 C C . SER B 1 454 ? -19.859 4.641 8.133 1 97.31 454 SER B C 1
ATOM 8208 O O . SER B 1 454 ? -20.016 5.648 8.828 1 97.31 454 SER B O 1
ATOM 8210 N N . MET B 1 455 ? -19.109 3.664 8.461 1 96.94 455 MET B N 1
ATOM 8211 C CA . MET B 1 455 ? -18.594 3.584 9.82 1 96.94 455 MET B CA 1
ATOM 8212 C C . MET B 1 455 ? -17.422 4.559 10.008 1 96.94 455 MET B C 1
ATOM 8214 O O . MET B 1 455 ? -17.234 5.094 11.102 1 96.94 455 MET B O 1
ATOM 8218 N N . MET B 1 456 ? -16.672 4.742 8.961 1 95.69 456 MET B N 1
ATOM 8219 C CA . MET B 1 456 ? -15.617 5.746 9.062 1 95.69 456 MET B CA 1
ATOM 8220 C C . MET B 1 456 ? -16.203 7.148 9.188 1 95.69 456 MET B C 1
ATOM 8222 O O . MET B 1 456 ? -15.734 7.957 9.984 1 95.69 456 MET B O 1
ATOM 8226 N N . PHE B 1 457 ? -17.203 7.477 8.414 1 96.38 457 PHE B N 1
ATOM 8227 C CA . PHE B 1 457 ? -17.906 8.758 8.523 1 96.38 457 PHE B CA 1
ATOM 8228 C C . PHE B 1 457 ? -18.438 8.961 9.938 1 96.38 457 PHE B C 1
ATOM 8230 O O . PHE B 1 457 ? -18.25 10.031 10.523 1 96.38 457 PHE B O 1
ATOM 8237 N N . LEU B 1 458 ? -19 7.934 10.477 1 95.44 458 LEU B N 1
ATOM 8238 C CA . LEU B 1 458 ? -19.562 8 11.82 1 95.44 458 LEU B CA 1
ATOM 8239 C C . LEU B 1 458 ? -18.453 8.188 12.859 1 95.44 458 LEU B C 1
ATOM 8241 O O . LEU B 1 458 ? -18.594 8.984 13.789 1 95.44 458 LEU B O 1
ATOM 8245 N N . ALA B 1 459 ? -17.391 7.465 12.719 1 93.56 459 ALA B N 1
ATOM 8246 C CA . ALA B 1 459 ? -16.266 7.574 13.656 1 93.56 459 ALA B CA 1
ATOM 8247 C C . ALA B 1 459 ? -15.711 8.992 13.672 1 93.56 459 ALA B C 1
ATOM 8249 O O . ALA B 1 459 ? -15.383 9.523 14.734 1 93.56 459 ALA B O 1
ATOM 8250 N N . ILE B 1 460 ? -15.617 9.602 12.547 1 92.31 460 ILE B N 1
ATOM 8251 C CA . ILE B 1 460 ? -15.094 10.953 12.445 1 92.31 460 ILE B CA 1
ATOM 8252 C C . ILE B 1 460 ? -16.094 11.945 13.039 1 92.31 460 ILE B C 1
ATOM 8254 O O . ILE B 1 460 ? -15.711 12.914 13.688 1 92.31 460 ILE B O 1
ATOM 8258 N N . TYR B 1 461 ? -17.375 11.719 12.82 1 92.5 461 TYR B N 1
ATOM 8259 C CA . TYR B 1 461 ? -18.422 12.547 13.422 1 92.5 461 TYR B CA 1
ATOM 8260 C C . TYR B 1 461 ? -18.328 12.516 14.945 1 92.5 461 TYR B C 1
ATOM 8262 O O . TYR B 1 461 ? -18.438 13.555 15.602 1 92.5 461 TYR B O 1
ATOM 8270 N N . ILE B 1 462 ? -18.172 11.305 15.453 1 89.12 462 ILE B N 1
ATOM 8271 C CA . ILE B 1 462 ? -18.047 11.141 16.891 1 89.12 462 ILE B CA 1
ATOM 8272 C C . ILE B 1 462 ? -16.828 11.906 17.406 1 89.12 462 ILE B C 1
ATOM 8274 O O . ILE B 1 462 ? -16.891 12.523 18.469 1 89.12 462 ILE B O 1
ATOM 8278 N N . GLN B 1 463 ? -15.82 11.898 16.656 1 85.88 463 GLN B N 1
ATOM 8279 C CA . GLN B 1 463 ? -14.625 12.648 17.016 1 85.88 463 GLN B CA 1
ATOM 8280 C C . GLN B 1 463 ? -14.914 14.148 17.094 1 85.88 463 GLN B C 1
ATOM 8282 O O . GLN B 1 463 ? -14.422 14.836 17.984 1 85.88 463 GLN B O 1
ATOM 8287 N N . ALA B 1 464 ? -15.711 14.641 16.281 1 83.31 464 ALA B N 1
ATOM 8288 C CA . ALA B 1 464 ? -15.977 16.078 16.156 1 83.31 464 ALA B CA 1
ATOM 8289 C C . ALA B 1 464 ? -17 16.531 17.188 1 83.31 464 ALA B C 1
ATOM 8291 O O . ALA B 1 464 ? -16.906 17.641 17.703 1 83.31 464 ALA B O 1
ATOM 8292 N N . ARG B 1 465 ? -17.922 15.695 17.562 1 84.81 465 ARG B N 1
ATOM 8293 C CA . ARG B 1 465 ? -19.062 16.172 18.344 1 84.81 465 ARG B CA 1
ATOM 8294 C C . ARG B 1 465 ? -18.969 15.719 19.797 1 84.81 465 ARG B C 1
ATOM 8296 O O . ARG B 1 465 ? -19.484 16.375 20.703 1 84.81 465 ARG B O 1
ATOM 8303 N N . LEU B 1 466 ? -18.422 14.562 19.969 1 80.5 466 LEU B N 1
ATOM 8304 C CA . LEU B 1 466 ? -18.312 14.102 21.359 1 80.5 466 LEU B CA 1
ATOM 8305 C C . LEU B 1 466 ? -17.141 14.766 22.062 1 80.5 466 LEU B C 1
ATOM 8307 O O . LEU B 1 466 ? -15.992 14.359 21.875 1 80.5 466 LEU B O 1
ATOM 8311 N N . LEU B 1 467 ? -17.391 15.75 22.781 1 70.5 467 LEU B N 1
ATOM 8312 C CA . LEU B 1 467 ? -16.359 16.562 23.406 1 70.5 467 LEU B CA 1
ATOM 8313 C C . LEU B 1 467 ? -16.203 16.219 24.891 1 70.5 467 LEU B C 1
ATOM 8315 O O . LEU B 1 467 ? -15.539 16.938 25.641 1 70.5 467 LEU B O 1
ATOM 8319 N N . TRP B 1 468 ? -16.891 15.117 25.219 1 64.56 468 TRP B N 1
ATOM 8320 C CA . TRP B 1 468 ? -16.766 14.695 26.609 1 64.56 468 TRP B CA 1
ATOM 8321 C C . TRP B 1 468 ? -15.32 14.375 26.969 1 64.56 468 TRP B C 1
ATOM 8323 O O . TRP B 1 468 ? -14.781 13.359 26.531 1 64.56 468 TRP B O 1
ATOM 8333 N N . ARG B 1 469 ? -14.547 15.289 27.609 1 61.25 469 ARG B N 1
ATOM 8334 C CA . ARG B 1 469 ? -13.117 15.203 27.859 1 61.25 469 ARG B CA 1
ATOM 8335 C C . ARG B 1 469 ? -12.836 14.359 29.109 1 61.25 469 ARG B C 1
ATOM 8337 O O . ARG B 1 469 ? -11.75 13.797 29.25 1 61.25 469 ARG B O 1
ATOM 8344 N N . SER B 1 470 ? -13.859 14.188 30.031 1 62.66 470 SER B N 1
ATOM 8345 C CA . SER B 1 470 ? -13.602 13.516 31.297 1 62.66 470 SER B CA 1
ATOM 8346 C C . SER B 1 470 ? -13.445 12.008 31.109 1 62.66 470 SER B C 1
ATOM 8348 O O . SER B 1 470 ? -12.672 11.367 31.812 1 62.66 470 SER B O 1
ATOM 8350 N N . ALA B 1 471 ? -14.242 11.523 30.188 1 65.06 471 ALA B N 1
ATOM 8351 C CA . ALA B 1 471 ? -14.109 10.102 29.891 1 65.06 471 ALA B CA 1
ATOM 8352 C C . ALA B 1 471 ? -13.219 9.883 28.672 1 65.06 471 ALA B C 1
ATOM 8354 O O . ALA B 1 471 ? -13.664 10.07 27.531 1 65.06 471 ALA B O 1
ATOM 8355 N N . ARG B 1 472 ? -12.023 9.406 28.906 1 70.5 472 ARG B N 1
ATOM 8356 C CA . ARG B 1 472 ? -11 9.359 27.859 1 70.5 472 ARG B CA 1
ATOM 8357 C C . ARG B 1 472 ? -11.203 8.164 26.938 1 70.5 472 ARG B C 1
ATOM 8359 O O . ARG B 1 472 ? -10.773 8.188 25.781 1 70.5 472 ARG B O 1
ATOM 8366 N N . LEU B 1 473 ? -11.906 7.145 27.406 1 77.12 473 LEU B N 1
ATOM 8367 C CA . LEU B 1 473 ? -11.945 5.914 26.609 1 77.12 473 LEU B CA 1
ATOM 8368 C C . LEU B 1 473 ? -13.297 5.746 25.938 1 77.12 473 LEU B C 1
ATOM 8370 O O . LEU B 1 473 ? -13.461 4.887 25.062 1 77.12 473 LEU B O 1
ATOM 8374 N N . VAL B 1 474 ? -14.281 6.594 26.297 1 78.56 474 VAL B N 1
ATOM 8375 C CA . VAL B 1 474 ? -15.609 6.441 25.703 1 78.56 474 VAL B CA 1
ATOM 8376 C C . VAL B 1 474 ? -15.539 6.719 24.203 1 78.56 474 VAL B C 1
ATOM 8378 O O . VAL B 1 474 ? -16.031 5.93 23.406 1 78.56 474 VAL B O 1
ATOM 8381 N N . LYS B 1 475 ? -14.914 7.781 23.875 1 82.88 475 LYS B N 1
ATOM 8382 C CA . LYS B 1 475 ? -14.828 8.188 22.469 1 82.88 475 LYS B CA 1
ATOM 8383 C C . LYS B 1 475 ? -14.047 7.164 21.656 1 82.88 475 LYS B C 1
ATOM 8385 O O . LYS B 1 475 ? -14.555 6.633 20.672 1 82.88 475 LYS B O 1
ATOM 8390 N N . PRO B 1 476 ? -12.867 6.773 22.125 1 80.38 476 PRO B N 1
ATOM 8391 C CA . PRO B 1 476 ? -12.141 5.766 21.359 1 80.38 476 PRO B CA 1
ATOM 8392 C C . PRO B 1 476 ? -12.867 4.422 21.312 1 80.38 476 PRO B C 1
ATOM 8394 O O . PRO B 1 476 ? -12.766 3.699 20.312 1 80.38 476 PRO B O 1
ATOM 8397 N N . PHE B 1 477 ? -13.539 4.113 22.297 1 79.69 477 PHE B N 1
ATOM 8398 C CA . PHE B 1 477 ? -14.273 2.854 22.312 1 79.69 477 PHE B CA 1
ATOM 8399 C C . PHE B 1 477 ? -15.367 2.848 21.25 1 79.69 477 PHE B C 1
ATOM 8401 O O . PHE B 1 477 ? -15.5 1.882 20.5 1 79.69 477 PHE B O 1
ATOM 8408 N N . LEU B 1 478 ? -16.125 3.912 21.188 1 85.31 478 LEU B N 1
ATOM 8409 C CA . LEU B 1 478 ? -17.188 4.012 20.188 1 85.31 478 LEU B CA 1
ATOM 8410 C C . LEU B 1 478 ? -16.609 3.99 18.781 1 85.31 478 LEU B C 1
ATOM 8412 O O . LEU B 1 478 ? -17.203 3.396 17.875 1 85.31 478 LEU B O 1
ATOM 8416 N N . GLN B 1 479 ? -15.523 4.594 18.625 1 87.94 479 GLN B N 1
ATOM 8417 C CA . GLN B 1 479 ? -14.875 4.621 17.328 1 87.94 479 GLN B CA 1
ATOM 8418 C C . GLN B 1 479 ? -14.367 3.238 16.938 1 87.94 479 GLN B C 1
ATOM 8420 O O . GLN B 1 479 ? -14.469 2.844 15.766 1 87.94 479 GLN B O 1
ATOM 8425 N N . VAL B 1 480 ? -13.883 2.508 17.875 1 83.75 480 VAL B N 1
ATOM 8426 C CA . VAL B 1 480 ? -13.406 1.156 17.609 1 83.75 480 VAL B CA 1
ATOM 8427 C C . VAL B 1 480 ? -14.578 0.245 17.266 1 83.75 480 VAL B C 1
ATOM 8429 O O . VAL B 1 480 ? -14.469 -0.641 16.422 1 83.75 480 VAL B O 1
ATOM 8432 N N . VAL B 1 481 ? -15.602 0.453 17.891 1 86.5 481 VAL B N 1
ATOM 8433 C CA . VAL B 1 481 ? -16.797 -0.326 17.594 1 86.5 481 VAL B CA 1
ATOM 8434 C C . VAL B 1 481 ? -17.219 -0.09 16.141 1 86.5 481 VAL B C 1
ATOM 8436 O O . VAL B 1 481 ? -17.594 -1.031 15.438 1 86.5 481 VAL B O 1
ATOM 8439 N N . CYS B 1 482 ? -17.156 1.154 15.719 1 92.56 482 CYS B N 1
ATOM 8440 C CA . CYS B 1 482 ? -17.469 1.467 14.328 1 92.56 482 CYS B CA 1
ATOM 8441 C C . CYS B 1 482 ? -16.547 0.707 13.375 1 92.56 482 CYS B C 1
ATOM 8443 O O . CYS B 1 482 ? -17.016 0.061 12.438 1 92.56 482 CYS B O 1
ATOM 8445 N N . LEU B 1 483 ? -15.273 0.667 13.672 1 89.56 483 LEU B N 1
ATOM 8446 C CA . LEU B 1 483 ? -14.312 -0 12.805 1 89.56 483 LEU B CA 1
ATOM 8447 C C . LEU B 1 483 ? -14.492 -1.514 12.844 1 89.56 483 LEU B C 1
ATOM 8449 O O . LEU B 1 483 ? -14.281 -2.197 11.844 1 89.56 483 LEU B O 1
ATOM 8453 N N . PHE B 1 484 ? -14.906 -1.992 14.008 1 88.12 484 PHE B N 1
ATOM 8454 C CA . PHE B 1 484 ? -15.156 -3.422 14.156 1 88.12 484 PHE B CA 1
ATOM 8455 C C . PHE B 1 484 ? -16.344 -3.855 13.305 1 88.12 484 PHE B C 1
ATOM 8457 O O . PHE B 1 484 ? -16.266 -4.875 12.609 1 88.12 484 PHE B O 1
ATOM 8464 N N . VAL B 1 485 ? -17.375 -3.064 13.32 1 92.06 485 VAL B N 1
ATOM 8465 C CA . VAL B 1 485 ? -18.562 -3.375 12.539 1 92.06 485 VAL B CA 1
ATOM 8466 C C . VAL B 1 485 ? -18.219 -3.352 11.047 1 92.06 485 VAL B C 1
ATOM 8468 O O . VAL B 1 485 ? -18.625 -4.246 10.297 1 92.06 485 VAL B O 1
ATOM 8471 N N . ALA B 1 486 ? -17.5 -2.352 10.656 1 95.25 486 ALA B N 1
ATOM 8472 C CA . ALA B 1 486 ? -17.094 -2.25 9.258 1 95.25 486 ALA B CA 1
ATOM 8473 C C . ALA B 1 486 ? -16.234 -3.445 8.852 1 95.25 486 ALA B C 1
ATOM 8475 O O . ALA B 1 486 ? -16.438 -4.031 7.785 1 95.25 486 ALA B O 1
ATOM 8476 N N . SER B 1 487 ? -15.305 -3.83 9.742 1 92.75 487 SER B N 1
ATOM 8477 C CA . SER B 1 487 ? -14.406 -4.941 9.445 1 92.75 487 SER B CA 1
ATOM 8478 C C . SER B 1 487 ? -15.156 -6.266 9.383 1 92.75 487 SER B C 1
ATOM 8480 O O . SER B 1 487 ? -14.891 -7.102 8.523 1 92.75 487 SER B O 1
ATOM 8482 N N . PHE B 1 488 ? -16.109 -6.43 10.258 1 90.62 488 PHE B N 1
ATOM 8483 C CA . PHE B 1 488 ? -16.906 -7.645 10.258 1 90.62 488 PHE B CA 1
ATOM 8484 C C . PHE B 1 488 ? -17.688 -7.789 8.953 1 90.62 488 PHE B C 1
ATOM 8486 O O . PHE B 1 488 ? -17.703 -8.867 8.352 1 90.62 488 PHE B O 1
ATOM 8493 N N . CYS B 1 489 ? -18.266 -6.699 8.57 1 93.5 489 CYS B N 1
ATOM 8494 C CA . CYS B 1 489 ? -19.016 -6.711 7.32 1 93.5 489 CYS B CA 1
ATOM 8495 C C . CYS B 1 489 ? -18.109 -6.996 6.133 1 93.5 489 CYS B C 1
ATOM 8497 O O . CYS B 1 489 ? -18.406 -7.855 5.301 1 93.5 489 CYS B O 1
ATOM 8499 N N . ALA B 1 490 ? -17 -6.34 6.109 1 95.25 490 ALA B N 1
ATOM 8500 C CA . ALA B 1 490 ? -16.062 -6.5 4.996 1 95.25 490 ALA B CA 1
ATOM 8501 C C . ALA B 1 490 ? -15.484 -7.914 4.965 1 95.25 490 ALA B C 1
ATOM 8503 O O . ALA B 1 490 ? -15.438 -8.547 3.91 1 95.25 490 ALA B O 1
ATOM 8504 N N . LEU B 1 491 ? -15.125 -8.445 6.109 1 92.5 491 LEU B N 1
ATOM 8505 C CA . LEU B 1 491 ? -14.477 -9.742 6.184 1 92.5 491 LEU B CA 1
ATOM 8506 C C . LEU B 1 491 ? -15.477 -10.867 5.965 1 92.5 491 LEU B C 1
ATOM 8508 O O . LEU B 1 491 ? -15.102 -11.969 5.547 1 92.5 491 LEU B O 1
ATOM 8512 N N . SER B 1 492 ? -16.719 -10.633 6.191 1 92.56 492 SER B N 1
ATOM 8513 C CA . SER B 1 492 ? -17.734 -11.648 5.934 1 92.56 492 SER B CA 1
ATOM 8514 C C . SER B 1 492 ? -17.797 -12.008 4.453 1 92.56 492 SER B C 1
ATOM 8516 O O . SER B 1 492 ? -18.172 -13.125 4.094 1 92.56 492 SER B O 1
ATOM 8518 N N . ARG B 1 493 ? -17.328 -11.07 3.619 1 93.94 493 ARG B N 1
ATOM 8519 C CA . ARG B 1 493 ? -17.359 -11.32 2.182 1 93.94 493 ARG B CA 1
ATOM 8520 C C . ARG B 1 493 ? -16.281 -12.328 1.788 1 93.94 493 ARG B C 1
ATOM 8522 O O . ARG B 1 493 ? -16.422 -13.039 0.79 1 93.94 493 ARG B O 1
ATOM 8529 N N . ILE B 1 494 ? -15.242 -12.359 2.561 1 91.44 494 ILE B N 1
ATOM 8530 C CA . ILE B 1 494 ? -14.211 -13.367 2.354 1 91.44 494 ILE B CA 1
ATOM 8531 C C . ILE B 1 494 ? -14.641 -14.688 2.99 1 91.44 494 ILE B C 1
ATOM 8533 O O . ILE B 1 494 ? -14.477 -15.75 2.396 1 91.44 494 ILE B O 1
ATOM 8537 N N . TYR B 1 495 ? -15.289 -14.531 4.152 1 90.38 495 TYR B N 1
ATOM 8538 C CA . TYR B 1 495 ? -15.773 -15.672 4.918 1 90.38 495 TYR B CA 1
ATOM 8539 C C . TYR B 1 495 ? -16.781 -16.484 4.113 1 90.38 495 TYR B C 1
ATOM 8541 O O . TYR B 1 495 ? -16.766 -17.719 4.148 1 90.38 495 TYR B O 1
ATOM 8549 N N . ASP B 1 496 ? -17.562 -15.836 3.377 1 91.94 496 ASP B N 1
ATOM 8550 C CA . ASP B 1 496 ? -18.641 -16.469 2.615 1 91.94 496 ASP B CA 1
ATOM 8551 C C . ASP B 1 496 ? -18.172 -16.828 1.207 1 91.94 496 ASP B C 1
ATOM 8553 O O . ASP B 1 496 ? -18.953 -17.328 0.395 1 91.94 496 ASP B O 1
ATOM 8557 N N . ARG B 1 497 ? -16.922 -16.531 0.898 1 91.5 497 ARG B N 1
ATOM 8558 C CA . ARG B 1 497 ? -16.359 -16.797 -0.417 1 91.5 497 ARG B CA 1
ATOM 8559 C C . ARG B 1 497 ? -17.094 -16.016 -1.503 1 91.5 497 ARG B C 1
ATOM 8561 O O . ARG B 1 497 ? -17.312 -16.531 -2.598 1 91.5 497 ARG B O 1
ATOM 8568 N N . ARG B 1 498 ? -17.547 -14.812 -1.121 1 93.25 498 ARG B N 1
ATOM 8569 C CA . ARG B 1 498 ? -18.188 -13.922 -2.074 1 93.25 498 ARG B CA 1
ATOM 8570 C C . ARG B 1 498 ? -17.172 -13.094 -2.838 1 93.25 498 ARG B C 1
ATOM 8572 O O . ARG B 1 498 ? -17.391 -12.734 -3.994 1 93.25 498 ARG B O 1
ATOM 8579 N N . HIS B 1 499 ? -16.078 -12.805 -2.158 1 93.81 499 HIS B N 1
ATOM 8580 C CA . HIS B 1 499 ? -15.07 -11.945 -2.75 1 93.81 499 HIS B CA 1
ATOM 8581 C C . HIS B 1 499 ? -13.664 -12.461 -2.449 1 93.81 499 HIS B C 1
ATOM 8583 O O . HIS B 1 499 ? -13.453 -13.148 -1.45 1 93.81 499 HIS B O 1
ATOM 8589 N N . HIS B 1 500 ? -12.758 -12.188 -3.385 1 92 500 HIS B N 1
ATOM 8590 C CA . HIS B 1 500 ? -11.336 -12.359 -3.109 1 92 500 HIS B CA 1
ATOM 8591 C C . HIS B 1 500 ? -10.828 -11.281 -2.156 1 92 500 HIS B C 1
ATOM 8593 O O . HIS B 1 500 ? -11.445 -10.219 -2.025 1 92 500 HIS B O 1
ATOM 8599 N N . PRO B 1 501 ? -9.773 -11.539 -1.449 1 90.31 501 PRO B N 1
ATOM 8600 C CA . PRO B 1 501 ? -9.258 -10.555 -0.486 1 90.31 501 PRO B CA 1
ATOM 8601 C C . PRO B 1 501 ? -8.953 -9.203 -1.126 1 90.31 501 PRO B C 1
ATOM 8603 O O . PRO B 1 501 ? -9.195 -8.164 -0.517 1 90.31 501 PRO B O 1
ATOM 8606 N N . ILE B 1 502 ? -8.461 -9.188 -2.312 1 87.62 502 ILE B N 1
ATOM 8607 C CA . ILE B 1 502 ? -8.086 -7.938 -2.969 1 87.62 502 ILE B CA 1
ATOM 8608 C C . ILE B 1 502 ? -9.336 -7.102 -3.236 1 87.62 502 ILE B C 1
ATOM 8610 O O . ILE B 1 502 ? -9.281 -5.871 -3.189 1 87.62 502 ILE B O 1
ATOM 8614 N N . ASP B 1 503 ? -10.477 -7.73 -3.535 1 93.38 503 ASP B N 1
ATOM 8615 C CA . ASP B 1 503 ? -11.742 -7.031 -3.711 1 93.38 503 ASP B CA 1
ATOM 8616 C C . ASP B 1 503 ? -12.125 -6.262 -2.449 1 93.38 503 ASP B C 1
ATOM 8618 O O . ASP B 1 503 ? -12.539 -5.102 -2.523 1 93.38 503 ASP B O 1
ATOM 8622 N N . VAL B 1 504 ? -11.977 -6.957 -1.37 1 94.75 504 VAL B N 1
ATOM 8623 C CA . VAL B 1 504 ? -12.383 -6.406 -0.079 1 94.75 504 VAL B CA 1
ATOM 8624 C C . VAL B 1 504 ? -11.438 -5.273 0.317 1 94.75 504 VAL B C 1
ATOM 8626 O O . VAL B 1 504 ? -11.883 -4.23 0.807 1 94.75 504 VAL B O 1
ATOM 8629 N N . LEU B 1 505 ? -10.188 -5.422 0.042 1 91.25 505 LEU B N 1
ATOM 8630 C CA . LEU B 1 505 ? -9.211 -4.375 0.338 1 91.25 505 LEU B CA 1
ATOM 8631 C C . LEU B 1 505 ? -9.484 -3.127 -0.492 1 91.25 505 LEU B C 1
ATOM 8633 O O . LEU B 1 505 ? -9.414 -2.008 0.02 1 91.25 505 LEU B O 1
ATOM 8637 N N . ALA B 1 506 ? -9.742 -3.312 -1.725 1 90.31 506 ALA B N 1
ATOM 8638 C CA . ALA B 1 506 ? -10.039 -2.186 -2.605 1 90.31 506 ALA B CA 1
ATOM 8639 C C . ALA B 1 506 ? -11.312 -1.468 -2.166 1 90.31 506 ALA B C 1
ATOM 8641 O O . ALA B 1 506 ? -11.367 -0.235 -2.15 1 90.31 506 ALA B O 1
ATOM 8642 N N . GLY B 1 507 ? -12.336 -2.246 -1.862 1 95.06 507 GLY B N 1
ATOM 8643 C CA . GLY B 1 507 ? -13.562 -1.646 -1.349 1 95.06 507 GLY B CA 1
ATOM 8644 C C . GLY B 1 507 ? -13.352 -0.871 -0.062 1 95.06 507 GLY B C 1
ATOM 8645 O O . GLY B 1 507 ? -13.891 0.225 0.105 1 95.06 507 GLY B O 1
ATOM 8646 N N . THR B 1 508 ? -12.578 -1.425 0.833 1 95.69 508 THR B N 1
ATOM 8647 C CA . THR B 1 508 ? -12.25 -0.779 2.1 1 95.69 508 THR B CA 1
ATOM 8648 C C . THR B 1 508 ? -11.531 0.548 1.864 1 95.69 508 THR B C 1
ATOM 8650 O O . THR B 1 508 ? -11.906 1.572 2.439 1 95.69 508 THR B O 1
ATOM 8653 N N . ALA B 1 509 ? -10.562 0.499 1.017 1 91.56 509 ALA B N 1
ATOM 8654 C CA . ALA B 1 509 ? -9.797 1.709 0.714 1 91.56 509 ALA B CA 1
ATOM 8655 C C . ALA B 1 509 ? -10.695 2.781 0.102 1 91.56 509 ALA B C 1
ATOM 8657 O O . ALA B 1 509 ? -10.586 3.959 0.449 1 91.56 509 ALA B O 1
ATOM 8658 N N . LEU B 1 510 ? -11.523 2.391 -0.768 1 92.88 510 LEU B N 1
ATOM 8659 C CA . LEU B 1 510 ? -12.445 3.316 -1.419 1 92.88 510 LEU B CA 1
ATOM 8660 C C . LEU B 1 510 ? -13.375 3.969 -0.398 1 92.88 510 LEU B C 1
ATOM 8662 O O . LEU B 1 510 ? -13.492 5.195 -0.359 1 92.88 510 LEU B O 1
ATOM 8666 N N . GLY B 1 511 ? -14.008 3.186 0.445 1 95.94 511 GLY B N 1
ATOM 8667 C CA . GLY B 1 511 ? -14.906 3.709 1.461 1 95.94 511 GLY B CA 1
ATOM 8668 C C . GLY B 1 511 ? -14.227 4.672 2.418 1 95.94 511 GLY B C 1
ATOM 8669 O O . GLY B 1 511 ? -14.758 5.75 2.701 1 95.94 511 GLY B O 1
ATOM 8670 N N . ILE B 1 512 ? -13.062 4.328 2.854 1 94.5 512 ILE B N 1
ATOM 8671 C CA . ILE B 1 512 ? -12.32 5.156 3.799 1 94.5 512 ILE B CA 1
ATOM 8672 C C . ILE B 1 512 ? -11.953 6.488 3.141 1 94.5 512 ILE B C 1
ATOM 8674 O O . ILE B 1 512 ? -12.125 7.551 3.738 1 94.5 512 ILE B O 1
ATOM 8678 N N . THR B 1 513 ? -11.477 6.441 1.905 1 89.62 513 THR B N 1
ATOM 8679 C CA . THR B 1 513 ? -11.016 7.633 1.201 1 89.62 513 THR B CA 1
ATOM 8680 C C . THR B 1 513 ? -12.156 8.625 1.004 1 89.62 513 THR B C 1
ATOM 8682 O O . THR B 1 513 ? -12 9.82 1.259 1 89.62 513 THR B O 1
ATOM 8685 N N . ILE B 1 514 ? -13.297 8.156 0.642 1 91.69 514 ILE B N 1
ATOM 8686 C CA . ILE B 1 514 ? -14.438 9.031 0.394 1 91.69 514 ILE B CA 1
ATOM 8687 C C . ILE B 1 514 ? -14.93 9.625 1.713 1 91.69 514 ILE B C 1
ATOM 8689 O O . ILE B 1 514 ? -15.227 10.82 1.793 1 91.69 514 ILE B O 1
ATOM 8693 N N . ALA B 1 515 ? -14.984 8.781 2.756 1 94.69 515 ALA B N 1
ATOM 8694 C CA . ALA B 1 515 ? -15.438 9.266 4.059 1 94.69 515 ALA B CA 1
ATOM 8695 C C . ALA B 1 515 ? -14.508 10.344 4.598 1 94.69 515 ALA B C 1
ATOM 8697 O O . ALA B 1 515 ? -14.969 11.391 5.062 1 94.69 515 ALA B O 1
ATOM 8698 N N . VAL B 1 516 ? -13.25 10.148 4.492 1 89.88 516 VAL B N 1
ATOM 8699 C CA . VAL B 1 516 ? -12.266 11.086 5.016 1 89.88 516 VAL B CA 1
ATOM 8700 C C . VAL B 1 516 ? -12.289 12.375 4.191 1 89.88 516 VAL B C 1
ATOM 8702 O O . VAL B 1 516 ? -12.25 13.477 4.75 1 89.88 516 VAL B O 1
ATOM 8705 N N . PHE B 1 517 ? -12.398 12.258 2.938 1 85.75 517 PHE B N 1
ATOM 8706 C CA . PHE B 1 517 ? -12.422 13.414 2.057 1 85.75 517 PHE B CA 1
ATOM 8707 C C . PHE B 1 517 ? -13.633 14.297 2.348 1 85.75 517 PHE B C 1
ATOM 8709 O O . PHE B 1 517 ? -13.5 15.516 2.494 1 85.75 517 PHE B O 1
ATOM 8716 N N . LEU B 1 518 ? -14.734 13.719 2.469 1 88.06 518 LEU B N 1
ATOM 8717 C CA . LEU B 1 518 ? -15.961 14.477 2.672 1 88.06 518 LEU B CA 1
ATOM 8718 C C . LEU B 1 518 ? -15.984 15.109 4.059 1 88.06 518 LEU B C 1
ATOM 8720 O O . LEU B 1 518 ? -16.406 16.266 4.215 1 88.06 518 LEU B O 1
ATOM 8724 N N . THR B 1 519 ? -15.539 14.414 5.07 1 89.31 519 THR B N 1
ATOM 8725 C CA . THR B 1 519 ? -15.641 14.914 6.441 1 89.31 519 THR B CA 1
ATOM 8726 C C . THR B 1 519 ? -14.578 15.969 6.715 1 89.31 519 THR B C 1
ATOM 8728 O O . THR B 1 519 ? -14.836 16.938 7.426 1 89.31 519 THR B O 1
ATOM 8731 N N . TYR B 1 520 ? -13.477 15.875 6.105 1 80.06 520 TYR B N 1
ATOM 8732 C CA . TYR B 1 520 ? -12.406 16.812 6.414 1 80.06 520 TYR B CA 1
ATOM 8733 C C . TYR B 1 520 ? -12.367 17.953 5.395 1 80.06 520 TYR B C 1
ATOM 8735 O O . TYR B 1 520 ? -12.07 19.094 5.742 1 80.06 520 TYR B O 1
ATOM 8743 N N . ALA B 1 521 ? -12.719 17.656 4.211 1 73.88 521 ALA B N 1
ATOM 8744 C CA . ALA B 1 521 ? -12.539 18.656 3.168 1 73.88 521 ALA B CA 1
ATOM 8745 C C . ALA B 1 521 ? -13.852 19.375 2.869 1 73.88 521 ALA B C 1
ATOM 8747 O O . ALA B 1 521 ? -13.852 20.547 2.457 1 73.88 521 ALA B O 1
ATOM 8748 N N . VAL B 1 522 ? -14.938 18.719 3.15 1 77.38 522 VAL B N 1
ATOM 8749 C CA . VAL B 1 522 ? -16.188 19.297 2.686 1 77.38 522 VAL B CA 1
ATOM 8750 C C . VAL B 1 522 ? -17.047 19.719 3.883 1 77.38 522 VAL B C 1
ATOM 8752 O O . VAL B 1 522 ? -17.594 20.828 3.9 1 77.38 522 VAL B O 1
ATOM 8755 N N . SER B 1 523 ? -16.969 18.953 4.895 1 79.94 523 SER B N 1
ATOM 8756 C CA . SER B 1 523 ? -17.844 19.203 6.035 1 79.94 523 SER B CA 1
ATOM 8757 C C . SER B 1 523 ? -17.297 20.344 6.898 1 79.94 523 SER B C 1
ATOM 8759 O O . SER B 1 523 ? -16.125 20.688 6.812 1 79.94 523 SER B O 1
ATOM 8761 N N . ASP B 1 524 ? -18.156 20.859 7.641 1 74 524 ASP B N 1
ATOM 8762 C CA . ASP B 1 524 ? -17.781 21.906 8.594 1 74 524 ASP B CA 1
ATOM 8763 C C . ASP B 1 524 ? -17.562 21.312 9.984 1 74 524 ASP B C 1
ATOM 8765 O O . ASP B 1 524 ? -17.641 22.047 10.984 1 74 524 ASP B O 1
ATOM 8769 N N . LEU B 1 525 ? -17.469 20.078 9.977 1 78.56 525 LEU B N 1
ATOM 8770 C CA . LEU B 1 525 ? -17.359 19.422 11.273 1 78.56 525 LEU B CA 1
ATOM 8771 C C . LEU B 1 525 ? -16.141 19.938 12.039 1 78.56 525 LEU B C 1
ATOM 8773 O O . LEU B 1 525 ? -16.172 20.062 13.266 1 78.56 525 LEU B O 1
ATOM 8777 N N . PHE B 1 526 ? -15.023 20.297 11.352 1 64.25 526 PHE B N 1
ATOM 8778 C CA . PHE B 1 526 ? -13.781 20.656 12.023 1 64.25 526 PHE B CA 1
ATOM 8779 C C . PHE B 1 526 ? -13.43 22.125 11.75 1 64.25 526 PHE B C 1
ATOM 8781 O O . PHE B 1 526 ? -12.32 22.562 12.07 1 64.25 526 PHE B O 1
ATOM 8788 N N . LYS B 1 527 ? -14.031 22.953 11.008 1 56.59 527 LYS B N 1
ATOM 8789 C CA . LYS B 1 527 ? -13.711 24.344 10.695 1 56.59 527 LYS B CA 1
ATOM 8790 C C . LYS B 1 527 ? -13.75 25.203 11.953 1 56.59 527 LYS B C 1
ATOM 8792 O O . LYS B 1 527 ? -14.703 25.141 12.734 1 56.59 527 LYS B O 1
ATOM 8797 N N . LYS B 1 528 ? -12.414 25.656 12.43 1 46.72 528 LYS B N 1
ATOM 8798 C CA . LYS B 1 528 ? -12.242 26.594 13.539 1 46.72 528 LYS B CA 1
ATOM 8799 C C . LYS B 1 528 ? -12.883 27.938 13.227 1 46.72 528 LYS B C 1
ATOM 8801 O O . LYS B 1 528 ? -12.914 28.375 12.07 1 46.72 528 LYS B O 1
ATOM 8806 N N . LYS B 1 529 ? -13.625 28.562 14.062 1 38.66 529 LYS B N 1
ATOM 8807 C CA . LYS B 1 529 ? -14.172 29.922 14.055 1 38.66 529 LYS B CA 1
ATOM 8808 C C . LYS B 1 529 ? -13.086 30.953 13.734 1 38.66 529 LYS B C 1
ATOM 8810 O O . LYS B 1 529 ? -12.062 31 14.414 1 38.66 529 LYS B O 1
ATOM 8815 N N . GLN B 1 530 ? -12.719 31.281 12.484 1 34.56 530 GLN B N 1
ATOM 8816 C CA . GLN B 1 530 ? -11.953 32.5 12.273 1 34.56 530 GLN B CA 1
ATOM 8817 C C . GLN B 1 530 ? -12.305 33.562 13.32 1 34.56 530 GLN B C 1
ATOM 8819 O O . GLN B 1 530 ? -13.477 33.875 13.508 1 34.56 530 GLN B O 1
ATOM 8824 N N . LYS B 1 531 ? -11.586 33.656 14.414 1 35 531 LYS B N 1
ATOM 8825 C CA . LYS B 1 531 ? -11.734 34.875 15.234 1 35 531 LYS B CA 1
ATOM 8826 C C . LYS B 1 531 ? -11.961 36.094 14.367 1 35 531 LYS B C 1
ATOM 8828 O O . LYS B 1 531 ? -11.055 36.562 13.672 1 35 531 LYS B O 1
ATOM 8833 N N . PHE B 1 532 ? -13.008 36.312 13.711 1 30.89 532 PHE B N 1
ATOM 8834 C CA . PHE B 1 532 ? -13.227 37.656 13.148 1 30.89 532 PHE B CA 1
ATOM 8835 C C . PHE B 1 532 ? -12.75 38.719 14.109 1 30.89 532 PHE B C 1
ATOM 8837 O O . PHE B 1 532 ? -12.742 38.531 15.328 1 30.89 532 PHE B O 1
ATOM 8844 N N . ALA B 1 533 ? -12.25 39.875 13.586 1 33.31 533 ALA B N 1
ATOM 8845 C CA . ALA B 1 533 ? -11.828 41.188 14.078 1 33.31 533 ALA B CA 1
ATOM 8846 C C . ALA B 1 533 ? -12.75 41.688 15.188 1 33.31 533 ALA B C 1
ATOM 8848 O O . ALA B 1 533 ? -12.547 42.781 15.734 1 33.31 533 ALA B O 1
ATOM 8849 N N . LEU B 1 534 ? -13.844 41.094 15.312 1 31.86 534 LEU B N 1
ATOM 8850 C CA . LEU B 1 534 ? -14.703 41.781 16.266 1 31.86 534 LEU B CA 1
ATOM 8851 C C . LEU B 1 534 ? -14.172 41.625 17.688 1 31.86 534 LEU B C 1
ATOM 8853 O O . LEU B 1 534 ? -14.57 42.344 18.594 1 31.86 534 LEU B O 1
ATOM 8857 N N . ASP B 1 535 ? -13.43 40.562 17.906 1 33.56 535 ASP B N 1
ATOM 8858 C CA . ASP B 1 535 ? -12.836 40.594 19.25 1 33.56 535 ASP B CA 1
ATOM 8859 C C . ASP B 1 535 ? -11.727 41.625 19.344 1 33.56 535 ASP B C 1
ATOM 8861 O O . ASP B 1 535 ? -11.188 41.875 20.422 1 33.56 535 ASP B O 1
ATOM 8865 N N . LYS B 1 536 ? -11.289 42.094 18.234 1 38.03 536 LYS B N 1
ATOM 8866 C CA . LYS B 1 536 ? -10.461 43.281 18.297 1 38.03 536 LYS B CA 1
ATOM 8867 C C . LYS B 1 536 ? -11.273 44.5 18.781 1 38.03 536 LYS B C 1
ATOM 8869 O O . LYS B 1 536 ? -10.742 45.375 19.438 1 38.03 536 LYS B O 1
ATOM 8874 N N . GLU B 1 537 ? -12.508 44.594 18.422 1 35.78 537 GLU B N 1
ATOM 8875 C CA . GLU B 1 537 ? -13.305 45.688 19 1 35.78 537 GLU B CA 1
ATOM 8876 C C . GLU B 1 537 ? -13.633 45.406 20.453 1 35.78 537 GLU B C 1
ATOM 8878 O O . GLU B 1 537 ? -13.594 46.344 21.281 1 35.78 537 GLU B O 1
ATOM 8883 N N . GLU B 1 538 ? -13.891 44.219 20.797 1 35.72 538 GLU B N 1
ATOM 8884 C CA . GLU B 1 538 ? -14.117 43.969 22.234 1 35.72 538 GLU B CA 1
ATOM 8885 C C . GLU B 1 538 ? -12.797 43.875 22.984 1 35.72 538 GLU B C 1
ATOM 8887 O O . GLU B 1 538 ? -12.68 44.375 24.109 1 35.72 538 GLU B O 1
ATOM 8892 N N . GLU B 1 539 ? -11.789 43.312 22.391 1 37.81 539 GLU B N 1
ATOM 8893 C CA . GLU B 1 539 ? -10.477 43.438 23.016 1 37.81 539 GLU B CA 1
ATOM 8894 C C . GLU B 1 539 ? -9.938 44.875 22.859 1 37.81 539 GLU B C 1
ATOM 8896 O O . GLU B 1 539 ? -9.273 45.375 23.75 1 37.81 539 GLU B O 1
ATOM 8901 N N . GLU B 1 540 ? -10.242 45.5 21.781 1 39.19 540 GLU B N 1
ATOM 8902 C CA . GLU B 1 540 ? -10.07 46.938 21.719 1 39.19 540 GLU B CA 1
ATOM 8903 C C . GLU B 1 540 ? -11.008 47.656 22.703 1 39.19 540 GLU B C 1
ATOM 8905 O O . GLU B 1 540 ? -10.617 48.625 23.359 1 39.19 540 GLU B O 1
ATOM 8910 N N . GLU B 1 541 ? -12.227 47.125 22.812 1 38.31 541 GLU B N 1
ATOM 8911 C CA . GLU B 1 541 ? -13.094 47.656 23.859 1 38.31 541 GLU B CA 1
ATOM 8912 C C . GLU B 1 541 ? -12.633 47.219 25.234 1 38.31 541 GLU B C 1
ATOM 8914 O O . GLU B 1 541 ? -12.617 48 26.188 1 38.31 541 GLU B O 1
ATOM 8919 N N . ASP B 1 542 ? -12.242 45.969 25.344 1 39.62 542 ASP B N 1
ATOM 8920 C CA . ASP B 1 542 ? -11.688 45.531 26.625 1 39.62 542 ASP B CA 1
ATOM 8921 C C . ASP B 1 542 ? -10.281 46.094 26.828 1 39.62 542 ASP B C 1
ATOM 8923 O O . ASP B 1 542 ? -9.93 46.5 27.938 1 39.62 542 ASP B O 1
ATOM 8927 N N . ASN B 1 543 ? -9.5 46.125 25.781 1 39.78 543 ASN B N 1
ATOM 8928 C CA . ASN B 1 543 ? -8.25 46.875 25.875 1 39.78 543 ASN B CA 1
ATOM 8929 C C . ASN B 1 543 ? -8.5 48.375 26.016 1 39.78 543 ASN B C 1
ATOM 8931 O O . ASN B 1 543 ? -7.789 49.062 26.75 1 39.78 543 ASN B O 1
ATOM 8935 N N . GLU B 1 544 ? -9.516 48.844 25.328 1 38.59 544 GLU B N 1
ATOM 8936 C CA . GLU B 1 544 ? -9.992 50.188 25.609 1 38.59 544 GLU B CA 1
ATOM 8937 C C . GLU B 1 544 ? -10.578 50.312 27.016 1 38.59 544 GLU B C 1
ATOM 8939 O O . GLU B 1 544 ? -10.328 51.281 27.734 1 38.59 544 GLU B O 1
ATOM 8944 N N . MET B 1 545 ? -11.258 49.25 27.422 1 40.06 545 MET B N 1
ATOM 8945 C CA . MET B 1 545 ? -11.75 49.25 28.797 1 40.06 545 MET B CA 1
ATOM 8946 C C . MET B 1 545 ? -10.617 49 29.781 1 40.06 545 MET B C 1
ATOM 8948 O O . MET B 1 545 ? -10.57 49.594 30.844 1 40.06 545 MET B O 1
ATOM 8952 N N . LYS B 1 546 ? -9.703 48.062 29.406 1 42.31 546 LYS B N 1
ATOM 8953 C CA . LYS B 1 546 ? -8.508 47.906 30.219 1 42.31 546 LYS B CA 1
ATOM 8954 C C . LYS B 1 546 ? -7.613 49.156 30.125 1 42.31 546 LYS B C 1
ATOM 8956 O O . LYS B 1 546 ? -7.035 49.594 31.125 1 42.31 546 LYS B O 1
ATOM 8961 N N . TYR B 1 547 ? -7.562 49.719 28.953 1 41.47 547 TYR B N 1
ATOM 8962 C CA . TYR B 1 547 ? -6.949 51.031 28.797 1 41.47 547 TYR B CA 1
ATOM 8963 C C . TYR B 1 547 ? -7.707 52.062 29.594 1 41.47 547 TYR B C 1
ATOM 8965 O O . TYR B 1 547 ? -7.102 52.875 30.297 1 41.47 547 TYR B O 1
ATOM 8973 N N . TYR B 1 548 ? -9.031 51.969 29.531 1 40.69 548 TYR B N 1
ATOM 8974 C CA . TYR B 1 548 ? -9.828 52.875 30.359 1 40.69 548 TYR B CA 1
ATOM 8975 C C . TYR B 1 548 ? -9.695 52.531 31.828 1 40.69 548 TYR B C 1
ATOM 8977 O O . TYR B 1 548 ? -9.57 53.438 32.688 1 40.69 548 TYR B O 1
ATOM 8985 N N . ARG B 1 549 ? -9.602 51.281 32.094 1 42.41 549 ARG B N 1
ATOM 8986 C CA . ARG B 1 549 ? -9.422 50.906 33.469 1 42.41 549 ARG B CA 1
ATOM 8987 C C . ARG B 1 549 ? -8.016 51.25 33.969 1 42.41 549 ARG B C 1
ATOM 8989 O O . ARG B 1 549 ? -7.836 51.75 35.062 1 42.41 549 ARG B O 1
ATOM 8996 N N . THR B 1 550 ? -7.027 50.906 33.125 1 45.34 550 THR B N 1
ATOM 8997 C CA . THR B 1 550 ? -5.672 51.312 33.469 1 45.34 550 THR B CA 1
ATOM 8998 C C . THR B 1 550 ? -5.539 52.812 33.438 1 45.34 550 THR B C 1
ATOM 9000 O O . THR B 1 550 ? -4.891 53.438 34.281 1 45.34 550 THR B O 1
ATOM 9003 N N . TYR B 1 551 ? -6.203 53.438 32.438 1 43.84 551 TYR B N 1
ATOM 9004 C CA . TYR B 1 551 ? -6.281 54.906 32.375 1 43.84 551 TYR B CA 1
ATOM 9005 C C . TYR B 1 551 ? -7.031 55.438 33.562 1 43.84 551 TYR B C 1
ATOM 9007 O O . TYR B 1 551 ? -6.594 56.438 34.188 1 43.84 551 TYR B O 1
ATOM 9015 N N . TYR B 1 552 ? -8.109 54.75 33.938 1 45.28 552 TYR B N 1
ATOM 9016 C CA . TYR B 1 552 ? -8.844 55.156 35.125 1 45.28 552 TYR B CA 1
ATOM 9017 C C . TYR B 1 552 ? -8.039 54.906 36.375 1 45.28 552 TYR B C 1
ATOM 9019 O O . TYR B 1 552 ? -8 55.719 37.312 1 45.28 552 TYR B O 1
ATOM 9027 N N . GLN B 1 553 ? -7.406 53.781 36.344 1 46.28 553 GLN B N 1
ATOM 9028 C CA . GLN B 1 553 ? -6.578 53.5 37.5 1 46.28 553 GLN B CA 1
ATOM 9029 C C . GLN B 1 553 ? -5.352 54.406 37.562 1 46.28 553 GLN B C 1
ATOM 9031 O O . GLN B 1 553 ? -4.969 54.906 38.625 1 46.28 553 GLN B O 1
ATOM 9036 N N . GLN B 1 554 ? -4.738 54.562 36.375 1 46.69 554 GLN B N 1
ATOM 9037 C CA . GLN B 1 554 ? -3.637 55.531 36.312 1 46.69 554 GLN B CA 1
ATOM 9038 C C . GLN B 1 554 ? -4.121 56.938 36.594 1 46.69 554 GLN B C 1
ATOM 9040 O O . GLN B 1 554 ? -3.445 57.719 37.281 1 46.69 554 GLN B O 1
ATOM 9045 N N . HIS B 1 555 ? -5.332 57.25 36.094 1 47.56 555 HIS B N 1
ATOM 9046 C CA . HIS B 1 555 ? -5.953 58.531 36.406 1 47.56 555 HIS B CA 1
ATOM 9047 C C . HIS B 1 555 ? -6.316 58.625 37.875 1 47.56 555 HIS B C 1
ATOM 9049 O O . HIS B 1 555 ? -6.164 59.656 38.5 1 47.56 555 HIS B O 1
ATOM 9055 N N . LYS B 1 556 ? -6.746 57.5 38.406 1 50.19 556 LYS B N 1
ATOM 9056 C CA . LYS B 1 556 ? -6.988 57.469 39.844 1 50.19 556 LYS B CA 1
ATOM 9057 C C . LYS B 1 556 ? -5.676 57.562 40.625 1 50.19 556 LYS B C 1
ATOM 9059 O O . LYS B 1 556 ? -5.602 58.25 41.656 1 50.19 556 LYS B O 1
ATOM 9064 N N . ARG B 1 557 ? -4.68 56.875 40.094 1 50.25 557 ARG B N 1
ATOM 9065 C CA . ARG B 1 557 ? -3.385 56.938 40.75 1 50.25 557 ARG B CA 1
ATOM 9066 C C . ARG B 1 557 ? -2.773 58.344 40.594 1 50.25 557 ARG B C 1
ATOM 9068 O O . ARG B 1 557 ? -2.223 58.906 41.562 1 50.25 557 ARG B O 1
ATOM 9075 N N . ASN B 1 558 ? -2.896 58.875 39.406 1 48 558 ASN B N 1
ATOM 9076 C CA . ASN B 1 558 ? -2.414 60.25 39.219 1 48 558 ASN B CA 1
ATOM 9077 C C . ASN B 1 558 ? -3.223 61.25 40.031 1 48 558 ASN B C 1
ATOM 9079 O O . ASN B 1 558 ? -2.674 62.219 40.531 1 48 558 ASN B O 1
ATOM 9083 N N . ARG B 1 559 ? -4.547 60.969 40.125 1 47.75 559 ARG B N 1
ATOM 9084 C CA . ARG B 1 559 ? -5.344 61.844 41 1 47.75 559 ARG B CA 1
ATOM 9085 C C . ARG B 1 559 ? -4.91 61.688 42.438 1 47.75 559 ARG B C 1
ATOM 9087 O O . ARG B 1 559 ? -4.867 62.688 43.188 1 47.75 559 ARG B O 1
ATOM 9094 N N . ARG B 1 560 ? -4.598 60.469 42.875 1 50.12 560 ARG B N 1
ATOM 9095 C CA . ARG B 1 560 ? -4.133 60.312 44.25 1 50.12 560 ARG B CA 1
ATOM 9096 C C . ARG B 1 560 ? -2.787 61 44.469 1 50.12 560 ARG B C 1
ATOM 9098 O O . ARG B 1 560 ? -2.559 61.625 45.5 1 50.12 560 ARG B O 1
ATOM 9105 N N . TYR B 1 561 ? -1.88 60.875 43.5 1 50.34 561 TYR B N 1
ATOM 9106 C CA . TYR B 1 561 ? -0.592 61.562 43.625 1 50.34 561 TYR B CA 1
ATOM 9107 C C . TYR B 1 561 ? -0.764 63.062 43.625 1 50.34 561 TYR B C 1
ATOM 9109 O O . TYR B 1 561 ? -0.093 63.781 44.375 1 50.34 561 TYR B O 1
ATOM 9117 N N . GLU B 1 562 ? -1.676 63.594 42.812 1 48.62 562 GLU B N 1
ATOM 9118 C CA . GLU B 1 562 ? -1.959 65 42.844 1 48.62 562 GLU B CA 1
ATOM 9119 C C . GLU B 1 562 ? -2.602 65.438 44.188 1 48.62 562 GLU B C 1
ATOM 9121 O O . GLU B 1 562 ? -2.297 66.5 44.719 1 48.62 562 GLU B O 1
ATOM 9126 N N . GLU B 1 563 ? -3.447 64.625 44.781 1 50.03 563 GLU B N 1
ATOM 9127 C CA . GLU B 1 563 ? -4.035 64.938 46.062 1 50.03 563 GLU B CA 1
ATOM 9128 C C . GLU B 1 563 ? -2.996 64.875 47.188 1 50.03 563 GLU B C 1
ATOM 9130 O O . GLU B 1 563 ? -3.008 65.688 48.094 1 50.03 563 GLU B O 1
ATOM 9135 N N . GLU B 1 564 ? -2.037 63.938 47.125 1 50.19 564 GLU B N 1
ATOM 9136 C CA . GLU B 1 564 ? -1.024 63.875 48.156 1 50.19 564 GLU B CA 1
ATOM 9137 C C . GLU B 1 564 ? -0.052 65.062 48.062 1 50.19 564 GLU B C 1
ATOM 9139 O O . GLU B 1 564 ? 0.502 65.5 49.062 1 50.19 564 GLU B O 1
ATOM 9144 N N . ARG B 1 565 ? 0.23 65.562 46.906 1 47.09 565 ARG B N 1
ATOM 9145 C CA . ARG B 1 565 ? 1.073 66.75 46.812 1 47.09 565 ARG B CA 1
ATOM 9146 C C . ARG B 1 565 ? 0.363 68 47.406 1 47.09 565 ARG B C 1
ATOM 9148 O O . ARG B 1 565 ? 1.011 68.938 47.812 1 47.09 565 ARG B O 1
ATOM 9155 N N . TYR B 1 566 ? -0.968 68 47.375 1 49.03 566 TYR B N 1
ATOM 9156 C CA . TYR B 1 566 ? -1.624 69.125 48 1 49.03 566 TYR B CA 1
ATOM 9157 C C . TYR B 1 566 ? -1.771 68.938 49.5 1 49.03 566 TYR B C 1
ATOM 9159 O O . TYR B 1 566 ? -2.02 69.875 50.219 1 49.03 566 TYR B O 1
ATOM 9167 N N . LEU B 1 567 ? -1.606 67.812 50 1 36.94 567 LEU B N 1
ATOM 9168 C CA . LEU B 1 567 ? -1.565 67.812 51.469 1 36.94 567 LEU B CA 1
ATOM 9169 C C . LEU B 1 567 ? -0.14 68 51.969 1 36.94 567 LEU B C 1
ATOM 9171 O O . LEU B 1 567 ? 0.336 67.25 52.812 1 36.94 567 LEU B O 1
#

Organism: Saccoglossus kowalevskii (NCBI:txid10224)

Secondary structure (DSSP, 8-state):
--------HHHHHHHHHHHHHHHHHHHHHHHTT--SSPPPPPPEETT-GGG-PPP---SS-HHHHHHHHHHHHTTSHHHHHHHHHHHHHHHHHHHHHH-PPPTTHHHHH-B-GGG--GGGSEE-S--B-S-HHHHHHTT--SSPHHHHHHHHHHHHHHHHHHHH----S-HHHHHHHHHHHHHHHHHHHHHHHHTTSS-HHHHHHHHHHHHHHHHIIIIII-GGGS----SS---S-----TTHHHHHHH--------THHHHH------HHHHHHHHHHHHHHHHHHHHHHHHTTS-----S-B-TT-GGG-PPP---SS-HHHHIIIIISHHHHHHHHHHHHHHHHHHHHHTTT-----SSS----HHHHHHHHHHHHHHHHHHHHHHHHHHHHHHH----TTHHHHH-B-TTS--TTSSSB-SS-B-S-HHHHHHHT--SSPHHHHHHHHHHHHHHHHHHHH----S-TTHHHHHHHHHHHHHHHHHHHHHHTTSS-HHHHHHHHHHHHHHHHIIIIII-SSS------THHHHHHHHHHHHHHHHHHHHHHHHHHHHHHHHH-/--------HHHHHHHHHHHHHHHHHHHHHHHTT--SSPPPPPPEETT-GGG-PPP---SS-HHHHHHHHHHHHTTSHHHHHHHHHHHHHHHHHHHHHH-PPPTTHHHHH-B-GGG--GGGSEE----B-S-HHHHHHTT--SSPHHHHHHHHHHHHHHHHHHHH----S-HHHHHHHHHHHHHHHHHHHHHHHHTTSS-HHHHHHHHHHHHHHHHIIIIII-GGGS----SS---------TTHHHHHHH---S----THHHHH------HHHHHHHHHHHHHHHHHHHHHHHHTTS---STT-B-TT-GGG-PPP---SS-HHHHIIIIISHHHHHHHHHHHHHHHHHHHHHTTT-----SSS----HHHHHHHHHHHHHHHHHHHHHHHHHHHHHHH----TTHHHHH-B-TTS--TTSSSB-SS-B-S-HHHHHHHT--SSPHHHHHHHHHHHHHHHHHHHH----S-TTHHHHHHHHHHHHHHHHHHHHHHTTSS-HHHHHHHHHHHHHHHHIIIIII-SSS------THHHHHHHHHHHHHHHHHHHHHHHHHHHHHHHHH-